Protein AF-A0A8S3QDH6-F1 (afdb_monomer_lite)

Sequence (1075 aa):
MYYKTPLSQLPVEGRLTHFLKKWISITSDCWVLSVIRGGLTLQFKEQPPLSPVPIPLSNTQDPQKFLLLSTEVETLLTKRAVEEVPVSSIDPGFYSRLFLVSKKTGGMRPVIDLSILNSYMIIPHFKMETNRSIRASILPGEHYLTRQCIVRPPQEKFQNLCLKIHLFLSKKTVTARQFSQLLGLLNSLADVVPLGRLHIRPLQFYLHQHWLPATQDWEFPVPIIHQELFPHLVWWTSQANVLRGQLLSSPVPNQTLFTDASNLGWGAYLEGLSVSGVWTPDLLKEHINILEMKAVLLALSHFQSLLQNKSLIVVRHVPGKLNVLADALSRTLTPVNTEWELLQSVFQAITLQWGSPHVDLFATSLNYKVQVFMSPVPDPKAYAVDCMSVPWDGMFAYAFPPFRFLSEDLSRASSWCSEKEIDPFQISVQQLADFLIHLFEEKGLSPSTIKGYRSAISRTIQLSGGPDFGNNEFISLLVKNFTLERPRQRVLIPSWNLSLVLSALKTHPFEPAEKVEIKFLSYKCCFLLALASGRRRSEIHAFSTADYCLRFNRDKSSVTLLTDPAFLAKNQIPGRGSEPIVIPALPVLCPIRVLLLYLQRTRSLRTSSNSRLFIPINKGKQDLSAKTISTWICKTIQLAYSFSNEELLNSMHVKAHDVRAISSSWALFNNASLEEVLSAGFWRTENSFISHYLQSLATQAQSLYSLGPLVSAQRVVFPPASSGSGDSALSHGNSLTAPHSQPGPNIGDHVLPQKVVCVLREECSIPFTVTSSAQQPSVRHGPIESGLSSKGTTIIQDPKNPGTFLCFVIVVGTTPGVHKTCVQTGDTRELTSDEFCFEVEIKSPDSYQHQVETSQPYFITPTIPHDSVTQCVPGKSCHALLFMSGGFYPECPFVKQTEGPSDDLHIFTSADNTKLIGNCTTDVTFTPPPGSTGKYRFCFNIFLPNIPGETRCFYVIYMEYTPVPIRHEHFPLGCTDYEDINFSCRNWNNSIGICRTTYGPVHTIARHRCPRFCSLCQSSIAGTCGNILGNDCLTINITNICRNTFGQKYCVKHCNQCTESVGLLPDLGSLFGRK

Foldseek 3Di:
DDPPAPPVRDQPPLCLLVCLVVVVVQDPDPQVSCCSNPNDDFAFPDDAFFALDADDQPDPVPPVQVVVQVVVVVVCVVSVVDDDDDPVPRDGHDHWHWGWDADPVGDIDIDTPCVRVVVGTDDDDDDDDDPVNVVVLDDPQWDAPPSQQFIAHDPVLLVVLLVLLVVVLVDQKFFLLSLVVNLVSLVVLQQWFVNSVVLSVLSVVLSVVQDDVQPDDRRDIRGNDCVRCVVSSVCSNDCVGRGVTDRSDQPPFPWEKEKEFDLFWIKIDTPHDIDIDGADPVRNPDDRVVRLVVRVVVSCVVCVVVCPPTGYHYHHDDPCVRVVVRVVVPAPDDFDQQADEDDLVVVVVCCVVPNDFAEEECDAPRHDNHQAYEHCDDHPSHPYHRPVVDDCPPGRYHYDHDPVLDDPLLVVLVVVCVVVVHDLLADDLVNLLVVLVCCCPVVVDALVVSVVSQVSSQVVSVVVVYDRSVPDPVSVVSSVVSCVVVPDDDAQAALAFPLLLLVLCQDPPNPPLLPHQLLSLLLLLLLQCCFQLLEALQFLQQWFQPDVAWDADPVNQKIWGAGDQSDDDPLHDGGDGTDIGIGGADPGSGSSVSLVSSCVVCVVQDDPPGGTSDADSDRPDDGDDSVVSFVSNQVSRLVSCVVPPVVSSVVHDDTSNLSSLCLLQLCVVQPDDLVLSCVSHVHPDSCVNVVHRNHDNPVNVVSVQVRAWGRGSNDIRGRDDDDDDDDDDDDDDDDDDDDDDDDAKDWDFAWAFAEAEDEAQDKAKEKGKIFADQDFKDKDKDDWDPQKDWDDKDWAADPVDNRMIIMITIIHGNDAAKIKIKMFIDGPVRDGPDMDMHIYGYDYPVRPPFDFDLQAKEWDPPAGAAATETEDEAQHKHKGKTWIDRRPDLDAWDKDKPFWDPVQKDKDDDPDQDQPVSTGMTMMIGHHHHPDFDKIKIKMWTHDVVTGGDIGIYIYTHDHDDDDPPDPDDDPDDDDDDDDDDDDDDDDDDDDDDDDDDDDDDDDDDDDDDDDDDDDDDYDDDDDDDDDDDDDDDDDDDDDDDDDDDDDDDDDDDDDDDDDDDDDDDDDDDDDDDD

Secondary structure (DSSP, 8-state):
------TTTS-STTGGGGGHHHHHTT---HHHHHHHHH-PPP-BSSPPPPBSSPPP------HHHHHHHHHHHHHHHHTTSS-PPPGGG--SB----EEEEE-TTSSEEEEE--HHHHHHB---------HHHHHHT--TT-EEETTTTEEE--HHHHHHHHHHHHHHHT-SEEEHHHHHHHHHHHHHHTTTSTTHHHHHHHHHHHHHHH--TTTS-TTPEEE--HHHHHHHHHGGG-HHHHTT-EESSPPPPSEEEEEEE-SSEEEEEETTEEEEEEPPTTGGGS-HHHHHHHHHHHHHHHTHHHHTT--EEEES---GGG-HHHHHTT------S------HHHHHHHHHHH---SEEET--TTT-SSSEEEESS--TT-SEE-GGGS--TT--EEE---GGGS-THHHHHHHHHHHTT--TTS--HHHHHHHHHHHHHTS---HHHHHHHHHHHHHHHHHTT----SS-HHHHHHHHHHHHHS------S-SS-HHHHHHHTTSTTT-STTTS-HHHHHHHHHHHHHHHH---HHHHHHBB-STTTEEE-TTSSEEEE-B-TT---TTPPTTPPPPPEEEE--SSS-HHHHHHHHHHHHGGG--TT--BSS--SSTTPPPPPHHHHHHHHHHHHHHHHHTT-HHHHTT----HHHHHHHHHHHHHHTT--HHHHHHHHT-SSHHHHHHHT----HHHHHHHHTT--EEETTEEEPPPPPP------------------PPPPEE-SBPEEEEEEEEBTSEEEEEEEEE-SSSPPEEEEEEE-TTEEEEEEEEEE-SS-TTEEEEEEEEEESSSEEEEEEEEEE-TT--EEEEEEEEEEEE-GGG------TTS-EEPTTSPPTT-EEEE-TTS-EEEEEEEE-TT-SSPPEEEEEES-STTEEEE--SS--EETTEEEEEEEE-PPTT--EEEEEEEEEEETTEEEEEEEEEEEE---------------------------------------------------------------------------------------------------------------------

InterPro domains:
  IPR010998 Integrase/recombinase, N-terminal [G3DSA:1.10.150.130] (403-488)
  IPR011010 DNA breaking-rejoining enzyme, catalytic core [SSF56349] (424-677)
  IPR013762 Integrase-like, catalytic domain superfamily [G3DSA:1.10.443.10] (508-697)
  IPR043502 DNA/RNA polymerase superfamily [SSF56672] (44-315)

Structure (mmCIF, N/CA/C/O backbone):
data_AF-A0A8S3QDH6-F1
#
_entry.id   AF-A0A8S3QDH6-F1
#
loop_
_atom_site.group_PDB
_atom_site.id
_atom_site.type_symbol
_atom_site.label_atom_id
_atom_site.label_alt_id
_atom_site.label_comp_id
_atom_site.label_asym_id
_atom_site.label_entity_id
_atom_site.label_seq_id
_atom_site.pdbx_PDB_ins_code
_atom_site.Cartn_x
_atom_site.Cartn_y
_atom_site.Cartn_z
_atom_site.occupancy
_atom_site.B_iso_or_equiv
_atom_site.auth_seq_id
_atom_site.auth_comp_id
_atom_site.auth_asym_id
_atom_site.auth_atom_id
_atom_site.pdbx_PDB_model_num
ATOM 1 N N . MET A 1 1 ? -62.775 4.882 29.105 1.00 32.72 1 MET A N 1
ATOM 2 C CA . MET A 1 1 ? -62.801 3.985 30.276 1.00 32.72 1 MET A CA 1
ATOM 3 C C . MET A 1 1 ? -61.427 3.975 30.917 1.00 32.72 1 MET A C 1
ATOM 5 O O . MET A 1 1 ? -60.430 3.876 30.212 1.00 32.72 1 MET A O 1
ATOM 9 N N . TYR A 1 2 ? -61.416 4.213 32.224 1.00 41.28 2 TYR A N 1
ATOM 10 C CA . TYR A 1 2 ? -60.259 4.320 33.106 1.00 41.28 2 TYR A CA 1
ATOM 11 C C . TYR A 1 2 ? -59.407 3.047 33.095 1.00 41.28 2 TYR A C 1
ATOM 13 O O . TYR A 1 2 ? -59.972 1.959 33.100 1.00 41.28 2 TYR A O 1
ATOM 21 N N . TYR A 1 3 ? -58.086 3.176 33.232 1.00 39.16 3 TYR A N 1
ATOM 22 C CA . TYR A 1 3 ? -57.324 2.152 33.946 1.00 39.16 3 TYR A CA 1
ATOM 23 C C . TYR A 1 3 ? -56.867 2.745 35.277 1.00 39.16 3 TYR A C 1
ATOM 25 O O . TYR A 1 3 ? -56.049 3.657 35.343 1.00 39.16 3 TYR A O 1
ATOM 33 N N . LYS A 1 4 ? -57.545 2.257 36.317 1.00 45.06 4 LYS A N 1
ATOM 34 C CA . LYS A 1 4 ? -57.553 2.644 37.733 1.00 45.06 4 LYS A CA 1
ATOM 35 C C . LYS A 1 4 ? -56.377 2.048 38.522 1.00 45.06 4 LYS A C 1
ATOM 37 O O . LYS A 1 4 ? -56.479 1.883 39.731 1.00 45.06 4 LYS A O 1
ATOM 42 N N . THR A 1 5 ? -55.274 1.722 37.862 1.00 50.56 5 THR A N 1
ATOM 43 C CA . THR A 1 5 ? -54.114 1.104 38.510 1.00 50.56 5 THR A CA 1
ATOM 44 C C . THR A 1 5 ? -52.986 2.135 38.509 1.00 50.56 5 THR A C 1
ATOM 46 O O . THR A 1 5 ? -52.476 2.460 37.434 1.00 50.56 5 THR A O 1
ATOM 49 N N . PRO A 1 6 ? -52.627 2.728 39.663 1.00 56.38 6 PRO A N 1
ATOM 50 C CA . PRO A 1 6 ? -51.469 3.605 39.785 1.00 56.38 6 PRO A CA 1
ATOM 51 C C . PRO A 1 6 ? -50.244 2.989 39.101 1.00 56.38 6 PRO A C 1
ATOM 53 O O . PRO A 1 6 ? -50.007 1.791 39.230 1.00 56.38 6 PRO A O 1
ATOM 56 N N . LEU A 1 7 ? -49.428 3.795 38.411 1.00 56.31 7 LEU A N 1
ATOM 57 C CA . LEU A 1 7 ? -48.159 3.340 37.812 1.00 56.31 7 LEU A CA 1
ATOM 58 C C . LEU A 1 7 ? -47.251 2.625 38.829 1.00 56.31 7 LEU A C 1
ATOM 60 O O . LEU A 1 7 ? -46.427 1.812 38.432 1.00 56.31 7 LEU A O 1
ATOM 64 N N . SER A 1 8 ? -47.411 2.899 40.127 1.00 58.84 8 SER A N 1
ATOM 65 C CA . SER A 1 8 ? -46.731 2.213 41.231 1.00 58.84 8 SER A CA 1
ATOM 66 C C . SER A 1 8 ? -47.214 0.779 41.491 1.00 58.84 8 SER A C 1
ATOM 68 O O . SER A 1 8 ? -46.492 0.013 42.116 1.00 58.84 8 SER A O 1
ATOM 70 N N . GLN A 1 9 ? -48.404 0.404 41.019 1.00 58.53 9 GLN A N 1
ATOM 71 C CA . GLN A 1 9 ? -49.000 -0.929 41.172 1.00 58.53 9 GLN A CA 1
ATOM 72 C C . GLN A 1 9 ? -48.797 -1.830 39.939 1.00 58.53 9 GLN A C 1
ATOM 74 O O . GLN A 1 9 ? -49.065 -3.028 40.009 1.00 58.53 9 GLN A O 1
ATOM 79 N N . LEU A 1 10 ? -48.316 -1.276 38.819 1.00 59.44 10 LEU A N 1
ATOM 80 C CA . LEU A 1 10 ? -47.934 -2.037 37.627 1.00 59.44 10 LEU A CA 1
ATOM 81 C C . LEU A 1 10 ? -46.441 -2.409 37.700 1.00 59.44 10 LEU A C 1
ATOM 83 O O . LEU A 1 10 ? -45.639 -1.547 38.086 1.00 59.44 10 LEU A O 1
ATOM 87 N N . PRO A 1 11 ? -46.031 -3.626 37.288 1.00 58.75 11 PRO A N 1
ATOM 88 C CA . PRO A 1 11 ? -44.616 -3.985 37.163 1.00 58.75 11 PRO A CA 1
ATOM 89 C C . PRO A 1 11 ? -43.861 -2.928 36.344 1.00 58.75 11 PRO A C 1
ATOM 91 O O . PRO A 1 11 ? -44.439 -2.286 35.464 1.00 58.75 11 PRO A O 1
ATOM 94 N N . VAL A 1 12 ? -42.591 -2.660 36.668 1.00 59.28 12 VAL A N 1
ATOM 95 C CA . VAL A 1 12 ? -41.773 -1.681 35.915 1.00 59.28 12 VAL A CA 1
ATOM 96 C C . VAL A 1 12 ? -41.610 -2.125 34.455 1.00 59.28 12 VAL A C 1
ATOM 98 O O . VAL A 1 12 ? -41.596 -1.299 33.541 1.00 59.28 12 VAL A O 1
ATOM 101 N N . GLU A 1 13 ? -41.574 -3.436 34.248 1.00 55.38 13 GLU A N 1
ATOM 102 C CA . GLU A 1 13 ? -41.483 -4.122 32.964 1.00 55.38 13 GLU A CA 1
ATOM 103 C C . GLU A 1 13 ? -42.884 -4.310 32.341 1.00 55.38 13 GLU A C 1
ATOM 105 O O . GLU A 1 13 ? -43.891 -4.370 33.041 1.00 55.38 13 GLU A O 1
ATOM 110 N N . GLY A 1 14 ? -42.988 -4.318 31.006 1.00 57.59 14 GLY A N 1
ATOM 111 C CA . GLY A 1 14 ? -44.273 -4.468 30.294 1.00 57.59 14 GLY A CA 1
ATOM 112 C C . GLY A 1 14 ? -45.126 -3.194 30.157 1.00 57.59 14 GLY A C 1
ATOM 113 O O . GLY A 1 14 ? -46.142 -3.207 29.465 1.00 57.59 14 GLY A O 1
ATOM 114 N N . ARG A 1 15 ? -44.697 -2.051 30.718 1.00 71.44 15 ARG A N 1
ATOM 115 C CA . ARG A 1 15 ? -45.455 -0.778 30.666 1.00 71.44 15 ARG A CA 1
ATOM 116 C C . ARG A 1 15 ? -45.606 -0.157 29.274 1.00 71.44 15 ARG A C 1
ATOM 118 O O . ARG A 1 15 ? -46.401 0.767 29.108 1.00 71.44 15 ARG A O 1
ATOM 125 N N . LEU A 1 16 ? -44.840 -0.619 28.284 1.00 73.81 16 LEU A N 1
ATOM 126 C CA . LEU A 1 16 ? -44.807 -0.052 26.930 1.00 73.81 16 LEU A CA 1
ATOM 127 C C . LEU A 1 16 ? -46.198 -0.011 26.276 1.00 73.81 16 LEU A C 1
ATOM 129 O O . LEU A 1 16 ? -46.558 1.009 25.684 1.00 73.81 16 LEU A O 1
ATOM 133 N N . THR A 1 17 ? -47.009 -1.051 26.477 1.00 79.19 17 THR A N 1
ATOM 134 C CA . THR A 1 17 ? -48.392 -1.154 25.976 1.00 79.19 17 THR A CA 1
ATOM 135 C C . THR A 1 17 ? -49.283 -0.015 26.481 1.00 79.19 17 THR A C 1
ATOM 137 O O . THR A 1 17 ? -50.069 0.551 25.720 1.00 79.19 17 THR A O 1
ATOM 140 N N . HIS A 1 18 ? -49.112 0.409 27.737 1.00 76.94 18 HIS A N 1
ATOM 141 C CA . HIS A 1 18 ? -49.875 1.507 28.340 1.00 76.94 18 HIS A CA 1
ATOM 142 C C . HIS A 1 18 ? -49.517 2.883 27.759 1.00 76.94 18 HIS A C 1
ATOM 144 O O . HIS A 1 18 ? -50.327 3.810 27.819 1.00 76.94 18 HIS A O 1
ATOM 150 N N . PHE A 1 19 ? -48.338 3.017 27.146 1.00 80.69 19 PHE A N 1
ATOM 151 C CA . PHE A 1 19 ? -47.895 4.240 26.474 1.00 80.69 19 PHE A CA 1
ATOM 152 C C . PHE A 1 19 ? -48.093 4.202 24.953 1.00 80.69 19 PHE A C 1
ATOM 154 O O . PHE A 1 19 ? -47.666 5.134 24.268 1.00 80.69 19 PHE A O 1
ATOM 161 N N . LEU A 1 20 ? -48.776 3.184 24.413 1.00 81.56 20 LEU A N 1
ATOM 162 C CA . LEU A 1 20 ? -48.984 2.999 22.973 1.00 81.56 20 LEU A CA 1
ATOM 163 C C . LEU A 1 20 ? -49.523 4.260 22.283 1.00 81.56 20 LEU A C 1
ATOM 165 O O . LEU A 1 20 ? -49.018 4.640 21.234 1.00 81.56 20 LEU A O 1
ATOM 169 N N . LYS A 1 21 ? -50.482 4.975 22.891 1.00 81.06 21 LYS A N 1
ATOM 170 C CA . LYS A 1 21 ? -51.013 6.232 22.325 1.00 81.06 21 LYS A CA 1
ATOM 171 C C . LYS A 1 21 ? -49.932 7.293 22.099 1.00 81.06 21 LYS A C 1
ATOM 173 O O . LYS A 1 21 ? -49.996 8.028 21.121 1.00 81.06 21 LYS A O 1
ATOM 178 N N . LYS A 1 22 ? -48.938 7.373 22.987 1.00 83.06 22 LYS A N 1
ATOM 179 C CA . LYS A 1 22 ? -47.822 8.314 22.849 1.00 83.06 22 LYS A CA 1
ATOM 180 C C . LYS A 1 22 ? -46.815 7.824 21.813 1.00 83.06 22 LYS A C 1
ATOM 182 O O . LYS A 1 22 ? -46.316 8.624 21.034 1.00 83.06 22 LYS A O 1
ATOM 187 N N . TRP A 1 23 ? -46.593 6.519 21.725 1.00 80.56 23 TRP A N 1
ATOM 188 C CA . TRP A 1 23 ? -45.747 5.929 20.688 1.00 80.56 23 TRP A CA 1
ATOM 189 C C . TRP A 1 23 ? -46.324 6.053 19.274 1.00 80.56 23 TRP A C 1
ATOM 191 O O . TRP A 1 23 ? -45.568 6.362 18.359 1.00 80.56 23 TRP A O 1
ATOM 201 N N . ILE A 1 24 ? -47.647 5.952 19.108 1.00 84.44 24 ILE A N 1
ATOM 202 C CA . ILE A 1 24 ? -48.339 6.244 17.838 1.00 84.44 24 ILE A CA 1
ATOM 203 C C . ILE A 1 24 ? -48.077 7.688 17.380 1.00 84.44 24 ILE A C 1
ATOM 205 O O . ILE A 1 24 ? -48.006 7.951 16.185 1.00 84.44 24 ILE A O 1
ATOM 209 N N . SER A 1 25 ? -47.880 8.630 18.311 1.00 81.44 25 SER A N 1
ATOM 210 C CA . SER A 1 25 ? -47.520 10.012 17.957 1.00 81.44 25 SER A CA 1
ATOM 211 C C . SER A 1 25 ? -46.046 10.199 17.562 1.00 81.44 25 SER A C 1
ATOM 213 O O . SER A 1 25 ? -45.692 11.242 17.023 1.00 81.44 25 SER A O 1
ATOM 215 N N . ILE A 1 26 ? -45.181 9.217 17.847 1.00 76.56 26 ILE A N 1
ATOM 216 C CA . ILE A 1 26 ? -43.729 9.285 17.614 1.00 76.56 26 ILE A CA 1
ATOM 217 C C . ILE A 1 26 ? -43.329 8.525 16.344 1.00 76.56 26 ILE A C 1
ATOM 219 O O . ILE A 1 26 ? -42.416 8.959 15.647 1.00 76.56 26 ILE A O 1
ATOM 223 N N . THR A 1 27 ? -43.983 7.402 16.040 1.00 72.69 27 THR A N 1
ATOM 224 C CA . THR A 1 27 ? -43.644 6.555 14.891 1.00 72.69 27 THR A CA 1
ATOM 225 C C . THR A 1 27 ? -44.888 5.937 14.259 1.00 72.69 27 THR A C 1
ATOM 227 O O . THR A 1 27 ? -45.836 5.582 14.956 1.00 72.69 27 THR A O 1
ATOM 230 N N . SER A 1 28 ? -44.865 5.794 12.933 1.00 81.56 28 SER A N 1
ATOM 231 C CA . SER A 1 28 ? -45.853 5.052 12.140 1.00 81.56 28 SER A CA 1
ATOM 232 C C . SER A 1 28 ? -45.382 3.637 11.774 1.00 81.56 28 SER A C 1
ATOM 234 O O . SER A 1 28 ? -46.084 2.923 11.059 1.00 81.56 28 SER A O 1
ATOM 236 N N . ASP A 1 29 ? -44.202 3.225 12.250 1.00 78.38 29 ASP A N 1
ATOM 237 C CA . ASP A 1 29 ? -43.638 1.906 11.972 1.00 78.38 29 ASP A CA 1
ATOM 238 C C . ASP A 1 29 ? -44.523 0.803 12.571 1.00 78.38 29 ASP A C 1
ATOM 240 O O . ASP A 1 29 ? -44.703 0.693 13.788 1.00 78.38 29 ASP A O 1
ATOM 244 N N . CYS A 1 30 ? -45.089 -0.021 11.689 1.00 78.75 30 CYS A N 1
ATOM 245 C CA . CYS A 1 30 ? -46.041 -1.057 12.063 1.00 78.75 30 CYS A CA 1
ATOM 246 C C . CYS A 1 30 ? -45.407 -2.151 12.927 1.00 78.75 30 CYS A C 1
ATOM 248 O O . CYS A 1 30 ? -46.079 -2.667 13.819 1.00 78.75 30 CYS A O 1
ATOM 250 N N . TRP A 1 31 ? -44.129 -2.482 12.715 1.00 80.56 31 TRP A N 1
ATOM 251 C CA . TRP A 1 31 ? -43.430 -3.473 13.527 1.00 80.56 31 TRP A CA 1
ATOM 252 C C . TRP A 1 31 ? -43.218 -2.936 14.942 1.00 80.56 31 TRP A C 1
ATOM 254 O O . TRP A 1 31 ? -43.634 -3.581 15.902 1.00 80.56 31 TRP A O 1
ATOM 264 N N . VAL A 1 32 ? -42.695 -1.714 15.084 1.00 81.19 32 VAL A N 1
ATOM 265 C CA . VAL A 1 32 ? -42.484 -1.080 16.398 1.00 81.19 32 VAL A CA 1
ATOM 266 C C . VAL A 1 32 ? -43.802 -0.953 17.161 1.00 81.19 32 VAL A C 1
ATOM 268 O O . VAL A 1 32 ? -43.885 -1.334 18.329 1.00 81.19 32 VAL A O 1
ATOM 271 N N . LEU A 1 33 ? -44.859 -0.470 16.505 1.00 85.75 33 LEU A N 1
ATOM 272 C CA . LEU A 1 33 ? -46.176 -0.350 17.129 1.00 85.75 33 LEU A CA 1
ATOM 273 C C . LEU A 1 33 ? -46.783 -1.717 17.472 1.00 85.75 33 LEU A C 1
ATOM 275 O O . LEU A 1 33 ? -47.438 -1.828 18.507 1.00 85.75 33 LEU A O 1
ATOM 279 N N . SER A 1 34 ? -46.548 -2.757 16.663 1.00 83.12 34 SER A N 1
ATOM 280 C CA . SER A 1 34 ? -46.984 -4.124 16.974 1.00 83.12 34 SER A CA 1
ATOM 281 C C . SER A 1 34 ? -46.270 -4.687 18.204 1.00 83.12 34 SER A C 1
ATOM 283 O O . SER A 1 34 ? -46.938 -5.219 19.085 1.00 83.12 34 SER A O 1
ATOM 285 N N . VAL A 1 35 ? -44.957 -4.465 18.334 1.00 83.88 35 VAL A N 1
ATOM 286 C CA . VAL A 1 35 ? -44.161 -4.886 19.497 1.00 83.88 35 VAL A CA 1
ATOM 287 C C . VAL A 1 35 ? -44.589 -4.129 20.752 1.00 83.88 35 VAL A C 1
ATOM 289 O O . VAL A 1 35 ? -44.731 -4.718 21.819 1.00 83.88 35 VAL A O 1
ATOM 292 N N . ILE A 1 36 ? -44.856 -2.827 20.642 1.00 84.12 36 ILE A N 1
ATOM 293 C CA . ILE A 1 36 ? -45.343 -2.020 21.769 1.00 84.12 36 ILE A CA 1
ATOM 294 C C . ILE A 1 36 ? -46.761 -2.430 22.167 1.00 84.12 36 ILE A C 1
ATOM 296 O O . ILE A 1 36 ? -47.088 -2.371 23.347 1.00 84.12 36 ILE A O 1
ATOM 300 N N . ARG A 1 37 ? -47.608 -2.831 21.212 1.00 83.69 37 ARG A N 1
ATOM 301 C CA . ARG A 1 37 ? -49.008 -3.207 21.455 1.00 83.69 37 ARG A CA 1
ATOM 302 C C . ARG A 1 37 ? -49.172 -4.636 21.971 1.00 83.69 37 ARG A C 1
ATOM 304 O O . ARG A 1 37 ? -50.015 -4.848 22.835 1.00 83.69 37 ARG A O 1
ATOM 311 N N . GLY A 1 38 ? -48.434 -5.587 21.407 1.00 78.31 38 GLY A N 1
ATOM 312 C CA . GLY A 1 38 ? -48.599 -7.027 21.627 1.00 78.31 38 GLY A CA 1
ATOM 313 C C . GLY A 1 38 ? -47.383 -7.732 22.228 1.00 78.31 38 GLY A C 1
ATOM 314 O O . GLY A 1 38 ? -47.466 -8.922 22.503 1.00 78.31 38 GLY A O 1
ATOM 315 N N . GLY A 1 39 ? -46.277 -7.019 22.461 1.00 77.75 39 GLY A N 1
ATOM 316 C CA . GLY A 1 39 ? -45.008 -7.605 22.894 1.00 77.75 39 GLY A CA 1
ATOM 317 C C . GLY A 1 39 ? -44.151 -8.099 21.725 1.00 77.75 39 GLY A C 1
ATOM 318 O O . GLY A 1 39 ? -44.599 -8.191 20.582 1.00 77.75 39 GLY A O 1
ATOM 319 N N . LEU A 1 40 ? -42.880 -8.395 22.004 1.00 78.81 40 LEU A N 1
ATOM 320 C CA . LEU A 1 40 ? -41.969 -8.958 21.010 1.00 78.81 40 LEU A CA 1
ATOM 321 C C . LEU A 1 40 ? -42.268 -10.449 20.822 1.00 78.81 40 LEU A C 1
ATOM 323 O O . LEU A 1 40 ? -42.068 -11.244 21.736 1.00 78.81 40 LEU A O 1
ATOM 327 N N . THR A 1 41 ? -42.688 -10.837 19.622 1.00 78.19 41 THR A N 1
ATOM 328 C CA . THR A 1 41 ? -42.826 -12.246 19.237 1.00 78.19 41 THR A CA 1
ATOM 329 C C . THR A 1 41 ? -41.484 -12.809 18.779 1.00 78.19 41 THR A C 1
ATOM 331 O O . THR A 1 41 ? -40.886 -12.291 17.832 1.00 78.19 41 THR A O 1
ATOM 334 N N . LEU A 1 42 ? -41.025 -13.883 19.422 1.00 79.75 42 LEU A N 1
ATOM 335 C CA . LEU A 1 42 ? -39.838 -14.623 18.995 1.00 79.75 42 LEU A CA 1
ATOM 336 C C . LEU A 1 42 ? -40.129 -15.372 17.689 1.00 79.75 42 LEU A C 1
ATOM 338 O O . LEU A 1 42 ? -41.161 -16.029 17.559 1.00 79.75 42 LEU A O 1
ATOM 342 N N . GLN A 1 43 ? -39.224 -15.262 16.717 1.00 81.12 43 GLN A N 1
ATOM 343 C CA . GLN A 1 43 ? -39.355 -15.933 15.426 1.00 81.12 43 GLN A CA 1
ATOM 344 C C . GLN A 1 43 ? -38.554 -17.232 15.424 1.00 81.12 43 GLN A C 1
ATOM 346 O O . GLN A 1 43 ? -37.320 -17.215 15.463 1.00 81.12 43 GLN A O 1
ATOM 351 N N . PHE A 1 44 ? -39.262 -18.354 15.354 1.00 82.50 44 PHE A N 1
ATOM 352 C CA . PHE A 1 44 ? -38.672 -19.685 15.283 1.00 82.50 44 PHE A CA 1
ATOM 353 C C . PHE A 1 44 ? -38.535 -20.133 13.823 1.00 82.50 44 PHE A C 1
ATOM 355 O O . PHE A 1 44 ? -39.459 -19.966 13.032 1.00 82.50 44 PHE A O 1
ATOM 362 N N . LYS A 1 45 ? -37.373 -20.691 13.469 1.00 81.69 45 LYS A N 1
ATOM 363 C CA . LYS A 1 45 ? -37.150 -21.419 12.209 1.00 81.69 45 LYS A CA 1
ATOM 364 C C . LYS A 1 45 ? -37.921 -22.734 12.222 1.00 81.69 45 LYS A C 1
ATOM 366 O O . LYS A 1 45 ? -38.571 -23.081 11.247 1.00 81.69 45 LYS A O 1
ATOM 371 N N . GLU A 1 46 ? -37.835 -23.429 13.351 1.00 83.50 46 GLU A N 1
ATOM 372 C CA . GLU A 1 46 ? -38.473 -24.709 13.637 1.00 83.50 46 GLU A CA 1
ATOM 373 C C . GLU A 1 46 ? -38.872 -24.725 15.116 1.00 83.50 46 GLU A C 1
ATOM 375 O O . GLU A 1 46 ? -38.272 -24.018 15.932 1.00 83.50 46 GLU A O 1
ATOM 380 N N . GLN A 1 47 ? -39.900 -25.499 15.469 1.00 82.62 47 GLN A N 1
ATOM 381 C CA . GLN A 1 47 ? -40.367 -25.570 16.850 1.00 82.62 47 GLN A CA 1
ATOM 382 C C . GLN A 1 47 ? -39.293 -26.238 17.726 1.00 82.62 47 GLN A C 1
ATOM 384 O O . GLN A 1 47 ? -38.860 -27.347 17.407 1.00 82.62 47 GLN A O 1
ATOM 389 N N . PRO A 1 48 ? -38.839 -25.590 18.815 1.00 85.12 48 PRO A N 1
ATOM 390 C CA . PRO A 1 48 ? -37.826 -26.176 19.678 1.00 85.12 48 PRO A CA 1
ATOM 391 C C . PRO A 1 48 ? -38.401 -27.387 20.432 1.00 85.12 48 PRO A C 1
ATOM 393 O O . PRO A 1 48 ? -39.608 -27.435 20.689 1.00 85.12 48 PRO A O 1
ATOM 396 N N . PRO A 1 49 ? -37.559 -28.361 20.818 1.00 83.94 49 PRO A N 1
ATOM 397 C CA . PRO A 1 49 ? -38.014 -29.554 21.519 1.00 83.94 49 PRO A CA 1
ATOM 398 C C . PRO A 1 49 ? -38.630 -29.177 22.869 1.00 83.94 49 PRO A C 1
ATOM 400 O O . PRO A 1 49 ? -37.963 -28.607 23.733 1.00 83.94 49 PRO A O 1
ATOM 403 N N . LEU A 1 50 ? -39.911 -29.497 23.041 1.00 85.19 50 LEU A N 1
ATOM 404 C CA . LEU A 1 50 ? -40.631 -29.281 24.290 1.00 85.19 50 LEU A CA 1
ATOM 405 C C . LEU A 1 50 ? -40.451 -30.501 25.193 1.00 85.19 50 LEU A C 1
ATOM 407 O O . LEU A 1 50 ? -40.580 -31.641 24.749 1.00 85.19 50 LEU A O 1
ATOM 411 N N . SER A 1 51 ? -40.156 -30.256 26.462 1.00 78.00 51 SER A N 1
ATOM 412 C CA . SER A 1 51 ? -40.035 -31.275 27.497 1.00 78.00 51 SER A CA 1
ATOM 413 C C . SER A 1 51 ? -41.161 -31.088 28.515 1.00 78.00 51 SER A C 1
ATOM 415 O O . SER A 1 51 ? -41.475 -29.953 28.860 1.00 78.00 51 SER A O 1
ATOM 417 N N . PRO A 1 52 ? -41.767 -32.160 29.040 1.00 72.38 52 PRO A N 1
ATOM 418 C CA . PRO A 1 52 ? -42.623 -32.077 30.224 1.00 72.38 52 PRO A CA 1
ATOM 419 C C . PRO A 1 52 ? -41.807 -32.038 31.530 1.00 72.38 52 PRO A C 1
ATOM 421 O O . PRO A 1 52 ? -42.364 -31.829 32.602 1.00 72.38 52 PRO A O 1
ATOM 424 N N . VAL A 1 53 ? -40.489 -32.270 31.456 1.00 71.56 53 VAL A N 1
ATOM 425 C CA . VAL A 1 53 ? -39.591 -32.333 32.616 1.00 71.56 53 VAL A CA 1
ATOM 426 C C . VAL A 1 53 ? -38.570 -31.190 32.551 1.00 71.56 53 VAL A C 1
ATOM 428 O O . VAL A 1 53 ? -37.832 -31.100 31.559 1.00 71.56 53 VAL A O 1
ATOM 431 N N . PRO A 1 54 ? -38.484 -30.333 33.587 1.00 70.00 54 PRO A N 1
ATOM 432 C CA . PRO A 1 54 ? -37.450 -29.310 33.695 1.00 70.00 54 PRO A CA 1
ATOM 433 C C . PRO A 1 54 ? -36.041 -29.906 33.655 1.00 70.00 54 PRO A C 1
ATOM 435 O O . PRO A 1 54 ? -35.786 -30.970 34.219 1.00 70.00 54 PRO A O 1
ATOM 438 N N . ILE A 1 55 ? -35.099 -29.204 33.022 1.00 66.44 55 ILE A N 1
ATOM 439 C CA . ILE A 1 55 ? -33.692 -29.624 33.011 1.00 66.44 55 ILE A CA 1
ATOM 440 C C . ILE A 1 55 ? -33.128 -29.479 34.435 1.00 66.44 55 ILE A C 1
ATOM 442 O O . ILE A 1 55 ? -33.178 -28.373 34.983 1.00 66.44 55 ILE A O 1
ATOM 446 N N . PRO A 1 56 ? -32.549 -30.538 35.034 1.00 62.75 56 PRO A N 1
ATOM 447 C CA . PRO A 1 56 ? -31.907 -30.437 36.337 1.00 62.75 56 PRO A CA 1
ATOM 448 C C . PRO A 1 56 ? -30.785 -29.395 36.311 1.00 62.75 56 PRO A C 1
ATOM 450 O O . PRO A 1 56 ? -29.949 -29.387 35.400 1.00 62.75 56 PRO A O 1
ATOM 453 N N . LEU A 1 57 ? -30.729 -28.537 37.333 1.00 61.25 57 LEU A N 1
ATOM 454 C CA . LEU A 1 57 ? -29.575 -27.671 37.566 1.00 61.25 57 LEU A CA 1
ATOM 455 C C . LEU A 1 57 ? -28.338 -28.562 37.723 1.00 61.25 57 LEU A C 1
ATOM 457 O O . LEU A 1 57 ? -28.226 -29.343 38.665 1.00 61.25 57 LEU A O 1
ATOM 461 N N . SER A 1 58 ? -27.424 -28.495 36.758 1.00 50.53 58 SER A N 1
ATOM 462 C CA . SER A 1 58 ? -26.216 -29.314 36.763 1.00 50.53 58 SER A CA 1
ATOM 463 C C . SER A 1 58 ? -25.309 -28.861 37.913 1.00 50.53 58 SER A C 1
ATOM 465 O O . SER A 1 58 ? -24.714 -27.792 37.825 1.00 50.53 58 SER A O 1
ATOM 467 N N . ASN A 1 59 ? -25.242 -29.657 38.987 1.00 51.44 59 ASN A N 1
ATOM 468 C CA . ASN A 1 59 ? -24.230 -29.645 40.053 1.00 51.44 59 ASN A CA 1
ATOM 469 C C . ASN A 1 59 ? -23.566 -28.279 40.342 1.00 51.44 59 ASN A C 1
ATOM 471 O O . ASN A 1 59 ? -22.404 -28.048 40.002 1.00 51.44 59 ASN A O 1
ATOM 475 N N . THR A 1 60 ? -24.241 -27.396 41.081 1.00 52.62 60 THR A N 1
ATOM 476 C CA . THR A 1 60 ? -23.523 -26.410 41.902 1.00 52.62 60 THR A CA 1
ATOM 477 C C . THR A 1 60 ? -23.005 -27.119 43.149 1.00 52.62 60 THR A C 1
ATOM 479 O O . THR A 1 60 ? -23.628 -27.064 44.202 1.00 52.62 60 THR A O 1
ATOM 482 N N . GLN A 1 61 ? -21.846 -27.773 43.044 1.00 54.88 61 GLN A N 1
ATOM 483 C CA . GLN A 1 61 ? -21.097 -28.284 44.208 1.00 54.88 61 GLN A CA 1
ATOM 484 C C . GLN A 1 61 ? -20.599 -27.156 45.144 1.00 54.88 61 GLN A C 1
ATOM 486 O O . GLN A 1 61 ? -19.957 -27.424 46.152 1.00 54.88 61 GLN A O 1
ATOM 491 N N . ASP A 1 62 ? -20.894 -25.897 44.808 1.00 66.75 62 ASP A N 1
ATOM 492 C CA . ASP A 1 62 ? -20.509 -24.684 45.521 1.00 66.75 62 ASP A CA 1
ATOM 493 C C . ASP A 1 62 ? -21.748 -24.050 46.199 1.00 66.75 62 ASP A C 1
ATOM 495 O O . ASP A 1 62 ? -22.566 -23.410 45.519 1.00 66.75 62 ASP A O 1
ATOM 499 N N . PRO A 1 63 ? -21.901 -24.207 47.530 1.00 73.12 63 PRO A N 1
ATOM 500 C CA . PRO A 1 63 ? -23.030 -23.676 48.293 1.00 73.12 63 PRO A CA 1
ATOM 501 C C . PRO A 1 63 ? -23.176 -22.152 48.198 1.00 73.12 63 PRO A C 1
ATOM 503 O O . PRO A 1 63 ? -24.292 -21.636 48.262 1.00 73.12 63 PRO A O 1
ATOM 506 N N . GLN A 1 64 ? -22.073 -21.415 48.012 1.00 72.19 64 GLN A N 1
ATOM 507 C CA . GLN A 1 64 ? -22.115 -19.953 47.922 1.00 72.19 64 GLN A CA 1
ATOM 508 C C . GLN A 1 64 ? -22.714 -19.487 46.596 1.00 72.19 64 GLN A C 1
ATOM 510 O O . GLN A 1 64 ? -23.494 -18.536 46.569 1.00 72.19 64 GLN A O 1
ATOM 515 N N . LYS A 1 65 ? -22.396 -20.165 45.488 1.00 71.62 65 LYS A N 1
ATOM 516 C CA . LYS A 1 65 ? -22.995 -19.852 44.180 1.00 71.62 65 LYS A CA 1
ATOM 517 C C . LYS A 1 65 ? -24.476 -20.188 44.129 1.00 71.62 65 LYS A C 1
ATOM 519 O O . LYS A 1 65 ? -25.223 -19.441 43.505 1.00 71.62 65 LYS A O 1
ATOM 524 N N . PHE A 1 66 ? -24.890 -21.272 44.786 1.00 76.06 66 PHE A N 1
ATOM 525 C CA . PHE A 1 66 ? -26.306 -21.601 44.919 1.00 76.06 66 PHE A CA 1
ATOM 526 C C . PHE A 1 66 ? -27.046 -20.508 45.698 1.00 76.06 66 PHE A C 1
ATOM 528 O O . PHE A 1 66 ? -28.041 -19.990 45.206 1.00 76.06 66 PHE A O 1
ATOM 535 N N . LEU A 1 67 ? -26.505 -20.073 46.842 1.00 79.31 67 LEU A N 1
ATOM 536 C CA . LEU A 1 67 ? -27.092 -18.988 47.632 1.00 79.31 67 LEU A CA 1
ATOM 537 C C . LEU A 1 67 ? -27.210 -17.682 46.827 1.00 79.31 67 LEU A C 1
ATOM 539 O O . LEU A 1 67 ? -28.277 -17.080 46.799 1.00 79.31 67 LEU A O 1
ATOM 543 N N . LEU A 1 68 ? -26.148 -17.281 46.118 1.00 80.50 68 LEU A N 1
ATOM 544 C CA . LEU A 1 68 ? -26.151 -16.079 45.274 1.00 80.50 68 LEU A CA 1
ATOM 545 C C . LEU A 1 68 ? -27.160 -16.163 44.120 1.00 80.50 68 LEU A C 1
ATOM 547 O O . LEU A 1 68 ? -27.788 -15.163 43.781 1.00 80.50 68 LEU A O 1
ATOM 551 N N . LEU A 1 69 ? -27.309 -17.341 43.508 1.00 81.75 69 LEU A N 1
ATOM 552 C CA . LEU A 1 69 ? -28.291 -17.565 42.451 1.00 81.75 69 LEU A CA 1
ATOM 553 C C . LEU A 1 69 ? -29.716 -17.470 43.012 1.00 81.75 69 LEU A C 1
ATOM 555 O O . LEU A 1 69 ? -30.550 -16.798 42.411 1.00 81.75 69 LEU A O 1
ATOM 559 N N . SER A 1 70 ? -29.973 -18.071 44.176 1.00 80.88 70 SER A N 1
ATOM 560 C CA . SER A 1 70 ? -31.266 -18.005 44.864 1.00 80.88 70 SER A CA 1
ATOM 561 C C . SER A 1 70 ? -31.644 -16.575 45.250 1.00 80.88 70 SER A C 1
ATOM 563 O O . SER A 1 70 ? -32.765 -16.157 44.979 1.00 80.88 70 SER A O 1
ATOM 565 N N . THR A 1 71 ? -30.707 -15.781 45.783 1.00 83.69 71 THR A N 1
ATOM 566 C CA . THR A 1 71 ? -30.943 -14.356 46.087 1.00 83.69 71 THR A CA 1
ATOM 567 C C . THR A 1 71 ? -31.303 -13.551 44.835 1.00 83.69 71 THR A C 1
ATOM 569 O O . THR A 1 71 ? -32.158 -12.663 44.869 1.00 83.69 71 THR A O 1
ATOM 572 N N . GLU A 1 72 ? -30.673 -13.850 43.701 1.00 82.69 72 GLU A N 1
ATOM 573 C CA . GLU A 1 72 ? -30.976 -13.169 42.444 1.00 82.69 72 GLU A CA 1
ATOM 574 C C . GLU A 1 72 ? -32.345 -13.594 41.882 1.00 82.69 72 GLU A C 1
ATOM 576 O O . GLU A 1 72 ? -33.092 -12.749 41.390 1.00 82.69 72 GLU A O 1
ATOM 581 N N . VAL A 1 73 ? -32.724 -14.872 42.015 1.00 84.50 73 VAL A N 1
ATOM 582 C CA . VAL A 1 73 ? -34.072 -15.363 41.672 1.00 84.50 73 VAL A CA 1
ATOM 583 C C . VAL A 1 73 ? -35.137 -14.716 42.564 1.00 84.50 73 VAL A C 1
ATOM 585 O O . VAL A 1 73 ? -36.123 -14.208 42.037 1.00 84.50 73 VAL A O 1
ATOM 588 N N . GLU A 1 74 ? -34.924 -14.626 43.880 1.00 85.94 74 GLU A N 1
ATOM 589 C CA . GLU A 1 74 ? -35.806 -13.882 44.796 1.00 85.94 74 GLU A CA 1
ATOM 590 C C . GLU A 1 74 ? -35.923 -12.408 44.405 1.00 85.94 74 GLU A C 1
ATOM 592 O O . GLU A 1 74 ? -37.006 -11.821 44.460 1.00 85.94 74 GLU A O 1
ATOM 597 N N . THR A 1 75 ? -34.826 -11.801 43.950 1.00 83.31 75 THR A N 1
ATOM 598 C CA . THR A 1 75 ? -34.839 -10.425 43.444 1.00 83.31 75 THR A CA 1
ATOM 599 C C . THR A 1 75 ? -35.713 -10.308 42.193 1.00 83.31 75 THR A C 1
ATOM 601 O O . THR A 1 75 ? -36.463 -9.338 42.062 1.00 83.31 75 THR A O 1
ATOM 604 N N . LEU A 1 76 ? -35.660 -11.284 41.279 1.00 79.19 76 LEU A N 1
ATOM 605 C CA . LEU A 1 76 ? -36.520 -11.332 40.091 1.00 79.19 76 LEU A CA 1
ATOM 606 C C . LEU A 1 76 ? -37.994 -11.579 40.454 1.00 79.19 76 LEU A C 1
ATOM 608 O O . LEU A 1 76 ? -38.863 -10.912 39.891 1.00 79.19 76 LEU A O 1
ATOM 612 N N . LEU A 1 77 ? -38.280 -12.452 41.425 1.00 83.50 77 LEU A N 1
ATOM 613 C CA . LEU A 1 77 ? -39.629 -12.693 41.958 1.00 83.50 77 LEU A CA 1
ATOM 614 C C . LEU A 1 77 ? -40.199 -11.430 42.620 1.00 83.50 77 LEU A C 1
ATOM 616 O O . LEU A 1 77 ? -41.322 -11.019 42.334 1.00 83.50 77 LEU A O 1
ATOM 620 N N . THR A 1 78 ? -39.394 -10.742 43.434 1.00 83.31 78 THR A N 1
ATOM 621 C CA . THR A 1 78 ? -39.769 -9.479 44.095 1.00 83.31 78 THR A CA 1
ATOM 622 C C . THR A 1 78 ? -40.055 -8.380 43.072 1.00 83.31 78 THR A C 1
ATOM 624 O O . THR A 1 78 ? -41.002 -7.606 43.223 1.00 83.31 78 THR A O 1
ATOM 627 N N . LYS A 1 79 ? -39.269 -8.331 41.989 1.00 74.50 79 LYS A N 1
ATOM 628 C CA . LYS A 1 79 ? -39.503 -7.436 40.845 1.00 74.50 79 LYS A CA 1
ATOM 629 C C . LYS A 1 79 ? -40.703 -7.848 39.989 1.00 74.50 79 LYS A C 1
ATOM 631 O O . LYS A 1 79 ? -41.115 -7.056 39.142 1.00 74.50 79 LYS A O 1
ATOM 636 N N . ARG A 1 80 ? -41.265 -9.043 40.217 1.00 76.25 80 ARG A N 1
ATOM 637 C CA . ARG A 1 80 ? -42.288 -9.691 39.381 1.00 76.25 80 ARG A CA 1
ATOM 638 C C . ARG A 1 80 ? -41.847 -9.841 37.920 1.00 76.25 80 ARG A C 1
ATOM 640 O O . ARG A 1 80 ? -42.664 -9.732 37.013 1.00 76.25 80 ARG A O 1
ATOM 647 N N . ALA A 1 81 ? -40.547 -10.048 37.712 1.00 70.12 81 ALA A N 1
ATOM 648 C CA . ALA A 1 81 ? -39.949 -10.327 36.406 1.00 70.12 81 ALA A CA 1
ATOM 649 C C . ALA A 1 81 ? -40.067 -11.816 36.031 1.00 70.12 81 ALA A C 1
ATOM 651 O O . ALA A 1 81 ? -40.020 -12.172 34.856 1.00 70.12 81 ALA A O 1
ATOM 652 N N . VAL A 1 82 ? -40.212 -12.681 37.040 1.00 80.50 82 VAL A N 1
ATOM 653 C CA . VAL A 1 82 ? -40.465 -14.124 36.922 1.00 80.50 82 VAL A CA 1
ATOM 654 C C . VAL A 1 82 ? -41.549 -14.527 37.927 1.00 80.50 82 VAL A C 1
ATOM 656 O O . VAL A 1 82 ? -41.784 -13.802 38.896 1.00 80.50 82 VAL A O 1
ATOM 659 N N . GLU A 1 83 ? -42.187 -15.674 37.712 1.00 83.38 83 GLU A N 1
ATOM 660 C CA . GLU A 1 83 ? -43.160 -16.281 38.628 1.00 83.38 83 GLU A CA 1
ATOM 661 C C . GLU A 1 83 ? -42.872 -17.776 38.799 1.00 83.38 83 GLU A C 1
ATOM 663 O O . GLU A 1 83 ? -42.252 -18.402 37.935 1.00 83.38 83 GLU A O 1
ATOM 668 N N . GLU A 1 84 ? -43.297 -18.349 39.925 1.00 82.19 84 GLU A N 1
ATOM 669 C CA . GLU A 1 84 ? -43.220 -19.795 40.127 1.00 82.19 84 GLU A CA 1
ATOM 670 C C . GLU A 1 84 ? -44.316 -20.494 39.318 1.00 82.19 84 GLU A C 1
ATOM 672 O O . GLU A 1 84 ? -45.497 -20.173 39.446 1.00 82.19 84 GLU A O 1
ATOM 677 N N . VAL A 1 85 ? -43.924 -21.467 38.493 1.00 75.94 85 VAL A N 1
ATOM 678 C CA . VAL A 1 85 ? -44.864 -22.265 37.697 1.00 75.94 85 VAL A CA 1
ATOM 679 C C . VAL A 1 85 ? -45.503 -23.330 38.599 1.00 75.94 85 VAL A C 1
ATOM 681 O O . VAL A 1 85 ? -44.776 -24.171 39.136 1.00 75.94 85 VAL A O 1
ATOM 684 N N . PRO A 1 86 ? -46.840 -23.351 38.770 1.00 74.00 86 PRO A N 1
ATOM 685 C CA . PRO A 1 86 ? -47.500 -24.350 39.603 1.00 74.00 86 PRO A CA 1
ATOM 686 C C . PRO A 1 86 ? -47.327 -25.765 39.034 1.00 74.00 86 PRO A C 1
ATOM 688 O O . PRO A 1 86 ? -47.488 -25.995 37.834 1.00 74.00 86 PRO A O 1
ATOM 691 N N . VAL A 1 87 ? -47.066 -26.740 39.912 1.00 68.62 87 VAL A N 1
ATOM 692 C CA . VAL A 1 87 ? -46.841 -28.156 39.541 1.00 68.62 87 VAL A CA 1
ATOM 693 C C . VAL A 1 87 ? -48.049 -28.768 38.811 1.00 68.62 87 VAL A C 1
ATOM 695 O O . VAL A 1 87 ? -47.895 -29.666 37.991 1.00 68.62 87 VAL A O 1
ATOM 698 N N . SER A 1 88 ? -49.254 -28.250 39.057 1.00 62.69 88 SER A N 1
ATOM 699 C CA . SER A 1 88 ? -50.504 -28.666 38.409 1.00 62.69 88 SER A CA 1
ATOM 700 C C . SER A 1 88 ? -50.697 -28.144 36.977 1.00 62.69 88 SER A C 1
ATOM 702 O O . SER A 1 88 ? -51.691 -28.489 36.348 1.00 62.69 88 SER A O 1
ATOM 704 N N . SER A 1 89 ? -49.794 -27.299 36.472 1.00 61.50 89 SER A N 1
ATOM 705 C CA . SER A 1 89 ? -49.903 -26.600 35.178 1.00 61.50 89 SER A CA 1
ATOM 706 C C . SER A 1 89 ? -48.632 -26.718 34.326 1.00 61.50 89 SER A C 1
ATOM 708 O O . SER A 1 89 ? -48.311 -25.822 33.550 1.00 61.50 89 SER A O 1
ATOM 710 N N . ILE A 1 90 ? -47.871 -27.805 34.492 1.00 67.31 90 ILE A N 1
ATOM 711 C CA . ILE A 1 90 ? -46.684 -28.074 33.670 1.00 67.31 90 ILE A CA 1
ATOM 712 C C . ILE A 1 90 ? -47.141 -28.590 32.299 1.00 67.31 90 ILE A C 1
ATOM 714 O O . ILE A 1 90 ? -47.250 -29.795 32.075 1.00 67.31 90 ILE A O 1
ATOM 718 N N . ASP A 1 91 ? -47.408 -27.668 31.379 1.00 66.38 91 ASP A N 1
ATOM 719 C CA . ASP A 1 91 ? -47.481 -27.989 29.954 1.00 66.38 91 ASP A CA 1
ATOM 720 C C . ASP A 1 91 ? -46.065 -28.276 29.409 1.00 66.38 91 ASP A C 1
ATOM 722 O O . ASP A 1 91 ? -45.088 -27.710 29.918 1.00 66.38 91 ASP A O 1
ATOM 726 N N . PRO A 1 92 ? -45.911 -29.128 28.373 1.00 78.56 92 PRO A N 1
ATOM 727 C CA . PRO A 1 92 ? -44.620 -29.350 27.730 1.00 78.56 92 PRO A CA 1
ATOM 728 C C . PRO A 1 92 ? -43.999 -28.024 27.274 1.00 78.56 92 PRO A C 1
ATOM 730 O O . PRO A 1 92 ? -44.550 -27.319 26.429 1.00 78.56 92 PRO A O 1
ATOM 733 N N . GLY A 1 93 ? -42.834 -27.691 27.827 1.00 80.31 93 GLY A N 1
ATOM 734 C CA . GLY A 1 93 ? -42.161 -26.411 27.636 1.00 80.31 93 GLY A CA 1
ATOM 735 C C . GLY A 1 93 ? -40.689 -26.567 27.271 1.00 80.31 93 GLY A C 1
ATOM 736 O O . GLY A 1 93 ? -40.082 -27.623 27.438 1.00 80.31 93 GLY A O 1
ATOM 737 N N . PHE A 1 94 ? -40.086 -25.497 26.759 1.00 82.94 94 PHE A N 1
ATOM 738 C CA . PHE A 1 94 ? -38.639 -25.438 26.572 1.00 82.94 94 PHE A CA 1
ATOM 739 C C . PHE A 1 94 ? -37.989 -24.843 27.825 1.00 82.94 94 PHE A C 1
ATOM 741 O O . PHE A 1 94 ? -38.277 -23.702 28.187 1.00 82.94 94 PHE A O 1
ATOM 748 N N . TYR A 1 95 ? -37.091 -25.585 28.473 1.00 82.06 95 TYR A N 1
ATOM 749 C CA . TYR A 1 95 ? -36.424 -25.137 29.697 1.00 82.06 95 TYR A CA 1
ATOM 750 C C . TYR A 1 95 ? -34.980 -24.718 29.417 1.00 82.06 95 TYR A C 1
ATOM 752 O O . TYR A 1 95 ? -34.195 -25.492 28.873 1.00 82.06 95 TYR A O 1
ATOM 760 N N . SER A 1 96 ? -34.608 -23.509 29.838 1.00 81.56 96 SER A N 1
ATOM 761 C CA . SER A 1 96 ? -33.228 -23.014 29.790 1.00 81.56 96 SER A CA 1
ATOM 762 C C . SER A 1 96 ? -32.594 -23.022 31.177 1.00 81.56 96 SER A C 1
ATOM 764 O O . SER A 1 96 ? -33.244 -22.719 32.176 1.00 81.56 96 SER A O 1
ATOM 766 N N . ARG A 1 97 ? -31.295 -23.327 31.242 1.00 80.94 97 ARG A N 1
ATOM 767 C CA . ARG A 1 97 ? -30.532 -23.300 32.499 1.00 80.94 97 ARG A CA 1
ATOM 768 C C . ARG A 1 97 ? -30.209 -21.861 32.896 1.00 80.94 97 ARG A C 1
ATOM 770 O O . ARG A 1 97 ? -29.806 -21.071 32.046 1.00 80.94 97 ARG A O 1
ATOM 777 N N . LEU A 1 98 ? -30.316 -21.541 34.182 1.00 80.19 98 LEU A N 1
ATOM 778 C CA . LEU A 1 98 ? -29.855 -20.275 34.756 1.00 80.19 98 LEU A CA 1
ATOM 779 C C . LEU A 1 98 ? -28.544 -20.511 35.521 1.00 80.19 98 LEU A C 1
ATOM 781 O O . LEU A 1 98 ? -28.470 -21.418 36.344 1.00 80.19 98 LEU A O 1
ATOM 785 N N . PHE A 1 99 ? -27.508 -19.715 35.255 1.00 79.81 99 PHE A N 1
ATOM 786 C CA . PHE A 1 99 ? -26.197 -19.831 35.908 1.00 79.81 99 PHE A CA 1
ATOM 787 C C . PHE A 1 99 ? -25.551 -18.460 36.146 1.00 79.81 99 PHE A C 1
ATOM 789 O O . PHE A 1 99 ? -25.991 -17.459 35.591 1.00 79.81 99 PHE A O 1
ATOM 796 N N . LEU A 1 100 ? -24.502 -18.385 36.972 1.00 78.38 100 LEU A N 1
ATOM 797 C CA . LEU A 1 100 ? -23.817 -17.124 37.288 1.00 78.38 100 LEU A CA 1
ATOM 798 C C . LEU A 1 100 ? -22.518 -16.942 36.487 1.00 78.38 100 LEU A C 1
ATOM 800 O O . LEU A 1 100 ? -21.740 -17.880 36.325 1.00 78.38 100 LEU A O 1
ATOM 804 N N . VAL A 1 101 ? -22.238 -15.708 36.059 1.00 74.00 101 VAL A N 1
ATOM 805 C CA . VAL A 1 101 ? -20.972 -15.291 35.423 1.00 74.00 101 VAL A CA 1
ATOM 806 C C . VAL A 1 101 ? -20.438 -14.029 36.101 1.00 74.00 101 VAL A C 1
ATOM 808 O O . VAL A 1 101 ? -21.216 -13.169 36.495 1.00 74.00 101 VAL A O 1
ATOM 811 N N . SER A 1 102 ? -19.124 -13.856 36.214 1.00 73.44 102 SER A N 1
ATOM 812 C CA . SER A 1 102 ? -18.541 -12.638 36.797 1.00 73.44 102 SER A CA 1
ATOM 813 C C . SER A 1 102 ? -18.706 -11.410 35.885 1.00 73.44 102 SER A C 1
ATOM 815 O O . SER A 1 102 ? -18.531 -11.488 34.666 1.00 73.44 102 SER A O 1
ATOM 817 N N . LYS A 1 103 ? -19.028 -10.247 36.463 1.00 64.50 103 LYS A N 1
ATOM 818 C CA . LYS A 1 103 ? -19.033 -8.950 35.760 1.00 64.50 103 LYS A CA 1
ATOM 819 C C . LYS A 1 103 ? -17.610 -8.381 35.680 1.00 64.50 103 LYS A C 1
ATOM 821 O O . LYS A 1 103 ? -16.827 -8.541 36.611 1.00 64.50 103 LYS A O 1
ATOM 826 N N . LYS A 1 104 ? -17.303 -7.620 34.616 1.00 50.69 104 LYS A N 1
ATOM 827 C CA . LYS A 1 104 ? -16.014 -6.901 34.461 1.00 50.69 104 LYS A CA 1
ATOM 828 C C . LYS A 1 104 ? -15.757 -5.859 35.572 1.00 50.69 104 LYS A C 1
ATOM 830 O O . LYS A 1 104 ? -14.613 -5.493 35.794 1.00 50.69 104 LYS A O 1
ATOM 835 N N . THR A 1 105 ? -16.800 -5.395 36.262 1.00 56.94 105 THR A N 1
ATOM 836 C CA . THR A 1 105 ? -16.750 -4.374 37.328 1.00 56.94 105 THR A CA 1
ATOM 837 C C . THR A 1 105 ? -16.777 -4.955 38.751 1.00 56.94 105 THR A C 1
ATOM 839 O O . THR A 1 105 ? -16.915 -4.195 39.702 1.00 56.94 105 THR A O 1
ATOM 842 N N . GLY A 1 106 ? -16.701 -6.283 38.909 1.00 58.34 106 GLY A N 1
ATOM 843 C CA . GLY A 1 106 ? -16.940 -6.980 40.182 1.00 58.34 106 GLY A CA 1
ATOM 844 C C . GLY A 1 106 ? -18.408 -7.399 40.379 1.00 58.34 106 GLY A C 1
ATOM 845 O O . GLY A 1 106 ? -19.328 -6.754 39.869 1.00 58.34 106 GLY A O 1
ATOM 846 N N . GLY A 1 107 ? -18.626 -8.517 41.085 1.00 70.69 107 GLY A N 1
ATOM 847 C CA . GLY A 1 107 ? -19.940 -9.147 41.309 1.00 70.69 107 GLY A CA 1
ATOM 848 C C . GLY A 1 107 ? -20.316 -10.234 40.286 1.00 70.69 107 GLY A C 1
ATOM 849 O O . GLY A 1 107 ? -19.647 -10.409 39.265 1.00 70.69 107 GLY A O 1
ATOM 850 N N . MET A 1 108 ? -21.400 -10.970 40.551 1.00 72.69 108 MET A N 1
ATOM 851 C CA . MET A 1 108 ? -21.933 -12.030 39.677 1.00 72.69 108 MET A CA 1
ATOM 852 C C . MET A 1 108 ? -23.177 -11.534 38.917 1.00 72.69 108 MET A C 1
ATOM 854 O O . MET A 1 108 ? -23.929 -10.702 39.420 1.00 72.69 108 MET A O 1
ATOM 858 N N . ARG A 1 109 ? -23.380 -11.991 37.677 1.00 75.38 109 ARG A N 1
ATOM 859 C CA . ARG A 1 109 ? -24.608 -11.792 36.891 1.00 75.38 109 ARG A CA 1
ATOM 860 C C . ARG A 1 109 ? -25.291 -13.140 36.647 1.00 75.38 109 ARG A C 1
ATOM 862 O O . ARG A 1 109 ? -24.587 -14.072 36.256 1.00 75.38 109 ARG A O 1
ATOM 869 N N . PRO A 1 110 ? -26.617 -13.241 36.807 1.00 78.88 110 PRO A N 1
ATOM 870 C CA . PRO A 1 110 ? -27.368 -14.380 36.299 1.00 78.88 110 PRO A CA 1
ATOM 871 C C . PRO A 1 110 ? -27.361 -14.352 34.765 1.00 78.88 110 PRO A C 1
ATOM 873 O O . PRO A 1 110 ? -27.441 -13.293 34.139 1.00 78.88 110 PRO A O 1
ATOM 876 N N . VAL A 1 111 ? -27.224 -15.519 34.152 1.00 80.81 111 VAL A N 1
ATOM 877 C CA . VAL A 1 111 ? -27.223 -15.733 32.707 1.00 80.81 111 VAL A CA 1
ATOM 878 C C . VAL A 1 111 ? -28.135 -16.911 32.412 1.00 80.81 111 VAL A C 1
ATOM 880 O O . VAL A 1 111 ? -27.994 -17.977 33.006 1.00 80.81 111 VAL A O 1
ATOM 883 N N . ILE A 1 112 ? -29.066 -16.706 31.484 1.00 83.75 112 ILE A N 1
ATOM 884 C CA . ILE A 1 112 ? -29.918 -17.764 30.944 1.00 83.75 112 ILE A CA 1
ATOM 885 C C . ILE A 1 112 ? -29.191 -18.370 29.742 1.00 83.75 112 ILE A C 1
ATOM 887 O O . ILE A 1 112 ? -28.818 -17.656 28.808 1.00 83.75 112 ILE A O 1
ATOM 891 N N . ASP A 1 113 ? -28.974 -19.681 29.765 1.00 82.00 113 ASP A N 1
ATOM 892 C CA . ASP A 1 113 ? -28.397 -20.426 28.652 1.00 82.00 113 ASP A CA 1
ATOM 893 C C . ASP A 1 113 ? -29.426 -20.570 27.524 1.00 82.00 113 ASP A C 1
ATOM 895 O O . ASP A 1 113 ? -30.293 -21.449 27.535 1.00 82.00 113 ASP A O 1
ATOM 899 N N . LEU A 1 114 ? -29.328 -19.671 26.547 1.00 82.62 114 LEU A N 1
ATOM 900 C CA . LEU A 1 114 ? -30.146 -19.681 25.336 1.00 82.62 114 LEU A CA 1
ATOM 901 C C . LEU A 1 114 ? -29.439 -20.367 24.160 1.00 82.62 114 LEU A C 1
ATOM 903 O O . LEU A 1 114 ? -29.959 -20.326 23.051 1.00 82.62 114 LEU A O 1
ATOM 907 N N . SER A 1 115 ? -28.263 -20.977 24.356 1.00 79.44 115 SER A N 1
ATOM 908 C CA . SER A 1 115 ? -27.456 -21.536 23.256 1.00 79.44 115 SER A CA 1
ATOM 909 C C . SER A 1 115 ? -28.228 -22.552 22.410 1.00 79.44 115 SER A C 1
ATOM 911 O O . SER A 1 115 ? -28.191 -22.486 21.182 1.00 79.44 115 SER A O 1
ATOM 913 N N . ILE A 1 116 ? -28.998 -23.425 23.065 1.00 81.06 116 ILE A N 1
ATOM 914 C CA . ILE A 1 116 ? -29.850 -24.418 22.406 1.00 81.06 116 ILE A CA 1
ATOM 915 C C . ILE A 1 116 ? -31.026 -23.727 21.707 1.00 81.06 116 ILE A C 1
ATOM 917 O O . ILE A 1 116 ? -31.222 -23.937 20.513 1.00 81.06 116 ILE A O 1
ATOM 921 N N . LEU A 1 117 ? -31.762 -22.850 22.402 1.00 83.31 117 LEU A N 1
ATOM 922 C CA . LEU A 1 117 ? -32.912 -22.134 21.831 1.00 83.31 117 LEU A CA 1
ATOM 923 C C . LEU A 1 117 ? -32.520 -21.307 20.596 1.00 83.31 117 LEU A C 1
ATOM 925 O O . LEU A 1 117 ? -33.241 -21.278 19.603 1.00 83.31 117 LEU A O 1
ATOM 929 N N . ASN A 1 118 ? -31.336 -20.694 20.629 1.00 83.50 118 ASN A N 1
ATOM 930 C CA . ASN A 1 118 ? -30.784 -19.882 19.551 1.00 83.50 118 ASN A CA 1
ATOM 931 C C . ASN A 1 118 ? -30.610 -20.655 18.234 1.00 83.50 118 ASN A C 1
ATOM 933 O O . ASN A 1 118 ? -30.718 -20.050 17.168 1.00 83.50 118 ASN A O 1
ATOM 937 N N . SER A 1 119 ? -30.382 -21.974 18.280 1.00 84.75 119 SER A N 1
ATOM 938 C CA . SER A 1 119 ? -30.302 -22.803 17.066 1.00 84.75 119 SER A CA 1
ATOM 939 C C . SER A 1 119 ? -31.644 -22.901 16.324 1.00 84.75 119 SER A C 1
ATOM 941 O O . SER A 1 119 ? -31.659 -22.973 15.094 1.00 84.75 119 SER A O 1
ATOM 943 N N . TYR A 1 120 ? -32.756 -22.771 17.056 1.00 85.19 120 TYR A N 1
ATOM 944 C CA . TYR A 1 120 ? -34.126 -22.809 16.540 1.00 85.19 120 TYR A CA 1
ATOM 945 C C . TYR A 1 120 ? -34.689 -21.422 16.214 1.00 85.19 120 TYR A C 1
ATOM 947 O O . TYR A 1 120 ? -35.755 -21.326 15.615 1.00 85.19 120 TYR A O 1
ATOM 955 N N . MET A 1 121 ? -34.000 -20.334 16.573 1.00 81.50 121 MET A N 1
ATOM 956 C CA . MET A 1 121 ? -34.470 -18.969 16.318 1.00 81.50 121 MET A CA 1
ATOM 957 C C . MET A 1 121 ? -33.885 -18.363 15.038 1.00 81.50 121 MET A C 1
ATOM 959 O O . MET A 1 121 ? -32.756 -18.641 14.616 1.00 81.50 121 MET A O 1
ATOM 963 N N . ILE A 1 122 ? -34.655 -17.469 14.419 1.00 75.94 122 ILE A N 1
ATOM 964 C CA . ILE A 1 122 ? -34.150 -16.535 13.413 1.00 75.94 122 ILE A CA 1
ATOM 965 C C . ILE A 1 122 ? -33.430 -15.416 14.168 1.00 75.94 122 ILE A C 1
ATOM 967 O O . ILE A 1 122 ? -34.062 -14.539 14.749 1.00 75.94 122 ILE A O 1
ATOM 971 N N . ILE A 1 123 ? -32.095 -15.466 14.181 1.00 70.94 123 ILE A N 1
ATOM 972 C CA . ILE A 1 123 ? -31.252 -14.457 14.833 1.00 70.94 123 ILE A CA 1
ATOM 973 C C . ILE A 1 123 ? -30.681 -13.536 13.752 1.00 70.94 123 ILE A C 1
ATOM 975 O O . ILE A 1 123 ? -29.665 -13.877 13.138 1.00 70.94 123 ILE A O 1
ATOM 979 N N . PRO A 1 124 ? -31.314 -12.384 13.475 1.00 60.56 124 PRO A N 1
ATOM 980 C CA . PRO A 1 124 ? -30.726 -11.406 12.578 1.00 60.56 124 PRO A CA 1
ATOM 981 C C . PRO A 1 124 ? -29.435 -10.871 13.203 1.00 60.56 124 PRO A C 1
ATOM 983 O O . PRO A 1 124 ? -29.412 -10.443 14.357 1.00 60.56 124 PRO A O 1
ATOM 986 N N . HIS A 1 125 ? -28.346 -10.888 12.436 1.00 46.56 125 HIS A N 1
ATOM 987 C CA . HIS A 1 125 ? -27.116 -10.235 12.859 1.00 46.56 125 HIS A CA 1
ATOM 988 C C . HIS A 1 125 ? -27.328 -8.721 12.795 1.00 46.56 125 HIS A C 1
ATOM 990 O O . HIS A 1 125 ? -27.397 -8.142 11.712 1.00 46.56 125 HIS A O 1
ATOM 996 N N . PHE A 1 126 ? -27.419 -8.073 13.952 1.00 49.50 126 PHE A N 1
ATOM 997 C CA . PHE A 1 126 ? -27.495 -6.621 14.046 1.00 49.50 126 PHE A CA 1
ATOM 998 C C . PHE A 1 126 ? -26.310 -6.085 14.840 1.00 49.50 126 PHE A C 1
ATOM 1000 O O . PHE A 1 126 ? -25.802 -6.716 15.766 1.00 49.50 126 PHE A O 1
ATOM 1007 N N . LYS A 1 127 ? -25.861 -4.893 14.462 1.00 43.06 127 LYS A N 1
ATOM 1008 C CA . LYS A 1 127 ? -24.821 -4.155 15.165 1.00 43.06 127 LYS A CA 1
ATOM 1009 C C . LYS A 1 127 ? -25.471 -2.917 15.758 1.00 43.06 127 LYS A C 1
ATOM 1011 O O . LYS A 1 127 ? -26.021 -2.103 15.023 1.00 43.06 127 LYS A O 1
ATOM 1016 N N . MET A 1 128 ? -25.420 -2.774 17.079 1.00 44.41 128 MET A N 1
ATOM 1017 C CA . MET A 1 128 ? -25.814 -1.516 17.706 1.00 44.41 128 MET A CA 1
ATOM 1018 C C . MET A 1 128 ? -24.731 -0.479 17.438 1.00 44.41 128 MET A C 1
ATOM 1020 O O . MET A 1 128 ? -23.590 -0.627 17.883 1.00 44.41 128 MET A O 1
ATOM 1024 N N . GLU A 1 129 ? -25.088 0.563 16.695 1.00 48.66 129 GLU A N 1
ATOM 1025 C CA . GLU A 1 129 ? -24.221 1.721 16.554 1.00 48.66 129 GLU A CA 1
ATOM 1026 C C . GLU A 1 129 ? -24.113 2.437 17.905 1.00 48.66 129 GLU A C 1
ATOM 1028 O O . GLU A 1 129 ? -25.086 2.615 18.635 1.00 48.66 129 GLU A O 1
ATOM 1033 N N . THR A 1 130 ? -22.888 2.790 18.274 1.00 50.75 130 THR A N 1
ATOM 1034 C CA . THR A 1 130 ? -22.583 3.428 19.555 1.00 50.75 130 THR A CA 1
ATOM 1035 C C . THR A 1 130 ? -22.510 4.936 19.359 1.00 50.75 130 THR A C 1
ATOM 1037 O O . THR A 1 130 ? -22.186 5.411 18.272 1.00 50.75 130 THR A O 1
ATOM 1040 N N . ASN A 1 131 ? -22.677 5.715 20.428 1.00 47.78 131 ASN A N 1
ATOM 1041 C CA . ASN A 1 131 ? -22.461 7.168 20.371 1.00 47.78 131 ASN A CA 1
ATOM 1042 C C . ASN A 1 131 ? -21.086 7.540 19.773 1.00 47.78 131 ASN A C 1
ATOM 1044 O O . ASN A 1 131 ? -20.942 8.574 19.124 1.00 47.78 131 ASN A O 1
ATOM 1048 N N . ARG A 1 132 ? -20.078 6.669 19.940 1.00 45.47 132 ARG A N 1
ATOM 1049 C CA . ARG A 1 132 ? -18.739 6.837 19.366 1.00 45.47 132 ARG A CA 1
ATOM 1050 C C . ARG A 1 132 ? -18.704 6.621 17.852 1.00 45.47 132 ARG A C 1
ATOM 1052 O O . ARG A 1 132 ? -18.026 7.381 17.170 1.00 45.47 132 ARG A O 1
ATOM 1059 N N . SER A 1 133 ? -19.414 5.618 17.328 1.00 43.97 133 SER A N 1
ATOM 1060 C CA . SER A 1 133 ? -19.474 5.380 15.880 1.00 43.97 133 SER A CA 1
ATOM 1061 C C . SER A 1 133 ? -20.327 6.429 15.171 1.00 43.97 133 SER A C 1
ATOM 1063 O O . SER A 1 133 ? -19.929 6.911 14.116 1.00 43.97 133 SER A O 1
ATOM 1065 N N . ILE A 1 134 ? -21.414 6.886 15.797 1.00 50.47 134 ILE A N 1
ATOM 1066 C CA . ILE A 1 134 ? -22.242 7.988 15.286 1.00 50.47 134 ILE A CA 1
ATOM 1067 C C . ILE A 1 134 ? -21.419 9.280 15.188 1.00 50.47 134 ILE A C 1
ATOM 1069 O O . ILE A 1 134 ? -21.396 9.914 14.139 1.00 50.47 134 ILE A O 1
ATOM 1073 N N . ARG A 1 135 ? -20.664 9.638 16.236 1.00 51.09 135 ARG A N 1
ATOM 1074 C CA . ARG A 1 135 ? -19.814 10.841 16.234 1.00 51.09 135 ARG A CA 1
ATOM 1075 C C . ARG A 1 135 ? -18.697 10.793 15.185 1.00 51.09 135 ARG A C 1
ATOM 1077 O O . ARG A 1 135 ? -18.353 11.830 14.637 1.00 51.09 135 ARG A O 1
ATOM 1084 N N . ALA A 1 136 ? -18.136 9.617 14.906 1.00 46.47 136 ALA A N 1
ATOM 1085 C CA . ALA A 1 136 ? -17.103 9.449 13.879 1.00 46.47 136 ALA A CA 1
ATOM 1086 C C . ALA A 1 136 ? -17.647 9.529 12.439 1.00 46.47 136 ALA A C 1
ATOM 1088 O O . ALA A 1 136 ? -16.861 9.658 11.507 1.00 46.47 136 ALA A O 1
ATOM 1089 N N . SER A 1 137 ? -18.969 9.442 12.264 1.00 45.03 137 SER A N 1
ATOM 1090 C CA . SER A 1 137 ? -19.641 9.435 10.957 1.00 45.03 137 SER A CA 1
ATOM 1091 C C . SER A 1 137 ? -20.145 10.818 10.522 1.00 45.03 137 SER A C 1
ATOM 1093 O O . SER A 1 137 ? -20.714 10.933 9.444 1.00 45.03 137 SER A O 1
ATOM 1095 N N . ILE A 1 138 ? -19.985 11.850 11.360 1.00 52.69 138 ILE A N 1
ATOM 1096 C CA . ILE A 1 138 ? -20.494 13.210 11.125 1.00 52.69 138 ILE A CA 1
ATOM 1097 C C . ILE A 1 138 ? -19.302 14.135 10.867 1.00 52.69 138 ILE A C 1
ATOM 1099 O O . ILE A 1 138 ? -18.425 14.257 11.728 1.00 52.69 138 ILE A O 1
ATOM 1103 N N . LEU A 1 139 ? -19.263 14.792 9.702 1.00 52.25 139 LEU A N 1
ATOM 1104 C CA . LEU A 1 139 ? -18.213 15.763 9.384 1.00 52.25 139 LEU A CA 1
ATOM 1105 C C . LEU A 1 139 ? -18.540 17.143 9.990 1.00 52.25 139 LEU A C 1
ATOM 1107 O O . LEU A 1 139 ? -19.713 17.502 10.141 1.00 52.25 139 LEU A O 1
ATOM 1111 N N . PRO A 1 140 ? -17.527 17.961 10.340 1.00 47.41 140 PRO A N 1
ATOM 1112 C CA . PRO A 1 140 ? -17.753 19.316 10.837 1.00 47.41 140 PRO A CA 1
ATOM 1113 C C . PRO A 1 140 ? -18.594 20.168 9.864 1.00 47.41 140 PRO A C 1
ATOM 1115 O O . PRO A 1 140 ? -18.237 20.358 8.700 1.00 47.41 140 PRO A O 1
ATOM 1118 N N . GLY A 1 141 ? -19.716 20.714 10.349 1.00 55.56 141 GLY A N 1
ATOM 1119 C CA . GLY A 1 141 ? -20.597 21.595 9.571 1.00 55.56 141 GLY A CA 1
ATOM 1120 C C . GLY A 1 141 ? -21.659 20.887 8.715 1.00 55.56 141 GLY A C 1
ATOM 1121 O O . GLY A 1 141 ? -22.022 21.412 7.659 1.00 55.56 141 GLY A O 1
ATOM 1122 N N . GLU A 1 142 ? -22.138 19.713 9.134 1.00 61.28 142 GLU A N 1
ATOM 1123 C CA . GLU A 1 142 ? -23.299 19.000 8.572 1.00 61.28 142 GLU A CA 1
ATOM 1124 C C . GLU A 1 142 ? -24.497 19.031 9.539 1.00 61.28 142 GLU A C 1
ATOM 1126 O O . GLU A 1 142 ? -24.318 19.075 10.756 1.00 61.28 142 GLU A O 1
ATOM 1131 N N . HIS A 1 143 ? -25.734 19.017 9.019 1.00 63.59 143 HIS A N 1
ATOM 1132 C CA . HIS A 1 143 ? -26.945 18.986 9.850 1.00 63.59 143 HIS A CA 1
ATOM 1133 C C . HIS A 1 143 ? -27.498 17.564 9.953 1.00 63.59 143 HIS A C 1
ATOM 1135 O O . HIS A 1 143 ? -27.845 16.945 8.945 1.00 63.59 143 HIS A O 1
ATOM 1141 N N . TYR A 1 144 ? -27.653 17.086 11.189 1.00 67.12 144 TYR A N 1
ATOM 1142 C CA . TYR A 1 144 ? -28.232 15.779 11.481 1.00 67.12 144 TYR A CA 1
ATOM 1143 C C . TYR A 1 144 ? -29.654 15.912 12.032 1.00 67.12 144 TYR A C 1
ATOM 1145 O O . TYR A 1 144 ? -29.876 16.451 13.118 1.00 67.12 144 TYR A O 1
ATOM 1153 N N . LEU A 1 145 ? -30.632 15.389 11.291 1.00 63.03 145 LEU A N 1
ATOM 1154 C CA . LEU A 1 145 ? -32.013 15.292 11.756 1.00 63.03 145 LEU A CA 1
ATOM 1155 C C . LEU A 1 145 ? -32.175 13.994 12.551 1.00 63.03 145 LEU A C 1
ATOM 1157 O O . LEU A 1 145 ? -32.578 12.959 12.021 1.00 63.03 145 LEU A O 1
ATOM 1161 N N . THR A 1 146 ? -31.858 14.064 13.845 1.00 57.31 146 THR A N 1
ATOM 1162 C CA . THR A 1 146 ? -31.781 12.921 14.778 1.00 57.31 146 THR A CA 1
ATOM 1163 C C . THR A 1 146 ? -33.018 12.026 14.802 1.00 57.31 146 THR A C 1
ATOM 1165 O O . THR A 1 146 ? -32.881 10.816 14.943 1.00 57.31 146 THR A O 1
ATOM 1168 N N . ARG A 1 147 ? -34.223 12.586 14.636 1.00 51.12 147 ARG A N 1
ATOM 1169 C CA . ARG A 1 147 ? -35.481 11.814 14.613 1.00 51.12 147 ARG A CA 1
ATOM 1170 C C . ARG A 1 147 ? -35.728 11.060 13.306 1.00 51.12 147 ARG A C 1
ATOM 1172 O O . ARG A 1 147 ? -36.554 10.159 13.286 1.00 51.12 147 ARG A O 1
ATOM 1179 N N . GLN A 1 148 ? -35.064 11.458 12.225 1.00 57.44 148 GLN A N 1
ATOM 1180 C CA . GLN A 1 148 ? -35.288 10.940 10.872 1.00 57.44 148 GLN A CA 1
ATOM 1181 C C . GLN A 1 148 ? -34.067 10.179 10.333 1.00 57.44 148 GLN A C 1
ATOM 1183 O O . GLN A 1 148 ? -34.156 9.578 9.269 1.00 57.44 148 GLN A O 1
ATOM 1188 N N . CYS A 1 149 ? -32.936 10.199 11.053 1.00 65.94 149 CYS A N 1
ATOM 1189 C CA . CYS A 1 149 ? -31.655 9.618 10.635 1.00 65.94 149 CYS A CA 1
ATOM 1190 C C . CYS A 1 149 ? -31.166 10.118 9.264 1.00 65.94 149 CYS A C 1
ATOM 1192 O O . CYS A 1 149 ? -30.486 9.392 8.542 1.00 65.94 149 CYS A O 1
ATOM 1194 N N . ILE A 1 150 ? -31.499 11.364 8.916 1.00 70.81 150 ILE A N 1
ATOM 1195 C CA . ILE A 1 150 ? -31.106 12.012 7.661 1.00 70.81 150 ILE A CA 1
ATOM 1196 C C . ILE A 1 150 ? -29.944 12.973 7.931 1.00 70.81 150 ILE A C 1
ATOM 1198 O O . ILE A 1 150 ? -30.030 13.821 8.826 1.00 70.81 150 ILE A O 1
ATOM 1202 N N . VAL A 1 151 ? -28.885 12.863 7.127 1.00 77.31 151 VAL A N 1
ATOM 1203 C CA . VAL A 1 151 ? -27.810 13.857 7.018 1.00 77.31 151 VAL A CA 1
ATOM 1204 C C . VAL A 1 151 ? -28.056 14.705 5.782 1.00 77.31 151 VAL A C 1
ATOM 1206 O O . VAL A 1 151 ? -28.363 14.184 4.711 1.00 77.31 151 VAL A O 1
ATOM 1209 N N . ARG A 1 152 ? -27.937 16.023 5.927 1.00 79.44 152 ARG A N 1
ATOM 1210 C CA . ARG A 1 152 ? -28.079 16.970 4.818 1.00 79.44 152 ARG A CA 1
ATOM 1211 C C . ARG A 1 152 ? -27.143 18.166 4.984 1.00 79.44 152 ARG A C 1
ATOM 1213 O O . ARG A 1 152 ? -26.752 18.480 6.115 1.00 79.44 152 ARG A O 1
ATOM 1220 N N . PRO A 1 153 ? -26.815 18.878 3.894 1.00 82.25 153 PRO A N 1
ATOM 1221 C CA . PRO A 1 153 ? -26.047 20.108 4.007 1.00 82.25 153 PRO A CA 1
ATOM 1222 C C . PRO A 1 153 ? -26.831 21.208 4.755 1.00 82.25 153 PRO A C 1
ATOM 1224 O O . PRO A 1 153 ? -28.063 21.246 4.676 1.00 82.25 153 PRO A O 1
ATOM 1227 N N . PRO A 1 154 ? -26.145 22.122 5.470 1.00 82.06 154 PRO A N 1
ATOM 1228 C CA . PRO A 1 154 ? -26.756 23.321 6.038 1.00 82.06 154 PRO A CA 1
ATOM 1229 C C . PRO A 1 154 ? -27.373 24.225 4.965 1.00 82.06 154 PRO A C 1
ATOM 1231 O O . PRO A 1 154 ? -26.869 24.308 3.841 1.00 82.06 154 PRO A O 1
ATOM 1234 N N . GLN A 1 155 ? -28.415 24.973 5.346 1.00 82.19 155 GLN A N 1
ATOM 1235 C CA . GLN A 1 155 ? -29.105 25.917 4.458 1.00 82.19 155 GLN A CA 1
ATOM 1236 C C . GLN A 1 155 ? -28.138 26.951 3.855 1.00 82.19 155 GLN A C 1
ATOM 1238 O O . GLN A 1 155 ? -28.216 27.244 2.666 1.00 82.19 155 GLN A O 1
ATOM 1243 N N . GLU A 1 156 ? -27.183 27.442 4.647 1.00 80.50 156 GLU A N 1
ATOM 1244 C CA . GLU A 1 156 ? -26.174 28.418 4.217 1.00 80.50 156 GLU A CA 1
ATOM 1245 C C . GLU A 1 156 ? -25.228 27.851 3.146 1.00 80.50 156 GLU A C 1
ATOM 1247 O O . GLU A 1 156 ? -24.923 28.524 2.159 1.00 80.50 156 GLU A O 1
ATOM 1252 N N . LYS A 1 157 ? -24.812 26.579 3.276 1.00 79.19 157 LYS A N 1
ATOM 1253 C CA . LYS A 1 157 ? -23.998 25.904 2.249 1.00 79.19 157 LYS A CA 1
ATOM 1254 C C . LYS A 1 157 ? -24.784 25.732 0.946 1.00 79.19 157 LYS A C 1
ATOM 1256 O O . LYS A 1 157 ? -24.216 25.920 -0.127 1.00 79.19 157 LYS A O 1
ATOM 1261 N N . PHE A 1 158 ? -26.082 25.426 1.028 1.00 88.44 158 PHE A N 1
ATOM 1262 C CA . PHE A 1 158 ? -26.962 25.354 -0.143 1.00 88.44 158 PHE A CA 1
ATOM 1263 C C . PHE A 1 158 ? -27.152 26.723 -0.819 1.00 88.44 158 PHE A C 1
ATOM 1265 O O . PHE A 1 158 ? -27.071 26.819 -2.042 1.00 88.44 158 PHE A O 1
ATOM 1272 N N . GLN A 1 159 ? -27.327 27.796 -0.046 1.00 88.62 159 GLN A N 1
ATOM 1273 C CA . GLN A 1 159 ? -27.418 29.158 -0.584 1.00 88.62 159 GLN A CA 1
ATOM 1274 C C . GLN A 1 159 ? -26.116 29.580 -1.286 1.00 88.62 159 GLN A C 1
ATOM 1276 O O . GLN A 1 159 ? -26.160 30.090 -2.405 1.00 88.62 159 GLN A O 1
ATOM 1281 N N . ASN A 1 160 ? -24.954 29.295 -0.686 1.00 85.75 160 ASN A N 1
ATOM 1282 C CA . ASN A 1 160 ? -23.646 29.557 -1.298 1.00 85.75 160 ASN A CA 1
ATOM 1283 C C . ASN A 1 160 ? -23.450 28.750 -2.595 1.00 85.75 160 ASN A C 1
ATOM 1285 O O . ASN A 1 160 ? -22.991 29.291 -3.602 1.00 85.75 160 ASN A O 1
ATOM 1289 N N . LEU A 1 161 ? -23.869 27.479 -2.604 1.00 89.81 161 LEU A N 1
ATOM 1290 C CA . LEU A 1 161 ? -23.867 26.649 -3.807 1.00 89.81 161 LEU A CA 1
ATOM 1291 C C . LEU A 1 161 ? -24.709 27.273 -4.929 1.00 89.81 161 LEU A C 1
ATOM 1293 O O . LEU A 1 161 ? -24.220 27.394 -6.051 1.00 89.81 161 LEU A O 1
ATOM 1297 N N . CYS A 1 162 ? -25.939 27.702 -4.628 1.00 91.94 162 CYS A N 1
ATOM 1298 C CA . CYS A 1 162 ? -26.817 28.338 -5.612 1.00 91.94 162 CYS A CA 1
ATOM 1299 C C . CYS A 1 162 ? -26.173 29.599 -6.200 1.00 91.94 162 CYS A C 1
ATOM 1301 O O . CYS A 1 162 ? -26.129 29.752 -7.419 1.00 91.94 162 CYS A O 1
ATOM 1303 N N . LEU A 1 163 ? -25.604 30.465 -5.353 1.00 90.19 163 LEU A N 1
ATOM 1304 C CA . LEU A 1 163 ? -24.903 31.675 -5.795 1.00 90.19 163 LEU A CA 1
ATOM 1305 C C . LEU A 1 163 ? -23.724 31.346 -6.719 1.00 90.19 163 LEU A C 1
ATOM 1307 O O . LEU A 1 163 ? -23.586 31.954 -7.780 1.00 90.19 163 LEU A O 1
ATOM 1311 N N . LYS A 1 164 ? -22.901 30.352 -6.365 1.00 90.31 164 LYS A N 1
ATOM 1312 C CA . LYS A 1 164 ? -21.758 29.930 -7.187 1.00 90.31 164 LYS A CA 1
ATOM 1313 C C . LYS A 1 164 ? -22.182 29.332 -8.526 1.00 90.31 164 LYS A C 1
ATOM 1315 O O . LYS A 1 164 ? -21.545 29.633 -9.529 1.00 90.31 164 LYS A O 1
ATOM 1320 N N . ILE A 1 165 ? -23.258 28.544 -8.568 1.00 93.81 165 ILE A N 1
ATOM 1321 C CA . ILE A 1 165 ? -23.802 27.998 -9.821 1.00 93.81 165 ILE A CA 1
ATOM 1322 C C . ILE A 1 165 ? -24.357 29.118 -10.711 1.00 93.81 165 ILE A C 1
ATOM 1324 O O . ILE A 1 165 ? -24.087 29.128 -11.911 1.00 93.81 165 ILE A O 1
ATOM 1328 N N . HIS A 1 166 ? -25.077 30.090 -10.145 1.00 91.19 166 HIS A N 1
ATOM 1329 C CA . HIS A 1 166 ? -25.584 31.232 -10.910 1.00 91.19 166 HIS A CA 1
ATOM 1330 C C . HIS A 1 166 ? -24.454 32.101 -11.479 1.00 91.19 166 HIS A C 1
ATOM 1332 O O . HIS A 1 166 ? -24.491 32.433 -12.661 1.00 91.19 166 HIS A O 1
ATOM 1338 N N . LEU A 1 167 ? -23.420 32.400 -10.682 1.00 88.31 167 LEU A N 1
ATOM 1339 C CA . LEU A 1 167 ? -22.229 33.137 -11.133 1.00 88.31 167 LEU A CA 1
ATOM 1340 C C . LEU A 1 167 ? -21.410 32.367 -12.178 1.00 88.31 167 LEU A C 1
ATOM 1342 O O . LEU A 1 167 ? -20.749 32.965 -13.027 1.00 88.31 167 LEU A O 1
ATOM 1346 N N . PHE A 1 168 ? -21.423 31.038 -12.105 1.00 93.00 168 PHE A N 1
ATOM 1347 C CA . PHE A 1 168 ? -20.765 30.177 -13.076 1.00 93.00 168 PHE A CA 1
ATOM 1348 C C . PHE A 1 168 ? -21.501 30.185 -14.419 1.00 93.00 168 PHE A C 1
ATOM 1350 O O . PHE A 1 168 ? -20.880 30.386 -15.459 1.00 93.00 168 PHE A O 1
ATOM 1357 N N . LEU A 1 169 ? -22.830 30.043 -14.390 1.00 90.94 169 LEU A N 1
ATOM 1358 C CA . LEU A 1 169 ? -23.678 30.065 -15.581 1.00 90.94 169 LEU A CA 1
ATOM 1359 C C . LEU A 1 169 ? -23.809 31.462 -16.205 1.00 90.94 169 LEU A C 1
ATOM 1361 O O . LEU A 1 169 ? -24.095 31.555 -17.387 1.00 90.94 169 LEU A O 1
ATOM 1365 N N . SER A 1 170 ? -23.590 32.555 -15.469 1.00 88.88 170 SER A N 1
ATOM 1366 C CA . SER A 1 170 ? -23.645 33.908 -16.050 1.00 88.88 170 SER A CA 1
ATOM 1367 C C . SER A 1 170 ? -22.448 34.245 -16.949 1.00 88.88 170 SER A C 1
ATOM 1369 O O . SER A 1 170 ? -22.444 35.283 -17.611 1.00 88.88 170 SER A O 1
ATOM 1371 N N . LYS A 1 171 ? -21.400 33.414 -16.950 1.00 89.62 171 LYS A N 1
ATOM 1372 C CA . LYS A 1 171 ? -20.190 33.619 -17.750 1.00 89.62 171 LYS A CA 1
ATOM 1373 C C . LYS A 1 171 ? -20.301 32.891 -19.088 1.00 89.62 171 LYS A C 1
ATOM 1375 O O . LYS A 1 171 ? -20.783 31.770 -19.147 1.00 89.62 171 LYS A O 1
ATOM 1380 N N . LYS A 1 172 ? -19.770 33.496 -20.156 1.00 88.81 172 LYS A N 1
ATOM 1381 C CA . LYS A 1 172 ? -19.662 32.846 -21.478 1.00 88.81 172 LYS A CA 1
ATOM 1382 C C . LYS A 1 172 ? -18.544 31.794 -21.526 1.00 88.81 172 LYS A C 1
ATOM 1384 O O . LYS A 1 172 ? -18.650 30.801 -22.239 1.00 88.81 172 LYS A O 1
ATOM 1389 N N . THR A 1 173 ? -17.482 32.011 -20.754 1.00 91.25 173 THR A N 1
ATOM 1390 C CA . THR A 1 173 ? -16.311 31.132 -20.635 1.00 91.25 173 THR A CA 1
ATOM 1391 C C . THR A 1 173 ? -15.792 31.169 -19.201 1.00 91.25 173 THR A C 1
ATOM 1393 O O . THR A 1 173 ? -15.843 32.212 -18.542 1.00 91.25 173 THR A O 1
ATOM 1396 N N . VAL A 1 174 ? -15.263 30.051 -18.721 1.00 93.44 174 VAL A N 1
ATOM 1397 C CA . VAL A 1 174 ? -14.629 29.918 -17.400 1.00 93.44 174 VAL A CA 1
ATOM 1398 C C . VAL A 1 174 ? -13.291 29.224 -17.557 1.00 93.44 174 VAL A C 1
ATOM 1400 O O . VAL A 1 174 ? -13.101 28.495 -18.519 1.00 93.44 174 VAL A O 1
ATOM 1403 N N . THR A 1 175 ? -12.362 29.399 -16.626 1.00 94.31 175 THR A N 1
ATOM 1404 C CA . THR A 1 175 ? -11.121 28.617 -16.682 1.00 94.31 175 THR A CA 1
ATOM 1405 C C . THR A 1 175 ? -11.347 27.186 -16.196 1.00 94.31 175 THR A C 1
ATOM 1407 O O . THR A 1 175 ? -12.254 26.928 -15.394 1.00 94.31 175 THR A O 1
ATOM 1410 N N . ALA A 1 176 ? -10.520 26.239 -16.640 1.00 87.38 176 ALA A N 1
ATOM 1411 C CA . ALA A 1 176 ? -10.563 24.857 -16.162 1.00 87.38 176 ALA A CA 1
ATOM 1412 C C . ALA A 1 176 ? -10.435 24.756 -14.628 1.00 87.38 176 ALA A C 1
ATOM 1414 O O . ALA A 1 176 ? -11.095 23.923 -13.997 1.00 87.38 176 ALA A O 1
ATOM 1415 N N . ARG A 1 177 ? -9.669 25.664 -14.006 1.00 86.62 177 ARG A N 1
ATOM 1416 C CA . ARG A 1 177 ? -9.584 25.856 -12.551 1.00 86.62 177 ARG A CA 1
ATOM 1417 C C . ARG A 1 177 ? -10.935 26.224 -11.950 1.00 86.62 177 ARG A C 1
ATOM 1419 O O . ARG A 1 177 ? -11.365 25.583 -10.996 1.00 86.62 177 ARG A O 1
ATOM 1426 N N . GLN A 1 178 ? -11.623 27.218 -12.512 1.00 87.00 178 GLN A N 1
ATOM 1427 C CA . GLN A 1 178 ? -12.943 27.651 -12.039 1.00 87.00 178 GLN A CA 1
ATOM 1428 C C . GLN A 1 178 ? -14.005 26.551 -12.207 1.00 87.00 178 GLN A C 1
ATOM 1430 O O . GLN A 1 178 ? -14.814 26.338 -11.303 1.00 87.00 178 GLN A O 1
ATOM 1435 N N . PHE A 1 179 ? -13.976 25.806 -13.318 1.00 93.81 179 PHE A N 1
ATOM 1436 C CA . PHE A 1 179 ? -14.842 24.637 -13.532 1.00 93.81 179 PHE A CA 1
ATOM 1437 C C . PHE A 1 179 ? -14.567 23.547 -12.487 1.00 93.81 179 PHE A C 1
ATOM 1439 O O . PHE A 1 179 ? -15.486 23.036 -11.844 1.00 93.81 179 PHE A O 1
ATOM 1446 N N . SER A 1 180 ? -13.293 23.235 -12.253 1.00 88.62 180 SER A N 1
ATOM 1447 C CA . SER A 1 180 ? -12.875 22.209 -11.293 1.00 88.62 180 SER A CA 1
ATOM 1448 C C . SER A 1 180 ? -13.176 22.592 -9.844 1.00 88.62 180 SER A C 1
ATOM 1450 O O . SER A 1 180 ? -13.555 21.732 -9.054 1.00 88.62 180 SER A O 1
ATOM 1452 N N . GLN A 1 181 ? -13.099 23.878 -9.491 1.00 87.12 181 GLN A N 1
ATOM 1453 C CA . GLN A 1 181 ? -13.536 24.389 -8.187 1.00 87.12 181 GLN A CA 1
ATOM 1454 C C . GLN A 1 181 ? -15.039 24.175 -7.962 1.00 87.12 181 GLN A C 1
ATOM 1456 O O . GLN A 1 181 ? -15.442 23.771 -6.868 1.00 87.12 181 GLN A O 1
ATOM 1461 N N . LEU A 1 182 ? -15.873 24.399 -8.987 1.00 89.25 182 LEU A N 1
ATOM 1462 C CA . LEU A 1 182 ? -17.306 24.113 -8.903 1.00 89.25 182 LEU A CA 1
ATOM 1463 C C . LEU A 1 182 ? -17.567 22.606 -8.766 1.00 89.25 182 LEU A C 1
ATOM 1465 O O . LEU A 1 182 ? -18.334 22.203 -7.894 1.00 89.25 182 LEU A O 1
ATOM 1469 N N . LEU A 1 183 ? -16.891 21.766 -9.557 1.00 89.69 183 LEU A N 1
ATOM 1470 C CA . LEU A 1 183 ? -16.967 20.305 -9.422 1.00 89.69 183 LEU A CA 1
ATOM 1471 C C . LEU A 1 183 ? -16.530 19.828 -8.033 1.00 89.69 183 LEU A C 1
ATOM 1473 O O . LEU A 1 183 ? -17.175 18.951 -7.464 1.00 89.69 183 LEU A O 1
ATOM 1477 N N . GLY A 1 184 ? -15.473 20.415 -7.469 1.00 83.81 184 GLY A N 1
ATOM 1478 C CA . GLY A 1 184 ? -15.003 20.124 -6.116 1.00 83.81 184 GLY A CA 1
ATOM 1479 C C . GLY A 1 184 ? -16.050 20.466 -5.059 1.00 83.81 184 GLY A C 1
ATOM 1480 O O . GLY A 1 184 ? -16.309 19.660 -4.165 1.00 83.81 184 GLY A O 1
ATOM 1481 N N . LEU A 1 185 ? -16.722 21.613 -5.205 1.00 85.06 185 LEU A N 1
ATOM 1482 C CA . LEU A 1 185 ? -17.832 21.996 -4.335 1.00 85.06 185 LEU A CA 1
ATOM 1483 C C . LEU A 1 185 ? -19.004 21.008 -4.435 1.00 85.06 185 LEU A C 1
ATOM 1485 O O . LEU A 1 185 ? -19.495 20.554 -3.405 1.00 85.06 185 LEU A O 1
ATOM 1489 N N . LEU A 1 186 ? -19.423 20.628 -5.644 1.00 87.44 186 LEU A N 1
ATOM 1490 C CA . LEU A 1 186 ? -20.485 19.633 -5.842 1.00 87.44 186 LEU A CA 1
ATOM 1491 C C . LEU A 1 186 ? -20.094 18.269 -5.258 1.00 87.44 186 LEU A C 1
ATOM 1493 O O . LEU A 1 186 ? -20.888 17.632 -4.569 1.00 87.44 186 LEU A O 1
ATOM 1497 N N . ASN A 1 187 ? -18.846 17.843 -5.471 1.00 84.81 187 ASN A N 1
ATOM 1498 C CA . ASN A 1 187 ? -18.325 16.579 -4.960 1.00 84.81 187 ASN A CA 1
ATOM 1499 C C . ASN A 1 187 ? -18.264 16.553 -3.426 1.00 84.81 187 ASN A C 1
ATOM 1501 O O . ASN A 1 187 ? -18.545 15.519 -2.831 1.00 84.81 187 ASN A O 1
ATOM 1505 N N . SER A 1 188 ? -17.986 17.692 -2.781 1.00 80.62 188 SER A N 1
ATOM 1506 C CA . SER A 1 188 ? -18.032 17.814 -1.314 1.00 80.62 188 SER A CA 1
ATOM 1507 C C . SER A 1 188 ? -19.425 17.582 -0.720 1.00 80.62 188 SER A C 1
ATOM 1509 O O . SER A 1 188 ? -19.548 17.219 0.443 1.00 80.62 188 SER A O 1
ATOM 1511 N N . LEU A 1 189 ? -20.475 17.764 -1.524 1.00 80.62 189 LEU A N 1
ATOM 1512 C CA . LEU A 1 189 ? -21.866 17.541 -1.135 1.00 80.62 189 LEU A CA 1
ATOM 1513 C C . LEU A 1 189 ? -22.386 16.175 -1.598 1.00 80.62 189 LEU A C 1
ATOM 1515 O O . LEU A 1 189 ? -23.495 15.784 -1.241 1.00 80.62 189 LEU A O 1
ATOM 1519 N N . ALA A 1 190 ? -21.610 15.436 -2.394 1.00 81.44 190 ALA A N 1
ATOM 1520 C CA . ALA A 1 190 ? -22.099 14.269 -3.117 1.00 81.44 190 ALA A CA 1
ATOM 1521 C C . ALA A 1 190 ? -22.455 13.075 -2.220 1.00 81.44 190 ALA A C 1
ATOM 1523 O O . ALA A 1 190 ? -23.242 12.233 -2.648 1.00 81.44 190 ALA A O 1
ATOM 1524 N N . ASP A 1 191 ? -21.898 13.018 -1.008 1.00 72.06 191 ASP A N 1
ATOM 1525 C CA . ASP A 1 191 ? -22.148 11.949 -0.031 1.00 72.06 191 ASP A CA 1
ATOM 1526 C C . ASP A 1 191 ? -23.344 12.250 0.896 1.00 72.06 191 ASP A C 1
ATOM 1528 O O . ASP A 1 191 ? -23.825 11.361 1.592 1.00 72.06 191 ASP A O 1
ATOM 1532 N N . VAL A 1 192 ? -23.852 13.490 0.884 1.00 78.00 192 VAL A N 1
ATOM 1533 C CA . VAL A 1 192 ? -25.019 13.931 1.677 1.00 78.00 192 VAL A CA 1
ATOM 1534 C C . VAL A 1 192 ? -26.213 14.349 0.812 1.00 78.00 192 VAL A C 1
ATOM 1536 O O . VAL A 1 192 ? -27.299 14.613 1.330 1.00 78.00 192 VAL A O 1
ATOM 1539 N N . VAL A 1 193 ? -26.027 14.405 -0.510 1.00 82.38 193 VAL A N 1
ATOM 1540 C CA . VAL A 1 193 ? -27.066 14.683 -1.506 1.00 82.38 193 VAL A CA 1
ATOM 1541 C C . VAL A 1 193 ? -27.414 13.385 -2.241 1.00 82.38 193 VAL A C 1
ATOM 1543 O O . VAL A 1 193 ? -26.523 12.770 -2.834 1.00 82.38 193 VAL A O 1
ATOM 1546 N N . PRO A 1 194 ? -28.694 12.961 -2.262 1.00 79.25 194 PRO A N 1
ATOM 1547 C CA . PRO A 1 194 ? -29.108 11.739 -2.944 1.00 79.25 194 PRO A CA 1
ATOM 1548 C C . PRO A 1 194 ? -28.633 11.689 -4.396 1.00 79.25 194 PRO A C 1
ATOM 1550 O O . PRO A 1 194 ? -28.893 12.607 -5.168 1.00 79.25 194 PRO A O 1
ATOM 1553 N N . LEU A 1 195 ? -27.950 10.603 -4.768 1.00 78.38 195 LEU A N 1
ATOM 1554 C CA . LEU A 1 195 ? -27.383 10.408 -6.110 1.00 78.38 195 LEU A CA 1
ATOM 1555 C C . LEU A 1 195 ? -26.415 11.527 -6.549 1.00 78.38 195 LEU A C 1
ATOM 1557 O O . LEU A 1 195 ? -26.149 11.673 -7.741 1.00 78.38 195 LEU A O 1
ATOM 1561 N N . GLY A 1 196 ? -25.834 12.290 -5.617 1.00 79.31 196 GLY A N 1
ATOM 1562 C CA . GLY A 1 196 ? -24.980 13.436 -5.937 1.00 79.31 196 GLY A CA 1
ATOM 1563 C C . GLY A 1 196 ? -23.816 13.072 -6.863 1.00 79.31 196 GLY A C 1
ATOM 1564 O O . GLY A 1 196 ? -23.576 13.737 -7.867 1.00 79.31 196 GLY A O 1
ATOM 1565 N N . ARG A 1 197 ? -23.157 11.931 -6.627 1.00 79.00 197 ARG A N 1
ATOM 1566 C CA . ARG A 1 197 ? -22.073 11.449 -7.505 1.00 79.00 197 ARG A CA 1
ATOM 1567 C C . ARG A 1 197 ? -22.534 11.170 -8.939 1.00 79.00 197 ARG A C 1
ATOM 1569 O O . ARG A 1 197 ? -21.749 11.375 -9.859 1.00 79.00 197 ARG A O 1
ATOM 1576 N N . LEU A 1 198 ? -23.779 10.727 -9.142 1.00 78.06 198 LEU A N 1
ATOM 1577 C CA . LEU A 1 198 ? -24.350 10.483 -10.472 1.00 78.06 198 LEU A CA 1
ATOM 1578 C C . LEU A 1 198 ? -24.586 11.804 -11.212 1.00 78.06 198 LEU A C 1
ATOM 1580 O O . LEU A 1 198 ? -24.190 11.940 -12.366 1.00 78.06 198 LEU A O 1
ATOM 1584 N N . HIS A 1 199 ? -25.157 12.797 -10.527 1.00 80.81 199 HIS A N 1
ATOM 1585 C CA . HIS A 1 199 ? -25.466 14.107 -11.108 1.00 80.81 199 HIS A CA 1
ATOM 1586 C C . HIS A 1 199 ? -24.224 14.960 -11.427 1.00 80.81 199 HIS A C 1
ATOM 1588 O O . HIS A 1 199 ? -24.330 15.931 -12.171 1.00 80.81 199 HIS A O 1
ATOM 1594 N N . ILE A 1 200 ? -23.043 14.588 -10.920 1.00 84.56 200 ILE A N 1
ATOM 1595 C CA . ILE A 1 200 ? -21.759 15.234 -11.246 1.00 84.56 200 ILE A CA 1
ATOM 1596 C C . ILE A 1 200 ? -21.118 14.645 -12.515 1.00 84.56 200 ILE A C 1
ATOM 1598 O O . ILE A 1 200 ? -20.338 15.328 -13.179 1.00 84.56 200 ILE A O 1
ATOM 1602 N N . ARG A 1 201 ? -21.435 13.397 -12.894 1.00 81.44 201 ARG A N 1
ATOM 1603 C CA . ARG A 1 201 ? -20.753 12.702 -14.006 1.00 81.44 201 ARG A CA 1
ATOM 1604 C C . ARG A 1 201 ? -20.857 13.411 -15.360 1.00 81.44 201 ARG A C 1
ATOM 1606 O O . ARG A 1 201 ? -19.812 13.553 -15.992 1.00 81.44 201 ARG A O 1
ATOM 1613 N N . PRO A 1 202 ? -22.026 13.913 -15.799 1.00 84.50 202 PRO A N 1
ATOM 1614 C CA . PRO A 1 202 ? -22.116 14.645 -17.064 1.00 84.50 202 PRO A CA 1
ATOM 1615 C C . PRO A 1 202 ? -21.212 15.886 -17.104 1.00 84.50 202 PRO A C 1
ATOM 1617 O O . PRO A 1 202 ? -20.579 16.158 -18.117 1.00 84.50 202 PRO A O 1
ATOM 1620 N N . LEU A 1 203 ? -21.066 16.585 -15.973 1.00 85.38 203 LEU A N 1
ATOM 1621 C CA . LEU A 1 203 ? -20.212 17.772 -15.852 1.00 85.38 203 LEU A CA 1
ATOM 1622 C C . LEU A 1 203 ? -18.717 17.426 -15.932 1.00 85.38 203 LEU A C 1
ATOM 1624 O O . LEU A 1 203 ? -17.933 18.190 -16.489 1.00 85.38 203 LEU A O 1
ATOM 1628 N N . GLN A 1 204 ? -18.317 16.268 -15.398 1.00 86.19 204 GLN A N 1
ATOM 1629 C CA . GLN A 1 204 ? -16.944 15.766 -15.518 1.00 86.19 204 GLN A CA 1
ATOM 1630 C C . GLN A 1 204 ? -16.605 15.376 -16.957 1.00 86.19 204 GLN A C 1
ATOM 1632 O O . GLN A 1 204 ? -15.508 15.678 -17.423 1.00 86.19 204 GLN A O 1
ATOM 1637 N N . PHE A 1 205 ? -17.537 14.729 -17.664 1.00 81.88 205 PHE A N 1
ATOM 1638 C CA . PHE A 1 205 ? -17.343 14.393 -19.073 1.00 81.88 205 PHE A CA 1
ATOM 1639 C C . PHE A 1 205 ? -17.251 15.642 -19.941 1.00 81.88 205 PHE A C 1
ATOM 1641 O O . PHE A 1 205 ? -16.333 15.730 -20.750 1.00 81.88 205 PHE A O 1
ATOM 1648 N N . TYR A 1 206 ? -18.119 16.627 -19.708 1.00 86.44 206 TYR A N 1
ATOM 1649 C CA . TYR A 1 206 ? -18.054 17.911 -20.398 1.00 86.44 206 TYR A CA 1
ATOM 1650 C C . TYR A 1 206 ? -16.690 18.591 -20.193 1.00 86.44 206 TYR A C 1
ATOM 1652 O O . TYR A 1 206 ? -16.039 18.989 -21.156 1.00 86.44 206 TYR A O 1
ATOM 1660 N N . LEU A 1 207 ? -16.190 18.657 -18.951 1.00 87.00 207 LEU A N 1
ATOM 1661 C CA . LEU A 1 207 ? -14.867 19.232 -18.691 1.00 87.00 207 LEU A CA 1
ATOM 1662 C C . LEU A 1 207 ? -13.753 18.460 -19.416 1.00 87.00 207 LEU A C 1
ATOM 1664 O O . LEU A 1 207 ? -12.875 19.083 -19.997 1.00 87.00 207 LEU A O 1
ATOM 1668 N N . HIS A 1 208 ? -13.802 17.126 -19.431 1.00 79.25 208 HIS A N 1
ATOM 1669 C CA . HIS A 1 208 ? -12.784 16.306 -20.097 1.00 79.25 208 HIS A CA 1
ATOM 1670 C C . HIS A 1 208 ? -12.817 16.411 -21.631 1.00 79.25 208 HIS A C 1
ATOM 1672 O O . HIS A 1 208 ? -11.787 16.261 -22.281 1.00 79.25 208 HIS A O 1
ATOM 1678 N N . GLN A 1 209 ? -13.986 16.681 -22.215 1.00 81.25 209 GLN A N 1
ATOM 1679 C CA . GLN A 1 209 ? -14.141 16.896 -23.657 1.00 81.25 209 GLN A CA 1
ATOM 1680 C C . GLN A 1 209 ? -13.591 18.254 -24.113 1.00 81.25 209 GLN A C 1
ATOM 1682 O O . GLN A 1 209 ? -13.124 18.372 -25.243 1.00 81.25 209 GLN A O 1
ATOM 1687 N N . HIS A 1 210 ? -13.629 19.265 -23.241 1.00 80.75 210 HIS A N 1
ATOM 1688 C CA . HIS A 1 210 ? -13.228 20.637 -23.569 1.00 80.75 210 HIS A CA 1
ATOM 1689 C C . HIS A 1 210 ? -11.881 21.067 -22.971 1.00 80.75 210 HIS A C 1
ATOM 1691 O O . HIS A 1 210 ? -11.364 22.115 -23.356 1.00 80.75 210 HIS A O 1
ATOM 1697 N N . TRP A 1 211 ? -11.311 20.282 -22.054 1.00 85.56 211 TRP A N 1
ATOM 1698 C CA . TRP A 1 211 ? -10.023 20.551 -21.424 1.00 85.56 211 TRP A CA 1
ATOM 1699 C C . TRP A 1 211 ? -9.228 19.266 -21.162 1.00 85.56 211 TRP A C 1
ATOM 1701 O O . TRP A 1 211 ? -9.699 18.334 -20.503 1.00 85.56 211 TRP A O 1
ATOM 1711 N N . LEU A 1 212 ? -7.990 19.240 -21.661 1.00 70.56 212 LEU A N 1
ATOM 1712 C CA . LEU A 1 212 ? -7.041 18.135 -21.530 1.00 70.56 212 LEU A CA 1
ATOM 1713 C C . LEU A 1 212 ? -5.922 18.517 -20.541 1.00 70.56 212 LEU A C 1
ATOM 1715 O O . LEU A 1 212 ? -4.987 19.222 -20.928 1.00 70.56 212 LEU A O 1
ATOM 1719 N N . PRO A 1 213 ? -5.933 17.998 -19.295 1.00 54.19 213 PRO A N 1
ATOM 1720 C CA . PRO A 1 213 ? -4.973 18.377 -18.246 1.00 54.19 213 PRO A CA 1
ATOM 1721 C C . PRO A 1 213 ? -3.509 18.054 -18.581 1.00 54.19 213 PRO A C 1
ATOM 1723 O O . PRO A 1 213 ? -2.595 18.528 -17.914 1.00 54.19 213 PRO A O 1
ATOM 1726 N N . ALA A 1 214 ? -3.292 17.195 -19.582 1.00 50.97 214 ALA A N 1
ATOM 1727 C CA . ALA A 1 214 ? -1.975 16.778 -20.050 1.00 50.97 214 ALA A CA 1
ATOM 1728 C C . ALA A 1 214 ? -1.301 17.810 -20.970 1.00 50.97 214 ALA A C 1
ATOM 1730 O O . ALA A 1 214 ? -0.083 17.774 -21.126 1.00 50.97 214 ALA A O 1
ATOM 1731 N N . THR A 1 215 ? -2.074 18.695 -21.605 1.00 53.22 215 THR A N 1
ATOM 1732 C CA . THR A 1 215 ? -1.577 19.611 -22.646 1.00 53.22 215 THR A CA 1
ATOM 1733 C C . THR A 1 215 ? -2.020 21.056 -22.452 1.00 53.22 215 THR A C 1
ATOM 1735 O O . THR A 1 215 ? -1.444 21.950 -23.067 1.00 53.22 215 THR A O 1
ATOM 1738 N N . GLN A 1 216 ? -3.025 21.300 -21.613 1.00 60.47 216 GLN A N 1
ATOM 1739 C CA . GLN A 1 216 ? -3.618 22.612 -21.385 1.00 60.47 216 GLN A CA 1
ATOM 1740 C C . GLN A 1 216 ? -3.540 22.957 -19.899 1.00 60.47 216 GLN A C 1
ATOM 1742 O O . GLN A 1 216 ? -3.849 22.130 -19.040 1.00 60.47 216 GLN A O 1
ATOM 1747 N N . ASP A 1 217 ? -3.121 24.182 -19.591 1.00 80.88 217 ASP A N 1
ATOM 1748 C CA . ASP A 1 217 ? -3.017 24.650 -18.212 1.00 80.88 217 ASP A CA 1
ATOM 1749 C C . ASP A 1 217 ? -4.397 24.847 -17.555 1.00 80.88 217 ASP A C 1
ATOM 1751 O O . ASP A 1 217 ? -5.454 24.734 -18.178 1.00 80.88 217 ASP A O 1
ATOM 1755 N N . TRP A 1 218 ? -4.390 25.126 -16.254 1.00 77.12 218 TRP A N 1
ATOM 1756 C CA . TRP A 1 218 ? -5.604 25.315 -15.461 1.00 77.12 218 TRP A CA 1
ATOM 1757 C C . TRP A 1 218 ? -6.341 26.630 -15.755 1.00 77.12 218 TRP A C 1
ATOM 1759 O O . TRP A 1 218 ? -7.509 26.766 -15.387 1.00 77.12 218 TRP A O 1
ATOM 1769 N N . GLU A 1 219 ? -5.690 27.588 -16.410 1.00 90.12 219 GLU A N 1
ATOM 1770 C CA . GLU A 1 219 ? -6.293 28.847 -16.844 1.00 90.12 219 GLU A CA 1
ATOM 1771 C C . GLU A 1 219 ? -6.900 28.746 -18.255 1.00 90.12 219 GLU A C 1
ATOM 1773 O O . GLU A 1 219 ? -7.542 29.689 -18.722 1.00 90.12 219 GLU A O 1
ATOM 1778 N N . PHE A 1 220 ? -6.795 27.575 -18.897 1.00 88.62 220 PHE A N 1
ATOM 1779 C CA . PHE A 1 220 ? -7.390 27.310 -20.199 1.00 88.62 220 PHE A CA 1
ATOM 1780 C C . PHE A 1 220 ? -8.905 27.600 -20.200 1.00 88.62 220 PHE A C 1
ATOM 1782 O O . PHE A 1 220 ? -9.628 27.115 -19.316 1.00 88.62 220 PHE A O 1
ATOM 1789 N N . PRO A 1 221 ? -9.410 28.381 -21.175 1.00 90.69 221 PRO A N 1
ATOM 1790 C CA . PRO A 1 221 ? -10.809 28.775 -21.224 1.00 90.69 221 PRO A CA 1
ATOM 1791 C C . PRO A 1 221 ? -11.699 27.620 -21.701 1.00 90.69 221 PRO A C 1
ATOM 1793 O O . PRO A 1 221 ? -11.635 27.181 -22.846 1.00 90.69 221 PRO A O 1
ATOM 1796 N N . VAL A 1 222 ? -12.593 27.174 -20.825 1.00 93.44 222 VAL A N 1
ATOM 1797 C CA . VAL A 1 222 ? -13.657 26.203 -21.086 1.00 93.44 222 VAL A CA 1
ATOM 1798 C C . VAL A 1 222 ? -14.954 26.955 -21.422 1.00 93.44 222 VAL A C 1
ATOM 1800 O O . VAL A 1 222 ? -15.393 27.810 -20.638 1.00 93.44 222 VAL A O 1
ATOM 1803 N N . PRO A 1 223 ? -15.596 26.675 -22.571 1.00 93.06 223 PRO A N 1
ATOM 1804 C CA . PRO A 1 223 ? -16.838 27.338 -22.952 1.00 93.06 223 PRO A CA 1
ATOM 1805 C C . PRO A 1 223 ? -18.004 26.893 -22.065 1.00 93.06 223 PRO A C 1
ATOM 1807 O O . PRO A 1 223 ? -18.132 25.714 -21.730 1.00 93.06 223 PRO A O 1
ATOM 1810 N N . ILE A 1 224 ? -18.890 27.831 -21.718 1.00 92.88 224 ILE A N 1
ATOM 1811 C CA . ILE A 1 224 ? -20.157 27.530 -21.041 1.00 92.88 224 ILE A CA 1
ATOM 1812 C C . ILE A 1 224 ? -21.259 27.417 -22.097 1.00 92.88 224 ILE A C 1
ATOM 1814 O O . ILE A 1 224 ? -21.846 28.412 -22.522 1.00 92.88 224 ILE A O 1
ATOM 1818 N N . ILE A 1 225 ? -21.548 26.188 -22.532 1.00 91.75 225 ILE A N 1
ATOM 1819 C CA . ILE A 1 225 ? -22.652 25.900 -23.451 1.00 91.75 225 ILE A CA 1
ATOM 1820 C C . ILE A 1 225 ? -23.902 25.626 -22.613 1.00 91.75 225 ILE A C 1
ATOM 1822 O O . ILE A 1 225 ? -24.080 24.548 -22.043 1.00 91.75 225 ILE A O 1
ATOM 1826 N N . HIS A 1 226 ? -24.779 26.629 -22.517 1.00 87.06 226 HIS A N 1
ATOM 1827 C CA . HIS A 1 226 ? -25.970 26.566 -21.664 1.00 87.06 226 HIS A CA 1
ATOM 1828 C C . HIS A 1 226 ? -26.866 25.356 -21.951 1.00 87.06 226 HIS A C 1
ATOM 1830 O O . HIS A 1 226 ? -27.355 24.748 -21.007 1.00 87.06 226 HIS A O 1
ATOM 1836 N N . GLN A 1 227 ? -27.066 24.979 -23.218 1.00 86.75 227 GLN A N 1
ATOM 1837 C CA . GLN A 1 227 ? -27.933 23.847 -23.571 1.00 86.75 227 GLN A CA 1
ATOM 1838 C C . GLN A 1 227 ? -27.443 22.507 -22.990 1.00 86.75 227 GLN A C 1
ATOM 1840 O O . GLN A 1 227 ? -28.270 21.662 -22.663 1.00 86.75 227 GLN A O 1
ATOM 1845 N N . GLU A 1 228 ? -26.131 22.337 -22.796 1.00 86.56 228 GLU A N 1
ATOM 1846 C CA . GLU A 1 228 ? -25.533 21.098 -22.282 1.00 86.56 228 GLU A CA 1
ATOM 1847 C C . GLU A 1 228 ? -25.355 21.119 -20.759 1.00 86.56 228 GLU A C 1
ATOM 1849 O O . GLU A 1 228 ? -25.635 20.137 -20.075 1.00 86.56 228 GLU A O 1
ATOM 1854 N N . LEU A 1 229 ? -24.927 22.253 -20.192 1.00 89.69 229 LEU A N 1
ATOM 1855 C CA . LEU A 1 229 ? -24.593 22.349 -18.765 1.00 89.69 229 LEU A CA 1
ATOM 1856 C C . LEU A 1 229 ? -25.789 22.687 -17.867 1.00 89.69 229 LEU A C 1
ATOM 1858 O O . LEU A 1 229 ? -25.835 22.263 -16.707 1.00 89.69 229 LEU A O 1
ATOM 1862 N N . PHE A 1 230 ? -26.758 23.457 -18.370 1.00 89.38 230 PHE A N 1
ATOM 1863 C CA . PHE A 1 230 ? -27.868 23.978 -17.566 1.00 89.3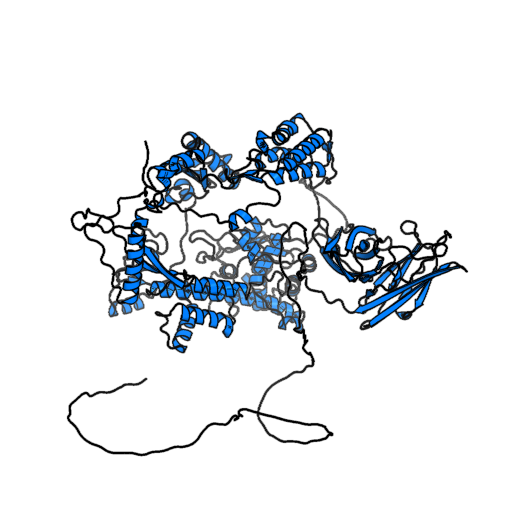8 230 PHE A CA 1
ATOM 1864 C C . PHE A 1 230 ? -28.738 22.878 -16.934 1.00 89.38 230 PHE A C 1
ATOM 1866 O O . PHE A 1 230 ? -28.970 22.962 -15.724 1.00 89.38 230 PHE A O 1
ATOM 1873 N N . PRO A 1 231 ? -29.165 21.814 -17.652 1.00 87.69 231 PRO A N 1
ATOM 1874 C CA . PRO A 1 231 ? -30.000 20.763 -17.059 1.00 87.69 231 PRO A CA 1
ATOM 1875 C C . PRO A 1 231 ? -29.325 20.055 -15.876 1.00 87.69 231 PRO A C 1
ATOM 1877 O O . PRO A 1 231 ? -29.988 19.659 -14.917 1.00 87.69 231 PRO A O 1
ATOM 1880 N N . HIS A 1 232 ? -27.998 19.920 -15.924 1.00 90.44 232 HIS A N 1
ATOM 1881 C CA . HIS A 1 232 ? -27.216 19.244 -14.893 1.00 90.44 232 HIS A CA 1
ATOM 1882 C C . HIS A 1 232 ? -26.922 20.146 -13.691 1.00 90.44 232 HIS A C 1
ATOM 1884 O O . HIS A 1 232 ? -26.993 19.678 -12.558 1.00 90.44 232 HIS A O 1
ATOM 1890 N N . LEU A 1 233 ? -26.638 21.435 -13.909 1.00 91.94 233 LEU A N 1
ATOM 1891 C CA . LEU A 1 233 ? -26.325 22.385 -12.836 1.00 91.94 233 LEU A CA 1
ATOM 1892 C C . LEU A 1 233 ? -27.568 22.894 -12.091 1.00 91.94 233 LEU A C 1
ATOM 1894 O O . LEU A 1 233 ? -27.524 23.039 -10.872 1.00 91.94 233 LEU A O 1
ATOM 1898 N N . VAL A 1 234 ? -28.697 23.104 -12.775 1.00 90.00 234 VAL A N 1
ATOM 1899 C CA . VAL A 1 234 ? -29.950 23.561 -12.136 1.00 90.00 234 VAL A CA 1
ATOM 1900 C C . VAL A 1 234 ? -30.546 22.502 -11.211 1.00 90.00 234 VAL A C 1
ATOM 1902 O O . VAL A 1 234 ? -31.199 22.826 -10.222 1.00 90.00 234 VAL A O 1
ATOM 1905 N N . TRP A 1 235 ? -30.264 21.220 -11.450 1.00 91.56 235 TRP A N 1
ATOM 1906 C CA . TRP A 1 235 ? -30.672 20.163 -10.525 1.00 91.56 235 TRP A CA 1
ATOM 1907 C C . TRP A 1 235 ? -30.149 20.408 -9.095 1.00 91.56 235 TRP A C 1
ATOM 1909 O O . TRP A 1 235 ? -30.869 20.155 -8.126 1.00 91.56 235 TRP A O 1
ATOM 1919 N N . TRP A 1 236 ? -28.943 20.975 -8.975 1.00 92.12 236 TRP A N 1
ATOM 1920 C CA . TRP A 1 236 ? -28.281 21.318 -7.712 1.00 92.12 236 TRP A CA 1
ATOM 1921 C C . TRP A 1 236 ? -28.754 22.635 -7.086 1.00 92.12 236 TRP A C 1
ATOM 1923 O O . TRP A 1 236 ? -28.434 22.900 -5.930 1.00 92.12 236 TRP A O 1
ATOM 1933 N N . THR A 1 237 ? -29.528 23.456 -7.801 1.00 91.88 237 THR A N 1
ATOM 1934 C CA . THR A 1 237 ? -30.141 24.674 -7.238 1.00 91.88 237 THR A CA 1
ATOM 1935 C C . THR A 1 237 ? -31.549 24.423 -6.695 1.00 91.88 237 THR A C 1
ATOM 1937 O O . THR A 1 237 ? -32.153 25.303 -6.085 1.00 91.88 237 THR A O 1
ATOM 1940 N N . SER A 1 238 ? -32.078 23.206 -6.854 1.00 91.25 238 SER A N 1
ATOM 1941 C CA . SER A 1 238 ? -33.355 22.804 -6.267 1.00 91.25 238 SER A CA 1
ATOM 1942 C C . SER A 1 238 ? -33.197 22.410 -4.799 1.00 91.25 238 SER A C 1
ATOM 1944 O O . SER A 1 238 ? -32.536 21.425 -4.452 1.00 91.25 238 SER A O 1
ATOM 1946 N N . GLN A 1 239 ? -33.898 23.133 -3.926 1.00 90.44 239 GLN A N 1
ATOM 1947 C CA . GLN A 1 239 ? -33.967 22.827 -2.497 1.00 90.44 239 GLN A CA 1
ATOM 1948 C C . GLN A 1 239 ? -34.527 21.421 -2.238 1.00 90.44 239 GLN A C 1
ATOM 1950 O O . GLN A 1 239 ? -34.034 20.717 -1.357 1.00 90.44 239 GLN A O 1
ATOM 1955 N N . ALA A 1 240 ? -35.506 20.980 -3.033 1.00 86.31 240 ALA A N 1
ATOM 1956 C CA . ALA A 1 240 ? -36.106 19.653 -2.904 1.00 86.31 240 ALA A CA 1
ATOM 1957 C C . ALA A 1 240 ? -35.131 18.509 -3.239 1.00 86.31 240 ALA A C 1
ATOM 1959 O O . ALA A 1 240 ? -35.350 17.381 -2.805 1.00 86.31 240 ALA A O 1
ATOM 1960 N N . ASN A 1 241 ? -34.052 18.793 -3.973 1.00 87.81 241 ASN A N 1
ATOM 1961 C CA . ASN A 1 241 ? -33.037 17.805 -4.332 1.00 87.81 241 ASN A CA 1
ATOM 1962 C C . ASN A 1 241 ? -31.893 17.790 -3.310 1.00 87.81 241 ASN A C 1
ATOM 1964 O O . ASN A 1 241 ? -31.569 16.742 -2.753 1.00 87.81 241 ASN A O 1
ATOM 1968 N N . VAL A 1 242 ? -31.313 18.960 -3.023 1.00 86.81 242 VAL A N 1
ATOM 1969 C CA . VAL A 1 242 ? -30.091 19.074 -2.207 1.00 86.81 242 VAL A CA 1
ATOM 1970 C C . VAL A 1 242 ? -30.374 18.986 -0.708 1.00 86.81 242 VAL A C 1
ATOM 1972 O O . VAL A 1 242 ? -29.638 18.330 0.026 1.00 86.81 242 VAL A O 1
ATOM 1975 N N . LEU A 1 243 ? -31.461 19.599 -0.231 1.00 85.31 243 LEU A N 1
ATOM 1976 C CA . LEU A 1 243 ? -31.786 19.649 1.201 1.00 85.31 243 LEU A CA 1
ATOM 1977 C C . LEU A 1 243 ? -32.687 18.497 1.665 1.00 85.31 243 LEU A C 1
ATOM 1979 O O . LEU A 1 243 ? -33.053 18.449 2.845 1.00 85.31 243 LEU A O 1
ATOM 1983 N N . ARG A 1 244 ? -33.008 17.561 0.761 1.00 83.50 244 ARG A N 1
ATOM 1984 C CA . ARG A 1 244 ? -33.687 16.295 1.075 1.00 83.50 244 ARG A CA 1
ATOM 1985 C C . ARG A 1 244 ? -32.832 15.388 1.959 1.00 83.50 244 ARG A C 1
ATOM 1987 O O . ARG A 1 244 ? -33.389 14.704 2.812 1.00 83.50 244 ARG A O 1
ATOM 1994 N N . GLY A 1 245 ? -31.509 15.434 1.787 1.00 73.50 245 GLY A N 1
ATOM 1995 C CA . GLY A 1 245 ? -30.554 14.642 2.559 1.00 73.50 245 GLY A CA 1
ATOM 1996 C C . GLY A 1 245 ? -30.581 13.146 2.258 1.00 73.50 245 GLY A C 1
ATOM 1997 O O . GLY A 1 245 ? -31.456 12.647 1.548 1.00 73.50 245 GLY A O 1
ATOM 1998 N N . GLN A 1 246 ? -29.616 12.427 2.823 1.00 72.81 246 GLN A N 1
ATOM 1999 C CA . GLN A 1 246 ? -29.471 10.980 2.704 1.00 72.81 246 GLN A CA 1
ATOM 2000 C C . GLN A 1 246 ? -29.576 10.308 4.079 1.00 72.81 246 GLN A C 1
ATOM 2002 O O . GLN A 1 246 ? -29.176 10.874 5.096 1.00 72.81 246 GLN A O 1
ATOM 2007 N N . LEU A 1 247 ? -30.140 9.099 4.118 1.00 64.12 247 LEU A N 1
ATOM 2008 C CA . LEU A 1 247 ? -30.163 8.279 5.329 1.00 64.12 247 LEU A CA 1
ATOM 2009 C C . LEU A 1 247 ? -28.733 7.887 5.728 1.00 64.12 247 LEU A C 1
ATOM 2011 O O . LEU A 1 247 ? -27.964 7.419 4.890 1.00 64.12 247 LEU A O 1
ATOM 2015 N N . LEU A 1 248 ? -28.402 8.055 7.013 1.00 59.56 248 LEU A N 1
ATOM 2016 C CA . LEU A 1 248 ? -27.091 7.722 7.594 1.00 59.56 248 LEU A CA 1
ATOM 2017 C C . LEU A 1 248 ? -26.753 6.225 7.440 1.00 59.56 248 LEU A C 1
ATOM 2019 O O . LEU A 1 248 ? -25.590 5.839 7.364 1.00 59.56 248 LEU A O 1
ATOM 2023 N N . SER A 1 249 ? -27.780 5.376 7.388 1.00 54.56 249 SER A N 1
ATOM 2024 C CA . SER A 1 249 ? -27.678 3.950 7.101 1.00 54.56 249 SER A CA 1
ATOM 2025 C C . SER A 1 249 ? -28.284 3.642 5.734 1.00 54.56 249 SER A C 1
ATOM 2027 O O . SER A 1 249 ? -29.369 4.112 5.389 1.00 54.56 249 SER A O 1
ATOM 2029 N N . SER A 1 250 ? -27.598 2.804 4.950 1.00 50.50 250 SER A N 1
ATOM 2030 C CA . SER A 1 250 ? -28.235 2.171 3.791 1.00 50.50 250 SER A CA 1
ATOM 2031 C C . SER A 1 250 ? -29.461 1.385 4.277 1.00 50.50 250 SER A C 1
ATOM 2033 O O . SER A 1 250 ? -29.372 0.763 5.342 1.00 50.50 250 SER A O 1
ATOM 2035 N N . PRO A 1 251 ? -30.599 1.409 3.557 1.00 50.44 251 PRO A N 1
ATOM 2036 C CA . PRO A 1 251 ? -31.738 0.571 3.916 1.00 50.44 251 PRO A CA 1
ATOM 2037 C C . PRO A 1 251 ? -31.266 -0.881 4.037 1.00 50.44 251 PRO A C 1
ATOM 2039 O O . PRO A 1 251 ? -30.436 -1.327 3.241 1.00 50.44 251 PRO A O 1
ATOM 2042 N N . VAL A 1 252 ? -31.751 -1.598 5.056 1.00 53.72 252 VAL A N 1
ATOM 2043 C CA . VAL A 1 252 ? -31.451 -3.027 5.206 1.00 53.72 252 VAL A CA 1
ATOM 2044 C C . VAL A 1 252 ? -31.946 -3.709 3.931 1.00 53.72 252 VAL A C 1
ATOM 2046 O O . VAL A 1 252 ? -33.146 -3.623 3.665 1.00 53.72 252 VAL A O 1
ATOM 2049 N N . PRO A 1 253 ? -31.057 -4.323 3.128 1.00 58.91 253 PRO A N 1
ATOM 2050 C CA . PRO A 1 253 ? -31.436 -4.870 1.838 1.00 58.91 253 PRO A CA 1
ATOM 2051 C C . PRO A 1 253 ? -32.535 -5.908 2.049 1.00 58.91 253 PRO A C 1
ATOM 2053 O O . PRO A 1 253 ? -32.361 -6.866 2.800 1.00 58.91 253 PRO A O 1
ATOM 2056 N N . ASN A 1 254 ? -33.676 -5.703 1.397 1.00 67.00 254 ASN A N 1
ATOM 2057 C CA . ASN A 1 254 ? -34.782 -6.652 1.398 1.00 67.00 254 ASN A CA 1
ATOM 2058 C C . ASN A 1 254 ? -34.365 -7.971 0.742 1.00 67.00 254 ASN A C 1
ATOM 2060 O O . ASN A 1 254 ? -34.895 -9.014 1.109 1.00 67.00 254 ASN A O 1
ATOM 2064 N N . GLN A 1 255 ? -33.456 -7.914 -0.238 1.00 73.19 255 GLN A N 1
ATOM 2065 C CA . GLN A 1 255 ? -33.004 -9.070 -1.009 1.00 73.19 255 GLN A CA 1
ATOM 2066 C C . GLN A 1 255 ? -31.521 -8.968 -1.381 1.00 73.19 255 GLN A C 1
ATOM 2068 O O . GLN A 1 255 ? -30.967 -7.876 -1.537 1.00 73.19 255 GLN A O 1
ATOM 2073 N N . THR A 1 256 ? -30.893 -10.128 -1.571 1.00 79.75 256 THR A N 1
ATOM 2074 C CA . THR A 1 256 ? -29.500 -10.246 -2.016 1.00 79.75 256 THR A CA 1
ATOM 2075 C C . THR A 1 256 ? -29.460 -10.881 -3.397 1.00 79.75 256 THR A C 1
ATOM 2077 O O . THR A 1 256 ? -29.849 -12.038 -3.554 1.00 79.75 256 THR A O 1
ATOM 2080 N N . LEU A 1 257 ? -28.964 -10.136 -4.384 1.00 81.56 257 LEU A N 1
ATOM 2081 C CA . LEU A 1 257 ? -28.730 -10.629 -5.738 1.00 81.56 257 LEU A CA 1
ATOM 2082 C C . LEU A 1 257 ? -27.264 -11.021 -5.874 1.00 81.56 257 LEU A C 1
ATOM 2084 O O . LEU A 1 257 ? -26.377 -10.185 -5.692 1.00 81.56 257 LEU A O 1
ATOM 2088 N N . PHE A 1 258 ? -27.006 -12.273 -6.228 1.00 82.38 258 PHE A N 1
ATOM 2089 C CA . PHE A 1 258 ? -25.663 -12.724 -6.558 1.00 82.38 258 PHE A CA 1
ATOM 2090 C C . PHE A 1 258 ? -25.473 -12.706 -8.066 1.00 82.38 258 PHE A C 1
ATOM 2092 O O . PHE A 1 258 ? -26.363 -13.139 -8.791 1.00 82.38 258 PHE A O 1
ATOM 2099 N N . THR A 1 259 ? -24.330 -12.227 -8.540 1.00 81.69 259 THR A N 1
ATOM 2100 C CA . THR A 1 259 ? -23.997 -12.191 -9.971 1.00 81.69 259 THR A CA 1
ATOM 2101 C C . THR A 1 259 ? -22.558 -12.615 -10.166 1.00 81.69 259 THR A C 1
ATOM 2103 O O . THR A 1 259 ? -21.720 -12.229 -9.362 1.00 81.69 259 THR A O 1
ATOM 2106 N N . ASP A 1 260 ? -22.259 -13.342 -11.230 1.00 78.44 260 ASP A N 1
ATOM 2107 C CA . ASP A 1 260 ? -20.893 -13.690 -11.607 1.00 78.44 260 ASP A CA 1
ATOM 2108 C C . ASP A 1 260 ? -20.726 -13.606 -13.128 1.00 78.44 260 ASP A C 1
ATOM 2110 O O . ASP A 1 260 ? -21.677 -13.814 -13.889 1.00 78.44 260 ASP A O 1
ATOM 2114 N N . ALA A 1 261 ? -19.520 -13.268 -13.567 1.00 76.31 261 ALA A N 1
ATOM 2115 C CA . ALA A 1 261 ? -19.165 -13.118 -14.968 1.00 76.31 261 ALA A CA 1
ATOM 2116 C C . ALA A 1 261 ? -17.848 -13.842 -15.244 1.00 76.31 261 ALA A C 1
ATOM 2118 O O . ALA A 1 261 ? -16.857 -13.679 -14.541 1.00 76.31 261 ALA A O 1
ATOM 2119 N N . SER A 1 262 ? -17.835 -14.617 -16.318 1.00 74.69 262 SER A N 1
ATOM 2120 C CA . SER A 1 262 ? -16.644 -15.251 -16.877 1.00 74.69 262 SER A CA 1
ATOM 2121 C C . SER A 1 262 ? -16.340 -14.656 -18.250 1.00 74.69 262 SER A C 1
ATOM 2123 O O . SER A 1 262 ? -17.137 -13.898 -18.801 1.00 74.69 262 SER A O 1
ATOM 2125 N N . ASN A 1 263 ? -15.226 -15.061 -18.855 1.00 67.81 263 ASN A N 1
ATOM 2126 C CA . ASN A 1 263 ? -14.899 -14.667 -20.228 1.00 67.81 263 ASN A CA 1
ATOM 2127 C C . ASN A 1 263 ? -15.814 -15.310 -21.285 1.00 67.81 263 ASN A C 1
ATOM 2129 O O . ASN A 1 263 ? -15.710 -14.962 -22.453 1.00 67.81 263 ASN A O 1
ATOM 2133 N N . LEU A 1 264 ? -16.683 -16.256 -20.907 1.00 63.91 264 LEU A N 1
ATOM 2134 C CA . LEU A 1 264 ? -17.545 -16.996 -21.839 1.00 63.91 264 LEU A CA 1
ATOM 2135 C C . LEU A 1 264 ? -19.039 -16.765 -21.581 1.00 63.91 264 LEU A C 1
ATOM 2137 O O . LEU A 1 264 ? -19.842 -16.808 -22.506 1.00 63.91 264 LEU A O 1
ATOM 2141 N N . GLY A 1 265 ? -19.429 -16.466 -20.347 1.00 72.25 265 GLY A N 1
ATOM 2142 C CA . GLY A 1 265 ? -20.821 -16.222 -19.985 1.00 72.25 265 GLY A CA 1
ATOM 2143 C C . GLY A 1 265 ? -20.984 -15.637 -18.590 1.00 72.25 265 GLY A C 1
ATOM 2144 O O . GLY A 1 265 ? -20.003 -15.317 -17.919 1.00 72.25 265 GLY A O 1
ATOM 2145 N N . TRP A 1 266 ? -22.226 -15.521 -18.143 1.00 83.81 266 TRP A N 1
ATOM 2146 C CA . TRP A 1 266 ? -22.614 -14.939 -16.863 1.00 83.81 266 TRP A CA 1
ATOM 2147 C C . TRP A 1 266 ? -23.671 -15.773 -16.153 1.00 83.81 266 TRP A C 1
ATOM 2149 O O . TRP A 1 266 ? -24.370 -16.583 -16.765 1.00 83.81 266 TRP A O 1
ATOM 2159 N N . GLY A 1 267 ? -23.799 -15.536 -14.853 1.00 80.56 267 GLY A N 1
ATOM 2160 C CA . GLY A 1 267 ? -24.826 -16.125 -14.010 1.00 80.56 267 GLY A CA 1
ATOM 2161 C C . GLY A 1 267 ? -25.323 -15.139 -12.962 1.00 80.56 267 GLY A C 1
ATOM 2162 O O . GLY A 1 267 ? -24.603 -14.233 -12.544 1.00 80.56 267 GLY A O 1
ATOM 2163 N N . ALA A 1 268 ? -26.559 -15.325 -12.521 1.00 82.69 268 ALA A N 1
ATOM 2164 C CA . ALA A 1 268 ? -27.133 -14.615 -11.398 1.00 82.69 268 ALA A CA 1
ATOM 2165 C C . ALA A 1 268 ? -28.086 -15.501 -10.597 1.00 82.69 268 ALA A C 1
ATOM 2167 O O . ALA A 1 268 ? -28.677 -16.445 -11.121 1.00 82.69 268 ALA A O 1
ATOM 2168 N N . TYR A 1 269 ? -28.226 -15.189 -9.313 1.00 82.62 269 TYR A N 1
ATOM 2169 C CA . TYR A 1 269 ? -29.050 -15.932 -8.372 1.00 82.62 269 TYR A CA 1
ATOM 2170 C C . TYR A 1 269 ? -29.771 -14.987 -7.408 1.00 82.62 269 TYR A C 1
ATOM 2172 O O . TYR A 1 269 ? -29.138 -14.139 -6.773 1.00 82.62 269 TYR A O 1
ATOM 2180 N N . LEU A 1 270 ? -31.084 -15.169 -7.277 1.00 82.19 270 LEU A N 1
ATOM 2181 C CA . LEU A 1 270 ? -31.968 -14.419 -6.389 1.00 82.19 270 LEU A CA 1
ATOM 2182 C C . LEU A 1 270 ? -33.001 -15.379 -5.780 1.00 82.19 270 LEU A C 1
ATOM 2184 O O . LEU A 1 270 ? -33.820 -15.938 -6.500 1.00 82.19 270 LEU A O 1
ATOM 2188 N N . GLU A 1 271 ? -32.960 -15.577 -4.457 1.00 76.94 271 GLU A N 1
ATOM 2189 C CA . GLU A 1 271 ? -33.987 -16.316 -3.687 1.00 76.94 271 GLU A CA 1
ATOM 2190 C C . GLU A 1 271 ? -34.415 -17.683 -4.270 1.00 76.94 271 GLU A C 1
ATOM 2192 O O . GLU A 1 271 ? -35.591 -18.030 -4.289 1.00 76.94 271 GLU A O 1
ATOM 2197 N N . GLY A 1 272 ? -33.460 -18.487 -4.743 1.00 69.69 272 GLY A N 1
ATOM 2198 C CA . GLY A 1 272 ? -33.735 -19.825 -5.289 1.00 69.69 272 GLY A CA 1
ATOM 2199 C C . GLY A 1 272 ? -33.947 -19.855 -6.802 1.00 69.69 272 GLY A C 1
ATOM 2200 O O . GLY A 1 272 ? -33.919 -20.931 -7.392 1.00 69.69 272 GLY A O 1
ATOM 2201 N N . LEU A 1 273 ? -34.079 -18.693 -7.442 1.00 73.44 273 LEU A N 1
ATOM 2202 C CA . LEU A 1 273 ? -34.127 -18.555 -8.893 1.00 73.44 273 LEU A CA 1
ATOM 2203 C C . LEU A 1 273 ? -32.732 -18.229 -9.423 1.00 73.44 273 LEU A C 1
ATOM 2205 O O . LEU A 1 273 ? -32.051 -17.340 -8.907 1.00 73.44 273 LEU A O 1
ATOM 2209 N N . SER A 1 274 ? -32.304 -18.941 -10.461 1.00 80.69 274 SER A N 1
ATOM 2210 C CA . SER A 1 274 ? -31.057 -18.672 -11.168 1.00 80.69 274 SER A CA 1
ATOM 2211 C C . SER A 1 274 ? -31.321 -18.338 -12.629 1.00 80.69 274 SER A C 1
ATOM 2213 O O . SER A 1 274 ? -32.236 -18.865 -13.257 1.00 80.69 274 SER A O 1
ATOM 2215 N N . VAL A 1 275 ? -30.491 -17.456 -13.170 1.00 76.25 275 VAL A N 1
ATOM 2216 C CA . VAL A 1 275 ? -30.441 -17.149 -14.598 1.00 76.25 275 VAL A CA 1
ATOM 2217 C C . VAL A 1 275 ? -28.987 -17.166 -15.034 1.00 76.25 275 VAL A C 1
ATOM 2219 O O . VAL A 1 275 ? -28.105 -16.743 -14.292 1.00 76.25 275 VAL A O 1
ATOM 2222 N N . SER A 1 276 ? -28.715 -17.680 -16.223 1.00 80.25 276 SER A N 1
ATOM 2223 C CA . SER A 1 276 ? -27.378 -17.676 -16.803 1.00 80.25 276 SER A CA 1
ATOM 2224 C C . SER A 1 276 ? -27.457 -17.550 -18.315 1.00 80.25 276 SER A C 1
ATOM 2226 O O . SER A 1 276 ? -28.488 -17.831 -18.929 1.00 80.25 276 SER A O 1
ATOM 2228 N N . GLY A 1 277 ? -26.369 -17.090 -18.921 1.00 72.62 277 GLY A N 1
ATOM 2229 C CA . GLY A 1 277 ? -26.292 -16.906 -20.362 1.00 72.62 277 GLY A CA 1
ATOM 2230 C C . GLY A 1 277 ? -24.857 -16.835 -20.858 1.00 72.62 277 GLY A C 1
ATOM 2231 O O . GLY A 1 277 ? -23.925 -16.587 -20.099 1.00 72.62 277 GLY A O 1
ATOM 2232 N N . VAL A 1 278 ? -24.683 -17.055 -22.154 1.00 79.06 278 VAL A N 1
ATOM 2233 C CA . VAL A 1 278 ? -23.398 -16.901 -22.846 1.00 79.06 278 VAL A CA 1
ATOM 2234 C C . VAL A 1 278 ? -23.300 -15.467 -23.356 1.00 79.06 278 VAL A C 1
ATOM 2236 O O . VAL A 1 278 ? -24.312 -14.861 -23.720 1.00 79.06 278 VAL A O 1
ATOM 2239 N N . TRP A 1 279 ? -22.096 -14.903 -23.373 1.00 82.31 279 TRP A N 1
ATOM 2240 C CA . TRP A 1 279 ? -21.890 -13.603 -24.003 1.00 82.31 279 TRP A CA 1
ATOM 2241 C C . TRP A 1 279 ? -22.051 -13.707 -25.519 1.00 82.31 279 TRP A C 1
ATOM 2243 O O . TRP A 1 279 ? -21.646 -14.688 -26.140 1.00 82.31 279 TRP A O 1
ATOM 2253 N N . THR A 1 280 ? -22.619 -12.674 -26.137 1.00 76.69 280 THR A N 1
ATOM 2254 C CA . THR A 1 280 ? -22.614 -12.559 -27.599 1.00 76.69 280 THR A CA 1
ATOM 2255 C C . THR A 1 280 ? -21.173 -12.383 -28.109 1.00 76.69 280 THR A C 1
ATOM 2257 O O . THR A 1 280 ? -20.302 -11.974 -27.340 1.00 76.69 280 THR A O 1
ATOM 2260 N N . PRO A 1 281 ? -20.876 -12.658 -29.391 1.00 72.88 281 PRO A N 1
ATOM 2261 C CA . PRO A 1 281 ? -19.514 -12.541 -29.924 1.00 72.88 281 PRO A CA 1
ATOM 2262 C C . PRO A 1 281 ? -18.866 -11.158 -29.755 1.00 72.88 281 PRO A C 1
ATOM 2264 O O . PRO A 1 281 ? -17.657 -11.068 -29.540 1.00 72.88 281 PRO A O 1
ATOM 2267 N N . ASP A 1 282 ? -19.662 -10.088 -29.802 1.00 73.19 282 ASP A N 1
ATOM 2268 C CA . ASP A 1 282 ? -19.198 -8.723 -29.509 1.00 73.19 282 ASP A CA 1
ATOM 2269 C C . ASP A 1 282 ? -18.884 -8.555 -28.014 1.00 73.19 282 ASP A C 1
ATOM 2271 O O . ASP A 1 282 ? -17.906 -7.917 -27.636 1.00 73.19 282 ASP A O 1
ATOM 2275 N N . LEU A 1 283 ? -19.691 -9.230 -27.189 1.00 72.81 283 LEU A N 1
ATOM 2276 C CA . LEU A 1 283 ? -19.573 -9.469 -25.750 1.00 72.81 283 LEU A CA 1
ATOM 2277 C C . LEU A 1 283 ? -18.172 -9.910 -25.322 1.00 72.81 283 LEU A C 1
ATOM 2279 O O . LEU A 1 283 ? -17.531 -9.324 -24.459 1.00 72.81 283 LEU A O 1
ATOM 2283 N N . LEU A 1 284 ? -17.708 -10.979 -25.967 1.00 69.06 284 LEU A N 1
ATOM 2284 C CA . LEU A 1 284 ? -16.505 -11.732 -25.598 1.00 69.06 284 LEU A CA 1
ATOM 2285 C C . LEU A 1 284 ? -15.200 -10.924 -25.696 1.00 69.06 284 LEU A C 1
ATOM 2287 O O . LEU A 1 284 ? -14.187 -11.337 -25.136 1.00 69.06 284 LEU A O 1
ATOM 2291 N N . LYS A 1 285 ? -15.204 -9.799 -26.421 1.00 73.06 285 LYS A N 1
ATOM 2292 C CA . LYS A 1 285 ? -14.034 -8.920 -26.592 1.00 73.06 285 LYS A CA 1
ATOM 2293 C C . LYS A 1 285 ? -13.927 -7.851 -25.506 1.00 73.06 285 LYS A C 1
ATOM 2295 O O . LYS A 1 285 ? -12.908 -7.171 -25.418 1.00 73.06 285 LYS A O 1
ATOM 2300 N N . GLU A 1 286 ? -14.981 -7.677 -24.716 1.00 68.25 286 GLU A N 1
ATOM 2301 C CA . GLU A 1 286 ? -15.052 -6.654 -23.683 1.00 68.25 286 GLU A CA 1
ATOM 2302 C C . GLU A 1 286 ? -14.272 -7.067 -22.435 1.00 68.25 286 GLU A C 1
ATOM 2304 O O . GLU A 1 286 ? -14.189 -8.240 -22.071 1.00 68.25 286 GLU A O 1
ATOM 2309 N N . HIS A 1 287 ? -13.722 -6.077 -21.737 1.00 74.19 287 HIS A N 1
ATOM 2310 C CA . HIS A 1 287 ? -12.979 -6.308 -20.504 1.00 74.19 287 HIS A CA 1
ATOM 2311 C C . HIS A 1 287 ? -13.868 -6.933 -19.414 1.00 74.19 287 HIS A C 1
ATOM 2313 O O . HIS A 1 287 ? -15.040 -6.576 -19.278 1.00 74.19 287 HIS A O 1
ATOM 2319 N N . ILE A 1 288 ? -13.302 -7.791 -18.557 1.00 77.44 288 ILE A N 1
ATOM 2320 C CA . ILE A 1 288 ? -14.056 -8.517 -17.521 1.00 77.44 288 ILE A CA 1
ATOM 2321 C C . ILE A 1 288 ? -14.878 -7.594 -16.606 1.00 77.44 288 ILE A C 1
ATOM 2323 O O . ILE A 1 288 ? -16.024 -7.895 -16.315 1.00 77.44 288 ILE A O 1
ATOM 2327 N N . ASN A 1 289 ? -14.374 -6.409 -16.249 1.00 69.62 289 ASN A N 1
ATOM 2328 C CA . ASN A 1 289 ? -15.142 -5.418 -15.474 1.00 69.62 289 ASN A CA 1
ATOM 2329 C C . ASN A 1 289 ? -16.421 -4.937 -16.194 1.00 69.62 289 ASN A C 1
ATOM 2331 O O . ASN A 1 289 ? -17.434 -4.668 -15.549 1.00 69.62 289 ASN A O 1
ATOM 2335 N N . ILE A 1 290 ? -16.387 -4.815 -17.528 1.00 78.00 290 ILE A N 1
ATOM 2336 C CA . ILE A 1 290 ? -17.565 -4.475 -18.342 1.00 78.00 290 ILE A CA 1
ATOM 2337 C C . ILE A 1 290 ? -18.542 -5.651 -18.316 1.00 78.00 290 ILE A C 1
ATOM 2339 O O . ILE A 1 290 ? -19.744 -5.444 -18.162 1.00 78.00 290 ILE A O 1
ATOM 2343 N N . LEU A 1 291 ? -18.029 -6.878 -18.410 1.00 79.00 291 LEU A N 1
ATOM 2344 C CA . LEU A 1 291 ? -18.821 -8.105 -18.344 1.00 79.00 291 LEU A CA 1
ATOM 2345 C C . LEU A 1 291 ? -19.464 -8.314 -16.967 1.00 79.00 291 LEU A C 1
ATOM 2347 O O . LEU A 1 291 ? -20.642 -8.647 -16.899 1.00 79.00 291 LEU A O 1
ATOM 2351 N N . GLU A 1 292 ? -18.761 -8.021 -15.874 1.00 81.19 292 GLU A N 1
ATOM 2352 C CA . GLU A 1 292 ? -19.317 -8.020 -14.518 1.00 81.19 292 GLU A CA 1
ATOM 2353 C C . GLU A 1 292 ? -20.471 -7.016 -14.385 1.00 81.19 292 GLU A C 1
ATOM 2355 O O . GLU A 1 292 ? -21.526 -7.345 -13.845 1.00 81.19 292 GLU A O 1
ATOM 2360 N N . MET A 1 293 ? -20.316 -5.797 -14.915 1.00 81.81 293 MET A N 1
ATOM 2361 C CA . MET A 1 293 ? -21.387 -4.791 -14.891 1.00 81.81 293 MET A CA 1
ATOM 2362 C C . MET A 1 293 ? -22.570 -5.179 -15.785 1.00 81.81 293 MET A C 1
ATOM 2364 O O . MET A 1 293 ? -23.724 -4.960 -15.413 1.00 81.81 293 MET A O 1
ATOM 2368 N N . LYS A 1 294 ? -22.308 -5.794 -16.942 1.00 83.00 294 LYS A N 1
ATOM 2369 C CA . LYS A 1 294 ? -23.350 -6.320 -17.832 1.00 83.00 294 LYS A CA 1
ATOM 2370 C C . LYS A 1 294 ? -24.083 -7.506 -17.203 1.00 83.00 294 LYS A C 1
ATOM 2372 O O . LYS A 1 294 ? -25.299 -7.579 -17.340 1.00 83.00 294 LYS A O 1
ATOM 2377 N N . ALA A 1 295 ? -23.398 -8.368 -16.451 1.00 84.00 295 ALA A N 1
ATOM 2378 C CA . ALA A 1 295 ? -24.026 -9.455 -15.699 1.00 84.00 295 ALA A CA 1
ATOM 2379 C C . ALA A 1 295 ? -25.004 -8.906 -14.652 1.00 84.00 295 ALA A C 1
ATOM 2381 O O . ALA A 1 295 ? -26.126 -9.395 -14.544 1.00 84.00 295 ALA A O 1
ATOM 2382 N N . VAL A 1 296 ? -24.629 -7.830 -13.948 1.00 87.00 296 VAL A N 1
ATOM 2383 C CA . VAL A 1 296 ? -25.539 -7.120 -13.033 1.00 87.00 296 VAL A CA 1
ATOM 2384 C C . VAL A 1 296 ? -26.743 -6.546 -13.775 1.00 87.00 296 VAL A C 1
ATOM 2386 O O . VAL A 1 296 ? -27.873 -6.738 -13.335 1.00 87.00 296 VAL A O 1
ATOM 2389 N N . LEU A 1 297 ? -26.535 -5.881 -14.913 1.00 85.44 297 LEU A N 1
ATOM 2390 C CA . LEU A 1 297 ? -27.626 -5.301 -15.700 1.00 85.44 297 LEU A CA 1
ATOM 2391 C C . LEU A 1 297 ? -28.618 -6.364 -16.194 1.00 85.44 297 LEU A C 1
ATOM 2393 O O . LEU A 1 297 ? -29.831 -6.178 -16.081 1.00 85.44 297 LEU A O 1
ATOM 2397 N N . LEU A 1 298 ? -28.114 -7.478 -16.726 1.00 84.88 298 LEU A N 1
ATOM 2398 C CA . LEU A 1 298 ? -28.942 -8.578 -17.216 1.00 84.88 298 LEU A CA 1
ATOM 2399 C C . LEU A 1 298 ? -29.695 -9.260 -16.072 1.00 84.88 298 LEU A C 1
ATOM 2401 O O . LEU A 1 298 ? -30.881 -9.548 -16.216 1.00 84.88 298 LEU A O 1
ATOM 2405 N N . ALA A 1 299 ? -29.051 -9.435 -14.918 1.00 88.25 299 ALA A N 1
ATOM 2406 C CA . ALA A 1 299 ? -29.691 -9.955 -13.717 1.00 88.25 299 ALA A CA 1
ATOM 2407 C C . ALA A 1 299 ? -30.826 -9.042 -13.224 1.00 88.25 299 ALA A C 1
ATOM 2409 O O . ALA A 1 299 ? -31.927 -9.518 -12.957 1.00 88.25 299 ALA A O 1
ATOM 2410 N N . LEU A 1 300 ? -30.594 -7.726 -13.158 1.00 86.56 300 LEU A N 1
ATOM 2411 C CA . LEU A 1 300 ? -31.617 -6.747 -12.770 1.00 86.56 300 LEU A CA 1
ATOM 2412 C C . LEU A 1 300 ? -32.780 -6.699 -13.767 1.00 86.56 300 LEU A C 1
ATOM 2414 O O . LEU A 1 300 ? -33.931 -6.589 -13.353 1.00 86.56 300 LEU A O 1
ATOM 2418 N N . SER A 1 301 ? -32.485 -6.807 -15.064 1.00 88.38 301 SER A N 1
ATOM 2419 C CA . SER A 1 301 ? -33.501 -6.833 -16.123 1.00 88.38 301 SER A CA 1
ATOM 2420 C C . SER A 1 301 ? -34.347 -8.103 -16.047 1.00 88.38 301 SER A C 1
ATOM 2422 O O . SER A 1 301 ? -35.568 -8.043 -16.144 1.00 88.38 301 SER A O 1
ATOM 2424 N N . HIS A 1 302 ? -33.709 -9.254 -15.820 1.00 87.19 302 HIS A N 1
ATOM 2425 C CA . HIS A 1 302 ? -34.393 -10.538 -15.705 1.00 87.19 302 HIS A CA 1
ATOM 2426 C C . HIS A 1 302 ? -35.282 -10.608 -14.454 1.00 87.19 302 HIS A C 1
ATOM 2428 O O . HIS A 1 302 ? -36.432 -11.030 -14.533 1.00 87.19 302 HIS A O 1
ATOM 2434 N N . PHE A 1 303 ? -34.782 -10.144 -13.305 1.00 89.12 303 PHE A N 1
ATOM 2435 C CA . PHE A 1 303 ? -35.514 -10.172 -12.036 1.00 89.12 303 PHE A CA 1
ATOM 2436 C C . PHE A 1 303 ? -36.355 -8.914 -11.774 1.00 89.12 303 PHE A C 1
ATOM 2438 O O . PHE A 1 303 ? -36.825 -8.717 -10.654 1.00 89.12 303 PHE A O 1
ATOM 2445 N N . GLN A 1 304 ? -36.580 -8.059 -12.775 1.00 86.62 304 GLN A N 1
ATOM 2446 C CA . GLN A 1 304 ? -37.226 -6.756 -12.595 1.00 86.62 304 GLN A CA 1
ATOM 2447 C C . GLN A 1 304 ? -38.561 -6.846 -11.838 1.00 86.62 304 GLN A C 1
ATOM 2449 O O . GLN A 1 304 ? -38.797 -6.061 -10.922 1.00 86.62 304 GLN A O 1
ATOM 2454 N N . SER A 1 305 ? -39.415 -7.818 -12.173 1.00 84.56 305 SER A N 1
ATOM 2455 C CA . SER A 1 305 ? -40.717 -8.028 -11.521 1.00 84.56 305 SER A CA 1
ATOM 2456 C C . SER A 1 305 ? -40.604 -8.384 -10.035 1.00 84.56 305 SER A C 1
ATOM 2458 O O . SER A 1 305 ? -41.463 -8.001 -9.244 1.00 84.56 305 SER A O 1
ATOM 2460 N N . LEU A 1 306 ? -39.531 -9.072 -9.638 1.00 81.50 306 LEU A N 1
ATOM 2461 C CA . LEU A 1 306 ? -39.273 -9.480 -8.256 1.00 81.50 306 LEU A CA 1
ATOM 2462 C C . LEU A 1 306 ? -38.591 -8.383 -7.436 1.00 81.50 306 LEU A C 1
ATOM 2464 O O . LEU A 1 306 ? -38.698 -8.401 -6.209 1.00 81.50 306 LEU A O 1
ATOM 2468 N N . LEU A 1 307 ? -37.912 -7.444 -8.100 1.00 82.06 307 LEU A N 1
ATOM 2469 C CA . LEU A 1 307 ? -37.092 -6.398 -7.486 1.00 82.06 307 LEU A CA 1
ATOM 2470 C C . LEU A 1 307 ? -37.793 -5.035 -7.361 1.00 82.06 307 LEU A C 1
ATOM 2472 O O . LEU A 1 307 ? -37.253 -4.128 -6.724 1.00 82.06 307 LEU A O 1
ATOM 2476 N N . GLN A 1 308 ? -38.990 -4.866 -7.933 1.00 77.00 308 GLN A N 1
ATOM 2477 C CA . GLN A 1 308 ? -39.743 -3.610 -7.842 1.00 77.00 308 GLN A CA 1
ATOM 2478 C C . GLN A 1 308 ? -39.989 -3.193 -6.382 1.00 77.00 308 GLN A C 1
ATOM 2480 O O . GLN A 1 308 ? -40.478 -3.975 -5.569 1.00 77.00 308 GLN A O 1
ATOM 2485 N N . ASN A 1 309 ? -39.671 -1.932 -6.066 1.00 72.75 309 ASN A N 1
ATOM 2486 C CA . ASN A 1 309 ? -39.822 -1.316 -4.740 1.00 72.75 309 ASN A CA 1
ATOM 2487 C C . ASN A 1 309 ? -39.068 -2.018 -3.591 1.00 72.75 309 ASN A C 1
ATOM 2489 O O . ASN A 1 309 ? -39.396 -1.801 -2.424 1.00 72.75 309 ASN A O 1
ATOM 2493 N N . LYS A 1 310 ? -38.042 -2.825 -3.893 1.00 72.88 310 LYS A N 1
ATOM 2494 C CA . LYS A 1 310 ? -37.185 -3.479 -2.894 1.00 72.88 310 LYS A CA 1
ATOM 2495 C C . LYS A 1 310 ? -35.799 -2.841 -2.849 1.00 72.88 310 LYS A C 1
ATOM 2497 O O . LYS A 1 310 ? -35.259 -2.426 -3.870 1.00 72.88 310 LYS A O 1
ATOM 2502 N N . SER A 1 311 ? -35.202 -2.787 -1.660 1.00 68.75 311 SER A N 1
ATOM 2503 C CA . SER A 1 311 ? -33.782 -2.460 -1.508 1.00 68.75 311 SER A CA 1
ATOM 2504 C C . SER A 1 311 ? -32.935 -3.723 -1.690 1.00 68.75 311 SER A C 1
ATOM 2506 O O . SER A 1 311 ? -33.301 -4.796 -1.209 1.00 68.75 311 SER A O 1
ATOM 2508 N N . LEU A 1 312 ? -31.825 -3.619 -2.418 1.00 72.06 312 LEU A N 1
ATOM 2509 C CA . LEU A 1 312 ? -31.047 -4.773 -2.865 1.00 72.06 312 LEU A CA 1
ATOM 2510 C C . LEU A 1 312 ? -29.569 -4.604 -2.509 1.00 72.06 312 LEU A C 1
ATOM 2512 O O . LEU A 1 312 ? -29.010 -3.522 -2.687 1.00 72.06 312 LEU A O 1
ATOM 2516 N N . ILE A 1 313 ? -28.922 -5.688 -2.084 1.00 73.62 313 ILE A N 1
ATOM 2517 C CA . ILE A 1 313 ? -27.460 -5.791 -2.064 1.00 73.62 313 ILE A CA 1
ATOM 2518 C C . ILE A 1 313 ? -26.992 -6.712 -3.198 1.00 73.62 313 ILE A C 1
ATOM 2520 O O . ILE A 1 313 ? -27.436 -7.855 -3.306 1.00 73.62 313 ILE A O 1
ATOM 2524 N N . VAL A 1 314 ? -26.112 -6.202 -4.066 1.00 70.62 314 VAL A N 1
ATOM 2525 C CA . VAL A 1 314 ? -25.502 -6.982 -5.156 1.00 70.62 314 VAL A CA 1
ATOM 2526 C C . VAL A 1 314 ? -24.176 -7.556 -4.675 1.00 70.62 314 VAL A C 1
ATOM 2528 O O . VAL A 1 314 ? -23.286 -6.810 -4.264 1.00 70.62 314 VAL A O 1
ATOM 2531 N N . VAL A 1 315 ? -24.024 -8.875 -4.749 1.00 63.22 315 VAL A N 1
ATOM 2532 C CA . VAL A 1 315 ? -22.812 -9.590 -4.336 1.00 63.22 315 VAL A CA 1
ATOM 2533 C C . VAL A 1 315 ? -22.223 -10.325 -5.537 1.00 63.22 315 VAL A C 1
ATOM 2535 O O . VAL A 1 315 ? -22.883 -11.143 -6.166 1.00 63.22 315 VAL A O 1
ATOM 2538 N N . ARG A 1 316 ? -20.951 -10.068 -5.854 1.00 61.16 316 ARG A N 1
ATOM 2539 C CA . ARG A 1 316 ? -20.296 -10.590 -7.071 1.00 61.16 316 ARG A CA 1
ATOM 2540 C C . ARG A 1 316 ? -19.870 -12.066 -7.023 1.00 61.16 316 ARG A C 1
ATOM 2542 O O . ARG A 1 316 ? -19.213 -12.544 -7.932 1.00 61.16 316 ARG A O 1
ATOM 2549 N N . HIS A 1 317 ? -20.170 -12.784 -5.946 1.00 59.41 317 HIS A N 1
ATOM 2550 C CA . HIS A 1 317 ? -19.742 -14.172 -5.783 1.00 59.41 317 HIS A CA 1
ATOM 2551 C C . HIS A 1 317 ? -20.954 -15.099 -5.723 1.00 59.41 317 HIS A C 1
ATOM 2553 O O . HIS A 1 317 ? -21.620 -15.179 -4.690 1.00 59.41 317 HIS A O 1
ATOM 2559 N N . VAL A 1 318 ? -21.209 -15.844 -6.800 1.00 55.84 318 VAL A N 1
ATOM 2560 C CA . VAL A 1 318 ? -22.190 -16.938 -6.804 1.00 55.84 318 VAL A CA 1
ATOM 2561 C C . VAL A 1 318 ? -21.491 -18.218 -6.309 1.00 55.84 318 VAL A C 1
ATOM 2563 O O . VAL A 1 318 ? -20.478 -18.614 -6.883 1.00 55.84 318 VAL A O 1
ATOM 2566 N N . PRO A 1 319 ? -21.981 -18.898 -5.253 1.00 53.19 319 PRO A N 1
ATOM 2567 C CA . PRO A 1 319 ? -21.427 -20.183 -4.819 1.00 53.19 319 PRO A CA 1
ATOM 2568 C C . PRO A 1 319 ? -21.391 -21.200 -5.969 1.00 53.19 319 PRO A C 1
ATOM 2570 O O . PRO A 1 319 ? -22.391 -21.350 -6.666 1.00 53.19 319 PRO A O 1
ATOM 2573 N N . GLY A 1 320 ? -20.295 -21.954 -6.128 1.00 46.44 320 GLY A N 1
ATOM 2574 C CA . GLY A 1 320 ? -20.095 -22.871 -7.269 1.00 46.44 320 GLY A CA 1
ATOM 2575 C C . GLY A 1 320 ? -21.242 -23.864 -7.516 1.00 46.44 320 GLY A C 1
ATOM 2576 O O . GLY A 1 320 ? -21.587 -24.130 -8.662 1.00 46.44 320 GLY A O 1
ATOM 2577 N N . LYS A 1 321 ? -21.940 -24.310 -6.457 1.00 50.78 321 LYS A N 1
ATOM 2578 C CA . LYS A 1 321 ? -23.139 -25.171 -6.562 1.00 50.78 321 LYS A CA 1
ATOM 2579 C C . LYS A 1 321 ? -24.295 -24.544 -7.369 1.00 50.78 321 LYS A C 1
ATOM 2581 O O . LYS A 1 321 ? -25.149 -25.265 -7.862 1.00 50.78 321 LYS A O 1
ATOM 2586 N N . LEU A 1 322 ? -24.342 -23.212 -7.452 1.00 47.56 322 LEU A N 1
ATOM 2587 C CA . LEU A 1 322 ? -25.358 -22.415 -8.151 1.00 47.56 322 LEU A CA 1
ATOM 2588 C C . LEU A 1 322 ? -24.823 -21.815 -9.465 1.00 47.56 322 LEU A C 1
ATOM 2590 O O . LEU A 1 322 ? -25.601 -21.263 -10.236 1.00 47.56 322 LEU A O 1
ATOM 2594 N N . ASN A 1 323 ? -23.515 -21.933 -9.728 1.00 58.09 323 ASN A N 1
ATOM 2595 C CA . ASN A 1 323 ? -22.816 -21.335 -10.869 1.00 58.09 323 ASN A CA 1
ATOM 2596 C C . ASN A 1 323 ? -22.323 -22.393 -11.872 1.00 58.09 323 ASN A C 1
ATOM 2598 O O . ASN A 1 323 ? -21.226 -22.301 -12.417 1.00 58.09 323 ASN A O 1
ATOM 2602 N N . VAL A 1 324 ? -23.126 -23.437 -12.084 1.00 51.41 324 VAL A N 1
ATOM 2603 C CA . VAL A 1 324 ? -22.701 -24.682 -12.746 1.00 51.41 324 VAL A CA 1
ATOM 2604 C C . VAL A 1 324 ? -22.122 -24.445 -14.146 1.00 51.41 324 VAL A C 1
ATOM 2606 O O . VAL A 1 324 ? -21.105 -25.037 -14.480 1.00 51.41 324 VAL A O 1
ATOM 2609 N N . LEU A 1 325 ? -22.711 -23.555 -14.953 1.00 43.88 325 LEU A N 1
ATOM 2610 C CA . LEU A 1 325 ? -22.264 -23.294 -16.330 1.00 43.88 325 LEU A CA 1
ATOM 2611 C C . LEU A 1 325 ? -20.976 -22.455 -16.407 1.00 43.88 325 LEU A C 1
ATOM 2613 O O . LEU A 1 325 ? -20.071 -22.819 -17.153 1.00 43.88 325 LEU A O 1
ATOM 2617 N N . ALA A 1 326 ? -20.854 -21.371 -15.632 1.00 45.91 326 ALA A N 1
ATOM 2618 C CA . ALA A 1 326 ? -19.640 -20.546 -15.652 1.00 45.91 326 ALA A CA 1
ATOM 2619 C C . ALA A 1 326 ? -18.457 -21.246 -14.954 1.00 45.91 326 ALA A C 1
ATOM 2621 O O . ALA A 1 326 ? -17.316 -21.117 -15.395 1.00 45.91 326 ALA A O 1
ATOM 2622 N N . ASP A 1 327 ? -18.730 -22.047 -13.917 1.00 47.44 327 ASP A N 1
ATOM 2623 C CA . ASP A 1 327 ? -17.721 -22.822 -13.189 1.00 47.44 327 ASP A CA 1
ATOM 2624 C C . ASP A 1 327 ? -17.258 -24.049 -14.006 1.00 47.44 327 ASP A C 1
ATOM 2626 O O . ASP A 1 327 ? -16.054 -24.304 -14.090 1.00 47.44 327 ASP A O 1
ATOM 2630 N N . ALA A 1 328 ? -18.164 -24.752 -14.708 1.00 42.88 328 ALA A N 1
ATOM 2631 C CA . ALA A 1 328 ? -17.818 -25.880 -15.589 1.00 42.88 328 ALA A CA 1
ATOM 2632 C C . ALA A 1 328 ? -16.927 -25.472 -16.772 1.00 42.88 328 ALA A C 1
ATOM 2634 O O . ALA A 1 328 ? -16.003 -26.204 -17.125 1.00 42.88 328 ALA A O 1
ATOM 2635 N N . LEU A 1 329 ? -17.143 -24.283 -17.342 1.00 39.75 329 LEU A N 1
ATOM 2636 C CA . LEU A 1 329 ? -16.323 -23.748 -18.434 1.00 39.75 329 LEU A CA 1
ATOM 2637 C C . LEU A 1 329 ? -14.902 -23.333 -17.991 1.00 39.75 329 LEU A C 1
ATOM 2639 O O . LEU A 1 329 ? -14.073 -23.013 -18.840 1.00 39.75 329 LEU A O 1
ATOM 2643 N N . SER A 1 330 ? -14.600 -23.357 -16.684 1.00 38.66 330 SER A N 1
ATOM 2644 C CA . SER A 1 330 ? -13.321 -22.898 -16.117 1.00 38.66 330 SER A CA 1
ATOM 2645 C C . SER A 1 330 ? -12.382 -24.008 -15.603 1.00 38.66 330 SER A C 1
ATOM 2647 O O . SER A 1 330 ? -11.226 -23.718 -15.290 1.00 38.66 330 SER A O 1
ATOM 2649 N N . ARG A 1 331 ? -12.836 -25.272 -15.501 1.00 40.38 331 ARG A N 1
ATOM 2650 C CA . ARG A 1 331 ? -12.180 -26.324 -14.678 1.00 40.38 331 ARG A CA 1
ATOM 2651 C C . ARG A 1 331 ? -11.591 -27.540 -15.408 1.00 40.38 331 ARG A C 1
ATOM 2653 O O . ARG A 1 331 ? -11.214 -28.518 -14.764 1.00 40.38 331 ARG A O 1
ATOM 2660 N N . THR A 1 332 ? -11.449 -27.527 -16.724 1.00 31.56 332 THR A N 1
ATOM 2661 C CA . THR A 1 332 ? -10.850 -28.660 -17.453 1.00 31.56 332 THR A CA 1
ATOM 2662 C C . THR A 1 332 ? -9.307 -28.701 -17.336 1.00 31.56 332 THR A C 1
ATOM 2664 O O . THR A 1 332 ? -8.637 -28.021 -18.106 1.00 31.56 332 THR A O 1
ATOM 2667 N N . LEU A 1 333 ? -8.784 -29.570 -16.434 1.00 33.72 333 LEU A N 1
ATOM 2668 C CA . LEU A 1 333 ? -7.471 -30.298 -16.432 1.00 33.72 333 LEU A CA 1
ATOM 2669 C C . LEU A 1 333 ? -6.280 -29.783 -15.551 1.00 33.72 333 LEU A C 1
ATOM 2671 O O . LEU A 1 333 ? -5.581 -28.874 -15.986 1.00 33.72 333 LEU A O 1
ATOM 2675 N N . THR A 1 334 ? -5.958 -30.431 -14.394 1.00 32.22 334 THR A N 1
ATOM 2676 C CA . THR A 1 334 ? -4.607 -30.924 -13.898 1.00 32.22 334 THR A CA 1
ATOM 2677 C C . THR A 1 334 ? -4.527 -31.295 -12.367 1.00 32.22 334 THR A C 1
ATOM 2679 O O . THR A 1 334 ? -5.343 -30.787 -11.601 1.00 32.22 334 THR A O 1
ATOM 2682 N N . PRO A 1 335 ? -3.582 -32.172 -11.894 1.00 34.66 335 PRO A N 1
ATOM 2683 C CA . PRO A 1 335 ? -3.575 -32.890 -10.578 1.00 34.66 335 PRO A CA 1
ATOM 2684 C C . PRO A 1 335 ? -2.750 -32.258 -9.407 1.00 34.66 335 PRO A C 1
ATOM 2686 O O . PRO A 1 335 ? -2.065 -31.257 -9.607 1.00 34.66 335 PRO A O 1
ATOM 2689 N N . VAL A 1 336 ? -2.817 -32.825 -8.173 1.00 42.56 336 VAL A N 1
ATOM 2690 C CA . VAL A 1 336 ? -2.417 -32.205 -6.867 1.00 42.56 336 VAL A CA 1
ATOM 2691 C C . VAL A 1 336 ? -1.309 -32.946 -6.064 1.00 42.56 336 VAL A C 1
ATOM 2693 O O . VAL A 1 336 ? -1.142 -34.151 -6.140 1.00 42.56 336 VAL A O 1
ATOM 2696 N N . ASN A 1 337 ? -0.566 -32.174 -5.256 1.00 38.38 337 ASN A N 1
ATOM 2697 C CA . ASN A 1 337 ? 0.714 -32.416 -4.568 1.00 38.38 337 ASN A CA 1
ATOM 2698 C C . ASN A 1 337 ? 0.631 -33.182 -3.212 1.00 38.38 337 ASN A C 1
ATOM 2700 O O . ASN A 1 337 ? 1.024 -32.635 -2.176 1.00 38.38 337 ASN A O 1
ATOM 2704 N N . THR A 1 338 ? 0.091 -34.409 -3.183 1.00 48.06 338 THR A N 1
ATOM 2705 C CA . THR A 1 338 ? -0.136 -35.202 -1.941 1.00 48.06 338 THR A CA 1
ATOM 2706 C C . THR A 1 338 ? 0.388 -36.650 -1.976 1.00 48.06 338 THR A C 1
ATOM 2708 O O . THR A 1 338 ? -0.060 -37.482 -1.198 1.00 48.06 338 THR A O 1
ATOM 2711 N N . GLU A 1 339 ? 1.368 -36.967 -2.826 1.00 50.22 339 GLU A N 1
ATOM 2712 C CA . GLU A 1 339 ? 1.765 -38.357 -3.151 1.00 50.22 339 GLU A CA 1
ATOM 2713 C C . GLU A 1 339 ? 2.852 -39.004 -2.254 1.00 50.22 339 GLU A C 1
ATOM 2715 O O . GLU A 1 339 ? 3.464 -39.994 -2.644 1.00 50.22 339 GLU A O 1
ATOM 2720 N N . TRP A 1 340 ? 3.137 -38.489 -1.051 1.00 56.75 340 TRP A N 1
ATOM 2721 C CA . TRP A 1 340 ? 4.115 -39.135 -0.152 1.00 56.75 340 TRP A CA 1
ATOM 2722 C C . TRP A 1 340 ? 3.455 -40.254 0.660 1.00 56.75 340 TRP A C 1
ATOM 2724 O O . TRP A 1 340 ? 2.359 -40.064 1.178 1.00 56.75 340 TRP A O 1
ATOM 2734 N N . GLU A 1 341 ? 4.126 -41.398 0.805 1.00 70.25 341 GLU A N 1
ATOM 2735 C CA . GLU A 1 341 ? 3.614 -42.563 1.535 1.00 70.25 341 GLU A CA 1
ATOM 2736 C C . GLU A 1 341 ? 4.695 -43.265 2.368 1.00 70.25 341 GLU A C 1
ATOM 2738 O O . GLU A 1 341 ? 5.894 -43.167 2.090 1.00 70.25 341 GLU A O 1
ATOM 2743 N N . LEU A 1 342 ? 4.272 -44.003 3.396 1.00 72.88 342 LEU A N 1
ATOM 2744 C CA . LEU A 1 342 ? 5.150 -44.907 4.133 1.00 72.88 342 LEU A CA 1
ATOM 2745 C C . LEU A 1 342 ? 5.473 -46.139 3.272 1.00 72.88 342 LEU A C 1
ATOM 2747 O O . LEU A 1 342 ? 4.612 -46.658 2.562 1.00 72.88 342 LEU A O 1
ATOM 2751 N N . LEU A 1 343 ? 6.705 -46.645 3.357 1.00 72.44 343 LEU A N 1
ATOM 2752 C CA . LEU A 1 343 ? 7.089 -47.881 2.671 1.00 72.44 343 LEU A CA 1
ATOM 2753 C C . LEU A 1 343 ? 6.152 -49.032 3.062 1.00 72.44 343 LEU A C 1
ATOM 2755 O O . LEU A 1 343 ? 5.907 -49.261 4.248 1.00 72.44 343 LEU A O 1
ATOM 2759 N N . GLN A 1 344 ? 5.675 -49.784 2.067 1.00 82.12 344 GLN A N 1
ATOM 2760 C CA . GLN A 1 344 ? 4.689 -50.851 2.266 1.00 82.12 344 GLN A CA 1
ATOM 2761 C C . GLN A 1 344 ? 5.139 -51.893 3.299 1.00 82.12 344 GLN A C 1
ATOM 2763 O O . GLN A 1 344 ? 4.334 -52.342 4.109 1.00 82.12 344 GLN A O 1
ATOM 2768 N N . SER A 1 345 ? 6.427 -52.240 3.311 1.00 81.06 345 SER A N 1
ATOM 2769 C CA . SER A 1 345 ? 7.008 -53.181 4.275 1.00 81.06 345 SER A CA 1
ATOM 2770 C C . SER A 1 345 ? 6.934 -52.674 5.719 1.00 81.06 345 SER A C 1
ATOM 2772 O O . SER A 1 345 ? 6.675 -53.447 6.638 1.00 81.06 345 SER A O 1
ATOM 2774 N N . VAL A 1 346 ? 7.116 -51.368 5.923 1.00 79.06 346 VAL A N 1
ATOM 2775 C CA . VAL A 1 346 ? 7.013 -50.727 7.241 1.00 79.06 346 VAL A CA 1
ATOM 2776 C C . VAL A 1 346 ? 5.552 -50.653 7.673 1.00 79.06 346 VAL A C 1
ATOM 2778 O O . VAL A 1 346 ? 5.237 -50.977 8.814 1.00 79.06 346 VAL A O 1
ATOM 2781 N N . PHE A 1 347 ? 4.650 -50.295 6.754 1.00 88.56 347 PHE A N 1
ATOM 2782 C CA . PHE A 1 347 ? 3.211 -50.305 7.015 1.00 88.56 347 PHE A CA 1
ATOM 2783 C C . PHE A 1 347 ? 2.730 -51.705 7.429 1.00 88.56 347 PHE A C 1
ATOM 2785 O O . PHE A 1 347 ? 2.082 -51.849 8.461 1.00 88.56 347 PHE A O 1
ATOM 2792 N N . GLN A 1 348 ? 3.137 -52.749 6.702 1.00 87.19 348 GLN A N 1
ATOM 2793 C CA . GLN A 1 348 ? 2.811 -54.140 7.032 1.00 87.19 348 GLN A CA 1
ATOM 2794 C C . GLN A 1 348 ? 3.299 -54.538 8.431 1.00 87.19 348 GLN A C 1
ATOM 2796 O O . GLN A 1 348 ? 2.521 -55.099 9.203 1.00 87.19 348 GLN A O 1
ATOM 2801 N N . ALA A 1 349 ? 4.541 -54.199 8.793 1.00 84.06 349 ALA A N 1
ATOM 2802 C CA . ALA A 1 349 ? 5.081 -54.470 10.126 1.00 84.06 349 ALA A CA 1
ATOM 2803 C C . ALA A 1 349 ? 4.262 -53.793 11.242 1.00 84.06 349 ALA A C 1
ATOM 2805 O O . ALA A 1 349 ? 3.990 -54.415 12.268 1.00 84.06 349 ALA A O 1
ATOM 2806 N N . ILE A 1 350 ? 3.810 -52.554 11.019 1.00 80.31 350 ILE A N 1
ATOM 2807 C CA . ILE A 1 350 ? 2.944 -51.828 11.960 1.00 80.31 350 ILE A CA 1
ATOM 2808 C C . ILE A 1 350 ? 1.585 -52.530 12.088 1.00 80.31 350 ILE A C 1
ATOM 2810 O O . ILE A 1 350 ? 1.131 -52.791 13.201 1.00 80.31 350 ILE A O 1
ATOM 2814 N N . THR A 1 351 ? 0.959 -52.898 10.966 1.00 89.19 351 THR A N 1
ATOM 2815 C CA . THR A 1 351 ? -0.357 -53.563 10.981 1.00 89.19 351 THR A CA 1
ATOM 2816 C C . THR A 1 351 ? -0.333 -54.960 11.603 1.00 89.19 351 THR A C 1
ATOM 2818 O O . THR A 1 351 ? -1.309 -55.369 12.225 1.00 89.19 351 THR A O 1
ATOM 2821 N N . LEU A 1 352 ? 0.792 -55.677 11.498 1.00 86.81 352 LEU A N 1
ATOM 2822 C CA . LEU A 1 352 ? 1.008 -56.964 12.166 1.00 86.81 352 LEU A CA 1
ATOM 2823 C C . LEU A 1 352 ? 0.983 -56.835 13.691 1.00 86.81 352 LEU A C 1
ATOM 2825 O O . LEU A 1 352 ? 0.528 -57.744 14.376 1.00 86.81 352 LEU A O 1
ATOM 2829 N N . GLN A 1 353 ? 1.475 -55.716 14.217 1.00 81.00 353 GLN A N 1
ATOM 2830 C CA . GLN A 1 353 ? 1.608 -55.514 15.654 1.00 81.00 353 GLN A CA 1
ATOM 2831 C C . GLN A 1 353 ? 0.380 -54.810 16.267 1.00 81.00 353 GLN A C 1
ATOM 2833 O O . GLN A 1 353 ? 0.055 -55.077 17.420 1.00 81.00 353 GLN A O 1
ATOM 2838 N N . TRP A 1 354 ? -0.295 -53.921 15.528 1.00 79.06 354 TRP A N 1
ATOM 2839 C CA . TRP A 1 354 ? -1.352 -53.043 16.068 1.00 79.06 354 TRP A CA 1
ATOM 2840 C C . TRP A 1 354 ? -2.735 -53.285 15.440 1.00 79.06 354 TRP A C 1
ATOM 2842 O O . TRP A 1 354 ? -3.709 -52.672 15.865 1.00 79.06 354 TRP A O 1
ATOM 2852 N N . GLY A 1 355 ? -2.841 -54.190 14.461 1.00 83.44 355 GLY A N 1
ATOM 2853 C CA . GLY A 1 355 ? -4.068 -54.467 13.709 1.00 83.44 355 GLY A CA 1
ATOM 2854 C C . GLY A 1 355 ? -4.134 -53.727 12.367 1.00 83.44 355 GLY A C 1
ATOM 2855 O O . GLY A 1 355 ? -3.378 -52.792 12.107 1.00 83.44 355 GLY A O 1
ATOM 2856 N N . SER A 1 356 ? -5.047 -54.156 11.488 1.00 87.00 356 SER A N 1
ATOM 2857 C CA . SER A 1 356 ? -5.223 -53.566 10.151 1.00 87.00 356 SER A CA 1
ATOM 2858 C C . SER A 1 356 ? -6.208 -52.387 10.174 1.00 87.00 356 SER A C 1
ATOM 2860 O O . SER A 1 356 ? -7.375 -52.597 10.503 1.00 87.00 356 SER A O 1
ATOM 2862 N N . PRO A 1 357 ? -5.771 -51.161 9.838 1.00 90.75 357 PRO A N 1
ATOM 2863 C CA . PRO A 1 357 ? -6.633 -49.987 9.805 1.00 90.75 357 PRO A CA 1
ATOM 2864 C C . PRO A 1 357 ? -7.678 -50.112 8.690 1.00 90.75 357 PRO A C 1
ATOM 2866 O O . PRO A 1 357 ? -7.413 -50.678 7.632 1.00 90.75 357 PRO A O 1
ATOM 2869 N N . HIS A 1 358 ? -8.870 -49.568 8.923 1.00 87.50 358 HIS A N 1
ATOM 2870 C CA . HIS A 1 358 ? -9.989 -49.644 7.981 1.00 87.50 358 HIS A CA 1
ATOM 2871 C C . HIS A 1 358 ? -9.982 -48.509 6.958 1.00 87.50 358 HIS A C 1
ATOM 2873 O O . HIS A 1 358 ? -10.553 -48.672 5.883 1.00 87.50 358 HIS A O 1
ATOM 2879 N N . VAL A 1 359 ? -9.362 -47.369 7.284 1.00 88.19 359 VAL A N 1
ATOM 2880 C CA . VAL A 1 359 ? -9.339 -46.177 6.427 1.00 88.19 359 VAL A CA 1
ATOM 2881 C C . VAL A 1 359 ? -7.967 -45.499 6.419 1.00 88.19 359 VAL A C 1
ATOM 2883 O O . VAL A 1 359 ? -7.328 -45.397 7.466 1.00 88.19 359 VAL A O 1
ATOM 2886 N N . ASP A 1 360 ? -7.526 -45.041 5.245 1.00 89.62 360 ASP A N 1
ATOM 2887 C CA . ASP A 1 360 ? -6.319 -44.230 5.055 1.00 89.62 360 ASP A CA 1
ATOM 2888 C C . ASP A 1 360 ? -6.678 -42.742 4.967 1.00 89.62 360 ASP A C 1
ATOM 2890 O O . ASP A 1 360 ? -7.402 -42.300 4.069 1.00 89.62 360 ASP A O 1
ATOM 2894 N N . LEU A 1 361 ? -6.191 -41.960 5.919 1.00 83.44 361 LEU A N 1
ATOM 2895 C CA . LEU A 1 361 ? -6.410 -40.526 5.995 1.00 83.44 361 LEU A CA 1
ATOM 2896 C C . LEU A 1 361 ? -5.254 -39.795 5.314 1.00 83.44 361 LEU A C 1
ATOM 2898 O O . LEU A 1 361 ? -4.084 -40.098 5.548 1.00 83.44 361 LEU A O 1
ATOM 2902 N N . PHE A 1 362 ? -5.594 -38.751 4.554 1.00 75.31 362 PHE A N 1
ATOM 2903 C CA . PHE A 1 362 ? -4.654 -37.918 3.792 1.00 75.31 362 PHE A CA 1
ATOM 2904 C C . PHE A 1 362 ? -4.034 -38.595 2.552 1.00 75.31 362 PHE A C 1
ATOM 2906 O O . PHE A 1 362 ? -3.060 -38.073 2.008 1.00 75.31 362 PHE A O 1
ATOM 2913 N N . ALA A 1 363 ? -4.623 -39.690 2.064 1.00 75.06 363 ALA A N 1
ATOM 2914 C CA . ALA A 1 363 ? -4.173 -40.418 0.876 1.00 75.06 363 ALA A CA 1
ATOM 2915 C C . ALA A 1 363 ? -5.022 -40.115 -0.371 1.00 75.06 363 ALA A C 1
ATOM 2917 O O . ALA A 1 363 ? -6.142 -39.633 -0.291 1.00 75.06 363 ALA A O 1
ATOM 2918 N N . THR A 1 364 ? -4.495 -40.414 -1.550 1.00 73.81 364 THR A N 1
ATOM 2919 C CA . THR A 1 364 ? -5.169 -40.317 -2.853 1.00 73.81 364 THR A CA 1
ATOM 2920 C C . THR A 1 364 ? -5.291 -41.703 -3.479 1.00 73.81 364 THR A C 1
ATOM 2922 O O . THR A 1 364 ? -4.678 -42.663 -3.007 1.00 73.81 364 THR A O 1
ATOM 2925 N N . SER A 1 365 ? -5.999 -41.813 -4.605 1.00 75.94 365 SER A N 1
ATOM 2926 C CA . SER A 1 365 ? -6.072 -43.054 -5.389 1.00 75.94 365 SER A CA 1
ATOM 2927 C C . SER A 1 365 ? -4.714 -43.589 -5.866 1.00 75.94 365 SER A C 1
ATOM 2929 O O . SER A 1 365 ? -4.653 -44.721 -6.346 1.00 75.94 365 SER A O 1
ATOM 2931 N N . LEU A 1 366 ? -3.639 -42.806 -5.731 1.00 63.62 366 LEU A N 1
ATOM 2932 C CA . LEU A 1 366 ? -2.283 -43.161 -6.142 1.00 63.62 366 LEU A CA 1
ATOM 2933 C C . LEU A 1 366 ? -1.401 -43.685 -4.998 1.00 63.62 366 LEU A C 1
ATOM 2935 O O . LEU A 1 366 ? -0.402 -44.337 -5.284 1.00 63.62 366 LEU A O 1
ATOM 2939 N N . ASN A 1 367 ? -1.744 -43.427 -3.730 1.00 75.00 367 ASN A N 1
ATOM 2940 C CA . ASN A 1 367 ? -0.874 -43.729 -2.580 1.00 75.00 367 ASN A CA 1
ATOM 2941 C C . ASN A 1 367 ? -1.613 -44.249 -1.333 1.00 75.00 367 ASN A C 1
ATOM 2943 O O . ASN A 1 367 ? -1.081 -44.187 -0.225 1.00 75.00 367 ASN A O 1
ATOM 2947 N N . TYR A 1 368 ? -2.839 -44.748 -1.495 1.00 84.25 368 TYR A N 1
ATOM 2948 C CA . TYR A 1 368 ? -3.586 -45.360 -0.398 1.00 84.25 368 TYR A CA 1
ATOM 2949 C C . TYR A 1 368 ? -2.947 -46.683 0.052 1.00 84.25 368 TYR A C 1
ATOM 2951 O O . TYR A 1 368 ? -2.528 -47.514 -0.756 1.00 84.25 368 TYR A O 1
ATOM 2959 N N . LYS A 1 369 ? -2.910 -46.906 1.364 1.00 86.75 369 LYS A N 1
ATOM 2960 C CA . LYS A 1 369 ? -2.419 -48.133 2.006 1.00 86.75 369 LYS A CA 1
ATOM 2961 C C . LYS A 1 369 ? -3.516 -49.128 2.339 1.00 86.75 369 LYS A C 1
ATOM 2963 O O . LYS A 1 369 ? -3.221 -50.307 2.532 1.00 86.75 369 LYS A O 1
ATOM 2968 N N . VAL A 1 370 ? -4.768 -48.672 2.356 1.00 85.88 370 VAL A N 1
ATOM 2969 C CA . VAL A 1 370 ? -5.964 -49.497 2.568 1.00 85.88 370 VAL A CA 1
ATOM 2970 C C . VAL A 1 370 ? -7.096 -49.067 1.632 1.00 85.88 370 VAL A C 1
ATOM 2972 O O . VAL A 1 370 ? -7.139 -47.921 1.196 1.00 85.88 370 VAL A O 1
ATOM 2975 N N . GLN A 1 371 ? -7.997 -49.995 1.285 1.00 85.50 371 GLN A N 1
ATOM 2976 C CA . GLN A 1 371 ? -8.977 -49.810 0.198 1.00 85.50 371 GLN A CA 1
ATOM 2977 C C . GLN A 1 371 ? -9.889 -48.589 0.364 1.00 85.50 371 GLN A C 1
ATOM 2979 O O . GLN A 1 371 ? -10.272 -47.974 -0.629 1.00 85.50 371 GLN A O 1
ATOM 2984 N N . VAL A 1 372 ? -10.246 -48.248 1.602 1.00 87.38 372 VAL A N 1
ATOM 2985 C CA . VAL A 1 372 ? -11.032 -47.053 1.910 1.00 87.38 372 VAL A CA 1
ATOM 2986 C C . VAL A 1 372 ? -10.054 -45.939 2.256 1.00 87.38 372 VAL A C 1
ATOM 2988 O O . VAL A 1 372 ? -9.271 -46.073 3.190 1.00 87.38 372 VAL A O 1
ATOM 2991 N N . PHE A 1 373 ? -10.092 -44.830 1.526 1.00 88.50 373 PHE A N 1
ATOM 2992 C CA . PHE A 1 373 ? -9.212 -43.693 1.790 1.00 88.50 373 PHE A CA 1
ATOM 2993 C C . PHE A 1 373 ? -9.952 -42.365 1.653 1.00 88.50 373 PHE A C 1
ATOM 2995 O O . PHE A 1 373 ? -10.942 -42.259 0.925 1.00 88.50 373 PHE A O 1
ATOM 3002 N N . MET A 1 374 ? -9.481 -41.346 2.367 1.00 81.69 374 MET A N 1
ATOM 3003 C CA . MET A 1 374 ? -10.012 -39.986 2.308 1.00 81.69 374 MET A CA 1
ATOM 3004 C C . MET A 1 374 ? -8.983 -39.052 1.688 1.00 81.69 374 MET A C 1
ATOM 3006 O O . MET A 1 374 ? -7.879 -38.890 2.217 1.00 81.69 374 MET A O 1
ATOM 3010 N N . SER A 1 375 ? -9.378 -38.400 0.597 1.00 71.75 375 SER A N 1
ATOM 3011 C CA . SER A 1 375 ? -8.475 -37.562 -0.179 1.00 71.75 375 SER A CA 1
ATOM 3012 C C . SER A 1 375 ? -8.552 -36.104 0.241 1.00 71.75 375 SER A C 1
ATOM 3014 O O . SER A 1 375 ? -9.645 -35.558 0.339 1.00 71.75 375 SER A O 1
ATOM 3016 N N . PRO A 1 376 ? -7.417 -35.410 0.437 1.00 56.84 376 PRO A N 1
ATOM 3017 C CA . PRO A 1 376 ? -7.401 -33.975 0.736 1.00 56.84 376 PRO A CA 1
ATOM 3018 C C . PRO A 1 376 ? -7.910 -33.112 -0.434 1.00 56.84 376 PRO A C 1
ATOM 3020 O O . PRO A 1 376 ? -8.053 -31.898 -0.300 1.00 56.84 376 PRO A O 1
ATOM 3023 N N . VAL A 1 377 ? -8.164 -33.730 -1.589 1.00 54.06 377 VAL A N 1
ATOM 3024 C CA . VAL A 1 377 ? -8.722 -33.117 -2.794 1.00 54.06 377 VAL A CA 1
ATOM 3025 C C . VAL A 1 377 ? -9.825 -33.991 -3.388 1.00 54.06 377 VAL A C 1
ATOM 3027 O O . VAL A 1 377 ? -9.854 -35.187 -3.106 1.00 54.06 377 VAL A O 1
ATOM 3030 N N . PRO A 1 378 ? -10.725 -33.443 -4.221 1.00 59.56 378 PRO A N 1
ATOM 3031 C CA . PRO A 1 378 ? -11.728 -34.247 -4.909 1.00 59.56 378 PRO A CA 1
ATOM 3032 C C . PRO A 1 378 ? -11.095 -35.407 -5.692 1.00 59.56 378 PRO A C 1
ATOM 3034 O O . PRO A 1 378 ? -10.401 -35.182 -6.680 1.00 59.56 378 PRO A O 1
ATOM 3037 N N . ASP A 1 379 ? -11.333 -36.636 -5.236 1.00 56.59 379 ASP A N 1
ATOM 3038 C CA . ASP A 1 379 ? -10.895 -37.880 -5.873 1.00 56.59 379 ASP A CA 1
ATOM 3039 C C . ASP A 1 379 ? -12.127 -38.797 -6.000 1.00 56.59 379 ASP A C 1
ATOM 3041 O O . ASP A 1 379 ? -12.756 -39.091 -4.982 1.00 56.59 379 ASP A O 1
ATOM 3045 N N . PRO A 1 380 ? -12.506 -39.242 -7.214 1.00 66.25 380 PRO A N 1
ATOM 3046 C CA . PRO A 1 380 ? -13.704 -40.058 -7.433 1.00 66.25 380 PRO A CA 1
ATOM 3047 C C . PRO A 1 380 ? -13.693 -41.409 -6.714 1.00 66.25 380 PRO A C 1
ATOM 3049 O O . PRO A 1 380 ? -14.746 -42.020 -6.555 1.00 66.25 380 PRO A O 1
ATOM 3052 N N . LYS A 1 381 ? -12.507 -41.906 -6.341 1.00 66.44 381 LYS A N 1
ATOM 3053 C CA . LYS A 1 381 ? -12.333 -43.175 -5.628 1.00 66.44 381 LYS A CA 1
ATOM 3054 C C . LYS A 1 381 ? -12.212 -42.984 -4.116 1.00 66.44 381 LYS A C 1
ATOM 3056 O O . LYS A 1 381 ? -12.203 -43.979 -3.396 1.00 66.44 381 LYS A O 1
ATOM 3061 N N . ALA A 1 382 ? -12.106 -41.742 -3.638 1.00 80.94 382 ALA A N 1
ATOM 3062 C CA . ALA A 1 382 ? -12.044 -41.467 -2.212 1.00 80.94 382 ALA A CA 1
ATOM 3063 C C . ALA A 1 382 ? -13.426 -41.611 -1.573 1.00 80.94 382 ALA A C 1
ATOM 3065 O O . ALA A 1 382 ? -14.437 -41.168 -2.111 1.00 80.94 382 ALA A O 1
ATOM 3066 N N . TYR A 1 383 ? -13.443 -42.178 -0.373 1.00 81.31 383 TYR A N 1
ATOM 3067 C CA . TYR A 1 383 ? -14.636 -42.281 0.460 1.00 81.31 383 TYR A CA 1
ATOM 3068 C C . TYR A 1 383 ? -15.177 -40.900 0.859 1.00 81.31 383 TYR A C 1
ATOM 3070 O O . TYR A 1 383 ? -16.385 -40.686 0.908 1.00 81.31 383 TYR A O 1
ATOM 3078 N N . ALA A 1 384 ? -14.274 -39.953 1.120 1.00 73.44 384 ALA A N 1
ATOM 3079 C CA . ALA A 1 384 ? -14.604 -38.564 1.406 1.00 73.44 384 ALA A CA 1
ATOM 3080 C C . ALA A 1 384 ? -13.488 -37.625 0.934 1.00 73.44 384 ALA A C 1
ATOM 3082 O O . ALA A 1 384 ? -12.327 -38.027 0.799 1.00 73.44 384 ALA A O 1
ATOM 3083 N N . VAL A 1 385 ? -13.856 -36.362 0.713 1.00 67.06 385 VAL A N 1
ATOM 3084 C CA . VAL A 1 385 ? -12.926 -35.275 0.393 1.00 67.06 385 VAL A CA 1
ATOM 3085 C C . VAL A 1 385 ? -12.666 -34.465 1.657 1.00 67.06 385 VAL A C 1
ATOM 3087 O O . VAL A 1 385 ? -13.613 -34.067 2.322 1.00 67.06 385 VAL A O 1
ATOM 3090 N N . ASP A 1 386 ? -11.396 -34.199 1.946 1.00 60.81 386 ASP A N 1
ATOM 3091 C CA . ASP A 1 386 ? -10.892 -33.572 3.166 1.00 60.81 386 ASP A CA 1
ATOM 3092 C C . ASP A 1 386 ? -11.270 -34.357 4.432 1.00 60.81 386 ASP A C 1
ATOM 3094 O O . ASP A 1 386 ? -12.341 -34.181 5.009 1.00 60.81 386 ASP A O 1
ATOM 3098 N N . CYS A 1 387 ? -10.361 -35.208 4.915 1.00 63.81 387 CYS A N 1
ATOM 3099 C CA . CYS A 1 387 ? -10.594 -35.988 6.132 1.00 63.81 387 CYS A CA 1
ATOM 3100 C C . CYS A 1 387 ? -10.807 -35.121 7.381 1.00 63.81 387 CYS A C 1
ATOM 3102 O O . CYS A 1 387 ? -11.383 -35.607 8.348 1.00 63.81 387 CYS A O 1
ATOM 3104 N N . MET A 1 388 ? -10.392 -33.847 7.378 1.00 62.16 388 MET A N 1
ATOM 3105 C CA . MET A 1 388 ? -10.649 -32.921 8.490 1.00 62.16 388 MET A CA 1
ATOM 3106 C C . MET A 1 388 ? -12.110 -32.457 8.547 1.00 62.16 388 MET A C 1
ATOM 3108 O O . MET A 1 388 ? -12.510 -31.819 9.521 1.00 62.16 388 MET A O 1
ATOM 3112 N N . SER A 1 389 ? -12.896 -32.752 7.509 1.00 59.19 389 SER A N 1
ATOM 3113 C CA . SER A 1 389 ? -14.323 -32.437 7.430 1.00 59.19 389 SER A CA 1
ATOM 3114 C C . SER A 1 389 ? -15.230 -33.571 7.928 1.00 59.19 389 SER A C 1
ATOM 3116 O O . SER A 1 389 ? -16.444 -33.385 8.015 1.00 59.19 389 SER A O 1
ATOM 3118 N N . VAL A 1 390 ? -14.655 -34.724 8.297 1.00 66.62 390 VAL A N 1
ATOM 3119 C CA . VAL A 1 390 ? -15.379 -35.918 8.757 1.00 66.62 390 VAL A CA 1
ATOM 3120 C C . VAL A 1 390 ? -15.011 -36.211 10.223 1.00 66.62 390 VAL A C 1
ATOM 3122 O O . VAL A 1 390 ? -13.826 -36.173 10.549 1.00 66.62 390 VAL A O 1
ATOM 3125 N N . PRO A 1 391 ? -15.971 -36.506 11.122 1.00 68.12 391 PRO A N 1
ATOM 3126 C CA . PRO A 1 391 ? -15.678 -36.943 12.493 1.00 68.12 391 PRO A CA 1
ATOM 3127 C C . PRO A 1 391 ? -14.910 -38.272 12.505 1.00 68.12 391 PRO A C 1
ATOM 3129 O O . PRO A 1 391 ? -15.259 -39.175 11.752 1.00 68.12 391 PRO A O 1
ATOM 3132 N N . TRP A 1 392 ? -13.882 -38.411 13.350 1.00 72.38 392 TRP A N 1
ATOM 3133 C CA . TRP A 1 392 ? -13.044 -39.628 13.419 1.00 72.38 392 TRP A CA 1
ATOM 3134 C C . TRP A 1 392 ? -13.455 -40.591 14.542 1.00 72.38 392 TRP A C 1
ATOM 3136 O O . TRP A 1 392 ? -12.790 -41.602 14.772 1.00 72.38 392 TRP A O 1
ATOM 3146 N N . ASP A 1 393 ? -14.535 -40.284 15.257 1.00 71.94 393 ASP A N 1
ATOM 3147 C CA . ASP A 1 393 ? -14.971 -41.044 16.426 1.00 71.94 393 ASP A CA 1
ATOM 3148 C C . ASP A 1 393 ? -15.260 -42.511 16.064 1.00 71.94 393 ASP A C 1
ATOM 3150 O O . ASP A 1 393 ? -16.046 -42.811 15.165 1.00 71.94 393 ASP A O 1
ATOM 3154 N N . GLY A 1 394 ? -14.592 -43.440 16.758 1.00 74.56 394 GLY A N 1
ATOM 3155 C CA . GLY A 1 394 ? -14.724 -44.884 16.529 1.00 74.56 394 GLY A CA 1
ATOM 3156 C C . GLY A 1 394 ? -14.010 -45.425 15.281 1.00 74.56 394 GLY A C 1
ATOM 3157 O O . GLY A 1 394 ? -14.124 -46.617 14.997 1.00 74.56 394 GLY A O 1
ATOM 3158 N N . MET A 1 395 ? -13.259 -44.602 14.539 1.00 80.88 395 MET A N 1
ATOM 3159 C CA . MET A 1 395 ? -12.515 -45.051 13.359 1.00 80.88 395 MET A CA 1
ATOM 3160 C C . MET A 1 395 ? -11.138 -45.604 13.733 1.00 80.88 395 MET A C 1
ATOM 3162 O O . MET A 1 395 ? -10.294 -44.900 14.284 1.00 80.88 395 MET A O 1
ATOM 3166 N N . PHE A 1 396 ? -10.863 -46.852 13.351 1.00 85.56 396 PHE A N 1
ATOM 3167 C CA . PHE A 1 396 ? -9.499 -47.379 13.363 1.00 85.56 396 PHE A CA 1
ATOM 3168 C C . PHE A 1 396 ? -8.814 -47.025 12.039 1.00 85.56 396 PHE A C 1
ATOM 3170 O O . PHE A 1 396 ? -9.003 -47.704 11.028 1.00 85.56 396 PHE A O 1
ATOM 3177 N N . ALA A 1 397 ? -8.094 -45.904 12.038 1.00 85.56 397 ALA A N 1
ATOM 3178 C CA . ALA A 1 397 ? -7.569 -45.253 10.844 1.00 85.56 397 ALA A CA 1
ATOM 3179 C C . ALA A 1 397 ? -6.036 -45.215 10.819 1.00 85.56 397 ALA A C 1
ATOM 3181 O O . ALA A 1 397 ? -5.380 -45.073 11.851 1.00 85.56 397 ALA A O 1
ATOM 3182 N N . TYR A 1 398 ? -5.471 -45.290 9.618 1.00 86.94 398 TYR A N 1
ATOM 3183 C CA . TYR A 1 398 ? -4.080 -44.956 9.344 1.00 86.94 398 TYR A CA 1
ATOM 3184 C C . TYR A 1 398 ? -4.001 -43.515 8.851 1.00 86.94 398 TYR A C 1
ATOM 3186 O O . TYR A 1 398 ? -4.849 -43.089 8.077 1.00 86.94 398 TYR A O 1
ATOM 3194 N N . ALA A 1 399 ? -3.000 -42.758 9.294 1.00 81.44 399 ALA A N 1
ATOM 3195 C CA . ALA A 1 399 ? -2.792 -41.391 8.837 1.00 81.44 399 ALA A CA 1
ATOM 3196 C C . ALA A 1 399 ? -1.314 -41.151 8.531 1.00 81.44 399 ALA A C 1
ATOM 3198 O O . ALA A 1 399 ? -0.453 -41.339 9.393 1.00 81.44 399 ALA A O 1
ATOM 3199 N N . PHE A 1 400 ? -1.033 -40.667 7.322 1.00 73.75 400 PHE A N 1
ATOM 3200 C CA . PHE A 1 400 ? 0.289 -40.185 6.925 1.00 73.75 400 PHE A CA 1
ATOM 3201 C C . PHE A 1 400 ? 0.182 -38.724 6.454 1.00 73.75 400 PHE A C 1
ATOM 3203 O O . PHE A 1 400 ? 0.160 -38.443 5.255 1.00 73.75 400 PHE A O 1
ATOM 3210 N N . PRO A 1 401 ? 0.038 -37.762 7.387 1.00 62.19 401 PRO A N 1
ATOM 3211 C CA . PRO A 1 401 ? -0.261 -36.382 7.031 1.00 62.19 401 PRO A CA 1
ATOM 3212 C C . PRO A 1 401 ? 0.932 -35.715 6.326 1.00 62.19 401 PRO A C 1
ATOM 3214 O O . PRO A 1 401 ? 2.089 -35.983 6.664 1.00 62.19 401 PRO A O 1
ATOM 3217 N N . PRO A 1 402 ? 0.695 -34.765 5.402 1.00 55.03 402 PRO A N 1
ATOM 3218 C CA . PRO A 1 402 ? 1.766 -33.986 4.791 1.00 55.03 402 PRO A CA 1
ATOM 3219 C C . PRO A 1 402 ? 2.677 -33.334 5.842 1.00 55.03 402 PRO A C 1
ATOM 3221 O O . PRO A 1 402 ? 2.194 -32.687 6.771 1.00 55.03 402 PRO A O 1
ATOM 3224 N N . PHE A 1 403 ? 4.001 -33.407 5.657 1.00 48.66 403 PHE A N 1
ATOM 3225 C CA . PHE A 1 403 ? 5.018 -32.918 6.613 1.00 48.66 403 PHE A CA 1
ATOM 3226 C C . PHE A 1 403 ? 4.846 -31.461 7.081 1.00 48.66 403 PHE A C 1
ATOM 3228 O O . PHE A 1 403 ? 5.419 -31.049 8.084 1.00 48.66 403 PHE A O 1
ATOM 3235 N N . ARG A 1 404 ? 4.039 -30.659 6.379 1.00 49.12 404 ARG A N 1
ATOM 3236 C CA . ARG A 1 404 ? 3.692 -29.293 6.782 1.00 49.12 404 ARG A CA 1
ATOM 3237 C C . ARG A 1 404 ? 2.821 -29.224 8.048 1.00 49.12 404 ARG A C 1
ATOM 3239 O O . ARG A 1 404 ? 2.702 -28.138 8.606 1.00 49.12 404 ARG A O 1
ATOM 3246 N N . PHE A 1 405 ? 2.215 -30.334 8.474 1.00 43.50 405 PHE A N 1
ATOM 3247 C CA . PHE A 1 405 ? 1.306 -30.393 9.622 1.00 43.50 405 PHE A CA 1
ATOM 3248 C C . PHE A 1 405 ? 1.993 -30.664 10.978 1.00 43.50 405 PHE A C 1
ATOM 3250 O O . PHE A 1 405 ? 1.331 -30.552 12.003 1.00 43.50 405 PHE A O 1
ATOM 3257 N N . LEU A 1 406 ? 3.306 -30.938 11.024 1.00 52.50 406 LEU A N 1
ATOM 3258 C CA . LEU A 1 406 ? 4.068 -31.177 12.266 1.00 52.50 406 LEU A CA 1
ATOM 3259 C C . LEU A 1 406 ? 5.137 -30.069 12.457 1.00 52.50 406 LEU A C 1
ATOM 3261 O O . LEU A 1 406 ? 6.191 -30.115 11.830 1.00 52.50 406 LEU A O 1
ATOM 3265 N N . SER A 1 407 ? 4.867 -29.020 13.253 1.00 55.53 407 SER A N 1
ATOM 3266 C CA . SER A 1 407 ? 5.701 -27.793 13.340 1.00 55.53 407 SER A CA 1
ATOM 3267 C C . SER A 1 407 ? 6.704 -27.736 14.514 1.00 55.53 407 SER A C 1
ATOM 3269 O O . SER A 1 407 ? 6.363 -28.107 15.634 1.00 55.53 407 SER A O 1
ATOM 3271 N N . GLU A 1 408 ? 7.878 -27.119 14.287 1.00 53.88 408 GLU A N 1
ATOM 3272 C CA . GLU A 1 408 ? 8.954 -26.771 15.257 1.00 53.88 408 GLU A CA 1
ATOM 3273 C C . GLU A 1 408 ? 8.492 -25.855 16.420 1.00 53.88 408 GLU A C 1
ATOM 3275 O O . GLU A 1 408 ? 9.130 -25.776 17.467 1.00 53.88 408 GLU A O 1
ATOM 3280 N N . ASP A 1 409 ? 7.347 -25.185 16.271 1.00 61.50 409 ASP A N 1
ATOM 3281 C CA . ASP A 1 409 ? 6.773 -24.306 17.296 1.00 61.50 409 ASP A CA 1
ATOM 3282 C C . ASP A 1 409 ? 6.301 -25.076 18.546 1.00 61.50 409 ASP A C 1
ATOM 3284 O O . ASP A 1 409 ? 6.345 -24.549 19.660 1.00 61.50 409 ASP A O 1
ATOM 3288 N N . LEU A 1 410 ? 5.897 -26.340 18.376 1.00 66.25 410 LEU A N 1
ATOM 3289 C CA . LEU A 1 410 ? 5.392 -27.187 19.460 1.00 66.25 410 LEU A CA 1
ATOM 3290 C C . LEU A 1 410 ? 6.515 -27.749 20.335 1.00 66.25 410 LEU A C 1
ATOM 3292 O O . LEU A 1 410 ? 6.335 -27.880 21.543 1.00 66.25 410 LEU A O 1
ATOM 3296 N N . SER A 1 411 ? 7.695 -28.015 19.765 1.00 66.88 411 SER A N 1
ATOM 3297 C CA . SER A 1 411 ? 8.829 -28.545 20.532 1.00 66.88 411 SER A CA 1
ATOM 3298 C C . SER A 1 411 ? 9.346 -27.529 21.550 1.00 66.88 411 SER A C 1
ATOM 3300 O O . SER A 1 411 ? 9.604 -27.883 22.694 1.00 66.88 411 SER A O 1
ATOM 3302 N N . ARG A 1 412 ? 9.422 -26.244 21.178 1.00 74.31 412 ARG A N 1
ATOM 3303 C CA . ARG A 1 412 ? 9.877 -25.178 22.084 1.00 74.31 412 ARG A CA 1
ATOM 3304 C C . ARG A 1 412 ? 8.883 -24.890 23.209 1.00 74.31 412 ARG A C 1
ATOM 3306 O O . ARG A 1 412 ? 9.313 -24.648 24.333 1.00 74.31 412 ARG A O 1
ATOM 3313 N N . ALA A 1 413 ? 7.584 -24.917 22.910 1.00 80.19 413 ALA A N 1
ATOM 3314 C CA . ALA A 1 413 ? 6.549 -24.808 23.934 1.00 80.19 413 ALA A CA 1
ATOM 3315 C C . ALA A 1 413 ? 6.627 -25.994 24.905 1.00 80.19 413 ALA A C 1
ATOM 3317 O O . ALA A 1 413 ? 6.651 -25.791 26.113 1.00 80.19 413 ALA A O 1
ATOM 3318 N N . SER A 1 414 ? 6.790 -27.211 24.375 1.00 78.50 414 SER A N 1
ATOM 3319 C CA . SER A 1 414 ? 6.976 -28.414 25.187 1.00 78.50 414 SER A CA 1
ATOM 3320 C C . SER A 1 414 ? 8.212 -28.330 26.085 1.00 78.50 414 SER A C 1
ATOM 3322 O O . SER A 1 414 ? 8.107 -28.675 27.254 1.00 78.50 414 SER A O 1
ATOM 3324 N N . SER A 1 415 ? 9.360 -27.850 25.590 1.00 82.06 415 SER A N 1
ATOM 3325 C CA . SER A 1 415 ? 10.567 -27.690 26.416 1.00 82.06 415 SER A CA 1
ATOM 3326 C C . SER A 1 415 ? 10.371 -26.683 27.552 1.00 82.06 415 SER A C 1
ATOM 3328 O O . SER A 1 415 ? 10.753 -26.971 28.680 1.00 82.06 415 SER A O 1
ATOM 3330 N N . TRP A 1 416 ? 9.738 -25.536 27.279 1.00 89.50 416 TRP A N 1
ATOM 3331 C CA . TRP A 1 416 ? 9.427 -24.543 28.314 1.00 89.50 416 TRP A CA 1
ATOM 3332 C C . TRP A 1 416 ? 8.452 -25.098 29.360 1.00 89.50 416 TRP A C 1
ATOM 3334 O O . TRP A 1 416 ? 8.644 -24.889 30.555 1.00 89.50 416 TRP A O 1
ATOM 3344 N N . CYS A 1 417 ? 7.441 -25.854 28.922 1.00 86.44 417 CYS A N 1
ATOM 3345 C CA . CYS A 1 417 ? 6.527 -26.553 29.818 1.00 86.44 417 CYS A CA 1
ATOM 3346 C C . CYS A 1 417 ? 7.278 -27.558 30.704 1.00 86.44 417 CYS A C 1
ATOM 3348 O O . CYS A 1 417 ? 7.116 -27.518 31.918 1.00 86.44 417 CYS A O 1
ATOM 3350 N N . SER A 1 418 ? 8.168 -28.380 30.139 1.00 85.88 418 SER A N 1
ATOM 3351 C CA . SER A 1 418 ? 8.981 -29.329 30.910 1.00 85.88 418 SER A CA 1
ATOM 3352 C C . SER A 1 418 ? 9.906 -28.647 31.926 1.00 85.88 418 SER A C 1
ATOM 3354 O O . SER A 1 418 ? 10.004 -29.116 33.053 1.00 85.88 418 SER A O 1
ATOM 3356 N N . GLU A 1 419 ? 10.541 -27.524 31.572 1.00 88.62 419 GLU A N 1
ATOM 3357 C CA . GLU A 1 419 ? 11.377 -26.730 32.494 1.00 88.62 419 GLU A CA 1
ATOM 3358 C C . GLU A 1 419 ? 10.587 -26.139 33.671 1.00 88.62 419 GLU A C 1
ATOM 3360 O O . GLU A 1 419 ? 11.157 -25.842 34.721 1.00 88.62 419 GLU A O 1
ATOM 3365 N N . LYS A 1 420 ? 9.280 -25.938 33.491 1.00 87.69 420 LYS A N 1
ATOM 3366 C CA . LYS A 1 420 ? 8.366 -25.400 34.503 1.00 87.69 420 LYS A CA 1
ATOM 3367 C C . LYS A 1 420 ? 7.514 -26.477 35.173 1.00 87.69 420 LYS A C 1
ATOM 3369 O O . LYS A 1 420 ? 6.630 -26.121 35.945 1.00 87.69 420 LYS A O 1
ATOM 3374 N N . GLU A 1 421 ? 7.772 -27.751 34.872 1.00 88.81 421 GLU A N 1
ATOM 3375 C CA . GLU A 1 421 ? 6.998 -28.902 35.359 1.00 88.81 421 GLU A CA 1
ATOM 3376 C C . GLU A 1 421 ? 5.495 -28.794 35.019 1.00 88.81 421 GLU A C 1
ATOM 3378 O O . GLU A 1 421 ? 4.618 -29.185 35.785 1.00 88.81 421 GLU A O 1
ATOM 3383 N N . ILE A 1 422 ? 5.191 -28.242 33.841 1.00 87.25 422 ILE A N 1
ATOM 3384 C CA . ILE A 1 422 ? 3.841 -28.065 33.298 1.00 87.25 422 ILE A CA 1
ATOM 3385 C C . ILE A 1 422 ? 3.586 -29.149 32.248 1.00 87.25 422 ILE A C 1
ATOM 3387 O O . ILE A 1 422 ? 4.415 -29.370 31.364 1.00 87.25 422 ILE A O 1
ATOM 3391 N N . ASP A 1 423 ? 2.412 -29.779 32.286 1.00 81.44 423 ASP A N 1
ATOM 3392 C CA . ASP A 1 423 ? 1.951 -30.641 31.194 1.00 81.44 423 ASP A CA 1
ATOM 3393 C C . ASP A 1 423 ? 1.558 -29.779 29.971 1.00 81.44 423 ASP A C 1
ATOM 3395 O O . ASP A 1 423 ? 0.636 -28.960 30.067 1.00 81.44 423 ASP A O 1
ATOM 3399 N N . PRO A 1 424 ? 2.224 -29.937 28.809 1.00 76.50 424 PRO A N 1
ATOM 3400 C CA . PRO A 1 424 ? 1.949 -29.140 27.614 1.00 76.50 424 PRO A CA 1
ATOM 3401 C C . PRO A 1 424 ? 0.531 -29.323 27.046 1.00 76.50 424 PRO A C 1
ATOM 3403 O O . PRO A 1 424 ? 0.061 -28.440 26.327 1.00 76.50 424 PRO A O 1
ATOM 3406 N N . PHE A 1 425 ? -0.167 -30.419 27.366 1.00 76.50 425 PHE A N 1
ATOM 3407 C CA . PHE A 1 425 ? -1.553 -30.652 26.940 1.00 76.50 425 PHE A CA 1
ATOM 3408 C C . PHE A 1 425 ? -2.594 -30.106 27.930 1.00 76.50 425 PHE A C 1
ATOM 3410 O O . PHE A 1 425 ? -3.762 -29.974 27.567 1.00 76.50 425 PHE A O 1
ATOM 3417 N N . GLN A 1 426 ? -2.174 -29.735 29.144 1.00 79.06 426 GLN A N 1
ATOM 3418 C CA . GLN A 1 426 ? -3.018 -29.165 30.208 1.00 79.06 426 GLN A CA 1
ATOM 3419 C C . GLN A 1 426 ? -2.590 -27.742 30.601 1.00 79.06 426 GLN A C 1
ATOM 3421 O O . GLN A 1 426 ? -2.885 -27.265 31.698 1.00 79.06 426 GLN A O 1
ATOM 3426 N N . ILE A 1 427 ? -1.888 -27.037 29.712 1.00 85.81 427 ILE A N 1
ATOM 3427 C CA . ILE A 1 427 ? -1.475 -25.653 29.954 1.00 85.81 427 ILE A CA 1
ATOM 3428 C C . ILE A 1 427 ? -2.704 -24.747 30.145 1.00 85.81 427 ILE A C 1
ATOM 3430 O O . ILE A 1 427 ? -3.685 -24.807 29.406 1.00 85.81 427 ILE A O 1
ATOM 3434 N N . SER A 1 428 ? -2.661 -23.880 31.150 1.00 88.06 428 SER A N 1
ATOM 3435 C CA . SER A 1 428 ? -3.703 -22.886 31.416 1.00 88.06 428 SER A CA 1
ATOM 3436 C C . SER A 1 428 ? -3.528 -21.620 30.570 1.00 88.06 428 SER A C 1
ATOM 3438 O O . SER A 1 428 ? -2.478 -21.366 29.980 1.00 88.06 428 SER A O 1
ATOM 3440 N N . VAL A 1 429 ? -4.552 -20.758 30.557 1.00 88.31 429 VAL A N 1
ATOM 3441 C CA . VAL A 1 429 ? -4.483 -19.438 29.898 1.00 88.31 429 VAL A CA 1
ATOM 3442 C C . VAL A 1 429 ? -3.352 -18.588 30.478 1.00 88.31 429 VAL A C 1
ATOM 3444 O O . VAL A 1 429 ? -2.651 -17.919 29.724 1.00 88.31 429 VAL A O 1
ATOM 3447 N N . GLN A 1 430 ? -3.156 -18.627 31.798 1.00 88.38 430 GLN A N 1
ATOM 3448 C CA . GLN A 1 430 ? -2.088 -17.884 32.462 1.00 88.38 430 GLN A CA 1
ATOM 3449 C C . GLN A 1 430 ? -0.713 -18.415 32.055 1.00 88.38 430 GLN A C 1
ATOM 3451 O O . GLN A 1 430 ? 0.121 -17.642 31.608 1.00 88.38 430 GLN A O 1
ATOM 3456 N N . GLN A 1 431 ? -0.504 -19.731 32.104 1.00 90.44 431 GLN A N 1
ATOM 3457 C CA . GLN A 1 431 ? 0.775 -20.330 31.713 1.00 90.44 431 GLN A CA 1
ATOM 3458 C C . GLN A 1 431 ? 1.088 -20.100 30.229 1.00 90.44 431 GLN A C 1
ATOM 3460 O O . GLN A 1 431 ? 2.240 -19.872 29.871 1.00 90.44 431 GLN A O 1
ATOM 3465 N N . LEU A 1 432 ? 0.074 -20.096 29.355 1.00 90.44 432 LEU A N 1
ATOM 3466 C CA . LEU A 1 432 ? 0.276 -19.694 27.967 1.00 90.44 432 LEU A CA 1
ATOM 3467 C C . LEU A 1 432 ? 0.653 -18.211 27.868 1.00 90.44 432 LEU A C 1
ATOM 3469 O O . LEU A 1 432 ? 1.550 -17.874 27.103 1.00 90.44 432 LEU A O 1
ATOM 3473 N N . ALA A 1 433 ? -0.004 -17.319 28.614 1.00 91.62 433 ALA A N 1
ATOM 3474 C CA . ALA A 1 433 ? 0.362 -15.905 28.651 1.00 91.62 433 ALA A CA 1
ATOM 3475 C C . ALA A 1 433 ? 1.815 -15.716 29.116 1.00 91.62 433 ALA A C 1
ATOM 3477 O O . ALA A 1 433 ? 2.566 -15.016 28.441 1.00 91.62 433 ALA A O 1
ATOM 3478 N N . ASP A 1 434 ? 2.225 -16.410 30.180 1.00 93.12 434 ASP A N 1
ATOM 3479 C CA . ASP A 1 434 ? 3.590 -16.402 30.711 1.00 93.12 434 ASP A CA 1
ATOM 3480 C C . ASP A 1 434 ? 4.594 -16.912 29.673 1.00 93.12 434 ASP A C 1
ATOM 3482 O O . ASP A 1 434 ? 5.641 -16.301 29.469 1.00 93.12 434 ASP A O 1
ATOM 3486 N N . PHE A 1 435 ? 4.257 -17.974 28.935 1.00 93.19 435 PHE A N 1
ATOM 3487 C CA . PHE A 1 435 ? 5.074 -18.443 27.819 1.00 93.19 435 PHE A CA 1
ATOM 3488 C C . PHE A 1 435 ? 5.199 -17.384 26.716 1.00 93.19 435 PHE A C 1
ATOM 3490 O O . PHE A 1 435 ? 6.294 -17.132 26.215 1.00 93.19 435 PHE A O 1
ATOM 3497 N N . LEU A 1 436 ? 4.102 -16.726 26.326 1.00 93.62 436 LEU A N 1
ATOM 3498 C CA . LEU A 1 436 ? 4.141 -15.684 25.296 1.00 93.62 436 LEU A CA 1
ATOM 3499 C C . LEU A 1 436 ? 4.915 -14.436 25.765 1.00 93.62 436 LEU A C 1
ATOM 3501 O O . LEU A 1 436 ? 5.605 -13.829 24.945 1.00 93.62 436 LEU A O 1
ATOM 3505 N N . ILE A 1 437 ? 4.849 -14.082 27.055 1.00 93.50 437 ILE A N 1
ATOM 3506 C CA . ILE A 1 437 ? 5.663 -13.026 27.682 1.00 93.50 437 ILE A CA 1
ATOM 3507 C C . ILE A 1 437 ? 7.135 -13.435 27.691 1.00 93.50 437 ILE A C 1
ATOM 3509 O O . ILE A 1 437 ? 7.971 -12.664 27.236 1.00 93.50 437 ILE A O 1
ATOM 3513 N N . HIS A 1 438 ? 7.459 -14.669 28.080 1.00 92.75 438 HIS A N 1
ATOM 3514 C CA . HIS A 1 438 ? 8.815 -15.218 28.011 1.00 92.75 438 HIS A CA 1
ATOM 3515 C C . HIS A 1 438 ? 9.385 -15.144 26.583 1.00 92.75 438 HIS A C 1
ATOM 3517 O O . HIS A 1 438 ? 10.526 -14.726 26.364 1.00 92.75 438 HIS A O 1
ATOM 3523 N N . LEU A 1 439 ? 8.580 -15.484 25.570 1.00 91.19 439 LEU A N 1
ATOM 3524 C CA . LEU A 1 439 ? 8.977 -15.321 24.171 1.00 91.19 439 LEU A CA 1
ATOM 3525 C C . LEU A 1 439 ? 9.215 -13.849 23.795 1.00 91.19 439 LEU A C 1
ATOM 3527 O O . LEU A 1 439 ? 10.103 -13.563 22.988 1.00 91.19 439 LEU A O 1
ATOM 3531 N N . PHE A 1 440 ? 8.428 -12.925 24.346 1.00 92.06 440 PHE A N 1
ATOM 3532 C CA . PHE A 1 440 ? 8.523 -11.496 24.071 1.00 92.06 440 PHE A CA 1
ATOM 3533 C C . PHE A 1 440 ? 9.712 -10.849 24.787 1.00 92.06 440 PHE A C 1
ATOM 3535 O O . PHE A 1 440 ? 10.579 -10.285 24.120 1.00 92.06 440 PHE A O 1
ATOM 3542 N N . GLU A 1 441 ? 9.765 -10.904 26.113 1.00 90.25 441 GLU A N 1
ATOM 3543 C CA . GLU A 1 441 ? 10.734 -10.206 26.962 1.00 90.25 441 GLU A CA 1
ATOM 3544 C C . GLU A 1 441 ? 12.085 -10.918 26.996 1.00 90.25 441 GLU A C 1
ATOM 3546 O O . GLU A 1 441 ? 13.101 -10.316 26.659 1.00 90.25 441 GLU A O 1
ATOM 3551 N N . GLU A 1 442 ? 12.107 -12.213 27.318 1.00 89.12 442 GLU A N 1
ATOM 3552 C CA . GLU A 1 442 ? 13.364 -12.940 27.528 1.00 89.12 442 GLU A CA 1
ATOM 3553 C C . GLU A 1 442 ? 13.995 -13.420 26.218 1.00 89.12 442 GLU A C 1
ATOM 3555 O O . GLU A 1 442 ? 15.207 -13.318 26.024 1.00 89.12 442 GLU A O 1
ATOM 3560 N N . LYS A 1 443 ? 13.189 -13.954 25.290 1.00 85.94 443 LYS A N 1
ATOM 3561 C CA . LYS A 1 443 ? 13.689 -14.409 23.978 1.00 85.94 443 LYS A CA 1
ATOM 3562 C C . LYS A 1 443 ? 13.715 -13.304 22.925 1.00 85.94 443 LYS A C 1
ATOM 3564 O O . LYS A 1 443 ? 14.229 -13.537 21.830 1.00 85.94 443 LYS A O 1
ATOM 3569 N N . GLY A 1 444 ? 13.158 -12.128 23.221 1.00 85.94 444 GLY A N 1
ATOM 3570 C CA . GLY A 1 444 ? 13.182 -10.977 22.318 1.00 85.94 444 GLY A CA 1
ATOM 3571 C C . GLY A 1 444 ? 12.451 -11.199 20.987 1.00 85.94 444 GLY A C 1
ATOM 3572 O O . GLY A 1 444 ? 12.756 -10.521 20.004 1.00 85.94 444 GLY A O 1
ATOM 3573 N N . LEU A 1 445 ? 11.519 -12.158 20.897 1.00 84.94 445 LEU A N 1
ATOM 3574 C CA . LEU A 1 445 ? 10.874 -12.505 19.629 1.00 84.94 445 LEU A CA 1
ATOM 3575 C C . LEU A 1 445 ? 9.898 -11.422 19.157 1.00 84.94 445 LEU A C 1
ATOM 3577 O O . LEU A 1 445 ? 9.289 -10.692 19.938 1.00 84.94 445 LEU A O 1
ATOM 3581 N N . SER A 1 446 ? 9.717 -11.340 17.835 1.00 81.69 446 SER A N 1
ATOM 3582 C CA . SER A 1 446 ? 8.783 -10.384 17.234 1.00 81.69 446 SER A CA 1
ATOM 3583 C C . SER A 1 446 ? 7.317 -10.751 17.529 1.00 81.69 446 SER A C 1
ATOM 3585 O O . SER A 1 446 ? 6.983 -11.943 17.514 1.00 81.69 446 SER A O 1
ATOM 3587 N N . PRO A 1 447 ? 6.401 -9.769 17.659 1.00 85.56 447 PRO A N 1
ATOM 3588 C CA . PRO A 1 447 ? 4.972 -10.040 17.864 1.00 85.56 447 PRO A CA 1
ATOM 3589 C C . PRO A 1 447 ? 4.355 -10.949 16.788 1.00 85.56 447 PRO A C 1
ATOM 3591 O O . PRO A 1 447 ? 3.507 -11.792 17.074 1.00 85.56 447 PRO A O 1
ATOM 3594 N N . SER A 1 448 ? 4.822 -10.840 15.538 1.00 71.44 448 SER A N 1
ATOM 3595 C CA . SER A 1 448 ? 4.402 -11.720 14.439 1.00 71.44 448 SER A CA 1
ATOM 3596 C C . SER A 1 448 ? 4.795 -13.184 14.640 1.00 71.44 448 SER A C 1
ATOM 3598 O O . SER A 1 448 ? 4.023 -14.071 14.284 1.00 71.44 448 SER A O 1
ATOM 3600 N N . THR A 1 449 ? 5.971 -13.440 15.215 1.00 75.56 449 THR A N 1
ATOM 3601 C CA . THR A 1 449 ? 6.441 -14.795 15.533 1.00 75.56 449 THR A CA 1
ATOM 3602 C C . THR A 1 449 ? 5.627 -15.381 16.684 1.00 75.56 449 THR A C 1
ATOM 3604 O O . THR A 1 449 ? 5.157 -16.510 16.595 1.00 75.56 449 THR A O 1
ATOM 3607 N N . ILE A 1 450 ? 5.372 -14.582 17.721 1.00 84.69 450 ILE A N 1
ATOM 3608 C CA . ILE A 1 450 ? 4.579 -14.968 18.899 1.00 84.69 450 ILE A CA 1
ATOM 3609 C C . ILE A 1 450 ? 3.134 -15.306 18.507 1.00 84.69 450 ILE A C 1
ATOM 3611 O O . ILE A 1 450 ? 2.570 -16.293 18.975 1.00 84.69 450 ILE A O 1
ATOM 3615 N N . LYS A 1 451 ? 2.544 -14.553 17.569 1.00 81.62 451 LYS A N 1
ATOM 3616 C CA . LYS A 1 451 ? 1.233 -14.882 16.988 1.00 81.62 451 LYS A CA 1
ATOM 3617 C C . LYS A 1 451 ? 1.230 -16.249 16.286 1.00 81.62 451 LYS A C 1
ATOM 3619 O O . LYS A 1 451 ? 0.204 -16.932 16.309 1.00 81.62 451 LYS A O 1
ATOM 3624 N N . GLY A 1 452 ? 2.355 -16.639 15.681 1.00 73.12 452 GLY A N 1
ATOM 3625 C CA . GLY A 1 452 ? 2.583 -17.971 15.116 1.00 73.12 452 GLY A CA 1
ATOM 3626 C C . GLY A 1 452 ? 2.522 -19.058 16.188 1.00 73.12 452 GLY A C 1
ATOM 3627 O O . GLY A 1 452 ? 1.636 -19.907 16.116 1.00 73.12 452 GLY A O 1
ATOM 3628 N N . TYR A 1 453 ? 3.353 -18.939 17.233 1.00 81.69 453 TYR A N 1
ATOM 3629 C CA . TYR A 1 453 ? 3.354 -19.842 18.395 1.00 81.69 453 TYR A CA 1
ATOM 3630 C C . TYR A 1 453 ? 1.961 -19.993 19.008 1.00 81.69 453 TYR A C 1
ATOM 3632 O O . TYR A 1 453 ? 1.459 -21.107 19.130 1.00 81.69 453 TYR A O 1
ATOM 3640 N N . ARG A 1 454 ? 1.286 -18.874 19.305 1.00 85.69 454 ARG A N 1
ATOM 3641 C CA . ARG A 1 454 ? -0.090 -18.879 19.823 1.00 85.69 454 ARG A CA 1
ATOM 3642 C C . ARG A 1 454 ? -1.026 -19.702 18.936 1.00 85.69 454 ARG A C 1
ATOM 3644 O O . ARG A 1 454 ? -1.832 -20.467 19.446 1.00 85.69 454 ARG A O 1
ATOM 3651 N N . SER A 1 455 ? -0.951 -19.527 17.616 1.00 78.25 455 SER A N 1
ATOM 3652 C CA . SER A 1 455 ? -1.869 -20.193 16.682 1.00 78.25 455 SER A CA 1
ATOM 3653 C C . SER A 1 455 ? -1.592 -21.697 16.579 1.00 78.25 455 SER A C 1
ATOM 3655 O O . SER A 1 455 ? -2.537 -22.482 16.576 1.00 78.25 455 SER A O 1
ATOM 3657 N N . ALA A 1 456 ? -0.317 -22.100 16.550 1.00 73.25 456 ALA A N 1
ATOM 3658 C CA . ALA A 1 456 ? 0.085 -23.507 16.528 1.00 73.25 456 ALA A CA 1
ATOM 3659 C C . ALA A 1 456 ? -0.319 -24.236 17.822 1.00 73.25 456 ALA A C 1
ATOM 3661 O O . ALA A 1 456 ? -0.948 -25.294 17.776 1.00 73.25 456 ALA A O 1
ATOM 3662 N N . ILE A 1 457 ? -0.026 -23.629 18.974 1.00 81.38 457 ILE A N 1
ATOM 3663 C CA . ILE A 1 457 ? -0.342 -24.170 20.301 1.00 81.38 457 ILE A CA 1
ATOM 3664 C C . ILE A 1 457 ? -1.858 -24.244 20.505 1.00 81.38 457 ILE A C 1
ATOM 3666 O O . ILE A 1 457 ? -2.379 -25.292 20.878 1.00 81.38 457 ILE A O 1
ATOM 3670 N N . SER A 1 458 ? -2.582 -23.171 20.166 1.00 81.62 458 SER A N 1
ATOM 3671 C CA . SER A 1 458 ? -4.040 -23.125 20.301 1.00 81.62 458 SER A CA 1
ATOM 3672 C C . SER A 1 458 ? -4.740 -24.213 19.506 1.00 81.62 458 SER A C 1
ATOM 3674 O O . SER A 1 458 ? -5.677 -24.815 20.018 1.00 81.62 458 SER A O 1
ATOM 3676 N N . ARG A 1 459 ? -4.310 -24.472 18.266 1.00 71.38 459 ARG A N 1
ATOM 3677 C CA . ARG A 1 459 ? -4.936 -25.517 17.454 1.00 71.38 459 ARG A CA 1
ATOM 3678 C C . ARG A 1 459 ? -4.623 -26.910 17.992 1.00 71.38 459 ARG A C 1
ATOM 3680 O O . ARG A 1 459 ? -5.506 -27.756 18.004 1.00 71.38 459 ARG A O 1
ATOM 3687 N N . THR A 1 460 ? -3.391 -27.130 18.440 1.00 72.94 460 THR A N 1
ATOM 3688 C CA . THR A 1 460 ? -2.938 -28.434 18.941 1.00 72.94 460 THR A CA 1
ATOM 3689 C C . THR A 1 460 ? -3.667 -28.817 20.224 1.00 72.94 460 THR A C 1
ATOM 3691 O O . THR A 1 460 ? -4.234 -29.899 20.301 1.00 72.94 460 THR A O 1
ATOM 3694 N N . ILE A 1 461 ? -3.749 -27.904 21.193 1.00 78.19 461 ILE A N 1
ATOM 3695 C CA . ILE A 1 461 ? -4.404 -28.178 22.479 1.00 78.19 461 ILE A CA 1
ATOM 3696 C C . ILE A 1 461 ? -5.918 -28.315 22.318 1.00 78.19 461 ILE A C 1
ATOM 3698 O O . ILE A 1 461 ? -6.515 -29.198 22.926 1.00 78.19 461 ILE A O 1
ATOM 3702 N N . GLN A 1 462 ? -6.532 -27.511 21.445 1.00 75.12 462 GLN A N 1
ATOM 3703 C CA . GLN A 1 462 ? -7.949 -27.657 21.113 1.00 75.12 462 GLN A CA 1
ATOM 3704 C C . GLN A 1 462 ? -8.261 -29.047 20.533 1.00 75.12 462 GLN A C 1
ATOM 3706 O O . GLN A 1 462 ? -9.281 -29.633 20.879 1.00 75.12 462 GLN A O 1
ATOM 3711 N N . LEU A 1 463 ? -7.389 -29.592 19.673 1.00 68.38 463 LEU A N 1
ATOM 3712 C CA . LEU A 1 463 ? -7.553 -30.943 19.119 1.00 68.38 463 LEU A CA 1
ATOM 3713 C C . LEU A 1 463 ? -7.359 -32.046 20.172 1.00 68.38 463 LEU A C 1
ATOM 3715 O O . LEU A 1 463 ? -7.934 -33.118 20.031 1.00 68.38 463 LEU A O 1
ATOM 3719 N N . SER A 1 464 ? -6.602 -31.779 21.236 1.00 66.88 464 SER A N 1
ATOM 3720 C CA . SER A 1 464 ? -6.429 -32.683 22.382 1.00 66.88 464 SER A CA 1
ATOM 3721 C C . SER A 1 464 ? -7.515 -32.530 23.461 1.00 66.88 464 SER A C 1
ATOM 3723 O O . SER A 1 464 ? -7.374 -33.092 24.543 1.00 66.88 464 SER A O 1
ATOM 3725 N N . GLY A 1 465 ? -8.588 -31.772 23.195 1.00 67.50 465 GLY A N 1
ATOM 3726 C CA . GLY A 1 465 ? -9.692 -31.552 24.139 1.00 67.50 465 GLY A CA 1
ATOM 3727 C C . GLY A 1 465 ? -9.441 -30.466 25.195 1.00 67.50 465 GLY A C 1
ATOM 3728 O O . GLY A 1 465 ? -10.217 -30.346 26.141 1.00 67.50 465 GLY A O 1
ATOM 3729 N N . GLY A 1 466 ? -8.374 -29.676 25.052 1.00 72.00 466 GLY A N 1
ATOM 3730 C CA . GLY A 1 466 ? -8.031 -28.576 25.954 1.00 72.00 466 GLY A CA 1
ATOM 3731 C C . GLY A 1 466 ? -8.656 -27.216 25.579 1.00 72.00 466 GLY A C 1
ATOM 3732 O O . GLY A 1 466 ? -9.455 -27.117 24.644 1.00 72.00 466 GLY A O 1
ATOM 3733 N N . PRO A 1 467 ? -8.309 -26.136 26.310 1.00 72.38 467 PRO A N 1
ATOM 3734 C CA . PRO A 1 467 ? -8.946 -24.826 26.162 1.00 72.38 467 PRO A CA 1
ATOM 3735 C C . PRO A 1 467 ? -8.664 -24.128 24.817 1.00 72.38 467 PRO A C 1
ATOM 3737 O O . PRO A 1 467 ? -7.562 -24.193 24.273 1.00 72.38 467 PRO A O 1
ATOM 3740 N N . ASP A 1 468 ? -9.645 -23.370 24.310 1.00 77.88 468 ASP A N 1
ATOM 3741 C CA . ASP A 1 468 ? -9.486 -22.531 23.113 1.00 77.88 468 ASP A CA 1
ATOM 3742 C C . ASP A 1 468 ? -8.806 -21.190 23.446 1.00 77.88 468 ASP A C 1
ATOM 3744 O O . ASP A 1 468 ? -9.432 -20.213 23.868 1.00 77.88 468 ASP A O 1
ATOM 3748 N N . PHE A 1 469 ? -7.494 -21.127 23.223 1.00 80.50 469 PHE A N 1
ATOM 3749 C CA . PHE A 1 469 ? -6.714 -19.900 23.397 1.00 80.50 469 PHE A CA 1
ATOM 3750 C C . PHE A 1 469 ? -6.870 -18.894 22.251 1.00 80.50 469 PHE A C 1
ATOM 3752 O O . PHE A 1 469 ? -6.547 -17.716 22.419 1.00 80.50 469 PHE A O 1
ATOM 3759 N N . GLY A 1 470 ? -7.340 -19.331 21.082 1.00 70.00 470 GLY A N 1
ATOM 3760 C CA . GLY A 1 470 ? -7.455 -18.515 19.877 1.00 70.00 470 GLY A CA 1
ATOM 3761 C C . GLY A 1 470 ? -8.519 -17.432 20.019 1.00 70.00 470 GLY A C 1
ATOM 3762 O O . GLY A 1 470 ? -8.305 -16.306 19.565 1.00 70.00 470 GLY A O 1
ATOM 3763 N N . ASN A 1 471 ? -9.608 -17.761 20.717 1.00 73.25 471 ASN A N 1
ATOM 3764 C CA . ASN A 1 471 ? -10.717 -16.857 21.028 1.00 73.25 471 ASN A CA 1
ATOM 3765 C C . ASN A 1 471 ? -10.620 -16.207 22.421 1.00 73.25 471 ASN A C 1
ATOM 3767 O O . ASN A 1 471 ? -11.500 -15.441 22.812 1.00 73.25 471 ASN A O 1
ATOM 3771 N N . ASN A 1 472 ? -9.551 -16.469 23.178 1.00 84.38 472 ASN A N 1
ATOM 3772 C CA . ASN A 1 472 ? -9.371 -15.893 24.506 1.00 84.38 472 ASN A CA 1
ATOM 3773 C C . ASN A 1 472 ? -9.059 -14.378 24.428 1.00 84.38 472 ASN A C 1
ATOM 3775 O O . ASN A 1 472 ? -8.078 -13.962 23.798 1.00 84.38 472 ASN A O 1
ATOM 3779 N N . GLU A 1 473 ? -9.890 -13.549 25.081 1.00 83.31 473 GLU A N 1
ATOM 3780 C CA . GLU A 1 473 ? -9.785 -12.076 25.063 1.00 83.31 473 GLU A CA 1
ATOM 3781 C C . GLU A 1 473 ? -8.438 -11.601 25.635 1.00 83.31 473 GLU A C 1
ATOM 3783 O O . GLU A 1 473 ? -7.802 -10.728 25.046 1.00 83.31 473 GLU A O 1
ATOM 3788 N N . PHE A 1 474 ? -7.953 -12.220 26.718 1.00 84.00 474 PHE A N 1
ATOM 3789 C CA . PHE A 1 474 ? -6.697 -11.841 27.376 1.00 84.00 474 PHE A CA 1
ATOM 3790 C C . PHE A 1 474 ? -5.478 -12.142 26.511 1.00 84.00 474 PHE A C 1
ATOM 3792 O O . PHE A 1 474 ? -4.646 -11.263 26.309 1.00 84.00 474 PHE A O 1
ATOM 3799 N N . ILE A 1 475 ? -5.394 -13.342 25.932 1.00 87.31 475 ILE A N 1
ATOM 3800 C CA . ILE A 1 475 ? -4.289 -13.710 25.033 1.00 87.31 475 ILE A CA 1
ATOM 3801 C C . ILE A 1 475 ? -4.291 -12.826 23.777 1.00 87.31 475 ILE A C 1
ATOM 3803 O O . ILE A 1 475 ? -3.238 -12.404 23.295 1.00 87.31 475 ILE A O 1
ATOM 3807 N N . SER A 1 476 ? -5.471 -12.502 23.246 1.00 83.62 476 SER A N 1
ATOM 3808 C CA . SER A 1 476 ? -5.595 -11.613 22.087 1.00 83.62 476 SER A CA 1
ATOM 3809 C C . SER A 1 476 ? -5.201 -10.168 22.407 1.00 83.62 476 SER A C 1
ATOM 3811 O O . SER A 1 476 ? -4.507 -9.540 21.605 1.00 83.62 476 SER A O 1
ATOM 3813 N N . LEU A 1 477 ? -5.592 -9.651 23.576 1.00 83.75 477 LEU A N 1
ATOM 3814 C CA . LEU A 1 477 ? -5.169 -8.339 24.071 1.00 83.75 477 LEU A CA 1
ATOM 3815 C C . LEU A 1 477 ? -3.665 -8.296 24.349 1.00 83.75 477 LEU A C 1
ATOM 3817 O O . LEU A 1 477 ? -3.016 -7.333 23.956 1.00 83.75 477 LEU A O 1
ATOM 3821 N N . LEU A 1 478 ? -3.099 -9.349 24.937 1.00 89.62 478 LEU A N 1
ATOM 3822 C CA . LEU A 1 478 ? -1.667 -9.469 25.205 1.00 89.62 478 LEU A CA 1
ATOM 3823 C C . LEU A 1 478 ? -0.848 -9.400 23.908 1.00 89.62 478 LEU A C 1
ATOM 3825 O O . LEU A 1 478 ? 0.041 -8.564 23.774 1.00 89.62 478 LEU A O 1
ATOM 3829 N N . VAL A 1 479 ? -1.209 -10.193 22.893 1.00 84.81 479 VAL A N 1
ATOM 3830 C CA . VAL A 1 479 ? -0.536 -10.153 21.580 1.00 84.81 479 VAL A CA 1
ATOM 3831 C C . VAL A 1 479 ? -0.734 -8.804 20.875 1.00 84.81 479 VAL A C 1
ATOM 3833 O O . VAL A 1 479 ? 0.162 -8.328 20.166 1.00 84.81 479 VAL A O 1
ATOM 3836 N N . LYS A 1 480 ? -1.890 -8.154 21.065 1.00 82.44 480 LYS A N 1
ATOM 3837 C CA . LYS A 1 480 ? -2.126 -6.792 20.568 1.00 82.44 480 LYS A CA 1
ATOM 3838 C C . LYS A 1 480 ? -1.209 -5.785 21.265 1.00 82.44 480 LYS A C 1
ATOM 3840 O O . LYS A 1 480 ? -0.612 -4.968 20.570 1.00 82.44 480 LYS A O 1
ATOM 3845 N N . ASN A 1 481 ? -1.042 -5.879 22.582 1.00 85.94 481 ASN A N 1
ATOM 3846 C CA . ASN A 1 481 ? -0.133 -5.032 23.351 1.00 85.94 481 ASN A CA 1
ATOM 3847 C C . ASN A 1 481 ? 1.320 -5.226 22.911 1.00 85.94 481 ASN A C 1
ATOM 3849 O O . ASN A 1 481 ? 1.978 -4.235 22.618 1.00 85.94 481 ASN A O 1
ATOM 3853 N N . PHE A 1 482 ? 1.777 -6.464 22.691 1.00 89.19 482 PHE A N 1
ATOM 3854 C CA . PHE A 1 482 ? 3.105 -6.715 22.110 1.00 89.19 482 PHE A CA 1
ATOM 3855 C C . PHE A 1 482 ? 3.301 -6.009 20.762 1.00 89.19 482 PHE A C 1
ATOM 3857 O O . PHE A 1 482 ? 4.386 -5.518 20.459 1.00 89.19 482 PHE A O 1
ATOM 3864 N N . THR A 1 483 ? 2.245 -5.940 19.943 1.00 81.25 483 THR A N 1
ATOM 3865 C CA . THR A 1 483 ? 2.274 -5.249 18.644 1.00 81.25 483 THR A CA 1
ATOM 3866 C C . THR A 1 483 ? 2.289 -3.724 18.792 1.00 81.25 483 THR A C 1
ATOM 3868 O O . THR A 1 483 ? 2.852 -3.050 17.936 1.00 81.25 483 THR A O 1
ATOM 3871 N N . LEU A 1 484 ? 1.682 -3.171 19.846 1.00 78.81 484 LEU A N 1
ATOM 3872 C CA . LEU A 1 484 ? 1.726 -1.736 20.147 1.00 78.81 484 LEU A CA 1
ATOM 3873 C C . LEU A 1 484 ? 3.081 -1.319 20.724 1.00 78.81 484 LEU A C 1
ATOM 3875 O O . LEU A 1 484 ? 3.590 -0.263 20.370 1.00 78.81 484 LEU A O 1
ATOM 3879 N N . GLU A 1 485 ? 3.662 -2.158 21.578 1.00 81.88 485 GLU A N 1
ATOM 3880 C CA . GLU A 1 485 ? 4.938 -1.900 22.243 1.00 81.88 485 GLU A CA 1
ATOM 3881 C C . GLU A 1 485 ? 6.132 -2.079 21.296 1.00 81.88 485 GLU A C 1
ATOM 3883 O O . GLU A 1 485 ? 7.041 -1.253 21.266 1.00 81.88 485 GLU A O 1
ATOM 3888 N N . ARG A 1 486 ? 6.112 -3.124 20.455 1.00 81.75 486 ARG A N 1
ATOM 3889 C CA . ARG A 1 486 ? 7.090 -3.332 19.375 1.00 81.75 486 ARG A CA 1
ATOM 3890 C C . ARG A 1 486 ? 6.390 -3.291 18.016 1.00 81.75 486 ARG A C 1
ATOM 3892 O O . ARG A 1 486 ? 6.199 -4.344 17.390 1.00 81.75 486 ARG A O 1
ATOM 3899 N N . PRO A 1 487 ? 5.996 -2.094 17.538 1.00 70.81 487 PRO A N 1
ATOM 3900 C CA . PRO A 1 487 ? 5.322 -1.956 16.260 1.00 70.81 487 PRO A CA 1
ATOM 3901 C C . PRO A 1 487 ? 6.232 -2.415 15.129 1.00 70.81 487 PRO A C 1
ATOM 3903 O O . PRO A 1 487 ? 7.449 -2.215 15.132 1.00 70.81 487 PRO A O 1
ATOM 3906 N N . ARG A 1 488 ? 5.627 -3.046 14.120 1.00 64.25 488 ARG A N 1
ATOM 3907 C CA . ARG A 1 488 ? 6.360 -3.494 12.939 1.00 64.25 488 ARG A CA 1
ATOM 3908 C C . ARG A 1 488 ? 6.874 -2.274 12.178 1.00 64.25 488 ARG A C 1
ATOM 3910 O O . ARG A 1 488 ? 6.123 -1.643 11.441 1.00 64.25 488 ARG A O 1
ATOM 3917 N N . GLN A 1 489 ? 8.164 -1.991 12.305 1.00 61.06 489 GLN A N 1
ATOM 3918 C CA . GLN A 1 489 ? 8.820 -0.973 11.496 1.00 61.06 489 GLN A CA 1
ATOM 3919 C C . GLN A 1 489 ? 8.975 -1.476 10.062 1.00 61.06 489 GLN A C 1
ATOM 3921 O O . GLN A 1 489 ? 9.505 -2.564 9.803 1.00 61.06 489 GLN A O 1
ATOM 3926 N N . ARG A 1 490 ? 8.464 -0.693 9.112 1.00 57.47 490 ARG A N 1
ATOM 3927 C CA . ARG A 1 490 ? 8.595 -0.997 7.693 1.00 57.47 490 ARG A CA 1
ATOM 3928 C C . ARG A 1 490 ? 9.892 -0.397 7.172 1.00 57.47 490 ARG A C 1
ATOM 3930 O O . ARG A 1 490 ? 10.043 0.816 7.120 1.00 57.47 490 ARG A O 1
ATOM 3937 N N . VAL A 1 491 ? 10.793 -1.262 6.726 1.00 59.50 491 VAL A N 1
ATOM 3938 C CA . VAL A 1 491 ? 11.996 -0.854 6.001 1.00 59.50 491 VAL A CA 1
ATOM 3939 C C . VAL A 1 491 ? 11.595 -0.613 4.547 1.00 59.50 491 VAL A C 1
ATOM 3941 O O . VAL A 1 491 ? 11.234 -1.557 3.841 1.00 59.50 491 VAL A O 1
ATOM 3944 N N . LEU A 1 492 ? 11.565 0.662 4.156 1.00 61.19 492 LEU A N 1
ATOM 3945 C CA . LEU A 1 492 ? 11.200 1.127 2.813 1.00 61.19 492 LEU A CA 1
ATOM 3946 C C . LEU A 1 492 ? 12.404 1.295 1.887 1.00 61.19 492 LEU A C 1
ATOM 3948 O O . LEU A 1 492 ? 12.204 1.509 0.699 1.00 61.19 492 LEU A O 1
ATOM 3952 N N . ILE A 1 493 ? 13.625 1.232 2.413 1.00 66.31 493 ILE A N 1
ATOM 3953 C CA . ILE A 1 493 ? 14.858 1.369 1.639 1.00 66.31 493 ILE A CA 1
ATOM 3954 C C . ILE A 1 493 ? 15.716 0.139 1.942 1.00 66.31 493 ILE A C 1
ATOM 3956 O O . ILE A 1 493 ? 15.941 -0.154 3.121 1.00 66.31 493 ILE A O 1
ATOM 3960 N N . PRO A 1 494 ? 16.189 -0.605 0.930 1.00 69.94 494 PRO A N 1
ATOM 3961 C CA . PRO A 1 494 ? 17.065 -1.743 1.166 1.00 69.94 494 PRO A CA 1
ATOM 3962 C C . PRO A 1 494 ? 18.384 -1.286 1.802 1.00 69.94 494 PRO A C 1
ATOM 3964 O O . PRO A 1 494 ? 18.915 -0.226 1.483 1.00 69.94 494 PRO A O 1
ATOM 3967 N N . SER A 1 495 ? 18.951 -2.124 2.669 1.00 76.62 495 SER A N 1
ATOM 3968 C CA . SER A 1 495 ? 20.245 -1.893 3.337 1.00 76.62 495 SER A CA 1
ATOM 3969 C C . SER A 1 495 ? 21.453 -1.938 2.390 1.00 76.62 495 SER A C 1
ATOM 3971 O O . SER A 1 495 ? 22.586 -1.770 2.832 1.00 76.62 495 SER A O 1
ATOM 3973 N N . TRP A 1 496 ? 21.224 -2.209 1.103 1.00 84.75 496 TRP A N 1
ATOM 3974 C CA . TRP A 1 496 ? 22.236 -2.409 0.075 1.00 84.75 496 TRP A CA 1
ATOM 3975 C C . TRP A 1 496 ? 21.798 -1.782 -1.257 1.00 84.75 496 TRP A C 1
ATOM 3977 O O . TRP A 1 496 ? 20.610 -1.560 -1.505 1.00 84.75 496 TRP A O 1
ATOM 3987 N N . ASN A 1 497 ? 22.775 -1.480 -2.112 1.00 85.06 497 ASN A N 1
ATOM 3988 C CA . ASN A 1 497 ? 22.620 -0.732 -3.352 1.00 85.06 497 ASN A CA 1
ATOM 3989 C C . ASN A 1 497 ? 22.644 -1.668 -4.571 1.00 85.06 497 ASN A C 1
ATOM 3991 O O . ASN A 1 497 ? 23.642 -2.341 -4.834 1.00 85.06 497 ASN A O 1
ATOM 3995 N N . LEU A 1 498 ? 21.549 -1.698 -5.333 1.00 89.88 498 LEU A N 1
ATOM 3996 C CA . LEU A 1 498 ? 21.399 -2.531 -6.523 1.00 89.88 498 LEU A CA 1
ATOM 3997 C C . LEU A 1 498 ? 22.381 -2.146 -7.637 1.00 89.88 498 LEU A C 1
ATOM 3999 O O . LEU A 1 498 ? 22.927 -3.042 -8.278 1.00 89.88 498 LEU A O 1
ATOM 4003 N N . SER A 1 499 ? 22.640 -0.852 -7.852 1.00 88.31 499 SER A N 1
ATOM 4004 C CA . SER A 1 499 ? 23.580 -0.390 -8.884 1.00 88.31 499 SER A CA 1
ATOM 4005 C C . SER A 1 499 ? 25.002 -0.870 -8.603 1.00 88.31 499 SER A C 1
ATOM 4007 O O . SER A 1 499 ? 25.679 -1.349 -9.514 1.00 88.31 499 SER A O 1
ATOM 4009 N N . LEU A 1 500 ? 25.433 -0.851 -7.338 1.00 88.38 500 LEU A N 1
ATOM 4010 C CA . LEU A 1 500 ? 26.737 -1.387 -6.944 1.00 88.38 500 LEU A CA 1
ATOM 4011 C C . LEU A 1 500 ? 26.835 -2.880 -7.277 1.00 88.38 500 LEU A C 1
ATOM 4013 O O . LEU A 1 500 ? 27.797 -3.314 -7.911 1.00 88.38 500 LEU A O 1
ATOM 4017 N N . VAL A 1 501 ? 25.808 -3.662 -6.923 1.00 91.19 501 VAL A N 1
ATOM 4018 C CA . VAL A 1 501 ? 25.782 -5.103 -7.213 1.00 91.19 501 VAL A CA 1
ATOM 4019 C C . VAL A 1 501 ? 25.834 -5.364 -8.717 1.00 91.19 501 VAL A C 1
ATOM 4021 O O . VAL A 1 501 ? 26.652 -6.160 -9.173 1.00 91.19 501 VAL A O 1
ATOM 4024 N N . LEU A 1 502 ? 25.006 -4.678 -9.504 1.00 92.69 502 LEU A N 1
ATOM 4025 C CA . LEU A 1 502 ? 24.980 -4.827 -10.959 1.00 92.69 502 LEU A CA 1
ATOM 4026 C C . LEU A 1 502 ? 26.289 -4.369 -11.623 1.00 92.69 502 LEU A C 1
ATOM 4028 O O . LEU A 1 502 ? 26.735 -5.013 -12.572 1.00 92.69 502 LEU A O 1
ATOM 4032 N N . SER A 1 503 ? 26.940 -3.325 -11.104 1.00 89.88 503 SER A N 1
ATOM 4033 C CA . SER A 1 503 ? 28.268 -2.888 -11.556 1.00 89.88 503 SER A CA 1
ATOM 4034 C C . SER A 1 503 ? 29.319 -3.967 -11.310 1.00 89.88 503 SER A C 1
ATOM 4036 O O . SER A 1 503 ? 30.048 -4.331 -12.231 1.00 89.88 503 SER A O 1
ATOM 4038 N N . ALA A 1 504 ? 29.342 -4.553 -10.110 1.00 91.00 504 ALA A N 1
ATOM 4039 C CA . ALA A 1 504 ? 30.261 -5.638 -9.769 1.00 91.00 504 ALA A CA 1
ATOM 4040 C C . ALA A 1 504 ? 30.019 -6.898 -10.618 1.00 91.00 504 ALA A C 1
ATOM 4042 O O . ALA A 1 504 ? 30.958 -7.598 -10.988 1.00 91.00 504 ALA A O 1
ATOM 4043 N N . LEU A 1 505 ? 28.768 -7.182 -11.003 1.00 93.38 505 LEU A N 1
ATOM 4044 C CA . LEU A 1 505 ? 28.464 -8.291 -11.912 1.00 93.38 505 LEU A CA 1
ATOM 4045 C C . LEU A 1 505 ? 29.066 -8.108 -13.318 1.00 93.38 505 LEU A C 1
ATOM 4047 O O . LEU A 1 505 ? 29.133 -9.098 -14.050 1.00 93.38 505 LEU A O 1
ATOM 4051 N N . LYS A 1 506 ? 29.491 -6.898 -13.711 1.00 91.31 506 LYS A N 1
ATOM 4052 C CA . LYS A 1 506 ? 30.179 -6.626 -14.990 1.00 91.31 506 LYS A CA 1
ATOM 4053 C C . LYS A 1 506 ? 31.691 -6.866 -14.925 1.00 91.31 506 LYS A C 1
ATOM 4055 O O . LYS A 1 506 ? 32.339 -6.822 -15.965 1.00 91.31 506 LYS A O 1
ATOM 4060 N N . THR A 1 507 ? 32.255 -7.110 -13.744 1.00 89.25 507 THR A N 1
ATOM 4061 C CA . THR A 1 507 ? 33.701 -7.239 -13.533 1.00 89.25 507 THR A CA 1
ATOM 4062 C C . THR A 1 507 ? 34.061 -8.557 -12.836 1.00 89.25 507 THR A C 1
ATOM 4064 O O . THR A 1 507 ? 33.222 -9.442 -12.630 1.00 89.25 507 THR A O 1
ATOM 4067 N N . HIS A 1 508 ? 35.345 -8.746 -12.527 1.00 87.12 508 HIS A N 1
ATOM 4068 C CA . HIS A 1 508 ? 35.826 -9.883 -11.744 1.00 87.12 508 HIS A CA 1
ATOM 4069 C C . HIS A 1 508 ? 35.163 -9.902 -10.345 1.00 87.12 508 HIS A C 1
ATOM 4071 O O . HIS A 1 508 ? 35.058 -8.842 -9.731 1.00 87.12 508 HIS A O 1
ATOM 4077 N N . PRO A 1 509 ? 34.735 -11.063 -9.795 1.00 90.19 509 PRO A N 1
ATOM 4078 C CA . PRO A 1 509 ? 34.944 -12.441 -10.266 1.00 90.19 509 PRO A CA 1
ATOM 4079 C C . PRO A 1 509 ? 33.802 -13.005 -11.136 1.00 90.19 509 PRO A C 1
ATOM 4081 O O . PRO A 1 509 ? 33.709 -14.218 -11.322 1.00 90.19 509 PRO A O 1
ATOM 4084 N N . PHE A 1 510 ? 32.884 -12.167 -11.621 1.00 92.50 510 PHE A N 1
ATOM 4085 C CA . PHE A 1 510 ? 31.675 -12.593 -12.339 1.00 92.50 510 PHE A CA 1
ATOM 4086 C C . PHE A 1 510 ? 31.807 -12.557 -13.867 1.00 92.50 510 PHE A C 1
ATOM 4088 O O . PHE A 1 510 ? 30.977 -13.146 -14.568 1.00 92.50 510 PHE A O 1
ATOM 4095 N N . GLU A 1 511 ? 32.817 -11.857 -14.377 1.00 90.56 511 GLU A N 1
ATOM 4096 C CA . GLU A 1 511 ? 33.228 -11.831 -15.781 1.00 90.56 511 GLU A CA 1
ATOM 4097 C C . GLU A 1 511 ? 34.731 -12.139 -15.909 1.00 90.56 511 GLU A C 1
ATOM 4099 O O . GLU A 1 511 ? 35.498 -11.791 -15.006 1.00 90.56 511 GLU A O 1
ATOM 4104 N N . PRO A 1 512 ? 35.172 -12.765 -17.018 1.00 92.12 512 PRO A N 1
ATOM 4105 C CA . PRO A 1 512 ? 34.356 -13.252 -18.138 1.00 92.12 512 PRO A CA 1
ATOM 4106 C C . PRO A 1 512 ? 33.605 -14.556 -17.798 1.00 92.12 512 PRO A C 1
ATOM 4108 O O . PRO A 1 512 ? 34.205 -15.544 -17.362 1.00 92.12 512 PRO A O 1
ATOM 4111 N N . ALA A 1 513 ? 32.282 -14.569 -17.993 1.00 88.12 513 ALA A N 1
ATOM 4112 C CA . ALA A 1 513 ? 31.365 -15.642 -17.581 1.00 88.12 513 ALA A CA 1
ATOM 4113 C C . ALA A 1 513 ? 31.736 -17.040 -18.131 1.00 88.12 513 ALA A C 1
ATOM 4115 O O . ALA A 1 513 ? 31.426 -18.074 -17.529 1.00 88.12 513 ALA A O 1
ATOM 4116 N N . GLU A 1 514 ? 32.441 -17.080 -19.258 1.00 90.94 514 GLU A N 1
ATOM 4117 C CA . GLU A 1 514 ? 32.932 -18.283 -19.922 1.00 90.94 514 GLU A CA 1
ATOM 4118 C C . GLU A 1 514 ? 34.039 -18.981 -19.116 1.00 90.94 514 GLU A C 1
ATOM 4120 O O . GLU A 1 514 ? 34.120 -20.210 -19.135 1.00 90.94 514 GLU A O 1
ATOM 4125 N N . LYS A 1 515 ? 34.868 -18.220 -18.383 1.00 90.56 515 LYS A N 1
ATOM 4126 C CA . LYS A 1 515 ? 36.086 -18.724 -17.716 1.00 90.56 515 LYS A CA 1
ATOM 4127 C C . LYS A 1 515 ? 36.004 -18.762 -16.191 1.00 90.56 515 LYS A C 1
ATOM 4129 O O . LYS A 1 515 ? 36.712 -19.554 -15.578 1.00 90.56 515 LYS A O 1
ATOM 4134 N N . VAL A 1 516 ? 35.138 -17.958 -15.574 1.00 92.88 516 VAL A N 1
ATOM 4135 C CA . VAL A 1 516 ? 34.986 -17.911 -14.104 1.00 92.88 516 VAL A CA 1
ATOM 4136 C C . VAL A 1 516 ? 34.595 -19.270 -13.518 1.00 92.88 516 VAL A C 1
ATOM 4138 O O . VAL A 1 516 ? 34.038 -20.122 -14.213 1.00 92.88 516 VAL A O 1
ATOM 4141 N N . GLU A 1 517 ? 34.844 -19.506 -12.232 1.00 91.81 517 GLU A N 1
ATOM 4142 C CA . GLU A 1 517 ? 34.390 -20.742 -11.582 1.00 91.81 517 GLU A CA 1
ATOM 4143 C C . GLU A 1 517 ? 32.863 -20.903 -11.674 1.00 91.81 517 GLU A C 1
ATOM 4145 O O . GLU A 1 517 ? 32.101 -19.933 -11.596 1.00 91.81 517 GLU A O 1
ATOM 4150 N N . ILE A 1 518 ? 32.392 -22.153 -11.752 1.00 90.94 518 ILE A N 1
ATOM 4151 C CA . ILE A 1 518 ? 30.960 -22.464 -11.891 1.00 90.94 518 ILE A CA 1
ATOM 4152 C C . ILE A 1 518 ? 30.119 -21.902 -10.736 1.00 90.94 518 ILE A C 1
ATOM 4154 O O . ILE A 1 518 ? 28.957 -21.548 -10.920 1.00 90.94 518 ILE A O 1
ATOM 4158 N N . LYS A 1 519 ? 30.731 -21.747 -9.558 1.00 92.25 519 LYS A N 1
ATOM 4159 C CA . LYS A 1 519 ? 30.203 -21.045 -8.383 1.00 92.25 519 LYS A CA 1
ATOM 4160 C C . LYS A 1 519 ? 29.766 -19.613 -8.709 1.00 92.25 519 LYS A C 1
ATOM 4162 O O . LYS A 1 519 ? 28.616 -19.264 -8.457 1.00 92.25 519 LYS A O 1
ATOM 4167 N N . PHE A 1 520 ? 30.658 -18.795 -9.270 1.00 94.06 520 PHE A N 1
ATOM 4168 C CA . PHE A 1 520 ? 30.374 -17.385 -9.557 1.00 94.06 520 PHE A CA 1
ATOM 4169 C C . PHE A 1 520 ? 29.378 -17.247 -10.710 1.00 94.06 520 PHE A C 1
ATOM 4171 O O . PHE A 1 520 ? 28.480 -16.406 -10.649 1.00 94.06 520 PHE A O 1
ATOM 4178 N N . LEU A 1 521 ? 29.459 -18.146 -11.698 1.00 94.75 521 LEU A N 1
ATOM 4179 C CA . LEU A 1 521 ? 28.464 -18.244 -12.767 1.00 94.75 521 LEU A CA 1
ATOM 4180 C C . LEU A 1 521 ? 27.067 -18.591 -12.222 1.00 94.75 521 LEU A C 1
ATOM 4182 O O . LEU A 1 521 ? 26.083 -17.967 -12.616 1.00 94.75 521 LEU A O 1
ATOM 4186 N N . SER A 1 522 ? 26.978 -19.533 -11.276 1.00 94.44 522 SER A N 1
ATOM 4187 C CA . SER A 1 522 ? 25.719 -19.924 -10.619 1.00 94.44 522 SER A CA 1
ATOM 4188 C C . SER A 1 522 ? 25.108 -18.762 -9.838 1.00 94.44 522 SER A C 1
ATOM 4190 O O . SER A 1 522 ? 23.911 -18.506 -9.947 1.00 94.44 522 SER A O 1
ATOM 4192 N N . TYR A 1 523 ? 25.930 -18.034 -9.078 1.00 95.88 523 TYR A N 1
ATOM 4193 C CA . TYR A 1 523 ? 25.509 -16.871 -8.291 1.00 95.88 523 TYR A CA 1
ATOM 4194 C C . TYR A 1 523 ? 24.963 -15.758 -9.185 1.00 95.88 523 TYR A C 1
ATOM 4196 O O . TYR A 1 523 ? 23.840 -15.296 -8.980 1.00 95.88 523 TYR A O 1
ATOM 4204 N N . LYS A 1 524 ? 25.704 -15.407 -10.241 1.00 95.75 524 LYS A N 1
ATOM 4205 C CA . LYS A 1 524 ? 25.288 -14.410 -11.230 1.00 95.75 524 LYS A CA 1
ATOM 4206 C C . LYS A 1 524 ? 23.992 -14.797 -11.937 1.00 95.75 524 LYS A C 1
ATOM 4208 O O . LYS A 1 524 ? 23.080 -13.980 -12.020 1.00 95.75 524 LYS A O 1
ATOM 4213 N N . CYS A 1 525 ? 23.896 -16.038 -12.420 1.00 96.38 525 CYS A N 1
ATOM 4214 C CA . CYS A 1 525 ? 22.697 -16.544 -13.088 1.00 96.38 525 CYS A CA 1
ATOM 4215 C C . CYS A 1 525 ? 21.481 -16.491 -12.153 1.00 96.38 525 CYS A C 1
ATOM 4217 O O . CYS A 1 525 ? 20.436 -15.957 -12.516 1.00 96.38 525 CYS A O 1
ATOM 4219 N N . CYS A 1 526 ? 21.643 -16.972 -10.917 1.00 96.62 526 CYS A N 1
ATOM 4220 C CA . CYS A 1 526 ? 20.598 -16.962 -9.899 1.00 96.62 526 CYS A CA 1
ATOM 4221 C C . CYS A 1 526 ? 20.133 -15.543 -9.553 1.00 96.62 526 CYS A C 1
ATOM 4223 O O . CYS A 1 526 ? 18.930 -15.314 -9.443 1.00 96.62 526 CYS A O 1
ATOM 4225 N N . PHE A 1 527 ? 21.056 -14.592 -9.389 1.00 97.38 527 PHE A N 1
ATOM 4226 C CA . PHE A 1 527 ? 20.717 -13.207 -9.067 1.00 97.38 527 PHE A CA 1
ATOM 4227 C C . PHE A 1 527 ? 19.990 -12.514 -10.226 1.00 97.38 527 PHE A C 1
ATOM 4229 O O . PHE A 1 527 ? 18.932 -11.924 -10.013 1.00 97.38 527 PHE A O 1
ATOM 4236 N N . LEU A 1 528 ? 20.506 -12.633 -11.456 1.00 96.56 528 LEU A N 1
ATOM 4237 C CA . LEU A 1 528 ? 19.884 -12.020 -12.632 1.00 96.56 528 LEU A CA 1
ATOM 4238 C C . LEU A 1 528 ? 18.514 -12.626 -12.939 1.00 96.56 528 LEU A C 1
ATOM 4240 O O . LEU A 1 528 ? 17.601 -11.880 -13.262 1.00 96.56 528 LEU A O 1
ATOM 4244 N N . LEU A 1 529 ? 18.321 -13.941 -12.782 1.00 96.44 529 LEU A N 1
ATOM 4245 C CA . LEU A 1 529 ? 16.995 -14.553 -12.933 1.00 96.44 529 LEU A CA 1
ATOM 4246 C C . LEU A 1 529 ? 16.035 -14.169 -11.800 1.00 96.44 529 LEU A C 1
ATOM 4248 O O . LEU A 1 529 ? 14.839 -14.023 -12.048 1.00 96.44 529 LEU A O 1
ATOM 4252 N N . ALA A 1 530 ? 16.523 -13.965 -10.574 1.00 96.19 530 ALA A N 1
ATOM 4253 C CA . ALA A 1 530 ? 15.695 -13.458 -9.480 1.00 96.19 530 ALA A CA 1
ATOM 4254 C C . ALA A 1 530 ? 15.201 -12.031 -9.760 1.00 96.19 530 ALA A C 1
ATOM 4256 O O . ALA A 1 530 ? 14.009 -11.754 -9.619 1.00 96.19 530 ALA A O 1
ATOM 4257 N N . LEU A 1 531 ? 16.103 -11.152 -10.210 1.00 95.75 531 LEU A N 1
ATOM 4258 C CA . LEU A 1 531 ? 15.782 -9.777 -10.589 1.00 95.75 531 LEU A CA 1
ATOM 4259 C C . LEU A 1 531 ? 14.870 -9.733 -11.825 1.00 95.75 531 LEU A C 1
ATOM 4261 O O . LEU A 1 531 ? 13.851 -9.048 -11.812 1.00 95.75 531 LEU A O 1
ATOM 4265 N N . ALA A 1 532 ? 15.183 -10.518 -12.856 1.00 95.56 532 ALA A N 1
ATOM 4266 C CA . ALA A 1 532 ? 14.441 -10.536 -14.109 1.00 95.56 532 ALA A CA 1
ATOM 4267 C C . ALA A 1 532 ? 13.058 -11.177 -13.984 1.00 95.56 532 ALA A C 1
ATOM 4269 O O . ALA A 1 532 ? 12.149 -10.741 -14.667 1.00 95.56 532 ALA A O 1
ATOM 4270 N N . SER A 1 533 ? 12.858 -12.184 -13.130 1.00 94.06 533 SER A N 1
ATOM 4271 C CA . SER A 1 533 ? 11.547 -12.841 -12.993 1.00 94.06 533 SER A CA 1
ATOM 4272 C C . SER A 1 533 ? 10.620 -12.166 -11.981 1.00 94.06 533 SER A C 1
ATOM 4274 O O . SER A 1 533 ? 9.404 -12.287 -12.100 1.00 94.06 533 SER A O 1
ATOM 4276 N N . GLY A 1 534 ? 11.167 -11.514 -10.947 1.00 91.50 534 GLY A N 1
ATOM 4277 C CA . GLY A 1 534 ? 10.386 -11.021 -9.807 1.00 91.50 534 GLY A CA 1
ATOM 4278 C C . GLY A 1 534 ? 9.755 -12.138 -8.957 1.00 91.50 534 GLY A C 1
ATOM 4279 O O . GLY A 1 534 ? 8.927 -11.870 -8.084 1.00 91.50 534 GLY A O 1
ATOM 4280 N N . ARG A 1 535 ? 10.113 -13.412 -9.174 1.00 90.19 535 ARG A N 1
ATOM 4281 C CA . ARG A 1 535 ? 9.527 -14.577 -8.485 1.00 90.19 535 ARG A CA 1
ATOM 4282 C C . ARG A 1 535 ? 10.167 -14.819 -7.112 1.00 90.19 535 ARG A C 1
ATOM 4284 O O . ARG A 1 535 ? 11.238 -14.297 -6.808 1.00 90.19 535 ARG A O 1
ATOM 4291 N N . ARG A 1 536 ? 9.498 -15.558 -6.212 1.00 88.38 536 ARG A N 1
ATOM 4292 C CA . ARG A 1 536 ? 10.091 -15.859 -4.893 1.00 88.38 536 ARG A CA 1
ATOM 4293 C C . ARG A 1 536 ? 11.145 -16.950 -5.051 1.00 88.38 536 ARG A C 1
ATOM 4295 O O . ARG A 1 536 ? 11.147 -17.719 -6.008 1.00 88.38 536 ARG A O 1
ATOM 4302 N N . ARG A 1 537 ? 12.011 -17.071 -4.043 1.00 89.00 537 ARG A N 1
ATOM 4303 C CA . ARG A 1 537 ? 13.064 -18.100 -3.990 1.00 89.00 537 ARG A CA 1
ATOM 4304 C C . ARG A 1 537 ? 12.564 -19.526 -4.246 1.00 89.00 537 ARG A C 1
ATOM 4306 O O . ARG A 1 537 ? 13.318 -20.331 -4.771 1.00 89.00 537 ARG A O 1
ATOM 4313 N N . SER A 1 538 ? 11.333 -19.838 -3.834 1.00 87.56 538 SER A N 1
ATOM 4314 C CA . SER A 1 538 ? 10.725 -21.160 -3.993 1.00 87.56 538 SER A CA 1
ATOM 4315 C C . SER A 1 538 ? 10.385 -21.448 -5.449 1.00 87.56 538 SER A C 1
ATOM 4317 O O . SER A 1 538 ? 10.665 -22.539 -5.914 1.00 87.56 538 SER A O 1
ATOM 4319 N N . GLU A 1 539 ? 9.852 -20.463 -6.177 1.00 90.56 539 GLU A N 1
ATOM 4320 C CA . GLU A 1 539 ? 9.611 -20.600 -7.615 1.00 90.56 539 GLU A CA 1
ATOM 4321 C C . GLU A 1 539 ? 10.937 -20.686 -8.387 1.00 90.56 539 GLU A C 1
ATOM 4323 O O . GLU A 1 539 ? 11.086 -21.552 -9.237 1.00 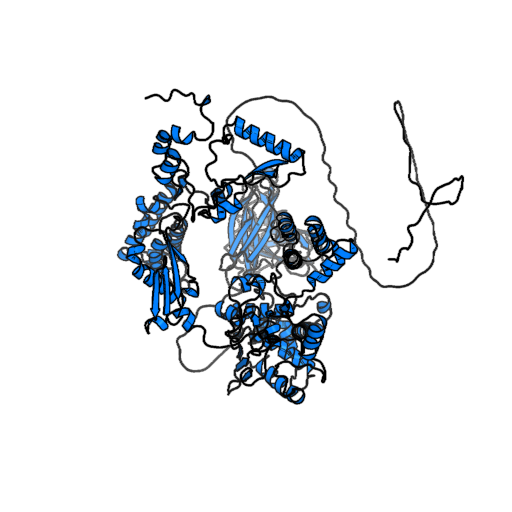90.56 539 GLU A O 1
ATOM 4328 N N . ILE A 1 540 ? 11.934 -19.859 -8.042 1.00 92.75 540 ILE A N 1
ATOM 4329 C CA . ILE A 1 540 ? 13.260 -19.893 -8.692 1.00 92.75 540 ILE A CA 1
ATOM 4330 C C . ILE A 1 540 ? 13.952 -21.247 -8.477 1.00 92.75 540 ILE A C 1
ATOM 4332 O O . ILE A 1 540 ? 14.579 -21.785 -9.386 1.00 92.75 540 ILE A O 1
ATOM 4336 N N . HIS A 1 541 ? 13.833 -21.804 -7.269 1.00 92.19 541 HIS A N 1
ATOM 4337 C CA . HIS A 1 541 ? 14.312 -23.148 -6.938 1.00 92.19 541 HIS A CA 1
ATOM 4338 C C . HIS A 1 541 ? 13.604 -24.237 -7.754 1.00 92.19 541 HIS A C 1
ATOM 4340 O O . HIS A 1 541 ? 14.238 -25.222 -8.122 1.00 92.19 541 HIS A O 1
ATOM 4346 N N . ALA A 1 542 ? 12.322 -24.035 -8.055 1.00 90.19 542 ALA A N 1
ATOM 4347 C CA . ALA A 1 542 ? 11.491 -24.969 -8.796 1.00 90.19 542 ALA A CA 1
ATOM 4348 C C . ALA A 1 542 ? 11.574 -24.821 -10.321 1.00 90.19 542 ALA A C 1
ATOM 4350 O O . ALA A 1 542 ? 10.929 -25.598 -11.018 1.00 90.19 542 ALA A O 1
ATOM 4351 N N . PHE A 1 543 ? 12.319 -23.856 -10.872 1.00 93.06 543 PHE A N 1
ATOM 4352 C CA . PHE A 1 543 ? 12.518 -23.782 -12.323 1.00 93.06 543 PHE A CA 1
ATOM 4353 C C . PHE A 1 543 ? 13.122 -25.078 -12.852 1.00 93.06 543 PHE A C 1
ATOM 4355 O O . PHE A 1 543 ? 14.005 -25.660 -12.222 1.00 93.06 543 PHE A O 1
ATOM 4362 N N . SER A 1 544 ? 12.651 -25.512 -14.018 1.00 90.44 544 SER A N 1
ATOM 4363 C CA . SER A 1 544 ? 13.003 -26.801 -14.609 1.00 90.44 544 SER A CA 1
ATOM 4364 C C . SER A 1 544 ? 13.582 -26.628 -16.016 1.00 90.44 544 SER A C 1
ATOM 4366 O O . SER A 1 544 ? 13.188 -25.727 -16.751 1.00 90.44 544 SER A O 1
ATOM 4368 N N . THR A 1 545 ? 14.542 -27.478 -16.381 1.00 90.88 545 THR A N 1
ATOM 4369 C CA . THR A 1 545 ? 15.120 -27.612 -17.723 1.00 90.88 545 THR A CA 1
ATOM 4370 C C . THR A 1 545 ? 14.381 -28.620 -18.594 1.00 90.88 545 THR A C 1
ATOM 4372 O O . THR A 1 545 ? 14.869 -28.916 -19.678 1.00 90.88 545 THR A O 1
ATOM 4375 N N . ALA A 1 546 ? 13.262 -29.190 -18.134 1.00 86.62 546 ALA A N 1
ATOM 4376 C CA . ALA A 1 546 ? 12.421 -30.024 -18.988 1.00 86.62 546 ALA A CA 1
ATOM 4377 C C . ALA A 1 546 ? 11.958 -29.229 -20.223 1.00 86.62 546 ALA A C 1
ATOM 4379 O O . ALA A 1 546 ? 11.718 -28.024 -20.122 1.00 86.62 546 ALA A O 1
ATOM 4380 N N . ASP A 1 547 ? 11.793 -29.898 -21.365 1.00 83.00 547 ASP A N 1
ATOM 4381 C CA . ASP A 1 547 ? 11.564 -29.236 -22.660 1.00 83.00 547 ASP A CA 1
ATOM 4382 C C . ASP A 1 547 ? 10.324 -28.325 -22.679 1.00 83.00 547 ASP A C 1
ATOM 4384 O O . ASP A 1 547 ? 10.310 -27.284 -23.335 1.00 83.00 547 ASP A O 1
ATOM 4388 N N . TYR A 1 548 ? 9.281 -28.665 -21.915 1.00 83.44 548 TYR A N 1
ATOM 4389 C CA . TYR A 1 548 ? 8.095 -27.811 -21.791 1.00 83.44 548 TYR A CA 1
ATOM 4390 C C . TYR A 1 548 ? 8.311 -26.618 -20.843 1.00 83.44 548 TYR A C 1
ATOM 4392 O O . TYR A 1 548 ? 7.643 -25.592 -21.005 1.00 83.44 548 TYR A O 1
ATOM 4400 N N . CYS A 1 549 ? 9.250 -26.722 -19.893 1.00 87.25 549 CYS A N 1
ATOM 4401 C CA . CYS A 1 549 ? 9.528 -25.725 -18.857 1.00 87.25 549 CYS A CA 1
ATOM 4402 C C . CYS A 1 549 ? 10.526 -24.644 -19.265 1.00 87.25 549 CYS A C 1
ATOM 4404 O O . CYS A 1 549 ? 10.406 -23.515 -18.795 1.00 87.25 549 CYS A O 1
ATOM 4406 N N . LEU A 1 550 ? 11.505 -24.972 -20.107 1.00 93.31 550 LEU A N 1
ATOM 4407 C CA . LEU A 1 550 ? 12.559 -24.055 -20.529 1.00 93.31 550 LEU A CA 1
ATOM 4408 C C . LEU A 1 550 ? 12.568 -23.956 -22.052 1.00 93.31 550 LEU A C 1
ATOM 4410 O O . LEU A 1 550 ? 13.056 -24.848 -22.739 1.00 93.31 550 LEU A O 1
ATOM 4414 N N . ARG A 1 551 ? 12.051 -22.846 -22.582 1.00 92.75 551 ARG A N 1
ATOM 4415 C CA . ARG A 1 551 ? 11.930 -22.633 -24.030 1.00 92.75 551 ARG A CA 1
ATOM 4416 C C . ARG A 1 551 ? 12.568 -21.319 -24.438 1.00 92.75 551 ARG A C 1
ATOM 4418 O O . ARG A 1 551 ? 12.139 -20.255 -24.001 1.00 92.75 551 ARG A O 1
ATOM 4425 N N . PHE A 1 552 ? 13.583 -21.389 -25.289 1.00 92.44 552 PHE A N 1
ATOM 4426 C CA . PHE A 1 552 ? 14.158 -20.208 -25.928 1.00 92.44 552 PHE A CA 1
ATOM 4427 C C . PHE A 1 552 ? 13.382 -19.891 -27.203 1.00 92.44 552 PHE A C 1
ATOM 4429 O O . PHE A 1 552 ? 13.018 -20.802 -27.950 1.00 92.44 552 PHE A O 1
ATOM 4436 N N . ASN A 1 553 ? 13.153 -18.606 -27.468 1.00 90.38 553 ASN A N 1
ATOM 4437 C CA . ASN A 1 553 ? 12.676 -18.179 -28.779 1.00 90.38 553 ASN A CA 1
ATOM 4438 C C . ASN A 1 553 ? 13.720 -18.527 -29.864 1.00 90.38 553 ASN A C 1
ATOM 4440 O O . ASN A 1 553 ? 14.909 -18.662 -29.563 1.00 90.38 553 ASN A O 1
ATOM 4444 N N . ARG A 1 554 ? 13.290 -18.677 -31.124 1.00 85.38 554 ARG A N 1
ATOM 4445 C CA . ARG A 1 554 ? 14.135 -19.098 -32.263 1.00 85.38 554 ARG A CA 1
ATOM 4446 C C . ARG A 1 554 ? 15.371 -18.211 -32.441 1.00 85.38 554 ARG A C 1
ATOM 4448 O O . ARG A 1 554 ? 16.450 -18.708 -32.743 1.00 85.38 554 ARG A O 1
ATOM 4455 N N . ASP A 1 555 ? 15.205 -16.916 -32.211 1.00 87.69 555 ASP A N 1
ATOM 4456 C CA . ASP A 1 555 ? 16.229 -15.867 -32.279 1.00 87.69 555 ASP A CA 1
ATOM 4457 C C . ASP A 1 555 ? 16.982 -15.650 -30.949 1.00 87.69 555 ASP A C 1
ATOM 4459 O O . ASP A 1 555 ? 17.882 -14.818 -30.873 1.00 87.69 555 ASP A O 1
ATOM 4463 N N . LYS A 1 556 ? 16.618 -16.383 -29.886 1.00 85.62 556 LYS A N 1
ATOM 4464 C CA . LYS A 1 556 ? 17.102 -16.204 -28.507 1.00 85.62 556 LYS A CA 1
ATOM 4465 C C . LYS A 1 556 ? 16.870 -14.790 -27.943 1.00 85.62 556 LYS A C 1
ATOM 4467 O O . LYS A 1 556 ? 17.551 -14.403 -26.992 1.00 85.62 556 LYS A O 1
ATOM 4472 N N . SER A 1 557 ? 15.891 -14.044 -28.466 1.00 87.94 557 SER A N 1
ATOM 4473 C CA . SER A 1 557 ? 15.504 -12.722 -27.944 1.00 87.94 557 SER A CA 1
ATOM 4474 C C . S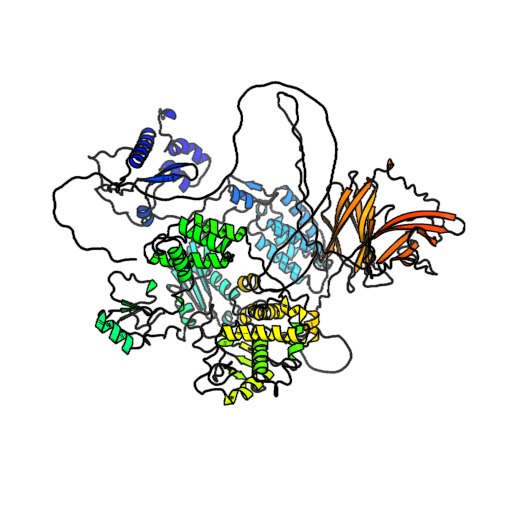ER A 1 557 ? 14.735 -12.796 -26.625 1.00 87.94 557 SER A C 1
ATOM 4476 O O . SER A 1 557 ? 14.675 -11.814 -25.886 1.00 87.94 557 SER A O 1
ATOM 4478 N N . SER A 1 558 ? 14.174 -13.958 -26.292 1.00 92.81 558 SER A N 1
ATOM 4479 C CA . SER A 1 558 ? 13.495 -14.213 -25.024 1.00 92.81 558 SER A CA 1
ATOM 4480 C C . SER A 1 558 ? 13.599 -15.682 -24.602 1.00 92.81 558 SER A C 1
ATOM 4482 O O . SER A 1 558 ? 13.865 -16.578 -25.413 1.00 92.81 558 SER A O 1
ATOM 4484 N N . VAL A 1 559 ? 13.403 -15.933 -23.307 1.00 95.06 559 VAL A N 1
ATOM 4485 C CA . VAL A 1 559 ? 13.270 -17.270 -22.724 1.00 95.06 559 VAL A CA 1
ATOM 4486 C C . VAL A 1 559 ? 11.980 -17.350 -21.918 1.00 95.06 559 VAL A C 1
ATOM 4488 O O . VAL A 1 559 ? 11.667 -16.453 -21.140 1.00 95.06 559 VAL A O 1
ATOM 4491 N N . THR A 1 560 ? 11.234 -18.433 -22.101 1.00 94.44 560 THR A N 1
ATOM 4492 C CA . THR A 1 560 ? 10.083 -18.790 -21.273 1.00 94.44 560 THR A CA 1
ATOM 4493 C C . THR A 1 560 ? 10.520 -19.820 -20.241 1.00 94.44 560 THR A C 1
ATOM 4495 O O . THR A 1 560 ? 11.061 -20.867 -20.601 1.00 94.44 560 THR A O 1
ATOM 4498 N N . LEU A 1 561 ? 10.281 -19.509 -18.970 1.00 93.62 561 LEU A N 1
ATOM 4499 C CA . LEU A 1 561 ? 10.548 -20.360 -17.817 1.00 93.62 561 LEU A CA 1
ATOM 4500 C C . LEU A 1 561 ? 9.235 -20.759 -17.143 1.00 93.62 561 LEU A C 1
ATOM 4502 O O . LEU A 1 561 ? 8.357 -19.925 -16.923 1.00 93.62 561 LEU A O 1
ATOM 4506 N N . LEU A 1 562 ? 9.131 -22.023 -16.751 1.00 90.69 562 LEU A N 1
ATOM 4507 C CA . LEU A 1 562 ? 8.085 -22.542 -15.878 1.00 90.69 562 LEU A CA 1
ATOM 4508 C C . LEU A 1 562 ? 8.719 -23.267 -14.691 1.00 90.69 562 LEU A C 1
ATOM 4510 O O . LEU A 1 562 ? 9.861 -23.741 -14.739 1.00 90.69 562 LEU A O 1
ATOM 4514 N N . THR A 1 563 ? 7.960 -23.337 -13.605 1.00 88.00 563 THR A N 1
ATOM 4515 C CA . THR A 1 563 ? 8.284 -24.219 -12.485 1.00 88.00 563 THR A CA 1
ATOM 4516 C C . THR A 1 563 ? 7.936 -25.658 -12.838 1.00 88.00 563 THR A C 1
ATOM 4518 O O . THR A 1 563 ? 7.022 -25.897 -13.626 1.00 88.00 563 THR A O 1
ATOM 4521 N N . ASP A 1 564 ? 8.624 -26.606 -12.211 1.00 83.44 564 ASP A N 1
ATOM 4522 C CA . ASP A 1 564 ? 8.259 -28.016 -12.246 1.00 83.44 564 ASP A CA 1
ATOM 4523 C C . ASP A 1 564 ? 6.758 -28.189 -11.898 1.00 83.44 564 ASP A C 1
ATOM 4525 O O . ASP A 1 564 ? 6.290 -27.558 -10.949 1.00 83.44 564 ASP A O 1
ATOM 4529 N N . PRO A 1 565 ? 5.971 -28.980 -12.645 1.00 76.19 565 PRO A N 1
ATOM 4530 C CA . PRO A 1 565 ? 4.548 -29.203 -12.398 1.00 76.19 565 PRO A CA 1
ATOM 4531 C C . PRO A 1 565 ? 4.244 -29.773 -11.019 1.00 76.19 565 PRO A C 1
ATOM 4533 O O . PRO A 1 565 ? 3.178 -29.491 -10.477 1.00 76.19 565 PRO A O 1
ATOM 4536 N N . ALA A 1 566 ? 5.176 -30.525 -10.424 1.00 72.56 566 ALA A N 1
ATOM 4537 C CA . ALA A 1 566 ? 5.033 -31.012 -9.057 1.00 72.56 566 ALA A CA 1
ATOM 4538 C C . ALA A 1 566 ? 5.195 -29.887 -8.016 1.00 72.56 566 ALA A C 1
ATOM 4540 O O . ALA A 1 566 ? 4.925 -30.077 -6.830 1.00 72.56 566 ALA A O 1
ATOM 4541 N N . PHE A 1 567 ? 5.637 -28.691 -8.413 1.00 77.31 567 PHE A N 1
ATOM 4542 C CA . PHE A 1 567 ? 5.754 -27.545 -7.523 1.00 77.31 567 PHE A CA 1
ATOM 4543 C C . PHE A 1 567 ? 4.455 -26.729 -7.471 1.00 77.31 567 PHE A C 1
ATOM 4545 O O . PHE A 1 567 ? 3.976 -26.209 -8.475 1.00 77.31 567 PHE A O 1
ATOM 4552 N N . LEU A 1 568 ? 3.937 -26.529 -6.254 1.00 71.25 568 LEU A N 1
ATOM 4553 C CA . LEU A 1 568 ? 2.784 -25.669 -5.988 1.00 71.25 568 LEU A CA 1
ATOM 4554 C C . LEU A 1 568 ? 3.213 -24.412 -5.216 1.00 71.25 568 LEU A C 1
ATOM 4556 O O . LEU A 1 568 ? 3.667 -24.494 -4.068 1.00 71.25 568 LEU A O 1
ATOM 4560 N N . ALA A 1 569 ? 3.046 -23.230 -5.816 1.00 69.06 569 ALA A N 1
ATOM 4561 C CA . ALA A 1 569 ? 3.368 -21.977 -5.139 1.00 69.06 569 ALA A CA 1
ATOM 4562 C C . ALA A 1 569 ? 2.380 -21.678 -3.993 1.00 69.06 569 ALA A C 1
ATOM 4564 O O . ALA A 1 569 ? 1.203 -22.017 -4.047 1.00 69.06 569 ALA A O 1
ATOM 4565 N N . LYS A 1 570 ? 2.836 -20.945 -2.966 1.00 59.38 570 LYS A N 1
ATOM 4566 C CA . LYS A 1 570 ? 2.054 -20.634 -1.745 1.00 59.38 570 LYS A CA 1
ATOM 4567 C C . LYS A 1 570 ? 0.668 -20.010 -2.004 1.00 59.38 570 LYS A C 1
ATOM 4569 O O . LYS A 1 570 ? -0.224 -20.165 -1.181 1.00 59.38 570 LYS A O 1
ATOM 4574 N N . ASN A 1 571 ? 0.508 -19.288 -3.113 1.00 61.22 571 ASN A N 1
ATOM 4575 C CA . ASN A 1 571 ? -0.725 -18.576 -3.467 1.00 61.22 571 ASN A CA 1
ATOM 4576 C C . ASN A 1 571 ? -1.465 -19.216 -4.661 1.00 61.22 571 ASN A C 1
ATOM 4578 O O . ASN A 1 571 ? -2.446 -18.653 -5.161 1.00 61.22 571 ASN A O 1
ATOM 4582 N N . GLN A 1 572 ? -0.957 -20.346 -5.154 1.00 58.69 572 GLN A N 1
ATOM 4583 C CA . GLN A 1 572 ? -1.489 -21.081 -6.293 1.00 58.69 572 GLN A CA 1
ATOM 4584 C C . GLN A 1 572 ? -2.512 -22.093 -5.792 1.00 58.69 572 GLN A C 1
ATOM 4586 O O . GLN A 1 572 ? -2.321 -22.729 -4.758 1.00 58.69 572 GLN A O 1
ATOM 4591 N N . ILE A 1 573 ? -3.622 -22.197 -6.512 1.00 56.00 573 ILE A N 1
ATOM 4592 C CA . ILE A 1 573 ? -4.644 -23.201 -6.228 1.00 56.00 573 ILE A CA 1
ATOM 4593 C C . ILE A 1 573 ? -4.159 -24.507 -6.864 1.00 56.00 573 ILE A C 1
ATOM 4595 O O . ILE A 1 573 ? -3.695 -24.460 -8.009 1.00 56.00 573 ILE A O 1
ATOM 4599 N N . PRO A 1 574 ? -4.230 -25.645 -6.155 1.00 43.97 574 PRO A N 1
ATOM 4600 C CA . PRO A 1 574 ? -3.959 -26.943 -6.758 1.00 43.97 574 PRO A CA 1
ATOM 4601 C C . PRO A 1 574 ? -4.744 -27.139 -8.066 1.00 43.97 574 PRO A C 1
ATOM 4603 O O . PRO A 1 574 ? -5.926 -26.813 -8.118 1.00 43.97 574 PRO A O 1
ATOM 4606 N N . GLY A 1 575 ? -4.087 -27.619 -9.125 1.00 45.50 575 GLY A N 1
ATOM 4607 C CA . GLY A 1 575 ? -4.708 -27.833 -10.442 1.00 45.50 575 GLY A CA 1
ATOM 4608 C C . GLY A 1 575 ? -4.741 -26.619 -11.383 1.00 45.50 575 GLY A C 1
ATOM 4609 O O . GLY A 1 575 ? -5.159 -26.747 -12.528 1.00 45.50 575 GLY A O 1
ATOM 4610 N N . ARG A 1 576 ? -4.262 -25.439 -10.959 1.00 52.78 576 ARG A N 1
ATOM 4611 C CA . ARG A 1 576 ? -3.953 -24.328 -11.879 1.00 52.78 576 ARG A CA 1
ATOM 4612 C C . ARG A 1 576 ? -2.465 -24.376 -12.213 1.00 52.78 576 ARG A C 1
ATOM 4614 O O . ARG A 1 576 ? -1.656 -24.275 -11.295 1.00 52.78 576 ARG A O 1
ATOM 4621 N N . GLY A 1 577 ? -2.096 -24.517 -13.487 1.00 55.47 577 GLY A N 1
ATOM 4622 C CA . GLY A 1 577 ? -0.695 -24.524 -13.932 1.00 55.47 577 GLY A CA 1
ATOM 4623 C C . GLY A 1 577 ? 0.068 -23.235 -13.585 1.00 55.47 577 GLY A C 1
ATOM 4624 O O . GLY A 1 577 ? -0.530 -22.191 -13.318 1.00 55.47 577 GLY A O 1
ATOM 4625 N N . SER A 1 578 ? 1.402 -23.313 -13.568 1.00 64.50 578 SER A N 1
ATOM 4626 C CA . SER A 1 578 ? 2.271 -22.141 -13.380 1.00 64.50 578 SER A CA 1
ATOM 4627 C C . SER A 1 578 ? 2.148 -21.208 -14.587 1.00 64.50 578 SER A C 1
ATOM 4629 O O . SER A 1 578 ? 2.214 -21.666 -15.726 1.00 64.50 578 SER A O 1
ATOM 4631 N N . GLU A 1 579 ? 1.953 -19.909 -14.357 1.00 76.44 579 GLU A N 1
ATOM 4632 C CA . GLU A 1 579 ? 1.944 -18.929 -15.447 1.00 76.44 579 GLU A CA 1
ATOM 4633 C C . GLU A 1 579 ? 3.357 -18.797 -16.046 1.00 76.44 579 GLU A C 1
ATOM 4635 O O . GLU A 1 579 ? 4.330 -18.719 -15.284 1.00 76.44 579 GLU A O 1
ATOM 4640 N N . PRO A 1 580 ? 3.495 -18.770 -17.387 1.00 85.81 580 PRO A N 1
ATOM 4641 C CA . PRO A 1 580 ? 4.794 -18.683 -18.046 1.00 85.81 580 PRO A CA 1
ATOM 4642 C C . PRO A 1 580 ? 5.522 -17.395 -17.666 1.00 85.81 580 PRO A C 1
ATOM 4644 O O . PRO A 1 580 ? 4.950 -16.309 -17.695 1.00 85.81 580 PRO A O 1
ATOM 4647 N N . ILE A 1 581 ? 6.803 -17.526 -17.321 1.00 92.94 581 ILE A N 1
ATOM 4648 C CA . ILE A 1 581 ? 7.677 -16.401 -16.988 1.00 92.94 581 ILE A CA 1
ATOM 4649 C C . ILE A 1 581 ? 8.516 -16.089 -18.215 1.00 92.94 581 ILE A C 1
ATOM 4651 O O . ILE A 1 581 ? 9.405 -16.864 -18.568 1.00 92.94 581 ILE A O 1
ATOM 4655 N N . VAL A 1 582 ? 8.245 -14.961 -18.860 1.00 93.19 582 VAL A N 1
ATOM 4656 C CA . VAL A 1 582 ? 8.955 -14.556 -20.076 1.00 93.19 582 VAL A CA 1
ATOM 4657 C C . VAL A 1 582 ? 10.039 -13.551 -19.707 1.00 93.19 582 VAL A C 1
ATOM 4659 O O . VAL A 1 582 ? 9.766 -12.504 -19.131 1.00 93.19 582 VAL A O 1
ATOM 4662 N N . ILE A 1 583 ? 11.293 -13.876 -20.013 1.00 95.06 583 ILE A N 1
ATOM 4663 C CA . ILE A 1 583 ? 12.454 -13.024 -19.738 1.00 95.06 583 ILE A CA 1
ATOM 4664 C C . ILE A 1 583 ? 13.079 -12.608 -21.074 1.00 95.06 583 ILE A C 1
ATOM 4666 O O . ILE A 1 583 ? 13.504 -13.491 -21.821 1.00 95.06 583 ILE A O 1
ATOM 4670 N N . PRO A 1 584 ? 13.156 -11.305 -21.392 1.00 92.69 584 PRO A N 1
ATOM 4671 C CA . PRO A 1 584 ? 13.814 -10.807 -22.602 1.00 92.69 584 PRO A CA 1
ATOM 4672 C C . PRO A 1 584 ? 15.352 -10.820 -22.507 1.00 92.69 584 PRO A C 1
ATOM 4674 O O . PRO A 1 584 ? 15.939 -10.818 -21.421 1.00 92.69 584 PRO A O 1
ATOM 4677 N N . ALA A 1 585 ? 16.015 -10.832 -23.663 1.00 89.62 585 ALA A N 1
ATOM 4678 C CA . ALA A 1 585 ? 17.457 -10.657 -23.797 1.00 89.62 585 ALA A CA 1
ATOM 4679 C C . ALA A 1 585 ? 17.860 -9.188 -23.607 1.00 89.62 585 ALA A C 1
ATOM 4681 O O . ALA A 1 585 ? 17.086 -8.273 -23.877 1.00 89.62 585 ALA A O 1
ATOM 4682 N N . LEU A 1 586 ? 19.113 -8.967 -23.211 1.00 89.50 586 LEU A N 1
ATOM 4683 C CA . LEU A 1 586 ? 19.755 -7.653 -23.199 1.00 89.50 586 LEU A CA 1
ATOM 4684 C C . LEU A 1 586 ? 21.148 -7.707 -23.830 1.00 89.50 586 LEU A C 1
ATOM 4686 O O . LEU A 1 586 ? 21.742 -8.785 -23.898 1.00 89.50 586 LEU A O 1
ATOM 4690 N N . PRO A 1 587 ? 21.706 -6.555 -24.233 1.00 79.88 587 PRO A N 1
ATOM 4691 C CA . PRO A 1 587 ? 23.100 -6.467 -24.658 1.00 79.88 587 PRO A CA 1
ATOM 4692 C C . PRO A 1 587 ? 24.075 -6.570 -23.471 1.00 79.88 587 PRO A C 1
ATOM 4694 O O . PRO A 1 587 ? 25.020 -7.356 -23.501 1.00 79.88 587 PRO A O 1
ATOM 4697 N N . VAL A 1 588 ? 23.820 -5.833 -22.384 1.00 77.44 588 VAL A N 1
ATOM 4698 C CA . VAL A 1 588 ? 24.665 -5.781 -21.176 1.00 77.44 588 VAL A CA 1
ATOM 4699 C C . VAL A 1 588 ? 23.902 -6.391 -19.996 1.00 77.44 588 VAL A C 1
ATOM 4701 O O . VAL A 1 588 ? 22.687 -6.252 -19.914 1.00 77.44 588 VAL A O 1
ATOM 4704 N N . LEU A 1 589 ? 24.590 -7.122 -19.103 1.00 87.00 589 LEU A N 1
ATOM 4705 C CA . LEU A 1 589 ? 23.977 -7.820 -17.948 1.00 87.00 589 LEU A CA 1
ATOM 4706 C C . LEU A 1 589 ? 22.825 -8.787 -18.316 1.00 87.00 589 LEU A C 1
ATOM 4708 O O . LEU A 1 589 ? 21.933 -9.059 -17.518 1.00 87.00 589 LEU A O 1
ATOM 4712 N N . CYS A 1 590 ? 22.881 -9.356 -19.522 1.00 91.81 590 CYS A N 1
ATOM 4713 C CA . CYS A 1 590 ? 21.859 -10.236 -20.085 1.00 91.81 590 CYS A CA 1
ATOM 4714 C C . CYS A 1 590 ? 21.595 -11.512 -19.260 1.00 91.81 590 CYS A C 1
ATOM 4716 O O . CYS A 1 590 ? 22.483 -12.374 -19.187 1.00 91.81 590 CYS A O 1
ATOM 4718 N N . PRO A 1 591 ? 20.368 -11.712 -18.731 1.00 93.81 591 PRO A N 1
ATOM 4719 C CA . PRO A 1 591 ? 20.000 -12.949 -18.042 1.00 93.81 591 PRO A CA 1
ATOM 4720 C C . PRO A 1 591 ? 20.084 -14.176 -18.959 1.00 93.81 591 PRO A C 1
ATOM 4722 O O . PRO A 1 591 ? 20.539 -15.233 -18.527 1.00 93.81 591 PRO A O 1
ATOM 4725 N N . ILE A 1 592 ? 19.711 -14.028 -20.237 1.00 94.25 592 ILE A N 1
ATOM 4726 C CA . ILE A 1 592 ? 19.708 -15.119 -21.225 1.00 94.25 592 ILE A CA 1
ATOM 4727 C C . ILE A 1 592 ? 21.126 -15.578 -21.561 1.00 94.25 592 ILE A C 1
ATOM 4729 O O . ILE A 1 592 ? 21.385 -16.780 -21.560 1.00 94.25 592 ILE A O 1
ATOM 4733 N N . ARG A 1 593 ? 22.069 -14.651 -21.789 1.00 93.38 593 ARG A N 1
ATOM 4734 C CA . ARG A 1 593 ? 23.476 -15.001 -22.063 1.00 93.38 593 ARG A CA 1
ATOM 4735 C C . ARG A 1 593 ? 24.060 -15.828 -20.922 1.00 93.38 593 ARG A C 1
ATOM 4737 O O . ARG A 1 593 ? 24.643 -16.884 -21.151 1.00 93.38 593 ARG A O 1
ATOM 4744 N N . VAL A 1 594 ? 23.874 -15.360 -19.687 1.00 94.44 594 VAL A N 1
ATOM 4745 C CA . VAL A 1 594 ? 24.394 -16.040 -18.495 1.00 94.44 594 VAL A CA 1
ATOM 4746 C C . VAL A 1 594 ? 23.697 -17.388 -18.280 1.00 94.44 594 VAL A C 1
ATOM 4748 O O . VAL A 1 594 ? 24.364 -18.360 -17.935 1.00 94.44 594 VAL A O 1
ATOM 4751 N N . LEU A 1 595 ? 22.385 -17.478 -18.523 1.00 95.88 595 LEU A N 1
ATOM 4752 C CA . LEU A 1 595 ? 21.622 -18.726 -18.453 1.00 95.88 595 LEU A CA 1
ATOM 4753 C C . LEU A 1 595 ? 22.108 -19.762 -19.478 1.00 95.88 595 LEU A C 1
ATOM 4755 O O . LEU A 1 595 ? 22.336 -20.913 -19.115 1.00 95.88 595 LEU A O 1
ATOM 4759 N N . LEU A 1 596 ? 22.318 -19.365 -20.735 1.00 94.69 596 LEU A N 1
ATOM 4760 C CA . LEU A 1 596 ? 22.842 -20.251 -21.780 1.00 94.69 596 LEU A CA 1
ATOM 4761 C C . LEU A 1 596 ? 24.233 -20.786 -21.418 1.00 94.69 596 LEU A C 1
ATOM 4763 O O . LEU A 1 596 ? 24.462 -21.995 -21.485 1.00 94.69 596 LEU A O 1
ATOM 4767 N N . LEU A 1 597 ? 25.135 -19.911 -20.961 1.00 94.19 597 LEU A N 1
ATOM 4768 C CA . LEU A 1 597 ? 26.471 -20.305 -20.499 1.00 94.19 597 LEU A CA 1
ATOM 4769 C C . LEU A 1 597 ? 26.407 -21.237 -19.284 1.00 94.19 597 LEU A C 1
ATOM 4771 O O . LEU A 1 597 ? 27.152 -22.215 -19.210 1.00 94.19 597 LEU A O 1
ATOM 4775 N N . TYR A 1 598 ? 25.499 -20.971 -18.344 1.00 95.31 598 TYR A N 1
ATOM 4776 C CA . TYR A 1 598 ? 25.275 -21.834 -17.188 1.00 95.31 598 TYR A CA 1
ATOM 4777 C C . TYR A 1 598 ? 24.799 -23.230 -17.607 1.00 95.31 598 TYR A C 1
ATOM 4779 O O . TYR A 1 598 ? 25.371 -24.227 -17.164 1.00 95.31 598 TYR A O 1
ATOM 4787 N N . LEU A 1 599 ? 23.807 -23.327 -18.497 1.00 93.81 599 LEU A N 1
ATOM 4788 C CA . LEU A 1 599 ? 23.304 -24.602 -19.023 1.00 93.81 599 LEU A CA 1
ATOM 4789 C C . LEU A 1 599 ? 24.399 -25.381 -19.759 1.00 93.81 599 LEU A C 1
ATOM 4791 O O . LEU A 1 599 ? 24.568 -26.576 -19.522 1.00 93.81 599 LEU A O 1
ATOM 4795 N N . GLN A 1 600 ? 25.193 -24.697 -20.586 1.00 93.00 600 GLN A N 1
ATOM 4796 C CA . GLN A 1 600 ? 26.310 -25.302 -21.309 1.00 93.00 600 GLN A CA 1
ATOM 4797 C C . GLN A 1 600 ? 27.368 -25.866 -20.352 1.00 93.00 600 GLN A C 1
ATOM 4799 O O . 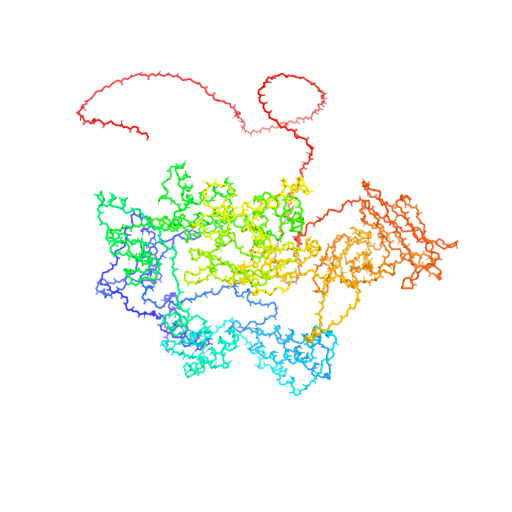GLN A 1 600 ? 27.762 -27.025 -20.480 1.00 93.00 600 GLN A O 1
ATOM 4804 N N . ARG A 1 601 ? 27.809 -25.077 -19.364 1.00 91.94 601 ARG A N 1
ATOM 4805 C CA . ARG A 1 601 ? 28.879 -25.473 -18.431 1.00 91.94 601 ARG A CA 1
ATOM 4806 C C . ARG A 1 601 ? 28.427 -26.464 -17.361 1.00 91.94 601 ARG A C 1
ATOM 4808 O O . ARG A 1 601 ? 29.264 -27.155 -16.791 1.00 91.94 601 ARG A O 1
ATOM 4815 N N . THR A 1 602 ? 27.122 -26.567 -17.107 1.00 90.00 602 THR A N 1
ATOM 4816 C CA . THR A 1 602 ? 26.546 -27.568 -16.194 1.00 90.00 602 THR A CA 1
ATOM 4817 C C . THR A 1 602 ? 26.137 -28.866 -16.882 1.00 90.00 602 THR A C 1
ATOM 4819 O O . THR A 1 602 ? 25.785 -29.815 -16.188 1.00 90.00 602 THR A O 1
ATOM 4822 N N . ARG A 1 603 ? 26.207 -28.961 -18.218 1.00 88.50 603 ARG A N 1
ATOM 4823 C CA . ARG A 1 603 ? 25.711 -30.119 -18.982 1.00 88.50 603 ARG A CA 1
ATOM 4824 C C . ARG A 1 603 ? 26.280 -31.459 -18.506 1.00 88.50 603 ARG A C 1
ATOM 4826 O O . ARG A 1 603 ? 25.526 -32.411 -18.372 1.00 88.50 603 ARG A O 1
ATOM 4833 N N . SER A 1 604 ? 27.577 -31.525 -18.203 1.00 84.38 604 SER A N 1
ATOM 4834 C CA . SER A 1 604 ? 28.253 -32.745 -17.723 1.00 84.38 604 SER A CA 1
ATOM 4835 C C . SER A 1 604 ? 27.967 -33.095 -16.256 1.00 84.38 604 SER A C 1
ATOM 4837 O O . SER A 1 604 ? 28.319 -34.181 -15.797 1.00 84.38 604 SER A O 1
ATOM 4839 N N . LEU A 1 605 ? 27.359 -32.173 -15.505 1.00 81.19 605 LEU A N 1
ATOM 4840 C CA . LEU A 1 605 ? 26.988 -32.346 -14.099 1.00 81.19 605 LEU A CA 1
ATOM 4841 C C . LEU A 1 605 ? 25.510 -32.722 -13.926 1.00 81.19 605 LEU A C 1
ATOM 4843 O O . LEU A 1 605 ? 25.106 -33.091 -12.825 1.00 81.19 605 LEU A O 1
ATOM 4847 N N . ARG A 1 606 ? 24.703 -32.615 -14.988 1.00 82.69 606 ARG A N 1
ATOM 4848 C CA . ARG A 1 606 ? 23.278 -32.961 -14.979 1.00 82.69 606 ARG A CA 1
ATOM 4849 C C . ARG A 1 606 ? 23.100 -34.467 -15.145 1.00 82.69 606 ARG A C 1
ATOM 4851 O O . ARG A 1 606 ? 23.678 -35.066 -16.048 1.00 82.69 606 ARG A O 1
ATOM 4858 N N . THR A 1 607 ? 22.285 -35.067 -14.285 1.00 70.75 607 THR A N 1
ATOM 4859 C CA . THR A 1 607 ? 21.814 -36.449 -14.430 1.00 70.75 607 THR A CA 1
ATOM 4860 C C . THR A 1 607 ? 20.482 -36.459 -15.177 1.00 70.75 607 THR A C 1
ATOM 4862 O O . THR A 1 607 ? 19.715 -35.504 -15.088 1.00 70.75 607 THR A O 1
ATOM 4865 N N . SER A 1 608 ? 20.170 -37.552 -15.875 1.00 63.19 608 SER A N 1
ATOM 4866 C CA . SER A 1 608 ? 18.888 -37.750 -16.575 1.00 63.19 608 SER A CA 1
ATOM 4867 C C . SER A 1 608 ? 17.660 -37.692 -15.653 1.00 63.19 608 SER A C 1
ATOM 4869 O O . SER A 1 608 ? 16.551 -37.481 -16.129 1.00 63.19 608 SER A O 1
ATOM 4871 N N . SER A 1 609 ? 17.853 -37.844 -14.341 1.00 62.84 609 SER A N 1
ATOM 4872 C CA . SER A 1 609 ? 16.805 -37.802 -13.318 1.00 62.84 609 SER A CA 1
ATOM 4873 C C . SER A 1 609 ? 16.536 -36.418 -12.711 1.00 62.84 609 SER A C 1
ATOM 4875 O O . SER A 1 609 ? 15.522 -36.258 -12.038 1.00 62.84 609 SER A O 1
ATOM 4877 N N . ASN A 1 610 ? 17.414 -35.421 -12.898 1.00 67.69 610 ASN A N 1
ATOM 4878 C CA . ASN A 1 610 ? 17.246 -34.099 -12.285 1.00 67.69 610 ASN A CA 1
ATOM 4879 C C . ASN A 1 610 ? 16.862 -33.051 -13.335 1.00 67.69 610 ASN A C 1
ATOM 4881 O O . ASN A 1 610 ? 17.713 -32.515 -14.047 1.00 67.69 610 ASN A O 1
ATOM 4885 N N . SER A 1 611 ? 15.567 -32.741 -13.391 1.00 81.75 611 SER A N 1
ATOM 4886 C CA . SER A 1 611 ? 14.996 -31.724 -14.273 1.00 81.75 611 SER A CA 1
ATOM 4887 C C . SER A 1 611 ? 15.213 -30.294 -13.769 1.00 81.75 611 SER A C 1
ATOM 4889 O O . SER A 1 611 ? 14.831 -29.365 -14.465 1.00 81.75 611 SER A O 1
ATOM 4891 N N . ARG A 1 612 ? 15.798 -30.048 -12.588 1.00 88.62 612 ARG A N 1
ATOM 4892 C CA . ARG A 1 612 ? 15.892 -28.689 -12.028 1.00 88.62 612 ARG A CA 1
ATOM 4893 C C . ARG A 1 612 ? 16.877 -27.804 -12.783 1.00 88.62 612 ARG A C 1
ATOM 4895 O O . ARG A 1 612 ? 17.946 -28.227 -13.232 1.00 88.62 612 ARG A O 1
ATOM 4902 N N . LEU A 1 613 ? 16.548 -26.515 -12.859 1.00 92.44 613 LEU A N 1
ATOM 4903 C CA . LEU A 1 613 ? 17.394 -25.505 -13.477 1.00 92.44 613 LEU A CA 1
ATOM 4904 C C . LEU A 1 613 ? 18.707 -25.354 -12.720 1.00 92.44 613 LEU A C 1
ATOM 4906 O O . LEU A 1 613 ? 19.760 -25.530 -13.322 1.00 92.44 613 LEU A O 1
ATOM 4910 N N . PHE A 1 614 ? 18.667 -25.066 -11.422 1.00 92.50 614 PHE A N 1
ATOM 4911 C CA . PHE A 1 614 ? 19.879 -24.938 -10.617 1.00 92.50 614 PHE A CA 1
ATOM 4912 C C . PHE A 1 614 ? 20.271 -26.275 -9.989 1.00 92.50 614 PHE A C 1
ATOM 4914 O O . PHE A 1 614 ? 19.448 -26.935 -9.361 1.00 92.50 614 PHE A O 1
ATOM 4921 N N . ILE A 1 615 ? 21.549 -26.635 -10.114 1.00 89.31 615 ILE A N 1
ATOM 4922 C CA . ILE A 1 615 ? 22.120 -27.882 -9.583 1.00 89.31 615 ILE A CA 1
ATOM 4923 C C . ILE A 1 615 ? 23.224 -27.609 -8.544 1.00 89.31 615 ILE A C 1
ATOM 4925 O O . ILE A 1 615 ? 23.797 -26.513 -8.533 1.00 89.31 615 ILE A O 1
ATOM 4929 N N . PRO A 1 616 ? 23.564 -28.576 -7.669 1.00 85.69 616 PRO A N 1
ATOM 4930 C CA . PRO A 1 616 ? 24.675 -28.440 -6.729 1.00 85.69 616 PRO A CA 1
ATOM 4931 C C . PRO A 1 616 ? 26.014 -28.126 -7.418 1.00 85.69 616 PRO A C 1
ATOM 4933 O O . PRO A 1 616 ? 26.391 -28.770 -8.391 1.00 85.69 616 PRO A O 1
ATOM 4936 N N . ILE A 1 617 ? 26.761 -27.154 -6.876 1.00 80.94 617 ILE A N 1
ATOM 4937 C CA . ILE A 1 617 ? 28.073 -26.715 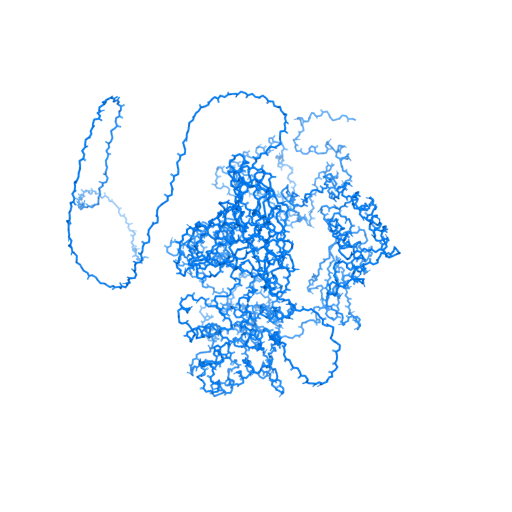-7.403 1.00 80.94 617 ILE A CA 1
ATOM 4938 C C . ILE A 1 617 ? 29.136 -27.828 -7.300 1.00 80.94 617 ILE A C 1
ATOM 4940 O O . ILE A 1 617 ? 30.028 -27.905 -8.140 1.00 80.94 617 ILE A O 1
ATOM 4944 N N . ASN A 1 618 ? 29.026 -28.704 -6.294 1.00 74.38 618 ASN A N 1
ATOM 4945 C CA . ASN A 1 618 ? 29.952 -29.816 -6.073 1.00 74.38 618 ASN A CA 1
ATOM 4946 C C . ASN A 1 618 ? 29.279 -31.142 -6.447 1.00 74.38 618 ASN A C 1
ATOM 4948 O O . ASN A 1 618 ? 28.162 -31.418 -6.001 1.00 74.38 618 ASN A O 1
ATOM 4952 N N . LYS A 1 619 ? 29.993 -31.979 -7.205 1.00 63.25 619 LYS A N 1
ATOM 4953 C CA . LYS A 1 619 ? 29.553 -33.323 -7.607 1.00 63.25 619 LYS A CA 1
ATOM 4954 C C . LYS A 1 619 ? 29.302 -34.196 -6.361 1.00 63.25 619 LYS A C 1
ATOM 4956 O O . LYS A 1 619 ? 30.116 -34.188 -5.443 1.00 63.25 619 LYS A O 1
ATOM 4961 N N . GLY A 1 620 ? 28.179 -34.921 -6.320 1.00 60.22 620 GLY A N 1
ATOM 4962 C CA . GLY A 1 620 ? 27.852 -35.883 -5.251 1.00 60.22 620 GLY A CA 1
ATOM 4963 C C . GLY A 1 620 ? 27.087 -35.340 -4.032 1.00 60.22 620 GLY A C 1
ATOM 4964 O O . GLY A 1 620 ? 26.872 -36.085 -3.081 1.00 60.22 620 GLY A O 1
ATOM 4965 N N . LYS A 1 621 ? 26.661 -34.068 -4.024 1.00 61.66 621 LYS A N 1
ATOM 4966 C CA . LYS A 1 621 ? 25.800 -33.523 -2.955 1.00 61.66 621 LYS A CA 1
ATOM 4967 C C . LYS A 1 621 ? 24.311 -33.732 -3.246 1.00 61.66 621 LYS A C 1
ATOM 4969 O O . LYS A 1 621 ? 23.906 -33.758 -4.405 1.00 61.66 621 LYS A O 1
ATOM 4974 N N . GLN A 1 622 ? 23.517 -33.828 -2.174 1.00 63.78 622 GLN A N 1
ATOM 4975 C CA . GLN A 1 622 ? 22.052 -33.816 -2.226 1.00 63.78 622 GLN A CA 1
ATOM 4976 C C . GLN A 1 622 ? 21.527 -32.600 -3.005 1.00 63.78 622 GLN A C 1
ATOM 4978 O O . GLN A 1 622 ? 22.198 -31.567 -3.110 1.00 63.78 622 GLN A O 1
ATOM 4983 N N . ASP A 1 623 ? 20.319 -32.746 -3.545 1.00 73.06 623 ASP A N 1
ATOM 4984 C CA . ASP A 1 623 ? 19.646 -31.723 -4.337 1.00 73.06 623 ASP A CA 1
ATOM 4985 C C . ASP A 1 623 ? 19.526 -30.386 -3.576 1.00 73.06 623 ASP A C 1
ATOM 4987 O O . ASP A 1 623 ? 19.508 -30.329 -2.343 1.00 73.06 623 ASP A O 1
ATOM 4991 N N . LEU A 1 624 ? 19.478 -29.278 -4.315 1.00 83.06 624 LEU A N 1
ATOM 4992 C CA . LEU A 1 624 ? 19.429 -27.947 -3.726 1.00 83.06 624 LEU A CA 1
ATOM 4993 C C . LEU A 1 624 ? 18.152 -27.763 -2.900 1.00 83.06 624 LEU A C 1
ATOM 4995 O O . LEU A 1 624 ? 17.078 -28.240 -3.261 1.00 83.06 624 LEU A O 1
ATOM 4999 N N . SER A 1 625 ? 18.257 -26.988 -1.822 1.00 83.75 625 SER A N 1
ATOM 5000 C CA . SER A 1 625 ? 17.096 -26.480 -1.089 1.00 83.75 625 SER A CA 1
ATOM 5001 C C . SER A 1 625 ? 16.744 -25.066 -1.562 1.00 83.75 625 SER A C 1
ATOM 5003 O O . SER A 1 625 ? 17.620 -24.307 -1.988 1.00 83.75 625 SER A O 1
ATOM 5005 N N . ALA A 1 626 ? 15.493 -24.635 -1.373 1.00 85.12 626 ALA A N 1
ATOM 5006 C CA . ALA A 1 626 ? 15.111 -23.236 -1.597 1.00 85.12 626 ALA A CA 1
ATOM 5007 C C . ALA A 1 626 ? 15.903 -22.246 -0.710 1.00 85.12 626 ALA A C 1
ATOM 5009 O O . ALA A 1 626 ? 16.075 -21.078 -1.069 1.00 85.12 626 ALA A O 1
ATOM 5010 N N . LYS A 1 627 ? 16.424 -22.701 0.443 1.00 84.44 627 LYS A N 1
ATOM 5011 C CA . LYS A 1 627 ? 17.331 -21.913 1.297 1.00 84.44 627 LYS A CA 1
ATOM 5012 C C . LYS A 1 627 ? 18.664 -21.657 0.594 1.00 84.44 627 LYS A C 1
ATOM 5014 O O . LYS A 1 627 ? 19.184 -20.551 0.699 1.00 84.44 627 LYS A O 1
ATOM 5019 N N . THR A 1 628 ? 19.167 -22.622 -0.175 1.00 89.50 628 THR A N 1
ATOM 5020 C CA . THR A 1 628 ? 20.409 -22.475 -0.943 1.00 89.50 628 THR A CA 1
ATOM 5021 C C . THR A 1 628 ? 20.307 -21.352 -1.977 1.00 89.50 628 THR A C 1
ATOM 5023 O O . THR A 1 628 ? 21.231 -20.550 -2.078 1.00 89.50 628 THR A O 1
ATOM 5026 N N . ILE A 1 629 ? 19.159 -21.211 -2.655 1.00 93.56 629 ILE A N 1
ATOM 5027 C CA . ILE A 1 629 ? 18.885 -20.082 -3.565 1.00 93.56 629 ILE A CA 1
ATOM 5028 C C . ILE A 1 629 ? 18.977 -18.738 -2.828 1.00 93.56 629 ILE A C 1
ATOM 5030 O O . ILE A 1 629 ? 19.647 -17.819 -3.296 1.00 93.56 629 ILE A O 1
ATOM 5034 N N . SER A 1 630 ? 18.380 -18.620 -1.634 1.00 91.94 630 SER A N 1
ATOM 5035 C CA . SER A 1 630 ? 18.544 -17.410 -0.811 1.00 91.94 630 SER A CA 1
ATOM 5036 C C . SER A 1 630 ? 20.001 -17.143 -0.455 1.00 91.94 630 SER A C 1
ATOM 5038 O O . SER A 1 630 ? 20.447 -16.004 -0.545 1.00 91.94 630 SER A O 1
ATOM 5040 N N . THR A 1 631 ? 20.746 -18.180 -0.070 1.00 92.06 631 THR A N 1
ATOM 5041 C CA . THR A 1 631 ? 22.166 -18.048 0.257 1.00 92.06 631 THR A CA 1
ATOM 5042 C C . THR A 1 631 ? 22.972 -17.563 -0.943 1.00 92.06 631 THR A C 1
ATOM 5044 O O . THR A 1 631 ? 23.837 -16.714 -0.767 1.00 92.06 631 THR A O 1
ATOM 5047 N N . TRP A 1 632 ? 22.699 -18.053 -2.153 1.00 94.75 632 TRP A N 1
ATOM 5048 C CA . TRP A 1 632 ? 23.395 -17.613 -3.365 1.00 94.75 632 TRP A CA 1
ATOM 5049 C C . TRP A 1 632 ? 23.099 -16.150 -3.702 1.00 94.75 632 TRP A C 1
ATOM 5051 O O . TRP A 1 632 ? 24.028 -15.398 -3.987 1.00 94.75 632 TRP A O 1
ATOM 5061 N N . ILE A 1 633 ? 21.841 -15.716 -3.584 1.00 95.44 633 ILE A N 1
ATOM 5062 C CA . ILE A 1 633 ? 21.458 -14.307 -3.769 1.00 95.44 633 ILE A CA 1
ATOM 5063 C C . ILE A 1 633 ? 22.180 -13.410 -2.751 1.00 95.44 633 ILE A C 1
ATOM 5065 O O . ILE A 1 633 ? 22.841 -12.451 -3.143 1.00 95.44 633 ILE A O 1
ATOM 5069 N N . CYS A 1 634 ? 22.124 -13.749 -1.457 1.00 92.94 634 CYS A N 1
ATOM 5070 C CA . CYS A 1 634 ? 22.803 -12.983 -0.408 1.00 92.94 634 CYS A CA 1
ATOM 5071 C C . CYS A 1 634 ? 24.324 -12.946 -0.616 1.00 92.94 634 CYS A C 1
ATOM 5073 O O . CYS A 1 634 ? 24.921 -11.878 -0.515 1.00 92.94 634 CYS A O 1
ATOM 5075 N N . LYS A 1 635 ? 24.946 -14.081 -0.970 1.00 92.00 635 LYS A N 1
ATOM 5076 C CA . LYS A 1 635 ? 26.385 -14.153 -1.268 1.00 92.00 635 LYS A CA 1
ATOM 5077 C C . LYS A 1 635 ? 26.773 -13.306 -2.472 1.00 92.00 635 LYS A C 1
ATOM 5079 O O . LYS A 1 635 ? 27.855 -12.740 -2.466 1.00 92.00 635 LYS A O 1
ATOM 5084 N N . THR A 1 636 ? 25.914 -13.209 -3.485 1.00 94.31 636 THR A N 1
ATOM 5085 C CA . THR A 1 636 ? 26.168 -12.352 -4.653 1.00 94.31 636 THR A CA 1
ATOM 5086 C C . THR A 1 636 ? 26.294 -10.890 -4.229 1.00 94.31 636 THR A C 1
ATOM 5088 O O . THR A 1 636 ? 27.263 -10.232 -4.592 1.00 94.31 636 THR A O 1
ATOM 5091 N N . ILE A 1 637 ? 25.362 -10.414 -3.398 1.00 92.75 637 ILE A N 1
ATOM 5092 C CA . ILE A 1 637 ? 25.368 -9.044 -2.862 1.00 92.75 637 ILE A CA 1
ATOM 5093 C C . ILE A 1 637 ? 26.590 -8.830 -1.959 1.00 92.75 637 ILE A C 1
ATOM 5095 O O . ILE A 1 637 ? 27.327 -7.870 -2.142 1.00 92.75 637 ILE A O 1
ATOM 5099 N N . GLN A 1 638 ? 26.854 -9.748 -1.027 1.00 91.00 638 GLN A N 1
ATOM 5100 C CA . GLN A 1 638 ? 28.005 -9.660 -0.122 1.00 91.00 638 GLN A CA 1
ATOM 5101 C C . GLN A 1 638 ? 29.341 -9.619 -0.875 1.00 91.00 638 GLN A C 1
ATOM 5103 O O . GLN A 1 638 ? 30.191 -8.800 -0.548 1.00 91.00 638 GLN A O 1
ATOM 5108 N N . LEU A 1 639 ? 29.511 -10.459 -1.902 1.00 90.06 639 LEU A N 1
ATOM 5109 C CA . LEU A 1 639 ? 30.715 -10.459 -2.735 1.00 90.06 639 LEU A CA 1
ATOM 5110 C C . LEU A 1 639 ? 30.867 -9.144 -3.505 1.00 90.06 639 LEU A C 1
ATOM 5112 O O . LEU A 1 639 ? 31.962 -8.601 -3.565 1.00 90.06 639 LEU A O 1
ATOM 5116 N N . ALA A 1 640 ? 29.783 -8.595 -4.059 1.00 89.62 640 ALA A N 1
ATOM 5117 C CA . ALA A 1 640 ? 29.843 -7.300 -4.736 1.00 89.62 640 ALA A CA 1
ATOM 5118 C C . ALA A 1 640 ? 30.369 -6.183 -3.815 1.00 89.62 640 ALA A C 1
ATOM 5120 O O . ALA A 1 640 ? 31.163 -5.346 -4.244 1.00 89.62 640 ALA A O 1
ATOM 5121 N N . TYR A 1 641 ? 29.979 -6.213 -2.539 1.00 86.50 641 TYR A N 1
ATOM 5122 C CA . TYR A 1 641 ? 30.459 -5.276 -1.526 1.00 86.50 641 TYR A CA 1
ATOM 5123 C C . TYR A 1 641 ? 31.890 -5.560 -1.069 1.00 86.50 641 TYR A C 1
ATOM 5125 O O . TYR A 1 641 ? 32.668 -4.617 -0.977 1.00 86.50 641 TYR A O 1
ATOM 5133 N N . SER A 1 642 ? 32.282 -6.822 -0.858 1.00 83.12 642 SER A N 1
ATOM 5134 C CA . SER A 1 642 ? 33.653 -7.153 -0.438 1.00 83.12 642 SER A CA 1
ATOM 5135 C C . SER A 1 642 ? 34.712 -6.693 -1.443 1.00 83.12 642 SER A C 1
ATOM 5137 O O . SER A 1 642 ? 35.814 -6.349 -1.048 1.00 83.12 642 SER A O 1
ATOM 5139 N N . PHE A 1 643 ? 34.385 -6.666 -2.740 1.00 73.38 643 PHE A N 1
ATOM 5140 C CA . PHE A 1 643 ? 35.304 -6.183 -3.778 1.00 73.38 643 PHE A CA 1
ATOM 5141 C C . PHE A 1 643 ? 35.264 -4.664 -3.997 1.00 73.38 643 PHE A C 1
ATOM 5143 O O . PHE A 1 643 ? 36.116 -4.145 -4.712 1.00 73.38 643 PHE A O 1
ATOM 5150 N N . SER A 1 644 ? 34.289 -3.962 -3.412 1.00 66.19 644 SER A N 1
ATOM 5151 C CA . SER A 1 644 ? 34.108 -2.516 -3.595 1.00 66.19 644 SER A CA 1
ATOM 5152 C C . SER A 1 644 ? 34.502 -1.716 -2.348 1.00 66.19 644 SER A C 1
ATOM 5154 O O . SER A 1 644 ? 35.137 -0.675 -2.471 1.00 66.19 644 SER A O 1
ATOM 5156 N N . ASN A 1 645 ? 34.112 -2.175 -1.152 1.00 65.62 645 ASN A N 1
ATOM 5157 C CA . ASN A 1 645 ? 34.395 -1.531 0.133 1.00 65.62 645 ASN A CA 1
ATOM 5158 C C . ASN A 1 645 ? 34.156 -2.526 1.296 1.00 65.62 645 ASN A C 1
ATOM 5160 O O . ASN A 1 645 ? 33.007 -2.814 1.647 1.00 65.62 645 ASN A O 1
ATOM 5164 N N . GLU A 1 646 ? 35.230 -3.054 1.895 1.00 61.94 646 GLU A N 1
ATOM 5165 C CA . GLU A 1 646 ? 35.155 -4.055 2.976 1.00 61.94 646 GLU A CA 1
ATOM 5166 C C . GLU A 1 646 ? 34.530 -3.525 4.279 1.00 61.94 646 GLU A C 1
ATOM 5168 O O . GLU A 1 646 ? 33.895 -4.297 5.001 1.00 61.94 646 GLU A O 1
ATOM 5173 N N . GLU A 1 647 ? 34.636 -2.227 4.580 1.00 61.19 647 GLU A N 1
ATOM 5174 C CA . GLU A 1 647 ? 34.089 -1.656 5.821 1.00 61.19 647 GLU A CA 1
ATOM 5175 C C . GLU A 1 647 ? 32.553 -1.669 5.836 1.00 61.19 647 GLU A C 1
ATOM 5177 O O . GLU A 1 647 ? 31.939 -1.937 6.873 1.00 61.19 647 GLU A O 1
ATOM 5182 N N . LEU A 1 648 ? 31.918 -1.481 4.673 1.00 64.06 648 LEU A N 1
ATOM 5183 C CA . LEU A 1 648 ? 30.457 -1.506 4.516 1.00 64.06 648 LEU A CA 1
ATOM 5184 C C . LEU A 1 648 ? 29.851 -2.913 4.649 1.00 64.06 648 LEU A C 1
ATOM 5186 O O . LEU A 1 648 ? 28.653 -3.051 4.901 1.00 64.06 648 LEU A O 1
ATOM 5190 N N . LEU A 1 649 ? 30.649 -3.975 4.499 1.00 67.25 649 LEU A N 1
ATOM 5191 C CA . LEU A 1 649 ? 30.161 -5.355 4.580 1.00 67.25 649 LEU A CA 1
ATOM 5192 C C . LEU A 1 649 ? 29.733 -5.738 6.007 1.00 67.25 649 LEU A C 1
ATOM 5194 O O . LEU A 1 649 ? 28.771 -6.487 6.181 1.00 67.25 649 LEU A O 1
ATOM 5198 N N . ASN A 1 650 ? 30.420 -5.208 7.024 1.00 59.34 650 ASN A N 1
ATOM 5199 C CA . ASN A 1 650 ? 30.224 -5.590 8.427 1.00 59.34 650 ASN A CA 1
ATOM 5200 C C . ASN A 1 650 ? 28.960 -4.986 9.065 1.00 59.34 650 ASN A C 1
ATOM 5202 O O . ASN A 1 650 ? 28.492 -5.489 10.085 1.00 59.34 650 ASN A O 1
ATOM 5206 N N . SER A 1 651 ? 28.380 -3.944 8.463 1.00 59.19 651 SER A N 1
ATOM 5207 C CA . SER A 1 651 ? 27.155 -3.276 8.930 1.00 59.19 651 SER A CA 1
ATOM 5208 C C . SER A 1 651 ? 25.903 -3.624 8.103 1.00 59.19 651 SER A C 1
ATOM 5210 O O . SER A 1 651 ? 24.792 -3.227 8.458 1.00 59.19 651 SER A O 1
ATOM 5212 N N . MET A 1 652 ? 26.044 -4.396 7.017 1.00 71.12 652 MET A N 1
ATOM 5213 C CA . MET A 1 652 ? 24.982 -4.631 6.032 1.00 71.12 652 MET A CA 1
ATOM 5214 C C . MET A 1 652 ? 24.157 -5.900 6.317 1.00 71.12 652 MET A C 1
ATOM 5216 O O . MET A 1 652 ? 24.628 -7.031 6.191 1.00 71.12 652 MET A O 1
ATOM 5220 N N . HIS A 1 653 ? 22.860 -5.733 6.601 1.00 76.62 653 HIS A N 1
ATOM 5221 C CA . HIS A 1 653 ? 21.925 -6.855 6.750 1.00 76.62 653 HIS A CA 1
ATOM 5222 C C . HIS A 1 653 ? 21.217 -7.194 5.423 1.00 76.62 653 HIS A C 1
ATOM 5224 O O . HIS A 1 653 ? 20.187 -6.600 5.100 1.00 76.62 653 HIS A O 1
ATOM 5230 N N . VAL A 1 654 ? 21.695 -8.200 4.684 1.00 83.19 654 VAL A N 1
ATOM 5231 C CA . VAL A 1 654 ? 21.149 -8.595 3.365 1.00 83.19 654 VAL A CA 1
ATOM 5232 C C . VAL A 1 654 ? 20.036 -9.646 3.470 1.00 83.19 654 VAL A C 1
ATOM 5234 O O . VAL A 1 654 ? 20.241 -10.710 4.059 1.00 83.19 654 VAL A O 1
ATOM 5237 N N . LYS A 1 655 ? 18.884 -9.431 2.813 1.00 84.75 655 LYS A N 1
ATOM 5238 C CA . LYS A 1 655 ? 17.833 -10.456 2.662 1.00 84.75 655 LYS A CA 1
ATOM 5239 C C . LYS A 1 655 ? 17.569 -10.760 1.187 1.00 84.75 655 LYS A C 1
ATOM 5241 O O . LYS A 1 655 ? 17.295 -9.880 0.387 1.00 84.75 655 LYS A O 1
ATOM 5246 N N . ALA A 1 656 ? 17.532 -12.044 0.826 1.00 85.19 656 ALA A N 1
ATOM 5247 C CA . ALA A 1 656 ? 17.254 -12.463 -0.555 1.00 85.19 656 ALA A CA 1
ATOM 5248 C C . ALA A 1 656 ? 15.877 -12.012 -1.084 1.00 85.19 656 ALA A C 1
ATOM 5250 O O . ALA A 1 656 ? 15.682 -11.883 -2.289 1.00 85.19 656 ALA A O 1
ATOM 5251 N N . HIS A 1 657 ? 14.909 -11.797 -0.189 1.00 84.75 657 HIS A N 1
ATOM 5252 C CA . HIS A 1 657 ? 13.565 -11.336 -0.545 1.00 84.75 657 HIS A CA 1
ATOM 5253 C C . HIS A 1 657 ? 13.548 -9.870 -1.006 1.00 84.75 657 HIS A C 1
ATOM 5255 O O . HIS A 1 657 ? 12.688 -9.506 -1.807 1.00 84.75 657 HIS A O 1
ATOM 5261 N N . ASP A 1 658 ? 14.555 -9.081 -0.615 1.00 87.88 658 ASP A N 1
ATOM 5262 C CA . ASP A 1 658 ? 14.713 -7.691 -1.049 1.00 87.88 658 ASP A CA 1
ATOM 5263 C C . ASP A 1 658 ? 14.848 -7.608 -2.572 1.00 87.88 658 ASP A C 1
ATOM 5265 O O . ASP A 1 658 ? 14.263 -6.727 -3.180 1.00 87.88 658 ASP A O 1
ATOM 5269 N N . VAL A 1 659 ? 15.516 -8.572 -3.221 1.00 92.44 659 VAL A N 1
ATOM 5270 C CA . VAL A 1 659 ? 15.673 -8.587 -4.691 1.00 92.44 659 VAL A CA 1
ATOM 5271 C C . VAL A 1 659 ? 14.326 -8.628 -5.403 1.00 92.44 659 VAL A C 1
ATOM 5273 O O . VAL A 1 659 ? 14.136 -7.952 -6.407 1.00 92.44 659 VAL A O 1
ATOM 5276 N N . ARG A 1 660 ? 13.361 -9.381 -4.870 1.00 92.31 660 ARG A N 1
ATOM 5277 C CA . ARG A 1 660 ? 12.007 -9.436 -5.425 1.00 92.31 660 ARG A CA 1
ATOM 5278 C C . ARG A 1 660 ? 11.255 -8.122 -5.210 1.00 92.31 660 ARG A C 1
ATOM 5280 O O . ARG A 1 660 ? 10.558 -7.667 -6.109 1.00 92.31 660 ARG A O 1
ATOM 5287 N N . ALA A 1 661 ? 11.392 -7.527 -4.029 1.00 87.81 661 ALA A N 1
ATOM 5288 C CA . ALA A 1 661 ? 10.793 -6.237 -3.705 1.00 87.81 661 ALA A CA 1
ATOM 5289 C C . ALA A 1 661 ? 11.351 -5.114 -4.605 1.00 87.81 661 ALA A C 1
ATOM 5291 O O . ALA A 1 661 ? 10.591 -4.362 -5.212 1.00 87.81 661 ALA A O 1
ATOM 5292 N N . ILE A 1 662 ? 12.674 -5.079 -4.768 1.00 90.06 662 ILE A N 1
ATOM 5293 C CA . ILE A 1 662 ? 13.412 -4.171 -5.651 1.00 90.06 662 ILE A CA 1
ATOM 5294 C C . ILE A 1 662 ? 13.024 -4.404 -7.111 1.00 90.06 662 ILE A C 1
ATOM 5296 O O . ILE A 1 662 ? 12.715 -3.445 -7.799 1.00 90.06 662 ILE A O 1
ATOM 5300 N N . SER A 1 663 ? 12.970 -5.658 -7.570 1.00 93.00 663 SER A N 1
ATOM 5301 C CA . SER A 1 663 ? 12.589 -6.021 -8.941 1.00 93.00 663 SER A CA 1
ATOM 5302 C C . SER A 1 663 ? 11.226 -5.442 -9.335 1.00 93.00 663 SER A C 1
ATOM 5304 O O . SER A 1 663 ? 11.094 -4.718 -10.324 1.00 93.00 663 SER A O 1
ATOM 5306 N N . SER A 1 664 ? 10.208 -5.716 -8.519 1.00 91.00 664 SER A N 1
ATOM 5307 C CA . SER A 1 664 ? 8.843 -5.253 -8.761 1.00 91.00 664 SER A CA 1
ATOM 5308 C C . SER A 1 664 ? 8.691 -3.740 -8.588 1.00 91.00 664 SER A C 1
ATOM 5310 O O . SER A 1 664 ? 7.969 -3.119 -9.360 1.00 91.00 664 SER A O 1
ATOM 5312 N N . SER A 1 665 ? 9.391 -3.133 -7.622 1.00 86.75 665 SER A N 1
ATOM 5313 C CA . SER A 1 665 ? 9.367 -1.674 -7.421 1.00 86.75 665 SER A CA 1
ATOM 5314 C C . SER A 1 665 ? 10.079 -0.939 -8.556 1.00 86.75 665 SER A C 1
ATOM 5316 O O . SER A 1 665 ? 9.568 0.052 -9.058 1.00 86.75 665 SER A O 1
ATOM 5318 N N . TRP A 1 666 ? 11.221 -1.453 -9.019 1.00 87.75 666 TRP A N 1
ATOM 5319 C CA . TRP A 1 666 ? 11.967 -0.884 -10.138 1.00 87.75 666 TRP A CA 1
ATOM 5320 C C . TRP A 1 666 ? 11.177 -0.960 -11.441 1.00 87.75 666 TRP A C 1
ATOM 5322 O O . TRP A 1 666 ? 11.155 0.016 -12.181 1.00 87.75 666 TRP A O 1
ATOM 5332 N N . ALA A 1 667 ? 10.479 -2.070 -11.697 1.00 83.94 667 ALA A N 1
ATOM 5333 C CA . ALA A 1 667 ? 9.576 -2.173 -12.840 1.00 83.94 667 ALA A CA 1
ATOM 5334 C C . ALA A 1 667 ? 8.433 -1.146 -12.750 1.00 83.94 667 ALA A C 1
ATOM 5336 O O . ALA A 1 667 ? 8.200 -0.420 -13.713 1.00 83.94 667 ALA A O 1
ATOM 5337 N N . LEU A 1 668 ? 7.781 -1.024 -11.584 1.00 83.50 668 LEU A N 1
ATOM 5338 C CA . LEU A 1 668 ? 6.719 -0.036 -11.356 1.00 83.50 668 LEU A CA 1
ATOM 5339 C C . LEU A 1 668 ? 7.202 1.404 -11.588 1.00 83.50 668 LEU A C 1
ATOM 5341 O O . LEU A 1 668 ? 6.529 2.182 -12.254 1.00 83.50 668 LEU A O 1
ATOM 5345 N N . PHE A 1 669 ? 8.381 1.760 -11.066 1.00 77.75 669 PHE A N 1
ATOM 5346 C CA . PHE A 1 669 ? 8.966 3.097 -11.232 1.00 77.75 669 PHE A CA 1
ATOM 5347 C C . PHE A 1 669 ? 9.444 3.386 -12.659 1.00 77.75 669 PHE A C 1
ATOM 5349 O O . PHE A 1 669 ? 9.752 4.530 -12.973 1.00 77.75 669 PHE A O 1
ATOM 5356 N N . ASN A 1 670 ? 9.489 2.368 -13.519 1.00 76.31 670 ASN A N 1
ATOM 5357 C CA . ASN A 1 670 ? 9.911 2.461 -14.910 1.00 76.31 670 ASN A CA 1
ATOM 5358 C C . ASN A 1 670 ? 8.782 2.068 -15.872 1.00 76.31 670 ASN A C 1
ATOM 5360 O O . ASN A 1 670 ? 8.989 1.327 -16.833 1.00 76.31 670 ASN A O 1
ATOM 5364 N N . ASN A 1 671 ? 7.585 2.596 -15.607 1.00 73.00 671 ASN A N 1
ATOM 5365 C CA . ASN A 1 671 ? 6.407 2.519 -16.476 1.00 73.00 671 ASN A CA 1
ATOM 5366 C C . ASN A 1 671 ? 5.792 1.120 -16.659 1.00 73.00 671 ASN A C 1
ATOM 5368 O O . ASN A 1 671 ? 5.000 0.932 -17.581 1.00 73.00 671 ASN A O 1
ATOM 5372 N N . ALA A 1 672 ? 6.101 0.137 -15.805 1.00 71.62 672 ALA A N 1
ATOM 5373 C CA . ALA A 1 672 ? 5.251 -1.049 -15.716 1.00 71.62 672 ALA A CA 1
ATOM 5374 C C . ALA A 1 672 ? 3.940 -0.677 -15.012 1.00 71.62 672 ALA A C 1
ATOM 5376 O O . ALA A 1 672 ? 3.951 -0.049 -13.951 1.00 71.62 672 ALA A O 1
ATOM 5377 N N . SER A 1 673 ? 2.809 -1.084 -15.580 1.00 79.75 673 SER A N 1
ATOM 5378 C CA . SER A 1 673 ? 1.511 -0.943 -14.925 1.00 79.75 673 SER A CA 1
ATOM 5379 C C . SER A 1 673 ? 1.463 -1.761 -13.632 1.00 79.75 673 SER A C 1
ATOM 5381 O O . SER A 1 673 ? 2.171 -2.761 -13.459 1.00 79.75 673 SER A O 1
ATOM 5383 N N . LEU A 1 674 ? 0.590 -1.359 -12.707 1.00 74.75 674 LEU A N 1
ATOM 5384 C CA . LEU A 1 674 ? 0.395 -2.103 -11.466 1.00 74.75 674 LEU A CA 1
ATOM 5385 C C . LEU A 1 674 ? -0.054 -3.547 -11.743 1.00 74.75 674 LEU A C 1
ATOM 5387 O O . LEU A 1 674 ? 0.416 -4.461 -11.074 1.00 74.75 674 LEU A O 1
ATOM 5391 N N . GLU A 1 675 ? -0.879 -3.770 -12.768 1.00 76.88 675 GLU A N 1
ATOM 5392 C CA . GLU A 1 675 ? -1.302 -5.104 -13.205 1.00 76.88 675 GLU A CA 1
ATOM 5393 C C . GLU A 1 675 ? -0.117 -5.979 -13.630 1.00 76.88 675 GLU A C 1
ATOM 5395 O O . GLU A 1 675 ? 0.008 -7.117 -13.179 1.00 76.88 675 GLU A O 1
ATOM 5400 N N . GLU A 1 676 ? 0.806 -5.441 -14.426 1.00 79.94 676 GLU A N 1
ATOM 5401 C CA . GLU A 1 676 ? 2.006 -6.165 -14.854 1.00 79.94 676 GLU A CA 1
ATOM 5402 C C . GLU A 1 676 ? 2.916 -6.506 -13.673 1.00 79.94 676 GLU A C 1
ATOM 5404 O O . GLU A 1 676 ? 3.456 -7.609 -13.597 1.00 79.94 676 GLU A O 1
ATOM 5409 N N . VAL A 1 677 ? 3.049 -5.594 -12.709 1.00 83.38 677 VAL A N 1
ATOM 5410 C CA . VAL A 1 677 ? 3.816 -5.827 -11.478 1.00 83.38 677 VAL A CA 1
ATOM 5411 C C . VAL A 1 677 ? 3.152 -6.902 -10.609 1.00 83.38 677 VAL A C 1
ATOM 5413 O O . VAL A 1 677 ? 3.843 -7.769 -10.061 1.00 83.38 677 VAL A O 1
ATOM 5416 N N . LEU A 1 678 ? 1.819 -6.890 -10.505 1.00 83.06 678 LEU A N 1
ATOM 5417 C CA . LEU A 1 678 ? 1.039 -7.913 -9.805 1.00 83.06 678 LEU A CA 1
ATOM 5418 C C . LEU A 1 678 ? 1.144 -9.281 -10.479 1.00 83.06 678 LEU A C 1
ATOM 5420 O O . LEU A 1 678 ? 1.386 -10.272 -9.784 1.00 83.06 678 LEU A O 1
ATOM 5424 N N . SER A 1 679 ? 1.049 -9.324 -11.806 1.00 84.31 679 SER A N 1
ATOM 5425 C CA . SER A 1 679 ? 1.223 -10.524 -12.623 1.00 84.31 679 SER A CA 1
ATOM 5426 C C . SER A 1 679 ? 2.636 -11.095 -12.475 1.00 84.31 679 SER A C 1
ATOM 5428 O O . SER A 1 679 ? 2.812 -12.249 -12.074 1.00 84.31 679 SER A O 1
ATOM 5430 N N . ALA A 1 680 ? 3.670 -10.264 -12.643 1.00 85.94 680 ALA A N 1
ATOM 5431 C CA . ALA A 1 680 ? 5.055 -10.702 -12.522 1.00 85.94 680 ALA A CA 1
ATOM 5432 C C . ALA A 1 680 ? 5.402 -11.199 -11.112 1.00 85.94 680 ALA A C 1
ATOM 5434 O O . ALA A 1 680 ? 6.099 -12.205 -10.938 1.00 85.94 680 ALA A O 1
ATOM 5435 N N . GLY A 1 681 ? 4.861 -10.535 -10.091 1.00 83.50 681 GLY A N 1
ATOM 5436 C CA . GLY A 1 681 ? 4.960 -10.971 -8.708 1.00 83.50 681 GLY A CA 1
ATOM 5437 C C . GLY A 1 681 ? 4.060 -12.161 -8.363 1.00 83.50 681 GLY A C 1
ATOM 5438 O O . GLY A 1 681 ? 4.293 -12.804 -7.340 1.00 83.50 681 GLY A O 1
ATOM 5439 N N . PHE A 1 682 ? 3.058 -12.527 -9.157 1.00 82.12 682 PHE A N 1
ATOM 5440 C CA . PHE A 1 682 ? 2.031 -13.499 -8.760 1.00 82.12 682 PHE A CA 1
ATOM 5441 C C . PHE A 1 682 ? 1.314 -13.086 -7.457 1.00 82.12 682 PHE A C 1
ATOM 5443 O O . PHE A 1 682 ? 1.229 -13.839 -6.469 1.00 82.12 682 PHE A O 1
ATOM 5450 N N . TRP A 1 683 ? 0.879 -11.824 -7.415 1.00 76.56 683 TRP A N 1
ATOM 5451 C CA . TRP A 1 683 ? 0.057 -11.234 -6.359 1.00 76.56 683 TRP A CA 1
ATOM 5452 C C . TRP A 1 683 ? -1.394 -11.108 -6.828 1.00 76.56 683 TRP A C 1
ATOM 5454 O O . TRP A 1 683 ? -1.648 -10.702 -7.951 1.00 76.56 683 TRP A O 1
ATOM 5464 N N . ARG A 1 684 ? -2.354 -11.430 -5.948 1.00 64.81 684 ARG A N 1
ATOM 5465 C CA . ARG A 1 684 ? -3.794 -11.305 -6.248 1.00 64.81 684 ARG A CA 1
ATOM 5466 C C . ARG A 1 684 ? -4.371 -9.925 -5.939 1.00 64.81 684 ARG A C 1
ATOM 5468 O O . ARG A 1 684 ? -5.446 -9.603 -6.417 1.00 64.81 684 ARG A O 1
ATOM 5475 N N . THR A 1 685 ? -3.712 -9.158 -5.071 1.00 60.94 685 THR A N 1
ATOM 5476 C CA . THR A 1 685 ? -4.206 -7.865 -4.587 1.00 60.94 685 THR A CA 1
ATOM 5477 C C . THR A 1 685 ? -3.077 -6.851 -4.506 1.00 60.94 685 THR A C 1
ATOM 5479 O O . THR A 1 685 ? -1.956 -7.191 -4.111 1.00 60.94 685 THR A O 1
ATOM 5482 N N . GLU A 1 686 ? -3.402 -5.594 -4.799 1.00 64.94 686 GLU A N 1
ATOM 5483 C CA . GLU A 1 686 ? -2.495 -4.444 -4.697 1.00 64.94 686 GLU A CA 1
ATOM 5484 C C . GLU A 1 686 ? -1.921 -4.298 -3.287 1.00 64.94 686 GLU A C 1
ATOM 5486 O O . GLU A 1 686 ? -0.713 -4.150 -3.119 1.00 64.94 686 GLU A O 1
ATOM 5491 N N . ASN A 1 687 ? -2.756 -4.477 -2.259 1.00 60.28 687 ASN A N 1
ATOM 5492 C CA . ASN A 1 687 ? -2.348 -4.400 -0.854 1.00 60.28 687 ASN A CA 1
ATOM 5493 C C . ASN A 1 687 ? -1.201 -5.360 -0.514 1.00 60.28 687 ASN A C 1
ATOM 5495 O O . ASN A 1 687 ? -0.300 -5.010 0.245 1.00 60.28 687 ASN A O 1
ATOM 5499 N N . SER A 1 688 ? -1.185 -6.563 -1.100 1.00 61.84 688 SER A N 1
ATOM 5500 C CA . SER A 1 688 ? -0.106 -7.524 -0.846 1.00 61.84 688 SER A CA 1
ATOM 5501 C C . SER A 1 688 ? 1.244 -6.985 -1.308 1.00 61.84 688 SER A C 1
ATOM 5503 O O . SER A 1 688 ? 2.239 -7.171 -0.610 1.00 61.84 688 SER A O 1
ATOM 5505 N N . PHE A 1 689 ? 1.279 -6.324 -2.465 1.00 76.19 689 PHE A N 1
ATOM 5506 C CA . PHE A 1 689 ? 2.469 -5.680 -3.011 1.00 76.19 689 PHE A CA 1
ATOM 5507 C C . PHE A 1 689 ? 2.793 -4.384 -2.252 1.00 76.19 689 PHE A C 1
ATOM 5509 O O . PHE A 1 689 ? 3.885 -4.254 -1.692 1.00 76.19 689 PHE A O 1
ATOM 5516 N N . ILE A 1 690 ? 1.823 -3.474 -2.137 1.00 70.75 690 ILE A N 1
ATOM 5517 C CA . ILE A 1 690 ? 1.987 -2.145 -1.537 1.00 70.75 690 ILE A CA 1
ATOM 5518 C C . ILE A 1 690 ? 2.395 -2.232 -0.071 1.00 70.75 690 ILE A C 1
ATOM 5520 O O . ILE A 1 690 ? 3.230 -1.442 0.351 1.00 70.75 690 ILE A O 1
ATOM 5524 N N . SER A 1 691 ? 1.868 -3.168 0.721 1.00 59.25 691 SER A N 1
ATOM 5525 C CA . SER A 1 691 ? 2.159 -3.251 2.161 1.00 59.25 691 SER A CA 1
ATOM 5526 C C . SER A 1 691 ? 3.413 -4.063 2.506 1.00 59.25 691 SER A C 1
ATOM 5528 O O . SER A 1 691 ? 3.919 -3.948 3.626 1.00 59.25 691 SER A O 1
ATOM 5530 N N . HIS A 1 692 ? 3.914 -4.913 1.601 1.00 67.50 692 HIS A N 1
ATOM 5531 C CA . HIS A 1 692 ? 4.991 -5.864 1.928 1.00 67.50 692 HIS A CA 1
ATOM 5532 C C . HIS A 1 692 ? 6.191 -5.869 0.975 1.00 67.50 692 HIS A C 1
ATOM 5534 O O . HIS A 1 692 ? 7.233 -6.387 1.371 1.00 67.50 692 HIS A O 1
ATOM 5540 N N . TYR A 1 693 ? 6.067 -5.336 -0.243 1.00 76.94 693 TYR A N 1
ATOM 5541 C CA . TYR A 1 693 ? 7.093 -5.453 -1.289 1.00 76.94 693 TYR A CA 1
ATOM 5542 C C . TYR A 1 693 ? 7.444 -4.132 -1.980 1.00 76.94 693 TYR A C 1
ATOM 5544 O O . TYR A 1 693 ? 8.514 -4.061 -2.570 1.00 76.94 693 TYR A O 1
ATOM 5552 N N . LEU A 1 694 ? 6.604 -3.095 -1.902 1.00 79.75 694 LEU A N 1
ATOM 5553 C CA . LEU A 1 694 ? 6.967 -1.774 -2.419 1.00 79.75 694 LEU A CA 1
ATOM 5554 C C . LEU A 1 694 ? 8.139 -1.192 -1.603 1.00 79.75 694 LEU A C 1
ATOM 5556 O O . LEU A 1 694 ? 8.033 -1.043 -0.380 1.00 79.75 694 LEU A O 1
ATOM 5560 N N . GLN A 1 695 ? 9.243 -0.901 -2.285 1.00 75.31 695 GLN A N 1
ATOM 5561 C CA . GLN A 1 695 ? 10.479 -0.312 -1.760 1.00 75.31 695 GLN A CA 1
ATOM 5562 C C . GLN A 1 695 ? 10.782 0.977 -2.529 1.00 75.31 695 GLN A C 1
ATOM 5564 O O . GLN A 1 695 ? 10.458 1.081 -3.707 1.00 75.31 695 GLN A O 1
ATOM 5569 N N . SER A 1 696 ? 11.425 1.941 -1.882 1.00 70.19 696 SER A N 1
ATOM 5570 C CA . SER A 1 696 ? 11.983 3.130 -2.518 1.00 70.19 696 SER A CA 1
ATOM 5571 C C . SER A 1 696 ? 13.379 2.825 -3.058 1.00 70.19 696 SER A C 1
ATOM 5573 O O . SER A 1 696 ? 14.225 2.262 -2.362 1.00 70.19 696 SER A O 1
ATOM 5575 N N . LEU A 1 697 ? 13.612 3.210 -4.313 1.00 66.31 697 LEU A N 1
ATOM 5576 C CA . LEU A 1 697 ? 14.904 3.107 -5.002 1.00 66.31 697 LEU A CA 1
ATOM 5577 C C . LEU A 1 697 ? 15.442 4.482 -5.419 1.00 66.31 697 LEU A C 1
ATOM 5579 O O . LEU A 1 697 ? 16.402 4.557 -6.182 1.00 66.31 697 LEU A O 1
ATOM 5583 N N . ALA A 1 698 ? 14.841 5.566 -4.917 1.00 60.09 698 ALA A N 1
ATOM 5584 C CA . ALA A 1 698 ? 15.143 6.935 -5.335 1.00 60.09 698 ALA A CA 1
ATOM 5585 C C . ALA A 1 698 ? 16.632 7.291 -5.179 1.00 60.09 698 ALA A C 1
ATOM 5587 O O . ALA A 1 698 ? 17.236 7.829 -6.101 1.00 60.09 698 ALA A O 1
ATOM 5588 N N . THR A 1 699 ? 17.258 6.883 -4.070 1.00 57.66 699 THR A N 1
ATOM 5589 C CA . THR A 1 699 ? 18.685 7.126 -3.784 1.00 57.66 699 THR A CA 1
ATOM 5590 C C . THR A 1 699 ? 19.649 6.342 -4.682 1.00 57.66 699 THR A C 1
ATOM 5592 O O . THR A 1 699 ? 20.843 6.617 -4.686 1.00 57.66 699 THR A O 1
ATOM 5595 N N . GLN A 1 700 ? 19.155 5.351 -5.430 1.00 66.69 700 GLN A N 1
ATOM 5596 C CA . GLN A 1 700 ? 19.958 4.462 -6.280 1.00 66.69 700 GLN A CA 1
ATOM 5597 C C . GLN A 1 700 ? 19.632 4.634 -7.771 1.00 66.69 700 GLN A C 1
ATOM 5599 O O . GLN A 1 700 ? 20.341 4.093 -8.619 1.00 66.69 700 GLN A O 1
ATOM 5604 N N . ALA A 1 701 ? 18.566 5.372 -8.100 1.00 63.44 701 ALA A N 1
ATOM 5605 C CA . ALA A 1 701 ? 17.996 5.440 -9.440 1.00 63.44 701 ALA A CA 1
ATOM 5606 C C . ALA A 1 701 ? 18.978 6.014 -10.469 1.00 63.44 701 ALA A C 1
ATOM 5608 O O . ALA A 1 701 ? 19.168 5.415 -11.523 1.00 63.44 701 ALA A O 1
ATOM 5609 N N . GLN A 1 702 ? 19.671 7.111 -10.148 1.00 62.59 702 GLN A N 1
ATOM 5610 C CA . GLN A 1 702 ? 20.638 7.738 -11.058 1.00 62.59 702 GLN A CA 1
ATOM 5611 C C . GLN A 1 702 ? 21.781 6.781 -11.439 1.00 62.59 702 GLN A C 1
ATOM 5613 O O . GLN A 1 702 ? 22.131 6.659 -12.611 1.00 62.59 702 GLN A O 1
ATOM 5618 N N . SER A 1 703 ? 22.311 6.034 -10.466 1.00 72.06 703 SER A N 1
ATOM 5619 C CA . SER A 1 703 ? 23.347 5.020 -10.697 1.00 72.06 703 SER A CA 1
ATOM 5620 C C . SER A 1 703 ? 22.811 3.756 -11.382 1.00 72.06 703 SER A C 1
ATOM 5622 O O . SER A 1 703 ? 23.576 3.006 -11.980 1.00 72.06 703 SER A O 1
ATOM 5624 N N . LEU A 1 704 ? 21.516 3.455 -11.269 1.00 74.38 704 LEU A N 1
ATOM 5625 C CA . LEU A 1 704 ? 20.887 2.359 -12.011 1.00 74.38 704 LEU A CA 1
ATOM 5626 C C . LEU A 1 704 ? 20.665 2.740 -13.476 1.00 74.38 704 LEU A C 1
ATOM 5628 O O . LEU A 1 704 ? 20.898 1.919 -14.358 1.00 74.38 704 LEU A O 1
ATOM 5632 N N . TYR A 1 705 ? 20.286 3.989 -13.744 1.00 75.88 705 TYR A N 1
ATOM 5633 C CA . TYR A 1 705 ? 20.132 4.510 -15.099 1.00 75.88 705 TYR A CA 1
ATOM 5634 C C . TYR A 1 705 ? 21.462 4.575 -15.859 1.00 75.88 705 TYR A C 1
ATOM 5636 O O . TYR A 1 705 ? 21.500 4.278 -17.050 1.00 75.88 705 TYR A O 1
ATOM 5644 N N . SER A 1 706 ? 22.583 4.850 -15.190 1.00 75.25 706 SER A N 1
ATOM 5645 C CA . SER A 1 706 ? 23.898 4.839 -15.848 1.00 75.25 706 SER A CA 1
ATOM 5646 C C . SER A 1 706 ? 24.373 3.445 -16.294 1.00 75.25 706 SER A C 1
ATOM 5648 O O . SER A 1 706 ? 25.305 3.339 -17.091 1.00 75.25 706 SER A O 1
ATOM 5650 N N . LEU A 1 707 ? 23.745 2.359 -15.823 1.00 73.81 707 LEU A N 1
ATOM 5651 C CA . LEU A 1 707 ? 24.135 0.986 -16.167 1.00 73.81 707 LEU A CA 1
ATOM 5652 C C . LEU A 1 707 ? 23.592 0.488 -17.511 1.00 73.81 707 LEU A C 1
ATOM 5654 O O . LEU A 1 707 ? 24.050 -0.558 -17.984 1.00 73.81 707 LEU A O 1
ATOM 5658 N N . GLY A 1 708 ? 22.671 1.227 -18.135 1.00 77.31 708 GLY A N 1
ATOM 5659 C CA . GLY A 1 708 ? 21.976 0.791 -19.344 1.00 77.31 708 GLY A CA 1
ATOM 5660 C C . GLY A 1 708 ? 20.661 0.057 -19.043 1.00 77.31 708 GLY A C 1
ATOM 5661 O O . GLY A 1 708 ? 20.193 0.060 -17.903 1.00 77.31 708 GLY A O 1
ATOM 5662 N N . PRO A 1 709 ? 20.029 -0.559 -20.058 1.00 86.12 709 PRO A N 1
ATOM 5663 C CA . PRO A 1 709 ? 18.778 -1.282 -19.872 1.00 86.12 709 PRO A CA 1
ATOM 5664 C C . PRO A 1 709 ? 18.948 -2.504 -18.961 1.00 86.12 709 PRO A C 1
ATOM 5666 O O . PRO A 1 709 ? 19.967 -3.193 -19.016 1.00 86.12 709 PRO A O 1
ATOM 5669 N N . LEU A 1 710 ? 17.934 -2.791 -18.142 1.00 89.88 710 LEU A N 1
ATOM 5670 C CA . LEU A 1 710 ? 17.909 -3.891 -17.169 1.00 89.88 710 LEU A CA 1
ATOM 5671 C C . LEU A 1 710 ? 16.625 -4.710 -17.311 1.00 89.88 710 LEU A C 1
ATOM 5673 O O . LEU A 1 710 ? 15.570 -4.147 -17.578 1.00 89.88 710 LEU A O 1
ATOM 5677 N N . VAL A 1 711 ? 16.679 -6.028 -17.091 1.00 90.50 711 VAL A N 1
ATOM 5678 C CA . VAL A 1 711 ? 15.452 -6.836 -17.014 1.00 90.50 711 VAL A CA 1
ATOM 5679 C C . VAL A 1 711 ? 14.991 -6.901 -15.569 1.00 90.50 711 VAL A C 1
ATOM 5681 O O . VAL A 1 711 ? 15.708 -7.422 -14.714 1.00 90.50 711 VAL A O 1
ATOM 5684 N N . SER A 1 712 ? 13.787 -6.408 -15.307 1.00 91.69 712 SER A N 1
ATOM 5685 C CA . SER A 1 712 ? 13.174 -6.387 -13.984 1.00 91.69 712 SER A CA 1
ATOM 5686 C C . SER A 1 712 ? 11.708 -6.785 -14.083 1.00 91.69 712 SER A C 1
ATOM 5688 O O . SER A 1 712 ? 10.979 -6.233 -14.902 1.00 91.69 712 SER A O 1
ATOM 5690 N N . ALA A 1 713 ? 11.281 -7.756 -13.271 1.00 90.81 713 ALA A N 1
ATOM 5691 C CA . ALA A 1 713 ? 9.903 -8.257 -13.230 1.00 90.81 713 ALA A CA 1
ATOM 5692 C C . ALA A 1 713 ? 9.302 -8.521 -14.633 1.00 90.81 713 ALA A C 1
ATOM 5694 O O . ALA A 1 713 ? 8.204 -8.080 -14.950 1.00 90.81 713 ALA A O 1
ATOM 5695 N N . GLN A 1 714 ? 10.048 -9.261 -15.457 1.00 92.69 714 GLN A N 1
ATOM 5696 C CA . GLN A 1 714 ? 9.740 -9.719 -16.818 1.00 92.69 714 GLN A CA 1
ATOM 5697 C C . GLN A 1 714 ? 9.758 -8.631 -17.902 1.00 92.69 714 GLN A C 1
ATOM 5699 O O . GLN A 1 714 ? 9.457 -8.914 -19.059 1.00 92.69 714 GLN A O 1
ATOM 5704 N N . ARG A 1 715 ? 10.178 -7.404 -17.570 1.00 86.75 715 ARG A N 1
ATOM 5705 C CA . ARG A 1 715 ? 10.240 -6.281 -18.515 1.00 86.75 715 ARG A CA 1
ATOM 5706 C C . ARG A 1 715 ? 11.649 -5.737 -18.671 1.00 86.75 715 ARG A C 1
ATOM 5708 O O . ARG A 1 715 ? 12.442 -5.776 -17.732 1.00 86.75 715 ARG A O 1
ATOM 5715 N N . VAL A 1 716 ? 11.945 -5.198 -19.853 1.00 87.81 716 VAL A N 1
ATOM 5716 C CA . VAL A 1 716 ? 13.126 -4.353 -20.044 1.00 87.81 716 VAL A CA 1
ATOM 5717 C C . VAL A 1 716 ? 12.807 -2.951 -19.541 1.00 87.81 716 VAL A C 1
ATOM 5719 O O . VAL A 1 716 ? 11.851 -2.323 -19.986 1.00 87.81 716 VAL A O 1
ATOM 5722 N N . VAL A 1 717 ? 13.625 -2.480 -18.614 1.00 83.06 717 VAL A N 1
ATOM 5723 C CA . VAL A 1 717 ? 13.616 -1.134 -18.059 1.00 83.06 717 VAL A CA 1
ATOM 5724 C C . VAL A 1 717 ? 14.745 -0.348 -18.716 1.00 83.06 717 VAL A C 1
ATOM 5726 O O . VAL A 1 717 ? 15.897 -0.771 -18.630 1.00 83.06 717 VAL A O 1
ATOM 5729 N N . PHE A 1 718 ? 14.427 0.771 -19.368 1.00 72.31 718 PHE A N 1
ATOM 5730 C CA . PHE A 1 718 ? 15.392 1.608 -20.085 1.00 72.31 718 PHE A CA 1
ATOM 5731 C C . PHE A 1 718 ? 15.747 2.872 -19.285 1.00 72.31 718 PHE A C 1
ATOM 5733 O O . PHE A 1 718 ? 14.842 3.511 -18.749 1.00 72.31 718 PHE A O 1
ATOM 5740 N N . PRO A 1 719 ? 17.029 3.278 -19.238 1.00 55.94 719 PRO A N 1
ATOM 5741 C CA . PRO A 1 719 ? 17.410 4.603 -18.770 1.00 55.94 719 PRO A CA 1
ATOM 5742 C C . PRO A 1 719 ? 16.841 5.705 -19.671 1.00 55.94 719 PRO A C 1
ATOM 5744 O O . PRO A 1 719 ? 16.796 5.514 -20.889 1.00 55.94 719 PRO A O 1
ATOM 5747 N N . PRO A 1 720 ? 16.454 6.866 -19.119 1.00 50.81 720 PRO A N 1
ATOM 5748 C CA . PRO A 1 720 ? 16.074 8.016 -19.931 1.00 50.81 720 PRO A CA 1
ATOM 5749 C C . PRO A 1 720 ? 17.276 8.467 -20.777 1.00 50.81 720 PRO A C 1
ATOM 5751 O O . PRO A 1 720 ? 18.358 8.717 -20.247 1.00 50.81 720 PRO A O 1
ATOM 5754 N N . ALA A 1 721 ? 17.101 8.506 -22.100 1.00 38.38 721 ALA A N 1
ATOM 5755 C CA . ALA A 1 721 ? 18.173 8.795 -23.048 1.00 38.38 721 ALA A CA 1
ATOM 5756 C C . ALA A 1 721 ? 18.739 10.213 -22.855 1.00 38.38 721 ALA A C 1
ATOM 5758 O O . ALA A 1 721 ? 17.990 11.187 -22.783 1.00 38.38 721 ALA A O 1
ATOM 5759 N N . SER A 1 722 ? 20.068 10.330 -22.816 1.00 32.34 722 SER A N 1
ATOM 5760 C CA . SER A 1 722 ? 20.778 11.603 -22.938 1.00 32.34 722 SER A CA 1
ATOM 5761 C C . SER A 1 722 ? 20.611 12.138 -24.362 1.00 32.34 722 SER A C 1
ATOM 5763 O O . SER A 1 722 ? 21.028 11.489 -25.320 1.00 32.34 722 SER A O 1
ATOM 5765 N N . SER A 1 723 ? 20.009 13.312 -24.516 1.00 29.34 723 SER A N 1
ATOM 5766 C CA . SER A 1 723 ? 19.876 14.004 -25.798 1.00 29.34 723 SER A CA 1
ATOM 5767 C C . SER A 1 723 ? 21.239 14.464 -26.334 1.00 29.34 723 SER A C 1
ATOM 5769 O O . SER A 1 723 ? 21.874 15.321 -25.721 1.00 29.34 723 SER A O 1
ATOM 5771 N N . GLY A 1 724 ? 21.656 13.932 -27.489 1.00 26.58 724 GLY A N 1
ATOM 5772 C CA . GLY A 1 724 ? 22.829 14.377 -28.250 1.00 26.58 724 GLY A CA 1
ATOM 5773 C C . GLY A 1 724 ? 22.901 13.788 -29.674 1.00 26.58 724 GLY A C 1
ATOM 5774 O O . GLY A 1 724 ? 23.183 12.606 -29.824 1.00 26.58 724 GLY A O 1
ATOM 5775 N N . SER A 1 725 ? 22.656 14.657 -30.670 1.00 26.67 725 SER A N 1
ATOM 5776 C CA . SER A 1 725 ? 23.058 14.656 -32.103 1.00 26.67 725 SER A CA 1
ATOM 5777 C C . SER A 1 725 ? 22.679 13.510 -33.080 1.00 26.67 725 SER A C 1
ATOM 5779 O O . SER A 1 725 ? 23.325 12.471 -33.085 1.00 26.67 725 SER A O 1
ATOM 5781 N N . GLY A 1 726 ? 21.753 13.815 -34.014 1.00 27.16 726 GLY A N 1
ATOM 5782 C CA . GLY A 1 726 ? 21.969 13.801 -35.486 1.00 27.16 726 GLY A CA 1
ATOM 5783 C C . GLY A 1 726 ? 21.794 12.517 -36.334 1.00 27.16 726 GLY A C 1
ATOM 5784 O O . GLY A 1 726 ? 22.703 11.700 -36.358 1.00 27.16 726 GLY A O 1
ATOM 5785 N N . ASP A 1 727 ? 20.698 12.482 -37.124 1.00 25.84 727 ASP A N 1
ATOM 5786 C CA . ASP A 1 727 ? 20.428 11.835 -38.447 1.00 25.84 727 ASP A CA 1
ATOM 5787 C C . ASP A 1 727 ? 20.516 10.287 -38.613 1.00 25.84 727 ASP A C 1
ATOM 5789 O O . ASP A 1 727 ? 21.475 9.665 -38.188 1.00 25.84 727 ASP A O 1
ATOM 5793 N N . SER A 1 728 ? 19.617 9.531 -39.285 1.00 26.47 728 SER A N 1
ATOM 5794 C CA . SER A 1 728 ? 18.485 9.788 -40.208 1.00 26.47 728 SER A CA 1
ATOM 5795 C C . SER A 1 728 ? 17.588 8.521 -40.410 1.00 26.47 728 SER A C 1
ATOM 5797 O O . SER A 1 728 ? 18.115 7.415 -40.396 1.00 26.47 728 SER A O 1
ATOM 5799 N N . ALA A 1 729 ? 16.267 8.727 -40.641 1.00 26.02 729 ALA A N 1
ATOM 5800 C CA . ALA A 1 729 ? 15.244 7.932 -41.398 1.00 26.02 729 ALA A CA 1
ATOM 5801 C C . ALA A 1 729 ? 15.016 6.407 -41.115 1.00 26.02 729 ALA A C 1
ATOM 5803 O O . ALA A 1 729 ? 15.964 5.659 -40.971 1.00 26.02 729 ALA A O 1
ATOM 5804 N N . LEU A 1 730 ? 13.827 5.766 -41.123 1.00 25.83 730 LEU A N 1
ATOM 5805 C CA . LEU A 1 730 ? 12.420 6.045 -41.484 1.00 25.83 730 LEU A CA 1
ATOM 5806 C C . LEU A 1 730 ? 11.518 4.873 -40.975 1.00 25.83 730 LEU A C 1
ATOM 5808 O O . LEU A 1 730 ? 11.928 3.717 -41.049 1.00 25.83 730 LEU A O 1
ATOM 5812 N N . SER A 1 731 ? 10.265 5.177 -40.591 1.00 23.31 731 SER A N 1
ATOM 5813 C CA . SER A 1 731 ? 9.000 4.421 -40.831 1.00 23.31 731 SER A CA 1
ATOM 5814 C C . SER A 1 731 ? 8.040 4.207 -39.631 1.00 23.31 731 SER A C 1
ATOM 5816 O O . SER A 1 731 ? 8.252 3.400 -38.738 1.00 23.31 731 SER A O 1
ATOM 5818 N N . HIS A 1 732 ? 6.939 4.966 -39.726 1.00 25.69 732 HIS A N 1
ATOM 5819 C CA . HIS A 1 732 ? 5.539 4.745 -39.321 1.00 25.69 732 HIS A CA 1
ATOM 5820 C C . HIS A 1 732 ? 5.124 4.451 -37.867 1.00 25.69 732 HIS A C 1
ATOM 5822 O O . HIS A 1 732 ? 5.350 3.375 -37.328 1.00 25.69 732 HIS A O 1
ATOM 5828 N N . GLY A 1 733 ? 4.285 5.360 -37.344 1.00 23.23 733 GLY A N 1
ATOM 5829 C CA . GLY A 1 733 ? 3.241 5.041 -36.363 1.00 23.23 733 GLY A CA 1
ATOM 5830 C C . GLY A 1 733 ? 3.079 6.074 -35.248 1.00 23.23 733 GLY A C 1
ATOM 5831 O O . GLY A 1 733 ? 3.690 5.928 -34.201 1.00 23.23 733 GLY A O 1
ATOM 5832 N N . ASN A 1 734 ? 2.258 7.101 -35.498 1.00 27.70 734 ASN A N 1
ATOM 5833 C CA . ASN A 1 734 ? 1.667 8.086 -34.573 1.00 27.70 734 ASN A CA 1
ATOM 5834 C C . ASN A 1 734 ? 2.068 8.004 -33.083 1.00 27.70 734 ASN A C 1
ATOM 5836 O O . ASN A 1 734 ? 1.529 7.201 -32.325 1.00 27.70 734 ASN A O 1
ATOM 5840 N N . SER A 1 735 ? 2.924 8.938 -32.658 1.00 22.59 735 SER A N 1
ATOM 5841 C CA . SER A 1 735 ? 3.294 9.174 -31.261 1.00 22.59 735 SER A CA 1
ATOM 5842 C C . SER A 1 735 ? 2.933 10.609 -30.875 1.00 22.59 735 SER A C 1
ATOM 5844 O O . SER A 1 735 ? 3.579 11.557 -31.316 1.00 22.59 735 SER A O 1
ATOM 5846 N N . LEU A 1 736 ? 1.900 10.763 -30.044 1.00 23.25 736 LEU A N 1
ATOM 5847 C CA . LEU A 1 736 ? 1.634 11.987 -29.290 1.00 23.25 736 LEU A CA 1
ATOM 5848 C C . LEU A 1 736 ? 2.418 11.897 -27.975 1.00 23.25 736 LEU A C 1
ATOM 5850 O O . LEU A 1 736 ? 2.085 11.129 -27.078 1.00 23.25 736 LEU A O 1
ATOM 5854 N N . THR A 1 737 ? 3.510 12.647 -27.910 1.00 25.14 737 THR A N 1
ATOM 5855 C CA . THR A 1 737 ? 4.386 12.835 -26.747 1.00 25.14 737 THR A CA 1
ATOM 5856 C C . THR A 1 737 ? 3.795 13.816 -25.733 1.00 25.14 737 THR A C 1
ATOM 5858 O O . THR A 1 737 ? 3.304 14.857 -26.161 1.00 25.14 737 THR A O 1
ATOM 5861 N N . ALA A 1 738 ? 3.960 13.552 -24.428 1.00 22.55 738 ALA A N 1
ATOM 5862 C CA . ALA A 1 738 ? 4.291 14.517 -23.352 1.00 22.55 738 ALA A CA 1
ATOM 5863 C C . ALA A 1 738 ? 4.368 13.784 -21.978 1.00 22.55 738 ALA A C 1
ATOM 5865 O O . ALA A 1 738 ? 3.750 12.730 -21.837 1.00 22.55 738 ALA A O 1
ATOM 5866 N N . PRO A 1 739 ? 5.010 14.331 -20.921 1.00 27.00 739 PRO A N 1
ATOM 5867 C CA . PRO A 1 739 ? 6.432 14.679 -20.826 1.00 27.00 739 PRO A CA 1
ATOM 5868 C C . PRO A 1 739 ? 7.108 14.165 -19.519 1.00 27.00 739 PRO A C 1
ATOM 5870 O O . PRO A 1 739 ? 6.466 13.746 -18.558 1.00 27.00 739 PRO A O 1
ATOM 5873 N N . HIS A 1 740 ? 8.442 14.220 -19.503 1.00 27.48 740 HIS A N 1
ATOM 5874 C CA . HIS A 1 740 ? 9.363 13.910 -18.398 1.00 27.48 740 HIS A CA 1
ATOM 5875 C C . HIS A 1 740 ? 9.114 14.718 -17.099 1.00 27.48 740 HIS A C 1
ATOM 5877 O O . HIS A 1 740 ? 8.748 15.887 -17.173 1.00 27.48 740 HIS A O 1
ATOM 5883 N N . SER A 1 741 ? 9.428 14.158 -15.916 1.00 26.70 741 SER A N 1
ATOM 5884 C CA . SER A 1 741 ? 9.507 14.908 -14.642 1.00 26.70 741 SER A CA 1
ATOM 5885 C C . SER A 1 741 ? 10.914 14.857 -14.023 1.00 26.70 741 SER A C 1
ATOM 5887 O O . SER A 1 741 ? 11.429 13.775 -13.738 1.00 26.70 741 SER A O 1
ATOM 5889 N N . GLN A 1 742 ? 11.502 16.041 -13.840 1.00 31.73 742 GLN A N 1
ATOM 5890 C CA . GLN A 1 742 ? 12.821 16.363 -13.276 1.00 31.73 742 GLN A CA 1
ATOM 5891 C C . GLN A 1 742 ? 12.846 16.373 -11.724 1.00 31.73 742 GLN A C 1
ATOM 5893 O O . GLN A 1 742 ? 11.774 16.320 -11.119 1.00 31.73 742 GLN A O 1
ATOM 5898 N N . PRO A 1 743 ? 14.032 16.405 -11.066 1.00 37.00 743 PRO A N 1
ATOM 5899 C CA . PRO A 1 743 ? 14.148 16.468 -9.599 1.00 37.00 743 PRO A CA 1
ATOM 5900 C C . PRO A 1 743 ? 13.628 17.788 -8.990 1.00 37.00 743 PRO A C 1
ATOM 5902 O O . PRO A 1 743 ? 13.676 18.835 -9.629 1.00 37.00 743 PRO A O 1
ATOM 5905 N N . GLY A 1 744 ? 13.117 17.715 -7.751 1.00 43.88 744 GLY A N 1
ATOM 5906 C CA . GLY A 1 744 ? 12.490 18.830 -7.024 1.00 43.88 744 GLY A CA 1
ATOM 5907 C C . GLY A 1 744 ? 13.464 19.752 -6.262 1.00 43.88 744 GLY A C 1
ATOM 5908 O O . GLY A 1 744 ? 14.653 19.445 -6.174 1.00 43.88 744 GLY A O 1
ATOM 5909 N N . PRO A 1 745 ? 12.964 20.882 -5.724 1.00 48.69 745 PRO A N 1
ATOM 5910 C CA . PRO A 1 745 ? 13.784 21.948 -5.141 1.00 48.69 745 PRO A CA 1
ATOM 5911 C C . PRO A 1 745 ? 14.243 21.691 -3.688 1.00 48.69 745 PRO A C 1
ATOM 5913 O O . PRO A 1 745 ? 13.423 21.328 -2.844 1.00 48.69 745 PRO A O 1
ATOM 5916 N N . ASN A 1 746 ? 15.521 21.954 -3.375 1.00 55.47 746 ASN A N 1
ATOM 5917 C CA . ASN A 1 746 ? 16.152 21.744 -2.056 1.00 55.47 746 ASN A CA 1
ATOM 5918 C C . ASN A 1 746 ? 16.567 23.065 -1.383 1.00 55.47 746 ASN A C 1
ATOM 5920 O O . ASN A 1 746 ? 16.952 24.014 -2.066 1.00 55.47 746 ASN A O 1
ATOM 5924 N N . ILE A 1 747 ? 16.548 23.129 -0.046 1.00 61.16 747 ILE A N 1
ATOM 5925 C CA . ILE A 1 747 ? 17.037 24.291 0.718 1.00 61.16 747 ILE A CA 1
ATOM 5926 C C . ILE A 1 747 ? 18.561 24.162 0.898 1.00 61.16 747 ILE A C 1
ATOM 5928 O O . ILE A 1 747 ? 19.032 23.246 1.571 1.00 61.16 747 ILE A O 1
ATOM 5932 N N . GLY A 1 748 ? 19.359 25.067 0.320 1.00 62.00 748 GLY A N 1
ATOM 5933 C CA . GLY A 1 748 ? 20.813 25.060 0.537 1.00 62.00 748 GLY A CA 1
ATOM 5934 C C . GLY A 1 748 ? 21.642 25.863 -0.467 1.00 62.00 748 GLY A C 1
ATOM 5935 O O . GLY A 1 748 ? 21.318 25.855 -1.650 1.00 62.00 748 GLY A O 1
ATOM 5936 N N . ASP A 1 749 ? 22.676 26.533 0.077 1.00 55.00 749 ASP A N 1
ATOM 5937 C CA . ASP A 1 749 ? 23.865 27.209 -0.520 1.00 55.00 749 ASP A CA 1
ATOM 5938 C C . ASP A 1 749 ? 24.118 28.628 0.057 1.00 55.00 749 ASP A C 1
ATOM 5940 O O . ASP A 1 749 ? 25.161 29.241 -0.172 1.00 55.00 749 ASP A O 1
ATOM 5944 N N . HIS A 1 750 ? 23.201 29.143 0.885 1.00 62.69 750 HIS A N 1
ATOM 5945 C CA . HIS A 1 750 ? 23.322 30.431 1.579 1.00 62.69 750 HIS A CA 1
ATOM 5946 C C . HIS A 1 750 ? 23.263 30.286 3.104 1.00 62.69 750 HIS A C 1
ATOM 5948 O O . HIS A 1 750 ? 22.957 29.224 3.645 1.00 62.69 750 HIS A O 1
ATOM 5954 N N . VAL A 1 751 ? 23.571 31.380 3.797 1.00 73.62 751 VAL A N 1
ATOM 5955 C CA . VAL A 1 751 ? 23.510 31.493 5.255 1.00 73.62 751 VAL A CA 1
ATOM 5956 C C . VAL A 1 751 ? 22.069 31.264 5.751 1.00 73.62 751 VAL A C 1
ATOM 5958 O O . VAL A 1 751 ? 21.164 32.022 5.407 1.00 73.62 751 VAL A O 1
ATOM 5961 N N . LEU A 1 752 ? 21.840 30.209 6.545 1.00 83.31 752 LEU A N 1
ATOM 5962 C CA . LEU A 1 752 ? 20.495 29.802 6.988 1.00 83.31 752 LEU A CA 1
ATOM 5963 C C . LEU A 1 752 ? 20.104 30.477 8.315 1.00 83.31 752 LEU A C 1
ATOM 5965 O O . LEU A 1 752 ? 20.912 30.474 9.246 1.00 83.31 752 LEU A O 1
ATOM 5969 N N . PRO A 1 753 ? 18.886 31.029 8.464 1.00 85.94 753 PRO A N 1
ATOM 5970 C CA . PRO A 1 753 ? 18.483 31.705 9.695 1.00 85.94 753 PRO A CA 1
ATOM 5971 C C . PRO A 1 753 ? 18.246 30.707 10.831 1.00 85.94 753 PRO A C 1
ATOM 5973 O O . PRO A 1 753 ? 17.490 29.764 10.675 1.00 85.94 753 PRO A O 1
ATOM 5976 N N . GLN A 1 754 ? 18.858 30.925 11.993 1.00 87.62 754 GLN A N 1
ATOM 5977 C CA . GLN A 1 754 ? 18.610 30.130 13.207 1.00 87.62 754 GLN A CA 1
ATOM 5978 C C . GLN A 1 754 ? 17.724 30.891 14.192 1.00 87.62 754 GLN A C 1
ATOM 5980 O O . GLN A 1 754 ? 16.815 30.327 14.799 1.00 87.62 754 GLN A O 1
ATOM 5985 N N . LYS A 1 755 ? 17.973 32.198 14.318 1.00 90.56 755 LYS A N 1
ATOM 5986 C CA . LYS A 1 755 ? 17.170 33.114 15.119 1.00 90.56 755 LYS A CA 1
ATOM 5987 C C . LYS A 1 755 ? 17.142 34.490 14.467 1.00 90.56 755 LYS A C 1
ATOM 5989 O O . LYS A 1 755 ? 18.199 35.066 14.238 1.00 90.56 755 LYS A O 1
ATOM 5994 N N . VAL A 1 756 ? 15.966 35.039 14.197 1.00 90.56 756 VAL A N 1
ATOM 5995 C CA . VAL A 1 756 ? 15.814 36.350 13.549 1.00 90.56 756 VAL A CA 1
ATOM 5996 C C . VAL A 1 756 ? 15.156 37.331 14.504 1.00 90.56 756 VAL A C 1
ATOM 5998 O O . VAL A 1 756 ? 14.161 36.997 15.143 1.00 90.56 756 VAL A O 1
ATOM 6001 N N . VAL A 1 757 ? 15.716 38.533 14.626 1.00 89.88 757 VAL A N 1
ATOM 6002 C CA . VAL A 1 757 ? 15.162 39.586 15.487 1.00 89.88 757 VAL A CA 1
ATOM 6003 C C . VAL A 1 757 ? 14.218 40.461 14.665 1.00 89.88 757 VAL A C 1
ATOM 6005 O O . VAL A 1 757 ? 14.604 40.974 13.618 1.00 89.88 757 VAL A O 1
ATOM 6008 N N . CYS A 1 758 ? 12.986 40.635 15.139 1.00 89.50 758 CYS A N 1
ATOM 6009 C CA . CYS A 1 758 ? 11.941 41.409 14.472 1.00 89.50 758 CYS A CA 1
ATOM 6010 C C . CYS A 1 758 ? 11.248 42.357 15.462 1.00 89.50 758 CYS A C 1
ATOM 6012 O O . CYS A 1 758 ? 11.270 42.135 16.675 1.00 89.50 758 CYS A O 1
ATOM 6014 N N . VAL A 1 759 ? 10.597 43.403 14.951 1.00 86.69 759 VAL A N 1
ATOM 6015 C CA . VAL A 1 759 ? 9.889 44.398 15.771 1.00 86.69 759 VAL A CA 1
ATOM 6016 C C . VAL A 1 759 ? 8.397 44.059 15.854 1.00 86.69 759 VAL A C 1
ATOM 6018 O O . VAL A 1 759 ? 7.779 43.604 14.889 1.00 86.69 759 VAL A O 1
ATOM 6021 N N . LEU A 1 760 ? 7.810 44.239 17.038 1.00 88.00 760 LEU A N 1
ATOM 6022 C CA . LEU A 1 760 ? 6.394 43.989 17.300 1.00 88.00 760 LEU A CA 1
ATOM 6023 C C . LEU A 1 760 ? 5.503 44.791 16.336 1.00 88.00 760 LEU A C 1
ATOM 6025 O O . LEU A 1 760 ? 5.635 46.007 16.247 1.00 88.00 760 LEU A O 1
ATOM 6029 N N . ARG A 1 761 ? 4.543 44.113 15.687 1.00 83.06 761 ARG A N 1
ATOM 6030 C CA . ARG A 1 761 ? 3.590 44.669 14.700 1.00 83.06 761 ARG A CA 1
ATOM 6031 C C . ARG A 1 761 ? 4.197 45.204 13.394 1.00 83.06 761 ARG A C 1
ATOM 6033 O O . ARG A 1 761 ? 3.441 45.731 12.581 1.00 83.06 761 ARG A O 1
ATOM 6040 N N . GLU A 1 762 ? 5.490 45.014 13.148 1.00 85.88 762 GLU A N 1
ATOM 6041 C CA . GLU A 1 762 ? 6.122 45.333 11.862 1.00 85.88 762 GLU A CA 1
ATOM 6042 C C . GLU A 1 762 ? 6.298 44.080 10.992 1.00 85.88 762 GLU A C 1
ATOM 6044 O O . GLU A 1 762 ? 6.360 42.952 11.490 1.00 85.88 762 GLU A O 1
ATOM 6049 N N . GLU A 1 763 ? 6.351 44.270 9.671 1.00 87.06 763 GLU A N 1
ATOM 6050 C CA . GLU A 1 763 ? 6.620 43.184 8.728 1.00 87.06 763 GLU A CA 1
ATOM 6051 C C . GLU A 1 763 ? 8.108 42.836 8.726 1.00 87.06 763 GLU A C 1
ATOM 6053 O O . GLU A 1 763 ? 8.961 43.637 8.350 1.00 87.06 763 GLU A O 1
ATOM 6058 N N . CYS A 1 764 ? 8.418 41.603 9.110 1.00 84.75 764 CYS A N 1
ATOM 6059 C CA . CYS A 1 764 ? 9.773 41.086 9.132 1.00 84.75 764 CYS A CA 1
ATOM 6060 C C . CYS A 1 764 ? 9.959 40.094 7.983 1.00 84.75 764 CYS A C 1
ATOM 6062 O O . CYS A 1 764 ? 9.356 39.019 7.969 1.00 84.75 764 CYS A O 1
ATOM 6064 N N . SER A 1 765 ? 10.774 40.475 6.998 1.00 85.44 765 SER A N 1
ATOM 6065 C CA . SER A 1 765 ? 11.103 39.634 5.843 1.00 85.44 765 SER A CA 1
ATOM 6066 C C . SER A 1 765 ? 12.366 38.831 6.119 1.00 85.44 765 SER A C 1
ATOM 6068 O O . SER A 1 765 ? 13.425 39.408 6.355 1.00 85.44 765 SER A O 1
ATOM 6070 N N . ILE A 1 766 ? 12.260 37.505 6.068 1.00 85.75 766 ILE A N 1
ATOM 6071 C CA . ILE A 1 766 ? 13.336 36.596 6.464 1.00 85.75 766 ILE A CA 1
ATOM 6072 C C . ILE A 1 766 ? 13.892 35.885 5.225 1.00 85.75 766 ILE A C 1
ATOM 6074 O O . ILE A 1 766 ? 13.159 35.090 4.628 1.00 85.75 766 ILE A O 1
ATOM 6078 N N . PRO A 1 767 ? 15.147 36.166 4.820 1.00 81.44 767 PRO A N 1
ATOM 6079 C CA . PRO A 1 767 ? 15.751 35.605 3.615 1.00 81.44 767 PRO A CA 1
ATOM 6080 C C . PRO A 1 767 ? 16.320 34.195 3.821 1.00 81.44 767 PRO A C 1
ATOM 6082 O O . PRO A 1 767 ? 16.865 33.878 4.877 1.00 81.44 767 PRO A O 1
ATOM 6085 N N . PHE A 1 768 ? 16.241 33.371 2.778 1.00 81.12 768 PHE A N 1
ATOM 6086 C CA . PHE A 1 768 ? 16.926 32.080 2.623 1.00 81.12 768 PHE A CA 1
ATOM 6087 C C . PHE A 1 768 ? 16.963 31.707 1.131 1.00 81.12 768 PHE A C 1
ATOM 6089 O O . PHE A 1 768 ? 16.390 32.411 0.299 1.00 81.12 768 PHE A O 1
ATOM 6096 N N . THR A 1 769 ? 17.621 30.608 0.759 1.00 73.19 769 THR A N 1
ATOM 6097 C CA . THR A 1 769 ? 17.708 30.192 -0.650 1.00 73.19 769 THR A CA 1
ATOM 6098 C C . THR A 1 769 ? 17.284 28.761 -0.899 1.00 73.19 769 THR A C 1
ATOM 6100 O O . THR A 1 769 ? 17.349 27.894 -0.027 1.00 73.19 769 THR A O 1
ATOM 6103 N N . VAL A 1 770 ? 16.841 28.536 -2.132 1.00 73.81 770 VAL A N 1
ATOM 6104 C CA . VAL A 1 770 ? 16.353 27.258 -2.633 1.00 73.81 770 VAL A CA 1
ATOM 6105 C C . VAL A 1 770 ? 17.018 26.977 -3.977 1.00 73.81 770 VAL A C 1
ATOM 6107 O O . VAL A 1 770 ? 16.969 27.814 -4.877 1.00 73.81 770 VAL A O 1
ATOM 6110 N N . THR A 1 771 ? 17.625 25.806 -4.137 1.00 67.56 771 THR A N 1
ATOM 6111 C CA . THR A 1 771 ? 18.224 25.346 -5.396 1.00 67.56 771 THR A CA 1
ATOM 6112 C C . THR A 1 771 ? 17.277 24.386 -6.121 1.00 67.56 771 THR A C 1
ATOM 6114 O O . THR A 1 771 ? 16.671 23.505 -5.514 1.00 67.56 771 THR A O 1
ATOM 6117 N N . SER A 1 772 ? 17.083 24.580 -7.429 1.00 64.12 772 SER A N 1
ATOM 6118 C CA . SER A 1 772 ? 16.097 23.868 -8.259 1.00 64.12 772 SER A CA 1
ATOM 6119 C C . SER A 1 772 ? 16.577 23.746 -9.711 1.00 64.12 772 SER A C 1
ATOM 6121 O O . SER A 1 772 ? 17.156 24.678 -10.266 1.00 64.12 772 SER A O 1
ATOM 6123 N N . SER A 1 773 ? 16.321 22.614 -10.375 1.00 55.34 773 SER A N 1
ATOM 6124 C CA . SER A 1 773 ? 16.913 22.269 -11.679 1.00 55.34 773 SER A CA 1
ATOM 6125 C C . SER A 1 773 ? 16.214 22.877 -12.915 1.00 55.34 773 SER A C 1
ATOM 6127 O O . SER A 1 773 ? 16.131 22.202 -13.934 1.00 55.34 773 SER A O 1
ATOM 6129 N N . ALA A 1 774 ? 15.786 24.149 -12.849 1.00 50.06 774 ALA A N 1
ATOM 6130 C CA . ALA A 1 774 ? 15.196 24.991 -13.922 1.00 50.06 774 ALA A CA 1
ATOM 6131 C C . ALA A 1 774 ? 13.669 25.270 -13.889 1.00 50.06 774 ALA A C 1
ATOM 6133 O O . ALA A 1 774 ? 13.134 25.823 -14.850 1.00 50.06 774 ALA A O 1
ATOM 6134 N N . GLN A 1 775 ? 12.963 24.990 -12.783 1.00 56.53 775 GLN A N 1
ATOM 6135 C CA . GLN A 1 775 ? 11.596 25.493 -12.516 1.00 56.53 775 GLN A CA 1
ATOM 6136 C C . GLN A 1 775 ? 11.548 26.303 -11.209 1.00 56.53 775 GLN A C 1
ATOM 6138 O O . GLN A 1 775 ? 12.236 25.946 -10.249 1.00 56.53 775 GLN A O 1
ATOM 6143 N N . GLN A 1 776 ? 10.733 27.372 -11.168 1.00 60.00 776 GLN A N 1
ATOM 6144 C CA . GLN A 1 776 ? 10.565 28.206 -9.968 1.00 60.00 776 GLN A CA 1
ATOM 6145 C C . GLN A 1 776 ? 10.007 27.347 -8.816 1.00 60.00 776 GLN A C 1
ATOM 6147 O O . GLN A 1 776 ? 8.937 26.755 -8.977 1.00 60.00 776 GLN A O 1
ATOM 6152 N N . PRO A 1 777 ? 10.723 27.230 -7.681 1.00 67.88 777 PRO A N 1
ATOM 6153 C CA . PRO A 1 777 ? 10.310 26.385 -6.567 1.00 67.88 777 PRO A CA 1
ATOM 6154 C C . PRO A 1 777 ? 9.046 26.939 -5.908 1.00 67.88 777 PRO A C 1
ATOM 6156 O O . PRO A 1 777 ? 8.832 28.149 -5.909 1.00 67.88 777 PRO A O 1
ATOM 6159 N N . SER A 1 778 ? 8.220 26.077 -5.306 1.00 71.31 778 SER A N 1
ATOM 6160 C CA . SER A 1 778 ? 7.165 26.551 -4.404 1.00 71.31 778 SER A CA 1
ATOM 6161 C C . SER A 1 778 ? 7.717 26.646 -2.984 1.00 71.31 778 SER A C 1
ATOM 6163 O O . SER A 1 778 ? 8.439 25.760 -2.530 1.00 71.31 778 SER A O 1
ATOM 6165 N N . VAL A 1 779 ? 7.401 27.738 -2.297 1.00 72.38 779 VAL A N 1
ATOM 6166 C CA . VAL A 1 779 ? 7.797 28.003 -0.913 1.00 72.38 779 VAL A CA 1
ATOM 6167 C C . VAL A 1 779 ? 6.542 28.396 -0.155 1.00 72.38 779 VAL A C 1
ATOM 6169 O O . VAL A 1 779 ? 5.786 29.249 -0.613 1.00 72.38 779 VAL A O 1
ATOM 6172 N N . ARG A 1 780 ? 6.307 27.778 1.000 1.00 75.69 780 ARG A N 1
ATOM 6173 C CA . ARG A 1 780 ? 5.153 28.056 1.859 1.00 75.69 780 ARG A CA 1
ATOM 6174 C C . ARG A 1 780 ? 5.549 28.062 3.328 1.00 75.69 780 ARG A C 1
ATOM 6176 O O . ARG A 1 780 ? 6.553 27.468 3.715 1.00 75.69 780 ARG A O 1
ATOM 6183 N N . HIS A 1 781 ? 4.740 28.718 4.151 1.00 78.81 781 HIS A N 1
ATOM 6184 C CA . HIS A 1 781 ? 4.891 28.648 5.604 1.00 78.81 781 HIS A CA 1
ATOM 6185 C C . HIS A 1 781 ? 4.494 27.253 6.099 1.00 78.81 781 HIS A C 1
ATOM 6187 O O . HIS A 1 781 ? 3.458 26.720 5.700 1.00 78.81 781 HIS A O 1
ATOM 6193 N N . GLY A 1 782 ? 5.339 26.668 6.943 1.00 74.69 782 GLY A N 1
ATOM 6194 C CA . GLY A 1 782 ? 5.035 25.485 7.740 1.00 74.69 782 GLY A CA 1
ATOM 6195 C C . GLY A 1 782 ? 4.332 25.868 9.052 1.00 74.69 782 GLY A C 1
ATOM 6196 O O . GLY A 1 782 ? 3.690 26.919 9.124 1.00 74.69 782 GLY A O 1
ATOM 6197 N N . PRO A 1 783 ? 4.424 25.032 10.102 1.00 79.62 783 PRO A N 1
ATOM 6198 C CA . PRO A 1 783 ? 3.876 25.356 11.420 1.00 79.62 783 PRO A CA 1
ATOM 6199 C C . PRO A 1 783 ? 4.381 26.704 11.963 1.00 79.62 783 PRO A C 1
ATOM 6201 O O . PRO A 1 783 ? 5.578 26.983 11.912 1.00 79.62 783 PRO A O 1
ATOM 6204 N N . ILE A 1 784 ? 3.466 27.517 12.503 1.00 81.31 784 ILE A N 1
ATOM 6205 C CA . ILE A 1 784 ? 3.737 28.844 13.073 1.00 81.31 784 ILE A CA 1
ATOM 6206 C C . ILE A 1 784 ? 3.137 28.937 14.482 1.00 81.31 784 ILE A C 1
ATOM 6208 O O . ILE A 1 784 ? 1.987 28.548 14.697 1.00 81.31 784 ILE A O 1
ATOM 6212 N N . GLU A 1 785 ? 3.912 29.419 15.453 1.00 84.69 785 GLU A N 1
ATOM 6213 C CA . GLU A 1 785 ? 3.427 29.638 16.820 1.00 84.69 785 GLU A CA 1
ATOM 6214 C C . GLU A 1 785 ? 2.483 30.848 16.919 1.00 84.69 785 GLU A C 1
ATOM 6216 O O . GLU A 1 785 ? 2.577 31.804 16.151 1.00 84.69 785 GLU A O 1
ATOM 6221 N N . SER A 1 786 ? 1.570 30.830 17.899 1.00 76.94 786 SER A N 1
ATOM 6222 C CA . SER A 1 786 ? 0.466 31.797 18.039 1.00 76.94 786 SER A CA 1
ATOM 6223 C C . SER A 1 786 ? 0.888 33.264 18.218 1.00 76.94 786 SER A C 1
ATOM 6225 O O . SER A 1 786 ? 0.054 34.156 18.064 1.00 76.94 786 SER A O 1
ATOM 6227 N N . GLY A 1 787 ? 2.159 33.530 18.533 1.00 79.75 787 GLY A N 1
ATOM 6228 C CA . GLY A 1 787 ? 2.725 34.880 18.629 1.00 79.75 787 GLY A CA 1
ATOM 6229 C C . GLY A 1 787 ? 3.252 35.467 17.315 1.00 79.75 787 GLY A C 1
ATOM 6230 O O . GLY A 1 787 ? 3.757 36.594 17.306 1.00 79.75 787 GLY A O 1
ATOM 6231 N N . LEU A 1 788 ? 3.128 34.728 16.207 1.00 85.94 788 LEU A N 1
ATOM 6232 C CA . LEU A 1 788 ? 3.503 35.153 14.861 1.00 85.94 788 LEU A CA 1
ATOM 6233 C C . LEU A 1 788 ? 2.318 35.003 13.899 1.00 85.94 788 LEU A C 1
ATOM 6235 O O . LEU A 1 788 ? 1.541 34.054 13.962 1.00 85.94 788 LEU A O 1
ATOM 6239 N N . SER A 1 789 ? 2.203 35.933 12.955 1.00 85.19 789 SER A N 1
ATOM 6240 C CA . SER A 1 789 ? 1.247 35.869 11.849 1.00 85.19 789 SER A CA 1
ATOM 6241 C C . SER A 1 789 ? 1.987 35.859 10.515 1.00 85.19 789 SER A C 1
ATOM 6243 O O . SER A 1 789 ? 2.887 36.668 10.296 1.00 85.19 789 SER A O 1
ATOM 6245 N N . SER A 1 790 ? 1.614 34.952 9.613 1.00 84.31 790 SER A N 1
ATOM 6246 C CA . SER A 1 790 ? 2.169 34.888 8.259 1.00 84.31 790 SER A CA 1
ATOM 6247 C C . SER A 1 790 ? 1.500 35.920 7.343 1.00 84.31 790 SER A C 1
ATOM 6249 O O . SER A 1 790 ? 0.271 36.014 7.302 1.00 84.31 790 SER A O 1
ATOM 6251 N N . LYS A 1 791 ? 2.302 36.685 6.591 1.00 78.25 791 LYS A N 1
ATOM 6252 C CA . LYS A 1 791 ? 1.829 37.676 5.603 1.00 78.25 791 LYS A CA 1
ATOM 6253 C C . LYS A 1 791 ? 2.080 37.280 4.151 1.00 78.25 791 LYS A C 1
ATOM 6255 O O . LYS A 1 791 ? 1.442 37.834 3.262 1.00 78.25 791 LYS A O 1
ATOM 6260 N N . GLY A 1 792 ? 2.961 36.313 3.906 1.00 76.00 792 GLY A N 1
ATOM 6261 C CA . GLY A 1 792 ? 3.227 35.799 2.564 1.00 76.00 792 GLY A CA 1
ATOM 6262 C C . GLY A 1 792 ? 4.655 35.306 2.370 1.00 76.00 792 GLY A C 1
ATOM 6263 O O . GLY A 1 792 ? 5.445 35.233 3.317 1.00 76.00 792 GLY A O 1
ATOM 6264 N N . THR A 1 793 ? 4.967 34.947 1.128 1.00 80.50 793 THR A N 1
ATOM 6265 C CA . THR A 1 793 ? 6.288 34.492 0.687 1.00 80.50 793 THR A CA 1
ATOM 6266 C C . THR A 1 793 ? 6.631 35.110 -0.662 1.00 80.50 793 THR A C 1
ATOM 6268 O O . THR A 1 793 ? 5.766 35.187 -1.534 1.00 80.50 793 THR A O 1
ATOM 6271 N N . THR A 1 794 ? 7.890 35.482 -0.860 1.00 79.31 794 THR A N 1
ATOM 6272 C CA . THR A 1 794 ? 8.390 36.063 -2.114 1.00 79.31 794 THR A CA 1
ATOM 6273 C C . THR A 1 794 ? 9.552 35.224 -2.634 1.00 79.31 794 THR A C 1
ATOM 6275 O O . THR A 1 794 ? 10.364 34.757 -1.843 1.00 79.31 794 THR A O 1
ATOM 6278 N N . ILE A 1 795 ? 9.637 35.022 -3.951 1.00 77.44 795 ILE A N 1
ATOM 6279 C CA . ILE A 1 795 ? 10.678 34.212 -4.600 1.00 77.44 795 ILE A CA 1
ATOM 6280 C C . ILE A 1 795 ? 11.269 35.018 -5.756 1.00 77.44 795 ILE A C 1
ATOM 6282 O O . ILE A 1 795 ? 10.536 35.453 -6.642 1.00 77.44 795 ILE A O 1
ATOM 6286 N N . ILE A 1 796 ? 12.587 35.186 -5.756 1.00 72.38 796 ILE A N 1
ATOM 6287 C CA . ILE A 1 796 ? 13.368 35.877 -6.782 1.00 72.38 796 ILE A CA 1
ATOM 6288 C C . ILE A 1 796 ? 14.396 34.886 -7.329 1.00 72.38 796 ILE A C 1
ATOM 6290 O O . ILE A 1 796 ? 15.118 34.258 -6.563 1.00 72.38 796 ILE A O 1
ATOM 6294 N N . GLN A 1 797 ? 14.488 34.733 -8.646 1.00 69.31 797 GLN A N 1
ATOM 6295 C CA . GLN A 1 797 ? 15.545 33.925 -9.259 1.00 69.31 797 GLN A CA 1
ATOM 6296 C C . GLN A 1 797 ? 16.875 34.691 -9.235 1.00 69.31 797 GLN A C 1
ATOM 6298 O O . GLN A 1 797 ? 16.894 35.873 -9.579 1.00 69.31 797 GLN A O 1
ATOM 6303 N N . ASP A 1 798 ? 17.971 34.035 -8.846 1.00 61.47 798 ASP A N 1
ATOM 6304 C CA . ASP A 1 798 ? 19.310 34.626 -8.919 1.00 61.47 798 ASP A CA 1
ATOM 6305 C C . ASP A 1 798 ? 19.701 34.819 -10.400 1.00 61.47 798 ASP A C 1
ATOM 6307 O O . ASP A 1 798 ? 19.800 33.839 -11.145 1.00 61.47 798 ASP A O 1
ATOM 6311 N N . PRO A 1 799 ? 19.927 36.062 -10.866 1.00 53.19 799 PRO A N 1
ATOM 6312 C CA . PRO A 1 799 ? 20.272 36.312 -12.260 1.00 53.19 799 PRO A CA 1
ATOM 6313 C C . PRO A 1 799 ? 21.669 35.810 -12.648 1.00 53.19 799 PRO A C 1
ATOM 6315 O O . PRO A 1 799 ? 21.941 35.684 -13.841 1.00 53.19 799 PRO A O 1
ATOM 6318 N N . LYS A 1 800 ? 22.557 35.517 -11.686 1.00 52.38 800 LYS A N 1
ATOM 6319 C CA . LYS A 1 800 ? 23.889 34.947 -11.954 1.00 52.38 800 LYS A CA 1
ATOM 6320 C C . LYS A 1 800 ? 23.875 33.416 -11.983 1.00 52.38 800 LYS A C 1
ATOM 6322 O O . LYS A 1 800 ? 24.668 32.830 -12.716 1.00 52.38 800 LYS A O 1
ATOM 6327 N N . ASN A 1 801 ? 22.961 32.777 -11.247 1.00 57.19 801 ASN A N 1
ATOM 6328 C CA . ASN A 1 801 ? 22.817 31.321 -11.171 1.00 57.19 801 ASN A CA 1
ATOM 6329 C C . ASN A 1 801 ? 21.358 30.895 -11.426 1.00 57.19 801 ASN A C 1
ATOM 6331 O O . ASN A 1 801 ? 20.560 30.846 -10.491 1.00 57.19 801 ASN A O 1
ATOM 6335 N N . PRO A 1 802 ? 20.989 30.496 -12.659 1.00 57.97 802 PRO A N 1
ATOM 6336 C CA . PRO A 1 802 ? 19.597 30.211 -13.027 1.00 57.97 802 PRO A CA 1
ATOM 6337 C C . PRO A 1 802 ? 18.958 29.010 -12.301 1.00 57.97 802 PRO A C 1
ATOM 6339 O O . PRO A 1 802 ? 17.755 28.790 -12.448 1.00 57.97 802 PRO A O 1
ATOM 6342 N N . GLY A 1 803 ? 19.732 28.249 -11.518 1.00 60.53 803 GLY A N 1
ATOM 6343 C CA . GLY A 1 803 ? 19.258 27.163 -10.655 1.00 60.53 803 GLY A CA 1
ATOM 6344 C C . GLY A 1 803 ? 19.071 27.536 -9.179 1.00 60.53 803 GLY A C 1
ATOM 6345 O O . GLY A 1 803 ? 18.667 26.674 -8.403 1.00 60.53 803 GLY A O 1
ATOM 6346 N N . THR A 1 804 ? 19.340 28.782 -8.777 1.00 65.44 804 THR A N 1
ATOM 6347 C CA . THR A 1 804 ? 19.244 29.244 -7.383 1.00 65.44 804 THR A CA 1
ATOM 6348 C C . THR A 1 804 ? 18.172 30.324 -7.256 1.00 65.44 804 THR A C 1
ATOM 6350 O O . THR A 1 804 ? 18.079 31.241 -8.070 1.00 65.44 804 THR A O 1
ATOM 6353 N N . PHE A 1 805 ? 17.338 30.214 -6.226 1.00 74.69 805 PHE A N 1
ATOM 6354 C CA . PHE A 1 805 ? 16.220 31.112 -5.963 1.00 74.69 805 PHE A CA 1
ATOM 6355 C C . PHE A 1 805 ? 16.347 31.699 -4.560 1.00 74.69 805 PHE A C 1
ATOM 6357 O O . PHE A 1 805 ? 16.384 30.974 -3.566 1.00 74.69 805 PHE A O 1
ATOM 6364 N N . LEU A 1 806 ? 16.378 33.022 -4.480 1.00 76.50 806 LEU A N 1
ATOM 6365 C CA . LEU A 1 806 ? 16.321 33.779 -3.243 1.00 76.50 806 LEU A CA 1
ATOM 6366 C C . LEU A 1 806 ? 14.867 33.911 -2.790 1.00 76.50 806 LEU A C 1
ATOM 6368 O O . LEU A 1 806 ? 14.027 34.467 -3.495 1.00 76.50 806 LEU A O 1
ATOM 6372 N N . CYS A 1 807 ? 14.569 33.379 -1.614 1.00 81.88 807 CYS A N 1
ATOM 6373 C CA . CYS A 1 807 ? 13.221 33.282 -1.081 1.00 81.88 807 CYS A CA 1
ATOM 6374 C C . CYS A 1 807 ? 13.105 34.066 0.228 1.00 81.88 807 CYS A C 1
ATOM 6376 O O . CYS A 1 807 ? 14.045 34.119 1.020 1.00 81.88 807 CYS A O 1
ATOM 6378 N N . PHE A 1 808 ? 11.933 34.650 0.473 1.00 83.12 808 PHE A N 1
ATOM 6379 C CA . PHE A 1 808 ? 11.627 35.370 1.705 1.00 83.12 808 PHE A CA 1
ATOM 6380 C C . PHE A 1 808 ? 10.308 34.901 2.271 1.00 83.12 808 PHE A C 1
ATOM 6382 O O . PHE A 1 808 ? 9.324 34.776 1.540 1.00 83.12 808 PHE A O 1
ATOM 6389 N N . VAL A 1 809 ? 10.272 34.714 3.581 1.00 87.38 809 VAL A N 1
ATOM 6390 C CA . VAL A 1 809 ? 9.026 34.542 4.322 1.00 87.38 809 VAL A CA 1
ATOM 6391 C C . VAL A 1 809 ? 8.757 35.796 5.140 1.00 87.38 809 VAL A C 1
ATOM 6393 O O . VAL A 1 809 ? 9.656 36.310 5.803 1.00 87.38 809 VAL A O 1
ATOM 6396 N N . ILE A 1 810 ? 7.532 36.314 5.058 1.00 87.12 810 ILE A N 1
ATOM 6397 C CA . ILE A 1 810 ? 7.125 37.535 5.757 1.00 87.12 810 ILE A CA 1
ATOM 6398 C C . ILE A 1 810 ? 6.282 37.142 6.963 1.00 87.12 810 ILE A C 1
ATOM 6400 O O . ILE A 1 810 ? 5.226 36.512 6.816 1.00 87.12 810 ILE A O 1
ATOM 6404 N N . VAL A 1 811 ? 6.754 37.522 8.146 1.00 89.75 811 VAL A N 1
ATOM 6405 C CA . VAL A 1 811 ? 6.070 37.299 9.423 1.00 89.75 811 VAL A CA 1
ATOM 6406 C C . VAL A 1 811 ? 5.843 38.621 10.148 1.00 89.75 811 VAL A C 1
ATOM 6408 O O . VAL A 1 811 ? 6.641 39.548 10.035 1.00 89.75 811 VAL A O 1
ATOM 6411 N N . VAL A 1 812 ? 4.751 38.702 10.904 1.00 90.00 812 VAL A N 1
ATOM 6412 C CA . VAL A 1 812 ? 4.424 39.834 11.780 1.00 90.00 812 VAL A CA 1
ATOM 6413 C C . VAL A 1 812 ? 4.281 39.317 13.201 1.00 90.00 812 VAL A C 1
ATOM 6415 O O . VAL A 1 812 ? 3.457 38.439 13.466 1.00 90.00 812 VAL A O 1
ATOM 6418 N N . GLY A 1 813 ? 5.070 39.870 14.121 1.00 87.31 813 GLY A N 1
ATOM 6419 C CA . GLY A 1 813 ? 4.967 39.551 15.542 1.00 87.31 813 GLY A CA 1
ATOM 6420 C C . GLY A 1 813 ? 3.711 40.152 16.160 1.00 87.31 813 GLY A C 1
ATOM 6421 O O . GLY A 1 813 ? 3.526 41.370 16.118 1.00 87.31 813 GLY A O 1
ATOM 6422 N N . THR A 1 814 ? 2.860 39.316 16.755 1.00 86.75 814 THR A N 1
ATOM 6423 C CA . THR A 1 814 ? 1.640 39.750 17.459 1.00 86.75 814 THR A CA 1
ATOM 6424 C C . THR A 1 814 ? 1.866 39.902 18.962 1.00 86.75 814 THR A C 1
ATOM 6426 O O . THR A 1 814 ? 1.203 40.724 19.595 1.00 86.75 814 THR A O 1
ATOM 6429 N N . THR A 1 815 ? 2.841 39.178 19.522 1.00 86.00 815 THR A N 1
ATOM 6430 C CA . THR A 1 815 ? 3.215 39.228 20.945 1.00 86.00 815 THR A CA 1
ATOM 6431 C C . THR A 1 815 ? 4.737 39.291 21.124 1.00 86.00 815 THR A C 1
ATOM 6433 O O . THR A 1 815 ? 5.434 38.544 20.434 1.00 86.00 815 THR A O 1
ATOM 6436 N N . PRO A 1 816 ? 5.277 40.108 22.053 1.00 87.12 816 PRO A N 1
ATOM 6437 C CA . PRO A 1 816 ? 6.706 40.106 22.376 1.00 87.12 816 PRO A CA 1
ATOM 6438 C C . PRO A 1 816 ? 7.200 38.730 22.840 1.00 87.12 816 PRO A C 1
ATOM 6440 O O . PRO A 1 816 ? 6.441 37.974 23.446 1.00 87.12 816 PRO A O 1
ATOM 6443 N N . GLY A 1 817 ? 8.473 38.420 22.595 1.00 86.94 817 GLY A N 1
ATOM 6444 C CA . GLY A 1 817 ? 9.100 37.155 22.997 1.00 86.94 817 GLY A CA 1
ATOM 6445 C C . GLY A 1 817 ? 9.647 36.341 21.824 1.00 86.94 817 GLY A C 1
ATOM 6446 O O . GLY A 1 817 ? 9.628 36.790 20.681 1.00 86.94 817 GLY A O 1
ATOM 6447 N N . VAL A 1 818 ? 10.176 35.153 22.117 1.00 89.31 818 VAL A N 1
ATOM 6448 C CA . VAL A 1 818 ? 10.728 34.233 21.111 1.00 89.31 818 VAL A CA 1
ATOM 6449 C C . VAL A 1 818 ? 9.651 33.242 20.693 1.00 89.31 818 VAL A C 1
ATOM 6451 O O . VAL A 1 818 ? 9.082 32.573 21.551 1.00 89.31 818 VAL A O 1
ATOM 6454 N N . HIS A 1 819 ? 9.413 33.140 19.389 1.00 89.25 819 HIS A N 1
ATOM 6455 C CA . HIS A 1 819 ? 8.415 32.258 18.783 1.00 89.25 819 HIS A CA 1
ATOM 6456 C C . HIS A 1 819 ? 9.050 31.426 17.670 1.00 89.25 819 HIS A C 1
ATOM 6458 O O . HIS A 1 819 ? 9.983 31.885 17.015 1.00 89.25 819 HIS A O 1
ATOM 6464 N N . LYS A 1 820 ? 8.556 30.217 17.415 1.00 87.69 820 LYS A N 1
ATOM 6465 C CA . LYS A 1 820 ? 9.057 29.335 16.348 1.00 87.69 820 LYS A CA 1
ATOM 6466 C C . LYS A 1 820 ? 8.179 29.370 15.104 1.00 87.69 820 LYS A C 1
ATOM 6468 O O . LYS A 1 820 ? 6.950 29.425 15.176 1.00 87.69 820 LYS A O 1
ATOM 6473 N N . THR A 1 821 ? 8.831 29.293 13.949 1.00 87.69 821 THR A N 1
ATOM 6474 C CA . THR A 1 821 ? 8.167 29.130 12.655 1.00 87.69 821 THR A CA 1
ATOM 6475 C C . THR A 1 821 ? 8.976 28.211 11.749 1.00 87.69 821 THR A C 1
ATOM 6477 O O . THR A 1 821 ? 10.194 28.087 11.895 1.00 87.69 821 THR A O 1
ATOM 6480 N N . CYS A 1 822 ? 8.296 27.566 10.810 1.00 84.88 822 CYS A N 1
ATOM 6481 C CA . CYS A 1 822 ? 8.903 26.693 9.817 1.00 84.88 822 CYS A CA 1
ATOM 6482 C C . CYS A 1 822 ? 8.582 27.156 8.399 1.00 84.88 822 CYS A C 1
ATOM 6484 O O . CYS A 1 822 ? 7.572 27.811 8.141 1.00 84.88 822 CYS A O 1
ATOM 6486 N N . VAL A 1 823 ? 9.425 26.760 7.456 1.00 83.06 823 VAL A N 1
ATOM 6487 C CA . VAL A 1 823 ? 9.276 27.019 6.029 1.00 83.06 823 VAL A CA 1
ATOM 6488 C C . VAL A 1 823 ? 9.396 25.705 5.286 1.00 83.06 823 VAL A C 1
ATOM 6490 O O . VAL A 1 823 ? 10.256 24.888 5.595 1.00 83.06 823 VAL A O 1
ATOM 6493 N N . GLN A 1 824 ? 8.528 25.512 4.304 1.00 82.19 824 GLN A N 1
ATOM 6494 C CA . GLN A 1 824 ? 8.463 24.311 3.490 1.00 82.19 824 GLN A CA 1
ATOM 6495 C C . GLN A 1 824 ? 8.692 24.661 2.022 1.00 82.19 824 GLN A C 1
ATOM 6497 O O . GLN A 1 824 ? 8.077 25.600 1.509 1.00 82.19 824 GLN A O 1
ATOM 6502 N N . THR A 1 825 ? 9.520 23.886 1.326 1.00 74.88 825 THR A N 1
ATOM 6503 C CA . THR A 1 825 ? 9.586 23.914 -0.142 1.00 74.88 825 THR A CA 1
ATOM 6504 C C . THR A 1 825 ? 8.702 22.817 -0.717 1.00 74.88 825 THR A C 1
ATOM 6506 O O . THR A 1 825 ? 8.420 21.821 -0.051 1.00 74.88 825 THR A O 1
ATOM 6509 N N . GLY A 1 826 ? 8.237 22.976 -1.951 1.00 61.00 826 GLY A N 1
ATOM 6510 C CA . GLY A 1 826 ? 7.451 21.952 -2.631 1.00 61.00 826 GLY A CA 1
ATOM 6511 C C . GLY A 1 826 ? 7.713 21.889 -4.128 1.00 61.00 826 GLY A C 1
ATOM 6512 O O . GLY A 1 826 ? 8.082 22.888 -4.756 1.00 61.00 826 GLY A O 1
ATOM 6513 N N . ASP A 1 827 ? 7.495 20.706 -4.694 1.00 50.81 827 ASP A N 1
ATOM 6514 C CA . ASP A 1 827 ? 7.606 20.439 -6.125 1.00 50.81 827 ASP A CA 1
ATOM 6515 C C . ASP A 1 827 ? 6.320 20.823 -6.888 1.00 50.81 827 ASP A C 1
ATOM 6517 O O . ASP A 1 827 ? 5.357 21.353 -6.328 1.00 50.81 827 ASP A O 1
ATOM 6521 N N . THR A 1 828 ? 6.281 20.541 -8.193 1.00 41.66 828 THR A N 1
ATOM 6522 C CA . THR A 1 828 ? 5.157 20.856 -9.098 1.00 41.66 828 THR A CA 1
ATOM 6523 C C . THR A 1 828 ? 3.825 20.173 -8.753 1.00 41.66 828 THR A C 1
ATOM 6525 O O . THR A 1 828 ? 2.832 20.392 -9.446 1.00 41.66 828 THR A O 1
ATOM 6528 N N . ARG A 1 829 ? 3.776 19.354 -7.692 1.00 43.97 829 ARG A N 1
ATOM 6529 C CA . ARG A 1 829 ? 2.586 18.650 -7.189 1.00 43.97 829 ARG A CA 1
ATOM 6530 C C . ARG A 1 829 ? 2.133 19.158 -5.814 1.00 43.97 829 ARG A C 1
ATOM 6532 O O . ARG A 1 829 ? 1.302 18.510 -5.183 1.00 43.97 829 ARG A O 1
ATOM 6539 N N . GLU A 1 830 ? 2.686 20.284 -5.350 1.00 47.66 830 GLU A N 1
ATOM 6540 C CA . GLU A 1 830 ? 2.417 20.912 -4.045 1.00 47.66 830 GLU A CA 1
ATOM 6541 C C . GLU A 1 830 ? 2.709 20.006 -2.826 1.00 47.66 830 GLU A C 1
ATOM 6543 O O . GLU A 1 830 ? 2.229 20.254 -1.714 1.00 47.66 830 GLU A O 1
ATOM 6548 N N . LEU A 1 831 ? 3.526 18.962 -2.985 1.00 45.78 831 LEU A N 1
ATOM 6549 C CA . LEU A 1 831 ? 3.984 18.110 -1.884 1.00 45.78 831 LEU A CA 1
ATOM 6550 C C . LEU A 1 831 ? 5.232 18.719 -1.238 1.00 45.78 831 LEU A C 1
ATOM 6552 O O . LEU A 1 831 ? 6.117 19.194 -1.946 1.00 45.78 831 LEU A O 1
ATOM 6556 N N . THR A 1 832 ? 5.310 18.704 0.100 1.00 54.34 832 THR A N 1
ATOM 6557 C CA . THR A 1 832 ? 6.474 19.249 0.819 1.00 54.34 832 THR A CA 1
ATOM 6558 C C . THR A 1 832 ? 7.713 18.438 0.447 1.00 54.34 832 THR A C 1
ATOM 6560 O O . THR A 1 832 ? 7.772 17.241 0.724 1.00 54.34 832 THR A O 1
ATOM 6563 N N . SER A 1 833 ? 8.664 19.084 -0.221 1.00 60.97 833 SER A N 1
ATOM 6564 C CA . SER A 1 833 ? 9.946 18.518 -0.640 1.00 60.97 833 SER A CA 1
ATOM 6565 C C . SER A 1 833 ? 10.999 18.634 0.464 1.00 60.97 833 SER A C 1
ATOM 6567 O O . SER A 1 833 ? 11.739 17.678 0.675 1.00 60.97 833 SER A O 1
ATOM 6569 N N . ASP A 1 834 ? 11.015 19.751 1.199 1.00 67.25 834 ASP A N 1
ATOM 6570 C CA . ASP A 1 834 ? 11.942 20.023 2.307 1.00 67.25 834 ASP A CA 1
ATOM 6571 C C . ASP A 1 834 ? 11.281 20.933 3.370 1.00 67.25 834 ASP A C 1
ATOM 6573 O O . ASP A 1 834 ? 10.344 21.668 3.043 1.00 67.25 834 ASP A O 1
ATOM 6577 N N . GLU A 1 835 ? 11.732 20.888 4.631 1.00 79.44 835 GLU A N 1
ATOM 6578 C CA . GLU A 1 835 ? 11.217 21.712 5.747 1.00 79.44 835 GLU A CA 1
ATOM 6579 C C . GLU A 1 835 ? 12.347 22.208 6.664 1.00 79.44 835 GLU A C 1
ATOM 6581 O O . GLU A 1 835 ? 13.179 21.431 7.131 1.00 79.44 835 GLU A O 1
ATOM 6586 N N . PHE A 1 836 ? 12.339 23.505 6.975 1.00 80.50 836 PHE A N 1
ATOM 6587 C CA . PHE A 1 836 ? 13.330 24.166 7.821 1.00 80.50 836 PHE A CA 1
ATOM 6588 C C . PHE A 1 836 ? 12.660 25.073 8.864 1.00 80.50 836 PHE A C 1
ATOM 6590 O O . PHE A 1 836 ? 11.849 25.924 8.503 1.00 80.50 836 PHE A O 1
ATOM 6597 N N . CYS A 1 837 ? 13.003 24.920 10.147 1.00 83.31 837 CYS A N 1
ATOM 6598 C CA . CYS A 1 837 ? 12.418 25.682 11.258 1.00 83.31 837 CYS A CA 1
ATOM 6599 C C . CYS A 1 837 ? 13.458 26.538 11.983 1.00 83.31 837 CYS A C 1
ATOM 6601 O O . CYS A 1 837 ? 14.585 26.094 12.192 1.00 83.31 837 CYS A O 1
ATOM 6603 N N . PHE A 1 838 ? 13.056 27.733 12.418 1.00 86.31 838 PHE A N 1
ATOM 6604 C CA . PHE A 1 838 ? 13.918 28.688 13.115 1.00 86.31 838 PHE A CA 1
ATOM 6605 C C . PHE A 1 838 ? 13.127 29.567 14.097 1.00 86.31 838 PHE A C 1
ATOM 6607 O O . PHE A 1 838 ? 11.893 29.593 14.097 1.00 86.31 838 PHE A O 1
ATOM 6614 N N . GLU A 1 839 ? 13.847 30.275 14.965 1.00 92.19 839 GLU A N 1
ATOM 6615 C CA . GLU A 1 839 ? 13.267 31.151 15.986 1.00 92.19 839 GLU A CA 1
ATOM 6616 C C . GLU A 1 839 ? 13.121 32.599 15.494 1.00 92.19 839 GLU A C 1
ATOM 6618 O O . GLU A 1 839 ? 13.960 33.122 14.762 1.00 92.19 839 GLU A O 1
ATOM 6623 N N . VAL A 1 840 ? 12.070 33.281 15.939 1.00 91.00 840 VAL A N 1
ATOM 6624 C CA . VAL A 1 840 ? 11.803 34.698 15.686 1.00 91.00 840 VAL A CA 1
ATOM 6625 C C . VAL A 1 840 ? 11.635 35.402 17.029 1.00 91.00 840 VAL A C 1
ATOM 6627 O O . VAL A 1 840 ? 10.688 35.140 17.767 1.00 91.00 840 VAL A O 1
ATOM 6630 N N . GLU A 1 841 ? 12.566 36.290 17.369 1.00 93.12 841 GLU A N 1
ATOM 6631 C CA . GLU A 1 841 ? 12.508 37.108 18.582 1.00 93.12 841 GLU A CA 1
ATOM 6632 C C . GLU A 1 841 ? 11.821 38.440 18.284 1.00 93.12 841 GLU A C 1
ATOM 6634 O O . GLU A 1 841 ? 12.383 39.301 17.609 1.00 93.12 841 GLU A O 1
ATOM 6639 N N . ILE A 1 842 ? 10.612 38.615 18.815 1.00 90.75 842 ILE A N 1
ATOM 6640 C CA . ILE A 1 842 ? 9.824 39.839 18.701 1.00 90.75 842 ILE A CA 1
ATOM 6641 C C . ILE A 1 842 ? 10.182 40.789 19.844 1.00 90.75 842 ILE A C 1
ATOM 6643 O O . ILE A 1 842 ? 9.832 40.542 21.004 1.00 90.75 842 ILE A O 1
ATOM 6647 N N . LYS A 1 843 ? 10.852 41.895 19.510 1.00 87.06 843 LYS A N 1
ATOM 6648 C CA . LYS A 1 843 ? 11.184 42.985 20.436 1.00 87.06 843 LYS A CA 1
ATOM 6649 C C . LYS A 1 843 ? 10.167 44.122 20.325 1.00 87.06 843 LYS A C 1
ATOM 6651 O O . LYS A 1 843 ? 9.638 44.403 19.251 1.00 87.06 843 LYS A O 1
ATOM 6656 N N . SER A 1 844 ? 9.881 44.778 21.446 1.00 82.62 844 SER A N 1
ATOM 6657 C CA . SER A 1 844 ? 9.083 46.007 21.449 1.00 82.62 844 SER A CA 1
ATOM 6658 C C . SER A 1 844 ? 9.879 47.146 20.795 1.00 82.62 844 SER A C 1
ATOM 6660 O O . SER A 1 844 ? 11.104 47.155 20.922 1.00 82.62 844 SER A O 1
ATOM 6662 N N . PRO A 1 845 ? 9.222 48.130 20.154 1.00 77.31 845 PRO A N 1
ATOM 6663 C CA . PRO A 1 845 ? 9.911 49.268 19.538 1.00 77.31 845 PRO A CA 1
ATOM 6664 C C . PRO A 1 845 ? 10.866 49.987 20.504 1.00 77.31 845 PRO A C 1
ATOM 6666 O O . PRO A 1 845 ? 11.988 50.312 20.135 1.00 77.31 845 PRO A O 1
ATOM 6669 N N . ASP A 1 846 ? 10.475 50.124 21.775 1.00 73.19 846 ASP A N 1
ATOM 6670 C CA . ASP A 1 846 ? 11.278 50.796 22.809 1.00 73.19 846 ASP A CA 1
ATOM 6671 C C . ASP A 1 846 ? 12.525 50.004 23.249 1.00 73.19 846 ASP A C 1
ATOM 6673 O O . ASP A 1 846 ? 13.462 50.573 23.806 1.00 73.19 846 ASP A O 1
ATOM 6677 N N . SER A 1 847 ? 12.549 48.681 23.030 1.00 68.75 847 SER A N 1
ATOM 6678 C CA . SER A 1 847 ? 13.680 47.810 23.386 1.00 68.75 847 SER A CA 1
ATOM 6679 C C . SER A 1 847 ? 14.605 47.499 22.208 1.00 68.75 847 SER A C 1
ATOM 6681 O O . SER A 1 847 ? 15.664 46.894 22.398 1.00 68.75 847 SER A O 1
ATOM 6683 N N . TYR A 1 848 ? 14.236 47.924 20.997 1.00 70.19 848 TYR A N 1
ATOM 6684 C CA . TYR A 1 848 ? 15.053 47.803 19.798 1.00 70.19 848 TYR A CA 1
ATOM 6685 C C . TYR A 1 848 ? 15.839 49.103 19.578 1.00 70.19 848 TYR A C 1
ATOM 6687 O O . TYR A 1 848 ? 15.352 50.066 18.997 1.00 70.19 848 TYR A O 1
ATOM 6695 N N . GLN A 1 849 ? 17.078 49.142 20.074 1.00 58.25 849 GLN A N 1
ATOM 6696 C CA . GLN A 1 849 ? 17.922 50.349 20.106 1.00 58.25 849 GLN A CA 1
ATOM 6697 C C . GLN A 1 849 ? 18.526 50.760 18.746 1.00 58.25 849 GLN A C 1
ATOM 6699 O O . GLN A 1 849 ? 19.380 51.642 18.698 1.00 58.25 849 GLN A O 1
ATOM 6704 N N . HIS A 1 850 ? 18.110 50.144 17.637 1.00 68.25 850 HIS A N 1
ATOM 6705 C CA . HIS A 1 850 ? 18.677 50.411 16.314 1.00 68.25 850 HIS A CA 1
ATOM 6706 C C . HIS A 1 850 ? 17.789 51.380 15.525 1.00 68.25 850 HIS A C 1
ATOM 6708 O O . HIS A 1 850 ? 16.879 50.965 14.808 1.00 68.25 850 HIS A O 1
ATOM 6714 N N . GLN A 1 851 ? 18.035 52.682 15.689 1.00 62.66 851 GLN A N 1
ATOM 6715 C CA . GLN A 1 851 ? 17.364 53.738 14.924 1.00 62.66 851 GLN A CA 1
ATOM 6716 C C . GLN A 1 851 ? 18.064 53.939 13.574 1.00 62.66 851 GLN A C 1
ATOM 6718 O O . GLN A 1 851 ? 19.264 54.202 13.525 1.00 62.66 851 GLN A O 1
ATOM 6723 N N . VAL A 1 852 ? 17.313 53.813 12.479 1.00 72.19 852 VAL A N 1
ATOM 6724 C CA . VAL A 1 852 ? 17.833 53.941 11.110 1.00 72.19 852 VAL A CA 1
ATOM 6725 C C . VAL A 1 852 ? 17.465 55.313 10.548 1.00 72.19 852 VAL A C 1
ATOM 6727 O O . VAL A 1 852 ? 16.286 55.629 10.397 1.00 72.19 852 VAL A O 1
ATOM 6730 N N . GLU A 1 853 ? 18.466 56.133 10.227 1.00 77.69 853 GLU A N 1
ATOM 6731 C CA . GLU A 1 853 ? 18.255 57.445 9.613 1.00 77.69 853 GLU A CA 1
ATOM 6732 C C . GLU A 1 853 ? 18.065 57.294 8.095 1.00 77.69 853 GLU A C 1
ATOM 6734 O O . GLU A 1 853 ? 19.014 57.077 7.345 1.00 77.69 853 GLU A O 1
ATOM 6739 N N . THR A 1 854 ? 16.825 57.407 7.616 1.00 80.06 854 THR A N 1
ATOM 6740 C CA . THR A 1 854 ? 16.483 57.145 6.203 1.00 80.06 854 THR A CA 1
ATOM 6741 C C . THR A 1 854 ? 16.956 58.228 5.221 1.00 80.06 854 THR A C 1
ATOM 6743 O O . THR A 1 854 ? 16.771 58.079 4.013 1.00 80.06 854 THR A O 1
ATOM 6746 N N . SER A 1 855 ? 17.521 59.334 5.722 1.00 79.69 855 SER A N 1
ATOM 6747 C CA . SER A 1 855 ? 18.113 60.428 4.934 1.00 79.69 855 SER A CA 1
ATOM 6748 C C . SER A 1 855 ? 19.510 60.076 4.391 1.00 79.69 855 SER A C 1
ATOM 6750 O O . SER A 1 855 ? 19.927 60.623 3.369 1.00 79.69 855 SER A O 1
ATOM 6752 N N . GLN A 1 856 ? 20.214 59.151 5.050 1.00 84.56 856 GLN A N 1
ATOM 6753 C CA . GLN A 1 856 ? 21.557 58.662 4.718 1.00 84.56 856 GLN A CA 1
ATOM 6754 C C . GLN A 1 856 ? 21.487 57.250 4.116 1.00 84.56 856 GLN A C 1
ATOM 6756 O O . GLN A 1 856 ? 20.417 56.650 4.131 1.00 84.56 856 GLN A O 1
ATOM 6761 N N . PRO A 1 857 ? 22.583 56.684 3.579 1.00 88.56 857 PRO A N 1
ATOM 6762 C CA . PRO A 1 857 ? 22.613 55.288 3.159 1.00 88.56 857 PRO A CA 1
ATOM 6763 C C . PRO A 1 857 ? 22.213 54.317 4.277 1.00 88.56 857 PRO A C 1
ATOM 6765 O O . PRO A 1 857 ? 22.827 54.301 5.343 1.00 88.56 857 PRO A O 1
ATOM 6768 N N . TYR A 1 858 ? 21.218 53.467 4.027 1.00 89.12 858 TYR A N 1
ATOM 6769 C CA . TYR A 1 858 ? 20.726 52.488 5.002 1.00 89.12 858 TYR A CA 1
ATOM 6770 C C . TYR A 1 858 ? 20.399 51.140 4.349 1.00 89.12 858 TYR A C 1
ATOM 6772 O O . TYR A 1 858 ? 20.170 51.041 3.140 1.00 89.12 858 TYR A O 1
ATOM 6780 N N . PHE A 1 859 ? 20.404 50.073 5.143 1.00 88.81 859 PHE A N 1
ATOM 6781 C CA . PHE A 1 859 ? 20.055 48.739 4.675 1.00 88.81 859 PHE A CA 1
ATOM 6782 C C . PHE A 1 859 ? 18.536 48.572 4.683 1.00 88.81 859 PHE A C 1
ATOM 6784 O O . PHE A 1 859 ? 17.864 48.791 5.695 1.00 88.81 859 PHE A O 1
ATOM 6791 N N . ILE A 1 860 ? 17.996 48.081 3.576 1.00 85.12 860 ILE A N 1
ATOM 6792 C CA . ILE A 1 860 ? 16.566 47.818 3.414 1.00 85.12 860 ILE A CA 1
ATOM 6793 C C . ILE A 1 860 ? 16.274 46.326 3.568 1.00 85.12 860 ILE A C 1
ATOM 6795 O O . ILE A 1 860 ? 17.164 45.473 3.457 1.00 85.12 860 ILE A O 1
ATOM 6799 N N . THR A 1 861 ? 15.012 45.995 3.830 1.00 79.69 861 THR A N 1
ATOM 6800 C CA . THR A 1 861 ? 14.548 44.614 3.709 1.00 79.69 861 THR A CA 1
ATOM 6801 C C . THR A 1 861 ? 14.724 44.158 2.256 1.00 79.69 861 THR A C 1
ATOM 6803 O O . THR A 1 861 ? 14.526 44.952 1.332 1.00 79.69 861 THR A O 1
ATOM 6806 N N . PRO A 1 862 ? 15.132 42.902 2.018 1.00 79.44 862 PRO A N 1
ATOM 6807 C CA . PRO A 1 862 ? 15.195 41.778 2.959 1.00 79.44 862 PRO A CA 1
ATOM 6808 C C . PRO A 1 862 ? 16.593 41.463 3.546 1.00 79.44 862 PRO A C 1
ATOM 6810 O O . PRO A 1 862 ? 16.894 40.302 3.812 1.00 79.44 862 PRO A O 1
ATOM 6813 N N . THR A 1 863 ? 17.461 42.456 3.773 1.00 85.75 863 THR A N 1
ATOM 6814 C CA . THR A 1 863 ? 18.742 42.229 4.480 1.00 85.75 863 THR A CA 1
ATOM 6815 C C . THR A 1 863 ? 18.520 41.648 5.879 1.00 85.75 863 THR A C 1
ATOM 6817 O O . THR A 1 863 ? 17.656 42.138 6.606 1.00 85.75 863 THR A O 1
ATOM 6820 N N . ILE A 1 864 ? 19.343 40.665 6.277 1.00 88.31 864 ILE A N 1
ATOM 6821 C CA . ILE A 1 864 ? 19.306 40.026 7.607 1.00 88.31 864 ILE A CA 1
ATOM 6822 C C . ILE A 1 864 ? 19.244 41.104 8.714 1.00 88.31 864 ILE A C 1
ATOM 6824 O O . ILE A 1 864 ? 20.117 41.976 8.738 1.00 88.31 864 ILE A O 1
ATOM 6828 N N . PRO A 1 865 ? 18.243 41.074 9.619 1.00 87.25 865 PRO A N 1
ATOM 6829 C CA . PRO A 1 865 ? 18.089 42.081 10.671 1.00 87.25 865 PRO A CA 1
ATOM 6830 C C . PRO A 1 865 ? 19.245 42.110 11.678 1.00 87.25 865 PRO A C 1
ATOM 6832 O O . PRO A 1 865 ? 19.902 41.092 11.917 1.00 87.25 865 PRO A O 1
ATOM 6835 N N . HIS A 1 866 ? 19.446 43.267 12.316 1.00 87.69 866 HIS A N 1
ATOM 6836 C CA . HIS A 1 866 ? 20.478 43.460 13.339 1.00 87.69 866 HIS A CA 1
ATOM 6837 C C . HIS A 1 866 ? 20.311 42.460 14.500 1.00 87.69 866 HIS A C 1
ATOM 6839 O O . HIS A 1 866 ? 19.192 42.129 14.886 1.00 87.69 866 HIS A O 1
ATOM 6845 N N . ASP A 1 867 ? 21.425 41.961 15.039 1.00 88.19 867 ASP A N 1
ATOM 6846 C CA . ASP A 1 867 ? 21.508 40.947 16.106 1.00 88.19 867 ASP A CA 1
ATOM 6847 C C . ASP A 1 867 ? 20.901 39.567 15.786 1.00 88.19 867 ASP A C 1
ATOM 6849 O O . ASP A 1 867 ? 20.807 38.706 16.667 1.00 88.19 867 ASP A O 1
ATOM 6853 N N . SER A 1 868 ? 20.548 39.300 14.527 1.00 90.94 868 SER A N 1
ATOM 6854 C CA . SER A 1 868 ? 20.099 37.967 14.111 1.00 90.94 868 SER A CA 1
ATOM 6855 C C . SER A 1 868 ? 21.236 36.941 14.157 1.00 90.94 868 SER A C 1
ATOM 6857 O O . SER A 1 868 ? 22.422 37.272 14.118 1.00 90.94 868 SER A O 1
ATOM 6859 N N . VAL A 1 869 ? 20.875 35.664 14.239 1.00 90.62 869 VAL A N 1
ATOM 6860 C CA . VAL A 1 869 ? 21.784 34.520 14.276 1.00 90.62 869 VAL A CA 1
ATOM 6861 C C . VAL A 1 869 ? 21.488 33.608 13.101 1.00 90.62 869 VAL A C 1
ATOM 6863 O O . VAL A 1 869 ? 20.349 33.207 12.860 1.00 90.62 869 VAL A O 1
ATOM 6866 N N . THR A 1 870 ? 22.543 33.238 12.401 1.00 89.62 870 THR A N 1
ATOM 6867 C CA . THR A 1 870 ? 22.484 32.416 11.202 1.00 89.62 870 THR A CA 1
ATOM 6868 C C . THR A 1 870 ? 23.538 31.314 11.236 1.00 89.62 870 THR A C 1
ATOM 6870 O O . THR A 1 870 ? 24.424 31.337 12.090 1.00 89.62 870 THR A O 1
ATOM 6873 N N . GLN A 1 871 ? 23.444 30.331 10.345 1.00 86.81 871 GLN A N 1
ATOM 6874 C CA . GLN A 1 871 ? 24.337 29.178 10.281 1.00 86.81 871 GLN A CA 1
ATOM 6875 C C . GLN A 1 871 ? 25.018 29.065 8.916 1.00 86.81 871 GLN A C 1
ATOM 6877 O O . GLN A 1 871 ? 24.382 29.232 7.875 1.00 86.81 871 GLN A O 1
ATOM 6882 N N . CYS A 1 872 ? 26.300 28.697 8.944 1.00 86.06 872 CYS A N 1
ATOM 6883 C CA . CYS A 1 872 ? 27.069 28.256 7.787 1.00 86.06 872 CYS A CA 1
ATOM 6884 C C . CYS A 1 872 ? 27.824 26.954 8.110 1.00 86.06 872 CYS A C 1
ATOM 6886 O O . CYS A 1 872 ? 28.230 26.718 9.251 1.00 86.06 872 CYS A O 1
ATOM 6888 N N . VAL A 1 873 ? 27.989 26.085 7.110 1.00 81.69 873 VAL A N 1
ATOM 6889 C CA . VAL A 1 873 ? 28.652 24.783 7.276 1.00 81.69 873 VAL A CA 1
ATOM 6890 C C . VAL A 1 873 ? 30.163 24.935 7.038 1.00 81.69 873 VAL A C 1
ATOM 6892 O O . VAL A 1 873 ? 30.542 25.408 5.966 1.00 81.69 873 VAL A O 1
ATOM 6895 N N . PRO A 1 874 ? 31.033 24.507 7.976 1.00 80.62 874 PRO A N 1
ATOM 6896 C CA . PRO A 1 874 ? 32.486 24.578 7.809 1.00 80.62 874 PRO A CA 1
ATOM 6897 C C . PRO A 1 874 ? 32.965 23.839 6.553 1.00 80.62 874 PRO A C 1
ATOM 6899 O O . PRO A 1 874 ? 32.503 22.735 6.263 1.00 80.62 874 PRO A O 1
ATOM 6902 N N . GLY A 1 875 ? 33.906 24.427 5.809 1.00 71.69 875 GLY A N 1
ATOM 6903 C CA . GLY A 1 875 ? 34.431 23.852 4.564 1.00 71.69 875 GLY A CA 1
ATOM 6904 C C . GLY A 1 875 ? 33.529 24.020 3.332 1.00 71.69 875 GLY A C 1
ATOM 6905 O O . GLY A 1 875 ? 33.870 23.502 2.269 1.00 71.69 875 GLY A O 1
ATOM 6906 N N . LYS A 1 876 ? 32.405 24.741 3.448 1.00 76.06 876 LYS A N 1
ATOM 6907 C CA . LYS A 1 876 ? 31.573 25.194 2.321 1.00 76.06 876 LYS A CA 1
ATOM 6908 C C . LYS A 1 876 ? 31.547 26.722 2.257 1.00 76.06 876 LYS A C 1
ATOM 6910 O O . LYS A 1 876 ? 31.675 27.381 3.282 1.00 76.06 876 LYS A O 1
ATOM 6915 N N . SER A 1 877 ? 31.336 27.273 1.065 1.00 76.62 877 SER A N 1
ATOM 6916 C CA . SER A 1 877 ? 31.050 28.700 0.881 1.00 76.62 877 SER A CA 1
ATOM 6917 C C . SER A 1 877 ? 29.560 28.962 1.119 1.00 76.62 877 SER A C 1
ATOM 6919 O O . SER A 1 877 ? 28.729 28.287 0.516 1.00 76.62 877 SER A O 1
ATOM 6921 N N . CYS A 1 878 ? 29.217 29.922 1.982 1.00 80.81 878 CYS A N 1
ATOM 6922 C CA . CYS A 1 878 ? 27.834 30.355 2.213 1.00 80.81 878 CYS A CA 1
ATOM 6923 C C . CYS A 1 878 ? 27.663 31.814 1.801 1.00 80.81 878 CYS A C 1
ATOM 6925 O O . CYS A 1 878 ? 28.435 32.668 2.225 1.00 80.81 878 CYS A O 1
ATOM 6927 N N . HIS A 1 879 ? 26.628 32.121 1.030 1.00 81.38 879 HIS A N 1
ATOM 6928 C CA . HIS A 1 879 ? 26.371 33.472 0.527 1.00 81.38 879 HIS A CA 1
ATOM 6929 C C . HIS A 1 879 ? 25.307 34.214 1.359 1.00 81.38 879 HIS A C 1
ATOM 6931 O O . HIS A 1 879 ? 24.385 33.595 1.897 1.00 81.38 879 HIS A O 1
ATOM 6937 N N . ALA A 1 880 ? 25.388 35.543 1.435 1.00 83.44 880 ALA A N 1
ATOM 6938 C CA . ALA A 1 880 ? 24.349 36.419 1.974 1.00 83.44 880 ALA A CA 1
ATOM 6939 C C . ALA A 1 880 ? 24.230 37.692 1.122 1.00 83.44 880 ALA A C 1
ATOM 6941 O O . ALA A 1 880 ? 25.221 38.351 0.820 1.00 83.44 880 ALA A O 1
ATOM 6942 N N . LEU A 1 881 ? 23.000 38.058 0.756 1.00 81.12 881 LEU A N 1
ATOM 6943 C CA . LEU A 1 881 ? 22.729 39.246 -0.053 1.00 81.12 881 LEU A CA 1
ATOM 6944 C C . LEU A 1 881 ? 22.325 40.424 0.833 1.00 81.12 881 LEU A C 1
ATOM 6946 O O . LEU A 1 881 ? 21.388 40.332 1.628 1.00 81.12 881 LEU A O 1
ATOM 6950 N N . LEU A 1 882 ? 23.029 41.539 0.665 1.00 86.44 882 LEU A N 1
ATOM 6951 C CA . LEU A 1 882 ? 22.790 42.794 1.364 1.00 86.44 882 LEU A CA 1
ATOM 6952 C C . LEU A 1 882 ? 22.054 43.756 0.432 1.00 86.44 882 LEU A C 1
ATOM 6954 O O . LEU A 1 882 ? 22.594 44.161 -0.594 1.00 86.44 882 LEU A O 1
ATOM 6958 N N . PHE A 1 883 ? 20.831 44.125 0.798 1.00 85.62 883 PHE A N 1
ATOM 6959 C CA . PHE A 1 883 ? 20.001 45.109 0.111 1.00 85.62 883 PHE A CA 1
ATOM 6960 C C . PHE A 1 883 ? 20.109 46.461 0.809 1.00 85.62 883 PHE A C 1
ATOM 6962 O O . PHE A 1 883 ? 19.936 46.574 2.025 1.00 85.62 883 PHE A O 1
ATOM 6969 N N . MET A 1 884 ? 20.360 47.507 0.034 1.00 88.06 884 MET A N 1
ATOM 6970 C CA . MET A 1 884 ? 20.608 48.847 0.553 1.00 88.06 884 MET A CA 1
ATOM 6971 C C . MET A 1 884 ? 19.943 49.924 -0.300 1.00 88.06 884 MET A C 1
ATOM 6973 O O . MET A 1 884 ? 19.649 49.733 -1.482 1.00 88.06 884 MET A O 1
ATOM 6977 N N . SER A 1 885 ? 19.716 51.068 0.330 1.00 85.75 885 SER A N 1
ATOM 6978 C CA . SER A 1 885 ? 19.247 52.297 -0.292 1.00 85.75 885 SER A CA 1
ATOM 6979 C C . SER A 1 885 ? 20.278 53.394 -0.058 1.00 85.75 885 SER A C 1
ATOM 6981 O O . SER A 1 885 ? 20.857 53.479 1.024 1.00 85.75 885 SER A O 1
ATOM 6983 N N . GLY A 1 886 ? 20.483 54.256 -1.054 1.00 81.81 886 GLY A N 1
ATOM 6984 C CA . GLY A 1 886 ? 21.270 55.482 -0.903 1.00 81.81 886 GLY A CA 1
ATOM 6985 C C . GLY A 1 886 ? 20.561 56.562 -0.076 1.00 81.81 886 GLY A C 1
ATOM 6986 O O . GLY A 1 886 ? 21.108 57.645 0.103 1.00 81.81 886 GLY A O 1
ATOM 6987 N N . GLY A 1 887 ? 19.351 56.297 0.433 1.00 83.19 887 GLY A N 1
ATOM 6988 C CA . GLY A 1 887 ? 18.548 57.290 1.144 1.00 83.19 887 GLY A CA 1
ATOM 6989 C C . GLY A 1 887 ? 18.022 58.340 0.173 1.00 83.19 887 GLY A C 1
ATOM 6990 O O . GLY A 1 887 ? 17.312 58.009 -0.778 1.00 83.19 887 GLY A O 1
ATOM 6991 N N . PHE A 1 888 ? 18.383 59.605 0.390 1.00 82.25 888 PHE A N 1
ATOM 6992 C CA . PHE A 1 888 ? 18.082 60.686 -0.558 1.00 82.25 888 PHE A CA 1
ATOM 6993 C C . PHE A 1 888 ? 19.019 60.717 -1.770 1.00 82.25 888 PHE A C 1
ATOM 6995 O O . PHE A 1 888 ? 18.752 61.440 -2.731 1.00 82.25 888 PHE A O 1
ATOM 7002 N N . TYR A 1 889 ? 20.093 59.927 -1.750 1.00 81.81 889 TYR A N 1
ATOM 7003 C CA . TYR A 1 889 ? 21.052 59.859 -2.841 1.00 81.81 889 TYR A CA 1
ATOM 7004 C C . TYR A 1 889 ? 20.682 58.722 -3.806 1.00 81.81 889 TYR A C 1
ATOM 7006 O O . TYR A 1 889 ? 20.388 57.608 -3.371 1.00 81.81 889 TYR A O 1
ATOM 7014 N N . PRO A 1 890 ? 20.704 58.970 -5.127 1.00 74.12 890 PRO A N 1
ATOM 7015 C CA . PRO A 1 890 ? 20.350 57.963 -6.131 1.00 74.12 890 PRO A CA 1
ATOM 7016 C C . PRO A 1 890 ? 21.461 56.925 -6.371 1.00 74.12 890 PRO A C 1
ATOM 7018 O O . PRO A 1 890 ? 21.249 55.944 -7.088 1.00 74.12 890 PRO A O 1
ATOM 7021 N N . GLU A 1 891 ? 22.648 57.168 -5.819 1.00 81.00 891 GLU A N 1
ATOM 7022 C CA . GLU A 1 891 ? 23.845 56.346 -5.963 1.00 81.00 891 GLU A CA 1
ATOM 7023 C C . GLU A 1 891 ? 23.798 55.129 -5.036 1.00 81.00 891 GLU A C 1
ATOM 7025 O O . GLU A 1 891 ? 23.274 55.188 -3.922 1.00 81.00 891 GLU A O 1
ATOM 7030 N N . CYS A 1 892 ? 24.379 54.017 -5.488 1.00 82.50 892 CYS A N 1
ATOM 7031 C CA . CYS A 1 892 ? 24.453 52.810 -4.677 1.00 82.50 892 CYS A CA 1
ATOM 7032 C C . CYS A 1 892 ? 25.624 52.872 -3.678 1.00 82.50 892 CYS A C 1
ATOM 7034 O O . CYS A 1 892 ? 26.761 53.050 -4.120 1.00 82.50 892 CYS A O 1
ATOM 7036 N N . PRO A 1 893 ? 25.369 52.697 -2.365 1.00 85.69 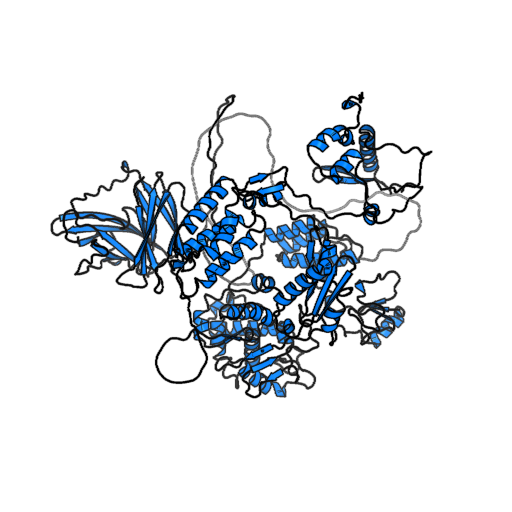893 PRO A N 1
ATOM 7037 C CA . PRO A 1 893 ? 26.399 52.706 -1.326 1.00 85.69 893 PRO A CA 1
ATOM 7038 C C . PRO A 1 893 ? 27.445 51.597 -1.491 1.00 85.69 893 PRO A C 1
ATOM 7040 O O . PRO A 1 893 ? 27.153 50.515 -1.997 1.00 85.69 893 PRO A O 1
ATOM 7043 N N . PHE A 1 894 ? 28.660 51.850 -1.009 1.00 84.38 894 PHE A N 1
ATOM 7044 C CA . PHE A 1 894 ? 29.710 50.846 -0.853 1.00 84.38 894 PHE A CA 1
ATOM 7045 C C . PHE A 1 894 ? 29.556 50.112 0.478 1.00 84.38 894 PHE A C 1
ATOM 7047 O O . PHE A 1 894 ? 29.153 50.714 1.469 1.00 84.38 894 PHE A O 1
ATOM 7054 N N . VAL A 1 895 ? 29.932 48.830 0.515 1.00 88.69 895 VAL A N 1
ATOM 7055 C CA . VAL A 1 895 ? 29.928 48.002 1.730 1.00 88.69 895 VAL A CA 1
ATOM 7056 C C . VAL A 1 895 ? 31.357 47.764 2.200 1.00 88.69 895 VAL A C 1
ATOM 7058 O O . VAL A 1 895 ? 32.219 47.373 1.413 1.00 88.69 895 VAL A O 1
ATOM 7061 N N . LYS A 1 896 ? 31.596 47.922 3.500 1.00 88.31 896 LYS A N 1
ATOM 7062 C CA . LYS A 1 896 ? 32.848 47.538 4.153 1.00 88.31 896 LYS A CA 1
ATOM 7063 C C . LYS A 1 896 ? 32.570 46.729 5.416 1.00 88.31 896 LYS A C 1
ATOM 7065 O O . LYS A 1 896 ? 31.712 47.089 6.218 1.00 88.31 896 LYS A O 1
ATOM 7070 N N . GLN A 1 897 ? 33.341 45.664 5.621 1.00 90.69 897 GLN A N 1
ATOM 7071 C CA . GLN A 1 897 ? 33.362 44.949 6.894 1.00 90.69 897 GLN A CA 1
ATOM 7072 C C . GLN A 1 897 ? 34.058 45.803 7.965 1.00 90.69 897 GLN A C 1
ATOM 7074 O O . GLN A 1 897 ? 35.172 46.291 7.758 1.00 90.69 897 GLN A O 1
ATOM 7079 N N . THR A 1 898 ? 33.406 45.977 9.111 1.00 88.69 898 THR A N 1
ATOM 7080 C CA . THR A 1 898 ? 33.945 46.700 10.274 1.00 88.69 898 THR A CA 1
ATOM 7081 C C . THR A 1 898 ? 34.265 45.786 11.455 1.00 88.69 898 THR A C 1
ATOM 7083 O O . THR A 1 898 ? 35.086 46.157 12.288 1.00 88.69 898 THR A O 1
ATOM 7086 N N . GLU A 1 899 ? 33.675 44.588 11.512 1.00 88.75 899 GLU A N 1
ATOM 7087 C CA . GLU A 1 899 ? 33.923 43.581 12.553 1.00 88.75 899 GLU A CA 1
ATOM 7088 C C . GLU A 1 899 ? 33.833 42.159 11.967 1.00 88.75 899 GLU A C 1
ATOM 7090 O O . GLU A 1 899 ? 33.059 41.910 11.036 1.00 88.75 899 GLU A O 1
ATOM 7095 N N . GLY A 1 900 ? 34.612 41.230 12.522 1.00 84.94 900 GLY A N 1
ATOM 7096 C CA . GLY A 1 900 ? 34.655 39.811 12.150 1.00 84.94 900 GLY A CA 1
ATOM 7097 C C . GLY A 1 900 ? 35.985 39.390 11.502 1.00 84.94 900 GLY A C 1
ATOM 7098 O O . GLY A 1 900 ? 36.805 40.249 11.174 1.00 84.94 900 GLY A O 1
ATOM 7099 N N . PRO A 1 901 ? 36.231 38.079 11.327 1.00 82.00 901 PRO A N 1
ATOM 7100 C CA . PRO A 1 901 ? 37.427 37.581 10.650 1.00 82.00 901 PRO A CA 1
ATOM 7101 C C . PRO A 1 901 ? 37.435 38.023 9.180 1.00 82.00 901 PRO A C 1
ATOM 7103 O O . PRO A 1 901 ? 36.455 37.800 8.470 1.00 82.00 901 PRO A O 1
ATOM 7106 N N . SER A 1 902 ? 38.520 38.656 8.727 1.00 72.56 902 SER A N 1
ATOM 7107 C CA . SER A 1 902 ? 38.664 39.117 7.337 1.00 72.56 902 SER A CA 1
ATOM 7108 C C . SER A 1 902 ? 38.929 37.973 6.360 1.00 72.56 902 SER A C 1
ATOM 7110 O O . SER A 1 902 ? 38.464 38.019 5.229 1.00 72.56 902 SER A O 1
ATOM 7112 N N . ASP A 1 903 ? 39.648 36.937 6.799 1.00 76.19 903 ASP A N 1
ATOM 7113 C CA . ASP A 1 903 ? 40.042 35.804 5.946 1.00 76.19 903 ASP A CA 1
ATOM 7114 C C . ASP A 1 903 ? 38.871 34.845 5.660 1.00 76.19 903 ASP A C 1
ATOM 7116 O O . ASP A 1 903 ? 38.920 34.057 4.716 1.00 76.19 903 ASP A O 1
ATOM 7120 N N . ASP A 1 904 ? 37.795 34.946 6.447 1.00 80.62 904 ASP A N 1
ATOM 7121 C CA . ASP A 1 904 ? 36.585 34.132 6.312 1.00 80.62 904 ASP A CA 1
ATOM 7122 C C . ASP A 1 904 ? 35.515 34.808 5.442 1.00 80.62 904 ASP A C 1
ATOM 7124 O O . ASP A 1 904 ? 34.438 34.237 5.264 1.00 80.62 904 ASP A O 1
ATOM 7128 N N . LEU A 1 905 ? 35.751 36.029 4.947 1.00 85.81 905 LEU A N 1
ATOM 7129 C CA . LEU A 1 905 ? 34.738 36.830 4.265 1.00 85.81 905 LEU A CA 1
ATOM 7130 C C . LEU A 1 905 ? 35.265 37.420 2.957 1.00 85.81 905 LEU A C 1
ATOM 7132 O O . LEU A 1 905 ? 36.218 38.193 2.932 1.00 85.81 905 LEU A O 1
ATOM 7136 N N . HIS A 1 906 ? 34.548 37.154 1.870 1.00 84.44 906 HIS A N 1
ATOM 7137 C CA . HIS A 1 906 ? 34.750 37.821 0.593 1.00 84.44 906 HIS A CA 1
ATOM 7138 C C . HIS A 1 906 ? 33.544 38.702 0.247 1.00 84.44 906 HIS A C 1
ATOM 7140 O O . HIS A 1 906 ? 32.423 38.211 0.112 1.00 84.44 906 HIS A O 1
ATOM 7146 N N . ILE A 1 907 ? 33.769 40.007 0.072 1.00 82.69 907 ILE A N 1
ATOM 7147 C CA . ILE A 1 907 ? 32.750 40.954 -0.401 1.00 82.69 907 ILE A CA 1
ATOM 7148 C C . ILE A 1 907 ? 32.916 41.106 -1.912 1.00 82.69 907 ILE A C 1
ATOM 7150 O O . ILE A 1 907 ? 33.935 41.613 -2.379 1.00 82.69 907 ILE A O 1
ATOM 7154 N N . PHE A 1 908 ? 31.916 40.687 -2.688 1.00 73.31 908 PHE A N 1
ATOM 7155 C CA . PHE A 1 908 ? 31.942 40.841 -4.141 1.00 73.31 908 PHE A CA 1
ATOM 7156 C C . PHE A 1 908 ? 31.586 42.281 -4.519 1.00 73.31 908 PHE A C 1
ATOM 7158 O O . PHE A 1 908 ? 30.416 42.640 -4.657 1.00 73.31 908 PHE A O 1
ATOM 7165 N N . THR A 1 909 ? 32.605 43.118 -4.699 1.00 60.59 909 THR A N 1
ATOM 7166 C CA . THR A 1 909 ? 32.458 44.475 -5.230 1.00 60.59 909 THR A CA 1
ATOM 7167 C C . THR A 1 909 ? 32.305 44.415 -6.749 1.00 60.59 909 THR A C 1
ATOM 7169 O O . THR A 1 909 ? 33.253 44.180 -7.493 1.00 60.59 909 THR A O 1
ATOM 7172 N N . SER A 1 910 ? 31.079 44.587 -7.239 1.00 50.59 910 SER A N 1
ATOM 7173 C CA . SER A 1 910 ? 30.839 44.746 -8.674 1.00 50.59 910 SER A CA 1
ATOM 7174 C C . SER A 1 910 ? 31.179 46.180 -9.086 1.00 50.59 910 SER A C 1
ATOM 7176 O O . SER A 1 910 ? 30.701 47.121 -8.458 1.00 50.59 910 SER A O 1
ATOM 7178 N N . ALA A 1 911 ? 31.978 46.355 -10.144 1.00 45.38 911 ALA A N 1
ATOM 7179 C CA . ALA A 1 911 ? 32.248 47.671 -10.741 1.00 45.38 911 ALA A CA 1
ATOM 7180 C C . ALA A 1 911 ? 30.973 48.342 -11.299 1.00 45.38 911 ALA A C 1
ATOM 7182 O O . ALA A 1 911 ? 30.933 49.559 -11.440 1.00 45.38 911 ALA A O 1
ATOM 7183 N N . ASP A 1 912 ? 29.918 47.555 -11.520 1.00 45.34 912 ASP A N 1
ATOM 7184 C CA . ASP A 1 912 ? 28.555 48.015 -11.752 1.00 45.34 912 ASP A CA 1
ATOM 7185 C C . ASP A 1 912 ? 27.686 47.560 -10.577 1.00 45.34 912 ASP A C 1
ATOM 7187 O O . ASP A 1 912 ? 27.388 46.370 -10.452 1.00 45.34 912 ASP A O 1
ATOM 7191 N N . ASN A 1 913 ? 27.276 48.475 -9.696 1.00 48.75 913 ASN A N 1
ATOM 7192 C CA . ASN A 1 913 ? 26.285 48.189 -8.657 1.00 48.75 913 ASN A CA 1
ATOM 7193 C C . ASN A 1 913 ? 24.955 47.806 -9.331 1.00 48.75 913 ASN A C 1
ATOM 7195 O O . ASN A 1 913 ? 24.116 48.652 -9.644 1.00 48.75 913 ASN A O 1
ATOM 7199 N N . THR A 1 914 ? 24.787 46.517 -9.623 1.00 51.97 914 THR A N 1
ATOM 7200 C CA . THR A 1 914 ? 23.632 45.988 -10.342 1.00 51.97 914 THR A CA 1
ATOM 7201 C C . THR A 1 914 ? 22.376 46.194 -9.511 1.00 51.97 914 THR A C 1
ATOM 7203 O O . THR A 1 914 ? 22.275 45.691 -8.394 1.00 51.97 914 THR A O 1
ATOM 7206 N N . LYS A 1 915 ? 21.402 46.907 -10.084 1.00 51.91 915 LYS A N 1
ATOM 7207 C CA . LYS A 1 915 ? 20.054 47.047 -9.534 1.00 51.91 915 LYS A CA 1
ATOM 7208 C C . LYS A 1 915 ? 19.268 45.753 -9.750 1.00 51.91 915 LYS A C 1
ATOM 7210 O O . LYS A 1 915 ? 18.598 45.611 -10.773 1.00 51.91 915 LYS A O 1
ATOM 7215 N N . LEU A 1 916 ? 19.310 44.814 -8.804 1.00 51.44 916 LEU A N 1
ATOM 7216 C CA . LEU A 1 916 ? 18.292 43.760 -8.758 1.00 51.44 916 LEU A CA 1
ATOM 7217 C C . LEU A 1 916 ? 16.975 44.410 -8.317 1.00 51.44 916 LEU A C 1
ATOM 7219 O O . LEU A 1 916 ? 16.867 44.900 -7.196 1.00 51.44 916 LEU A O 1
ATOM 7223 N N . ILE A 1 917 ? 15.972 44.431 -9.200 1.00 50.38 917 ILE A N 1
ATOM 7224 C CA . ILE A 1 917 ? 14.629 44.968 -8.893 1.00 50.38 917 ILE A CA 1
ATOM 7225 C C . ILE A 1 917 ? 14.698 46.452 -8.470 1.00 50.38 917 ILE A C 1
ATOM 7227 O O . ILE A 1 917 ? 14.008 46.909 -7.568 1.00 50.38 917 ILE A O 1
ATOM 7231 N N . GLY A 1 918 ? 15.581 47.231 -9.100 1.00 58.50 918 GLY A N 1
ATOM 7232 C CA . GLY A 1 918 ? 15.690 48.674 -8.847 1.00 58.50 918 GLY A CA 1
ATOM 7233 C C . GLY A 1 918 ? 16.456 49.083 -7.580 1.00 58.50 918 GLY A C 1
ATOM 7234 O O . GLY A 1 918 ? 16.782 50.263 -7.466 1.00 58.50 918 GLY A O 1
ATOM 7235 N N . ASN A 1 919 ? 16.813 48.140 -6.698 1.00 67.81 919 ASN A N 1
ATOM 7236 C CA . ASN A 1 919 ? 17.497 48.395 -5.424 1.00 67.81 919 ASN A CA 1
ATOM 7237 C C . ASN A 1 919 ? 18.986 48.022 -5.474 1.00 67.81 919 ASN A C 1
ATOM 7239 O O . ASN A 1 919 ? 19.389 47.146 -6.239 1.00 67.81 919 ASN A O 1
ATOM 7243 N N . CYS A 1 920 ? 19.811 48.671 -4.649 1.00 80.06 920 CYS A N 1
ATOM 7244 C CA . CYS A 1 920 ? 21.246 48.398 -4.586 1.00 80.06 920 CYS A CA 1
ATOM 7245 C C . CYS A 1 920 ? 21.506 47.104 -3.805 1.00 80.06 920 CYS A C 1
ATOM 7247 O O . CYS A 1 920 ? 20.990 46.934 -2.699 1.00 80.06 920 CYS A O 1
ATOM 7249 N N . THR A 1 921 ? 22.296 46.191 -4.372 1.00 80.44 921 THR A N 1
ATOM 7250 C CA . THR A 1 921 ? 22.566 44.875 -3.772 1.00 80.44 921 THR A CA 1
ATOM 7251 C C . THR A 1 921 ? 24.046 44.511 -3.807 1.00 80.44 921 THR A C 1
ATOM 7253 O O . THR A 1 921 ? 24.692 44.698 -4.837 1.00 80.44 921 THR A O 1
ATOM 7256 N N . THR A 1 922 ? 24.559 43.912 -2.731 1.00 81.75 922 THR A N 1
ATOM 7257 C CA . THR A 1 922 ? 25.927 43.371 -2.647 1.00 81.75 922 THR A CA 1
ATOM 7258 C C . THR A 1 922 ? 25.903 41.941 -2.111 1.00 81.75 922 THR A C 1
ATOM 7260 O O . THR A 1 922 ? 25.227 41.672 -1.121 1.00 81.75 922 THR A O 1
ATOM 7263 N N . ASP A 1 923 ? 26.638 41.030 -2.757 1.00 81.50 923 ASP A N 1
ATOM 7264 C CA . ASP A 1 923 ? 26.814 39.645 -2.296 1.00 81.50 923 ASP A CA 1
ATOM 7265 C C . ASP A 1 923 ? 28.058 39.533 -1.411 1.00 81.50 923 ASP A C 1
ATOM 7267 O O . ASP A 1 923 ? 29.139 40.019 -1.768 1.00 81.50 923 ASP A O 1
ATOM 7271 N N . VAL A 1 924 ? 27.896 38.901 -0.253 1.00 85.75 924 VAL A N 1
ATOM 7272 C CA . VAL A 1 924 ? 28.986 38.583 0.667 1.00 85.75 924 VAL A CA 1
ATOM 7273 C C . VAL A 1 924 ? 29.046 37.076 0.883 1.00 85.75 924 VAL A C 1
ATOM 7275 O O . VAL A 1 924 ? 28.037 36.432 1.166 1.00 85.75 924 VAL A O 1
ATOM 7278 N N . THR A 1 925 ? 30.238 36.503 0.764 1.00 85.38 925 THR A N 1
ATOM 7279 C CA . THR A 1 925 ? 30.453 35.061 0.899 1.00 85.38 925 THR A CA 1
ATOM 7280 C C . THR A 1 925 ? 31.319 34.770 2.106 1.00 85.38 925 THR A C 1
ATOM 7282 O O . THR A 1 925 ? 32.438 35.263 2.213 1.00 85.38 925 THR A O 1
ATOM 7285 N N . PHE A 1 926 ? 30.795 33.931 2.990 1.00 85.75 926 PHE A N 1
ATOM 7286 C CA . PHE A 1 926 ? 31.499 33.372 4.130 1.00 85.75 926 PHE A CA 1
ATOM 7287 C C . PHE A 1 926 ? 32.186 32.073 3.705 1.00 85.75 926 PHE A C 1
ATOM 7289 O O . PHE A 1 926 ? 31.539 31.177 3.158 1.00 85.75 926 PHE A O 1
ATOM 7296 N N . THR A 1 927 ? 33.482 31.954 3.966 1.00 84.50 927 THR A N 1
ATOM 7297 C CA . THR A 1 927 ? 34.308 30.782 3.651 1.00 84.50 927 THR A CA 1
ATOM 7298 C C . THR A 1 927 ? 34.956 30.224 4.919 1.00 84.50 927 THR A C 1
ATOM 7300 O O . THR A 1 927 ? 36.175 30.308 5.070 1.00 84.50 927 THR A O 1
ATOM 7303 N N . PRO A 1 928 ? 34.165 29.659 5.855 1.00 83.06 928 PRO A N 1
ATOM 7304 C CA . PRO A 1 928 ? 34.695 29.106 7.095 1.00 83.06 928 PRO A CA 1
ATOM 7305 C C . PRO A 1 928 ? 35.672 27.950 6.817 1.00 83.06 928 PRO A C 1
ATOM 7307 O O . PRO A 1 928 ? 35.310 26.996 6.111 1.00 83.06 928 PRO A O 1
ATOM 7310 N N . PRO A 1 929 ? 36.883 27.962 7.404 1.00 79.38 929 PRO A N 1
ATOM 7311 C CA . PRO A 1 929 ? 37.847 26.879 7.252 1.00 79.38 929 PRO A CA 1
ATOM 7312 C C . PRO A 1 929 ? 37.264 25.519 7.681 1.00 79.38 929 PRO A C 1
ATOM 7314 O O . PRO A 1 929 ? 36.486 25.465 8.644 1.00 79.38 929 PRO A O 1
ATOM 7317 N N . PRO A 1 930 ? 37.634 24.399 7.030 1.00 78.19 930 PRO A N 1
ATOM 7318 C CA . PRO A 1 930 ? 37.198 23.066 7.446 1.00 78.19 930 PRO A CA 1
ATOM 7319 C C . PRO A 1 930 ? 37.547 22.793 8.919 1.00 78.19 930 PRO A C 1
ATOM 7321 O O . PRO A 1 930 ? 38.687 22.987 9.334 1.00 78.19 930 PRO A O 1
ATOM 7324 N N . GLY A 1 931 ? 36.570 22.344 9.713 1.00 70.38 931 GLY A N 1
ATOM 7325 C CA . GLY A 1 931 ? 36.752 22.055 11.143 1.00 70.38 931 GLY A CA 1
ATOM 7326 C C . GLY A 1 931 ? 36.667 23.265 12.086 1.00 70.38 931 GLY A C 1
ATOM 7327 O O . GLY A 1 931 ? 36.839 23.093 13.291 1.00 70.38 931 GLY A O 1
ATOM 7328 N N . SER A 1 932 ? 36.381 24.471 11.581 1.00 75.56 932 SER A N 1
ATOM 7329 C CA . SER A 1 932 ? 36.088 25.639 12.423 1.00 75.56 932 SER A CA 1
ATOM 7330 C C . SER A 1 932 ? 34.712 25.512 13.094 1.00 75.56 932 SER A C 1
ATOM 7332 O O . SER A 1 932 ? 33.723 25.155 12.457 1.00 75.56 932 SER A O 1
ATOM 7334 N N . THR A 1 933 ? 34.632 25.796 14.398 1.00 79.25 933 THR A N 1
ATOM 7335 C CA . THR A 1 933 ? 33.371 25.795 15.159 1.00 79.25 933 THR A CA 1
ATOM 7336 C C . THR A 1 933 ? 33.314 27.003 16.078 1.00 79.25 933 THR A C 1
ATOM 7338 O O . THR A 1 933 ? 34.237 27.219 16.863 1.00 79.25 933 THR A O 1
ATOM 7341 N N . GLY A 1 934 ? 32.230 27.772 16.026 1.00 82.44 934 GLY A N 1
ATOM 7342 C CA . GLY A 1 934 ? 32.090 28.973 16.847 1.00 82.44 934 GLY A CA 1
ATOM 7343 C C . GLY A 1 934 ? 30.976 29.895 16.369 1.00 82.44 934 GLY A C 1
ATOM 7344 O O . GLY A 1 934 ? 30.413 29.695 15.295 1.00 82.44 934 GLY A O 1
ATOM 7345 N N . LYS A 1 935 ? 30.645 30.899 17.187 1.00 88.75 935 LYS A N 1
ATOM 7346 C CA . LYS A 1 935 ? 29.696 31.970 16.856 1.00 88.75 935 LYS A CA 1
ATOM 7347 C C . LYS A 1 935 ? 30.481 33.263 16.659 1.00 88.75 935 LYS A C 1
ATOM 7349 O O . LYS A 1 935 ? 31.062 33.769 17.616 1.00 88.75 935 LYS A O 1
ATOM 7354 N N . TYR A 1 936 ? 30.466 33.796 15.445 1.00 89.44 936 TYR A N 1
ATOM 7355 C CA . TYR A 1 936 ? 31.236 34.976 15.054 1.00 89.44 936 TYR A CA 1
ATOM 7356 C C . TYR A 1 936 ? 30.297 36.136 14.742 1.00 89.44 936 TYR A C 1
ATOM 7358 O O . TYR A 1 936 ? 29.238 35.929 14.151 1.00 89.44 936 TYR A O 1
ATOM 7366 N N . ARG A 1 937 ? 30.661 37.350 15.166 1.00 93.00 937 ARG A N 1
ATOM 7367 C CA . ARG A 1 937 ? 29.907 38.574 14.878 1.00 93.00 937 ARG A CA 1
ATOM 7368 C C . ARG A 1 937 ? 30.508 39.245 13.650 1.00 93.00 937 ARG A C 1
ATOM 7370 O O . ARG A 1 937 ? 31.705 39.518 13.631 1.00 93.00 937 ARG A O 1
ATOM 7377 N N . PHE A 1 938 ? 29.675 39.501 12.651 1.00 92.56 938 PHE A N 1
ATOM 7378 C CA . PHE A 1 938 ? 30.052 40.226 11.445 1.00 92.56 938 PHE A CA 1
ATOM 7379 C C . PHE A 1 938 ? 29.274 41.532 11.388 1.00 92.56 938 PHE A C 1
ATOM 7381 O O . PHE A 1 938 ? 28.046 41.519 11.487 1.00 92.56 938 PHE A O 1
ATOM 7388 N N . CYS A 1 939 ? 29.988 42.645 11.230 1.00 92.44 939 CYS A N 1
ATOM 7389 C CA . CYS A 1 939 ? 29.396 43.969 11.071 1.00 92.44 939 CYS A CA 1
ATOM 7390 C C . CYS A 1 939 ? 29.768 44.556 9.714 1.00 92.44 939 CYS A C 1
ATOM 7392 O O . CYS A 1 939 ? 30.935 44.548 9.317 1.00 92.44 939 CYS A O 1
ATOM 7394 N N . PHE A 1 940 ? 28.763 45.091 9.029 1.00 92.81 940 PHE A N 1
ATOM 7395 C CA . PHE A 1 940 ? 28.884 45.713 7.720 1.00 92.81 940 PHE A CA 1
ATOM 7396 C C . PHE A 1 940 ? 28.460 47.169 7.831 1.00 92.81 940 PHE A C 1
ATOM 7398 O O . PHE A 1 940 ? 27.336 47.456 8.239 1.00 92.81 940 PHE A O 1
ATOM 7405 N N . ASN A 1 941 ? 29.356 48.080 7.472 1.00 91.62 941 ASN A N 1
ATOM 7406 C CA . ASN A 1 941 ? 29.050 49.493 7.320 1.00 91.62 941 ASN A CA 1
ATOM 7407 C C . ASN A 1 941 ? 28.834 49.808 5.841 1.00 91.62 941 ASN A C 1
ATOM 7409 O O . ASN A 1 941 ? 29.623 49.372 4.997 1.00 91.62 941 ASN A O 1
ATOM 7413 N N . ILE A 1 942 ? 27.781 50.568 5.545 1.00 90.25 942 ILE A N 1
ATOM 7414 C CA . ILE A 1 942 ? 27.566 51.136 4.216 1.00 90.25 942 ILE A CA 1
ATOM 7415 C C . ILE A 1 942 ? 27.852 52.628 4.204 1.00 90.25 942 ILE A C 1
ATOM 7417 O O . ILE A 1 942 ? 27.604 53.324 5.184 1.00 90.25 942 ILE A O 1
ATOM 7421 N N . PHE A 1 943 ? 28.388 53.116 3.091 1.00 87.94 943 PHE A N 1
ATOM 7422 C CA . PHE A 1 943 ? 28.745 54.522 2.935 1.00 87.94 943 PHE A CA 1
ATOM 7423 C C . PHE A 1 943 ? 28.718 54.943 1.465 1.00 87.94 943 PHE A C 1
ATOM 7425 O O . PHE A 1 943 ? 28.969 54.144 0.563 1.00 87.94 943 PHE A O 1
ATOM 7432 N N . LEU A 1 944 ? 28.442 56.220 1.222 1.00 85.38 944 LEU A N 1
ATOM 7433 C CA . LEU A 1 944 ? 28.753 56.892 -0.041 1.00 85.38 944 LEU A CA 1
ATOM 7434 C C . LEU A 1 944 ? 30.007 57.759 0.169 1.00 85.38 944 LEU A C 1
ATOM 7436 O O . LEU A 1 944 ? 30.390 58.007 1.318 1.00 85.38 944 LEU A O 1
ATOM 7440 N N . PRO A 1 945 ? 30.691 58.221 -0.892 1.00 84.38 945 PRO A N 1
ATOM 7441 C CA . PRO A 1 945 ? 31.839 59.110 -0.733 1.00 84.38 945 PRO A CA 1
ATOM 7442 C C . PRO A 1 945 ? 31.491 60.317 0.161 1.00 84.38 945 PRO A C 1
ATOM 7444 O O . PRO A 1 945 ? 30.634 61.123 -0.183 1.00 84.38 945 PRO A O 1
ATOM 7447 N N . ASN A 1 946 ? 32.154 60.432 1.319 1.00 80.00 946 ASN A N 1
ATOM 7448 C CA . ASN A 1 946 ? 31.944 61.465 2.351 1.00 80.00 946 ASN A CA 1
ATOM 7449 C C . ASN A 1 946 ? 30.578 61.473 3.071 1.00 80.00 946 ASN A C 1
ATOM 7451 O O . ASN A 1 946 ? 30.311 62.407 3.827 1.00 80.00 946 ASN A O 1
ATOM 7455 N N . ILE A 1 947 ? 29.733 60.453 2.895 1.00 84.44 947 ILE A N 1
ATOM 7456 C CA . ILE A 1 947 ? 28.442 60.335 3.587 1.00 84.44 947 ILE A CA 1
ATOM 7457 C C . ILE A 1 947 ? 28.423 58.998 4.342 1.00 84.44 947 ILE A C 1
ATOM 7459 O O . ILE A 1 947 ? 28.390 57.940 3.699 1.00 84.44 947 ILE A O 1
ATOM 7463 N N . PRO A 1 948 ? 28.471 59.012 5.688 1.00 83.19 948 PRO A N 1
ATOM 7464 C CA . PRO A 1 948 ? 28.358 57.790 6.470 1.00 83.19 948 PRO A CA 1
ATOM 7465 C C . PRO A 1 948 ? 26.951 57.207 6.324 1.00 83.19 948 PRO A C 1
ATOM 7467 O O . PRO A 1 948 ? 25.990 57.929 6.074 1.00 83.19 948 PRO A O 1
ATOM 7470 N N . GLY A 1 949 ? 26.843 55.894 6.469 1.00 86.44 949 GLY A N 1
ATOM 7471 C CA . GLY A 1 949 ? 25.571 55.191 6.472 1.00 86.44 949 GLY A CA 1
ATOM 7472 C C . GLY A 1 949 ? 25.480 54.173 7.599 1.00 86.44 949 GLY A C 1
ATOM 7473 O O . GLY A 1 949 ? 26.348 54.077 8.474 1.00 86.44 949 GLY A O 1
ATOM 7474 N N . GLU A 1 950 ? 24.397 53.407 7.573 1.00 90.88 950 GLU A N 1
ATOM 7475 C CA . GLU A 1 950 ? 24.061 52.431 8.601 1.00 90.88 950 GLU A CA 1
ATOM 7476 C C . GLU A 1 950 ? 25.164 51.370 8.786 1.00 90.88 950 GLU A C 1
ATOM 7478 O O . GLU A 1 950 ? 25.783 50.890 7.833 1.00 90.88 950 GLU A O 1
ATOM 7483 N N . THR A 1 951 ? 25.382 50.952 10.036 1.00 90.50 951 THR A N 1
ATOM 7484 C CA . THR A 1 951 ? 26.140 49.732 10.346 1.00 90.50 951 THR A CA 1
ATOM 7485 C C . THR A 1 951 ? 25.190 48.647 10.827 1.00 90.50 951 THR A C 1
ATOM 7487 O O . THR A 1 951 ? 24.445 48.855 11.785 1.00 90.50 951 THR A O 1
ATOM 7490 N N . ARG A 1 952 ? 25.233 47.471 10.197 1.00 90.44 952 ARG A N 1
ATOM 7491 C CA . ARG A 1 952 ? 24.392 46.328 10.562 1.00 90.44 952 ARG A CA 1
ATOM 7492 C C . ARG A 1 952 ? 25.244 45.127 10.945 1.00 90.44 952 ARG A C 1
ATOM 7494 O O . ARG A 1 952 ? 26.158 44.756 10.212 1.00 90.44 952 ARG A O 1
ATOM 7501 N N . CYS A 1 953 ? 24.933 44.535 12.095 1.00 91.56 953 CYS A N 1
ATOM 7502 C CA . CYS A 1 953 ? 25.674 43.415 12.658 1.00 91.56 953 CYS A CA 1
ATOM 7503 C C . CYS A 1 953 ? 24.769 42.200 12.841 1.00 91.56 953 CYS A C 1
ATOM 7505 O O . CYS A 1 953 ? 23.648 42.337 13.324 1.00 91.56 953 CYS A O 1
ATOM 7507 N N . PHE A 1 954 ? 25.268 41.012 12.518 1.00 92.81 954 PHE A N 1
ATOM 7508 C CA . PHE A 1 954 ? 24.606 39.743 12.820 1.00 92.81 954 PHE A CA 1
ATOM 7509 C C . PHE A 1 954 ? 25.644 38.655 13.114 1.00 92.81 954 PHE A C 1
ATOM 7511 O O . PHE A 1 954 ? 26.844 38.826 12.888 1.00 92.81 954 PHE A O 1
ATOM 7518 N N . TYR A 1 955 ? 25.184 37.537 13.666 1.00 92.44 955 TYR A N 1
ATOM 7519 C CA . TYR A 1 955 ? 26.035 36.419 14.048 1.00 92.44 955 TYR A CA 1
ATOM 7520 C C . TYR A 1 955 ? 25.944 35.273 13.043 1.00 92.44 955 TYR A C 1
ATOM 7522 O O . TYR A 1 955 ? 24.847 34.893 12.624 1.00 92.44 955 TYR A O 1
ATOM 7530 N N . VAL A 1 956 ? 27.088 34.667 12.733 1.00 90.50 956 VAL A N 1
ATOM 7531 C CA . VAL A 1 956 ? 27.191 33.444 11.930 1.00 90.50 956 VAL A CA 1
ATOM 7532 C C . VAL A 1 956 ? 27.787 32.338 12.797 1.00 90.50 956 VAL A C 1
ATOM 7534 O O . VAL A 1 956 ? 28.849 32.500 13.399 1.00 90.50 956 VAL A O 1
ATOM 7537 N N . ILE A 1 957 ? 27.069 31.222 12.905 1.00 88.56 957 ILE A N 1
ATOM 7538 C CA . ILE A 1 957 ? 27.495 30.016 13.612 1.00 88.56 957 ILE A CA 1
ATOM 7539 C C . ILE A 1 957 ? 28.101 29.049 12.601 1.00 88.56 957 ILE A C 1
ATOM 7541 O O . ILE A 1 957 ? 27.438 28.654 11.641 1.00 88.56 957 ILE A O 1
ATOM 7545 N N . TYR A 1 958 ? 29.337 28.630 12.853 1.00 88.75 958 TYR A N 1
ATOM 7546 C CA . TYR A 1 958 ? 30.011 27.579 12.099 1.00 88.75 958 TYR A CA 1
ATOM 7547 C C . TYR A 1 958 ? 29.752 26.236 12.785 1.00 88.75 958 TYR A C 1
ATOM 7549 O O . TYR A 1 958 ? 30.225 26.003 13.901 1.00 88.75 958 TYR A O 1
ATOM 7557 N N . MET A 1 959 ? 28.942 25.377 12.159 1.00 78.88 959 MET A N 1
ATOM 7558 C CA . MET A 1 959 ? 28.593 24.058 12.701 1.00 78.88 959 MET A CA 1
ATOM 7559 C C . MET A 1 959 ? 28.167 23.089 11.589 1.00 78.88 959 MET A C 1
ATOM 7561 O O . MET A 1 959 ? 27.480 23.487 10.645 1.00 78.88 959 MET A O 1
ATOM 7565 N N . GLU A 1 960 ? 28.550 21.814 11.704 1.00 65.44 960 GLU A N 1
ATOM 7566 C CA . GLU A 1 960 ? 28.117 20.757 10.780 1.00 65.44 960 GLU A CA 1
ATOM 7567 C C . GLU A 1 960 ? 26.595 20.540 10.841 1.00 65.44 960 GLU A C 1
ATOM 7569 O O . GLU A 1 960 ? 25.978 20.590 11.908 1.00 65.44 960 GLU A O 1
ATOM 7574 N N . TYR A 1 961 ? 25.976 20.293 9.681 1.00 53.09 961 TYR A N 1
ATOM 7575 C CA . TYR A 1 961 ? 24.541 20.031 9.591 1.00 53.09 961 TYR A CA 1
ATOM 7576 C C . TYR A 1 961 ? 24.211 18.684 10.247 1.00 53.09 961 TYR A C 1
ATOM 7578 O O . TYR A 1 961 ? 24.584 17.627 9.739 1.00 53.09 961 TYR A O 1
ATOM 7586 N N . THR A 1 962 ? 23.494 18.719 11.368 1.00 39.62 962 THR A N 1
ATOM 7587 C CA . THR A 1 962 ? 22.878 17.535 11.972 1.00 39.62 962 THR A CA 1
ATOM 7588 C C . THR A 1 962 ? 21.430 17.464 11.491 1.00 39.62 962 THR A C 1
ATOM 7590 O O . THR A 1 962 ? 20.631 18.322 11.863 1.00 39.62 962 THR A O 1
ATOM 7593 N N . PRO A 1 963 ? 21.053 16.485 10.647 1.00 38.28 963 PRO A N 1
ATOM 7594 C CA . PRO A 1 963 ? 19.667 16.345 10.230 1.00 38.28 963 PRO A CA 1
ATOM 7595 C C . PRO A 1 963 ? 18.816 16.046 11.462 1.00 38.28 963 PRO A C 1
ATOM 7597 O O . PRO A 1 963 ? 18.973 14.997 12.095 1.00 38.28 963 PRO A O 1
ATOM 7600 N N . VAL A 1 964 ? 17.913 16.956 11.813 1.00 31.88 964 VAL A N 1
ATOM 7601 C CA . VAL A 1 964 ? 16.869 16.652 12.789 1.00 31.88 964 VAL A CA 1
ATOM 7602 C C . VAL A 1 964 ? 15.920 15.666 12.100 1.00 31.88 964 VAL A C 1
ATOM 7604 O O . VAL A 1 964 ? 15.399 15.973 11.027 1.00 31.88 964 VAL A O 1
ATOM 7607 N N . PRO A 1 965 ? 15.696 14.455 12.642 1.00 27.38 965 PRO A N 1
ATOM 7608 C CA . PRO A 1 965 ? 14.672 13.573 12.102 1.00 27.38 965 PRO A CA 1
ATOM 7609 C C . PRO A 1 965 ? 13.333 14.298 12.209 1.00 27.38 965 PRO A C 1
ATOM 7611 O O . PRO A 1 965 ? 13.051 14.840 13.276 1.00 27.38 965 PRO A O 1
ATOM 7614 N N . ILE A 1 966 ? 12.502 14.259 11.164 1.00 31.28 966 ILE A N 1
ATOM 7615 C CA . ILE A 1 966 ? 11.117 14.750 11.213 1.00 31.28 966 ILE A CA 1
ATOM 7616 C C . ILE A 1 966 ? 10.373 13.955 12.300 1.00 31.28 966 ILE A C 1
ATOM 7618 O O . ILE A 1 966 ? 9.825 12.876 12.067 1.00 31.28 966 ILE A O 1
ATOM 7622 N N . ARG A 1 967 ? 10.425 14.454 13.534 1.00 27.84 967 ARG A N 1
ATOM 7623 C CA . ARG A 1 967 ? 9.555 14.082 14.640 1.00 27.84 967 ARG A CA 1
ATOM 7624 C C . ARG A 1 967 ? 8.431 15.101 14.615 1.00 27.84 967 ARG A C 1
ATOM 7626 O O . ARG A 1 967 ? 8.690 16.296 14.686 1.00 27.84 967 ARG A O 1
ATOM 7633 N N . HIS A 1 968 ? 7.188 14.635 14.562 1.00 31.00 968 HIS A N 1
ATOM 7634 C CA . HIS A 1 968 ? 6.068 15.454 15.004 1.00 31.00 968 HIS A CA 1
ATOM 7635 C C . HIS A 1 968 ? 6.240 15.684 16.511 1.00 31.00 968 HIS A C 1
ATOM 7637 O O . HIS A 1 968 ? 5.784 14.879 17.322 1.00 31.00 968 HIS A O 1
ATOM 7643 N N . GLU A 1 969 ? 6.964 16.734 16.894 1.00 25.62 969 GLU A N 1
ATOM 7644 C CA . GLU A 1 969 ? 6.856 17.266 18.244 1.00 25.62 969 GLU A CA 1
ATOM 7645 C C . GLU A 1 969 ? 5.435 17.809 18.403 1.00 25.62 969 GLU A C 1
ATOM 7647 O O . GLU A 1 969 ? 4.955 18.643 17.634 1.00 25.62 969 GLU A O 1
ATOM 7652 N N . HIS A 1 970 ? 4.716 17.242 19.366 1.00 30.56 970 HIS A N 1
ATOM 7653 C CA . HIS A 1 970 ? 3.407 17.720 19.764 1.00 30.56 970 HIS A CA 1
ATOM 7654 C C . HIS A 1 970 ? 3.540 19.137 20.330 1.00 30.56 970 HIS A C 1
ATOM 7656 O O . HIS A 1 970 ? 4.101 19.316 21.409 1.00 30.56 970 HIS A O 1
ATOM 7662 N N . PHE A 1 971 ? 2.963 20.122 19.640 1.00 25.25 971 PHE A N 1
ATOM 7663 C CA . PHE A 1 971 ? 2.608 21.402 20.246 1.00 25.25 971 PHE A CA 1
ATOM 7664 C C . PHE A 1 971 ? 1.564 21.158 21.350 1.00 25.25 971 PHE A C 1
ATOM 7666 O O . PHE A 1 971 ? 0.504 20.587 21.063 1.00 25.25 971 PHE A O 1
ATOM 7673 N N . PRO A 1 972 ? 1.812 21.566 22.606 1.00 27.11 972 PRO A N 1
ATOM 7674 C CA . PRO A 1 972 ? 0.790 21.550 23.635 1.00 27.11 972 PRO A CA 1
ATOM 7675 C C . PRO A 1 972 ? -0.114 22.768 23.419 1.00 27.11 972 PRO A C 1
ATOM 7677 O O . PRO A 1 972 ? 0.228 23.883 23.803 1.00 27.11 972 PRO A O 1
ATOM 7680 N N . LEU A 1 973 ? -1.270 22.575 22.783 1.00 28.53 973 LEU A N 1
ATOM 7681 C CA . LEU A 1 973 ? -2.293 23.619 22.731 1.00 28.53 973 LEU A CA 1
ATOM 7682 C C . LEU A 1 973 ? -3.039 23.644 24.065 1.00 28.53 973 LEU A C 1
ATOM 7684 O O . LEU A 1 973 ? -3.851 22.768 24.368 1.00 28.53 973 LEU A O 1
ATOM 7688 N N . GLY A 1 974 ? -2.691 24.651 24.866 1.00 22.55 974 GLY A N 1
ATOM 7689 C CA . GLY A 1 974 ? -3.414 25.057 26.057 1.00 22.55 974 GLY A CA 1
ATOM 7690 C C . GLY A 1 974 ? -4.832 25.510 25.723 1.00 22.55 974 GLY A C 1
ATOM 7691 O O . GLY A 1 974 ? -5.092 26.140 24.699 1.00 22.55 974 GLY A O 1
ATOM 7692 N N . CYS A 1 975 ? -5.747 25.156 26.618 1.00 23.56 975 CYS A N 1
ATOM 7693 C CA . CYS A 1 975 ? -7.072 25.741 26.713 1.00 23.56 975 CYS A CA 1
ATOM 7694 C C . CYS A 1 975 ? -6.959 27.200 27.169 1.00 23.56 975 CYS A C 1
ATOM 7696 O O . CYS A 1 975 ? -6.360 27.424 28.216 1.00 23.56 975 CYS A O 1
ATOM 7698 N N . THR A 1 976 ? -7.624 28.126 26.475 1.00 22.97 976 THR A N 1
ATOM 7699 C CA . THR A 1 976 ? -8.250 29.311 27.088 1.00 22.97 976 THR A CA 1
ATOM 7700 C C . THR A 1 976 ? -9.453 29.790 26.263 1.00 22.97 976 THR A C 1
ATOM 7702 O O . THR A 1 976 ? -9.350 30.105 25.080 1.00 22.97 976 THR A O 1
ATOM 7705 N N . ASP A 1 977 ? -10.595 29.756 26.951 1.00 23.03 977 ASP A N 1
ATOM 7706 C CA . ASP A 1 977 ? -11.622 30.791 27.110 1.00 23.03 977 ASP A CA 1
ATOM 7707 C C . ASP A 1 977 ? -12.497 31.261 25.935 1.00 23.03 977 ASP A C 1
ATOM 7709 O O . ASP A 1 977 ? -12.115 32.049 25.074 1.00 23.03 977 ASP A O 1
ATOM 7713 N N . TYR A 1 978 ? -13.771 30.865 26.041 1.00 24.12 978 TYR A N 1
ATOM 7714 C CA . TYR A 1 978 ? -14.913 31.755 25.840 1.00 24.12 978 TYR A CA 1
ATOM 7715 C C . TYR A 1 978 ? -15.591 31.942 27.211 1.00 24.12 978 TYR A C 1
ATOM 7717 O O . TYR A 1 978 ? -16.103 30.974 27.777 1.00 24.12 978 TYR A O 1
ATOM 7725 N N . GLU A 1 979 ? -15.567 33.171 27.738 1.00 22.72 979 GLU A N 1
ATOM 7726 C CA . GLU A 1 979 ? -16.464 33.663 28.800 1.00 22.72 979 GLU A CA 1
ATOM 7727 C C . GLU A 1 979 ? -17.931 33.515 28.296 1.00 22.72 979 GLU A C 1
ATOM 7729 O O . GLU A 1 979 ? -18.182 33.585 27.093 1.00 22.72 979 GLU A O 1
ATOM 7734 N N . ASP A 1 980 ? -18.976 33.250 29.088 1.00 22.22 980 ASP A N 1
ATOM 7735 C CA . ASP A 1 980 ? -19.383 33.973 30.287 1.00 22.22 980 ASP A CA 1
ATOM 7736 C C . ASP A 1 980 ? -20.705 33.375 30.857 1.00 22.22 980 ASP A C 1
ATOM 7738 O O . ASP A 1 980 ? -21.412 32.634 30.167 1.00 22.22 980 ASP A O 1
ATOM 7742 N N . ILE A 1 981 ? -21.088 33.828 32.062 1.00 23.81 981 ILE A N 1
ATOM 7743 C CA . ILE A 1 981 ? -22.392 33.711 32.775 1.00 23.81 981 ILE A CA 1
ATOM 7744 C C . ILE A 1 981 ? -22.520 32.659 33.918 1.00 23.81 981 ILE A C 1
ATOM 7746 O O . ILE A 1 981 ? -23.017 31.547 33.752 1.00 23.81 981 ILE A O 1
ATOM 7750 N N . ASN A 1 982 ? -22.204 33.160 35.128 1.00 20.06 982 ASN A N 1
ATOM 7751 C CA . ASN A 1 982 ? -22.891 33.056 36.439 1.00 20.06 982 ASN A CA 1
ATOM 7752 C C . ASN A 1 982 ? -23.168 31.694 37.130 1.00 20.06 982 ASN A C 1
ATOM 7754 O O . ASN A 1 982 ? -24.096 30.984 36.762 1.00 20.06 982 ASN A O 1
ATOM 7758 N N . PHE A 1 983 ? -22.535 31.439 38.293 1.00 21.14 983 PHE A N 1
ATOM 7759 C CA . PHE A 1 983 ? -23.061 31.734 39.656 1.00 21.14 983 PHE A CA 1
ATOM 7760 C C . PHE A 1 983 ? -22.197 31.080 40.773 1.00 21.14 983 PHE A C 1
ATOM 7762 O O . PHE A 1 983 ? -22.019 29.870 40.816 1.00 21.14 983 PHE A O 1
ATOM 7769 N N . SER A 1 984 ? -21.734 31.922 41.711 1.00 19.84 984 SER A N 1
ATOM 7770 C CA . SER A 1 984 ? -21.510 31.717 43.164 1.00 19.84 984 SER A CA 1
ATOM 7771 C C . SER A 1 984 ? -20.786 30.471 43.733 1.00 19.84 984 SER A C 1
ATOM 7773 O O . SER A 1 984 ? -21.340 29.378 43.756 1.00 19.84 984 SER A O 1
ATOM 7775 N N . CYS A 1 985 ? -19.648 30.701 44.414 1.00 20.39 985 CYS A N 1
ATOM 7776 C CA . CYS A 1 985 ? -19.481 30.692 45.892 1.00 20.39 985 CYS A CA 1
ATOM 7777 C C . CYS A 1 985 ? -18.133 30.125 46.413 1.00 20.39 985 CYS A C 1
ATOM 7779 O O . CYS A 1 985 ? -17.890 28.927 46.372 1.00 20.39 985 CYS A O 1
ATOM 7781 N N . ARG A 1 986 ? -17.412 31.022 47.113 1.00 22.08 986 ARG A N 1
ATOM 7782 C CA . ARG A 1 986 ? -16.602 30.859 48.347 1.00 22.08 986 ARG A CA 1
ATOM 7783 C C . ARG A 1 986 ? -15.165 30.297 48.280 1.00 22.08 986 ARG A C 1
ATOM 7785 O O . ARG A 1 986 ? -14.931 29.098 48.272 1.00 22.08 986 ARG A O 1
ATOM 7792 N N . ASN A 1 987 ? -14.239 31.257 48.409 1.00 22.00 987 ASN A N 1
ATOM 7793 C CA . ASN A 1 987 ? -12.908 31.260 49.039 1.00 22.00 987 ASN A CA 1
ATOM 7794 C C . ASN A 1 987 ? -12.530 30.065 49.937 1.00 22.00 987 ASN A C 1
ATOM 7796 O O . ASN A 1 987 ? -13.308 29.713 50.820 1.00 22.00 987 ASN A O 1
ATOM 7800 N N . TRP A 1 988 ? -11.254 29.653 49.869 1.00 23.33 988 TRP A N 1
ATOM 7801 C CA . TRP A 1 988 ? -10.299 29.703 50.997 1.00 23.33 988 TRP A CA 1
ATOM 7802 C C . TRP A 1 988 ? -8.830 29.599 50.514 1.00 23.33 988 TRP A C 1
ATOM 7804 O O . TRP A 1 988 ? -8.539 28.992 49.490 1.00 23.33 988 TRP A O 1
ATOM 7814 N N . ASN A 1 989 ? -7.946 30.283 51.246 1.00 22.97 989 ASN A N 1
ATOM 7815 C CA . ASN A 1 989 ? -6.560 30.684 50.947 1.00 22.97 989 ASN A CA 1
ATOM 7816 C C . ASN A 1 989 ? -5.493 29.564 50.855 1.00 22.97 989 ASN A C 1
ATOM 7818 O O . ASN A 1 989 ? -5.626 28.539 51.511 1.00 22.97 989 ASN A O 1
ATOM 7822 N N . ASN A 1 990 ? -4.402 29.885 50.124 1.00 24.45 990 ASN A N 1
ATOM 7823 C CA . ASN A 1 990 ? -2.952 29.616 50.325 1.00 24.45 990 ASN A CA 1
ATOM 7824 C C . ASN A 1 990 ? -2.547 28.374 51.166 1.00 24.45 990 ASN A C 1
ATOM 7826 O O . ASN A 1 990 ? -2.952 28.239 52.312 1.00 24.45 990 ASN A O 1
ATOM 7830 N N . SER A 1 991 ? -1.582 27.516 50.797 1.00 24.19 991 SER A N 1
ATOM 7831 C CA . SER A 1 991 ? -0.168 27.831 50.501 1.00 24.19 991 SER A CA 1
ATOM 7832 C C . SER A 1 991 ? 0.642 26.548 50.167 1.00 24.19 991 SER A C 1
ATOM 7834 O O . SER A 1 991 ? 0.401 25.519 50.785 1.00 24.19 991 SER A O 1
ATOM 7836 N N . ILE A 1 992 ? 1.695 26.705 49.341 1.00 23.59 992 ILE A N 1
ATOM 7837 C CA . ILE A 1 992 ? 3.028 26.030 49.362 1.00 23.59 992 ILE A CA 1
ATOM 7838 C C . ILE A 1 992 ? 3.147 24.556 48.911 1.00 23.59 992 ILE A C 1
ATOM 7840 O O . ILE A 1 992 ? 2.556 23.662 49.505 1.00 23.59 992 ILE A O 1
ATOM 7844 N N . GLY A 1 993 ? 4.054 24.287 47.945 1.00 22.06 993 GLY A N 1
ATOM 7845 C CA . GLY A 1 993 ? 4.490 22.905 47.683 1.00 22.06 993 GLY A CA 1
ATOM 7846 C C . GLY A 1 993 ? 5.431 22.520 46.523 1.00 22.06 993 GLY A C 1
ATOM 7847 O O . GLY A 1 993 ? 5.335 21.385 46.095 1.00 22.06 993 GLY A O 1
ATOM 7848 N N . ILE A 1 994 ? 6.354 23.383 46.070 1.00 23.44 994 ILE A N 1
ATOM 7849 C CA . ILE A 1 994 ? 7.728 23.024 45.616 1.00 23.44 994 ILE A CA 1
ATOM 7850 C C . ILE A 1 994 ? 7.941 22.176 44.325 1.00 23.44 994 ILE A C 1
ATOM 7852 O O . ILE A 1 994 ? 7.703 20.975 44.261 1.00 23.44 994 ILE A O 1
ATOM 7856 N N . CYS A 1 995 ? 8.603 22.816 43.347 1.00 19.89 995 CYS A N 1
ATOM 7857 C CA . CYS A 1 995 ? 9.396 22.226 42.258 1.00 19.89 995 CYS A CA 1
ATOM 7858 C C . CYS A 1 995 ? 10.698 21.563 42.753 1.00 19.89 995 CYS A C 1
ATOM 7860 O O . CYS A 1 995 ? 11.377 22.142 43.599 1.00 19.89 995 CYS A O 1
ATOM 7862 N N . ARG A 1 996 ? 11.167 20.495 42.081 1.00 22.03 996 ARG A N 1
ATOM 7863 C CA . ARG A 1 996 ? 12.584 20.391 41.665 1.00 22.03 996 ARG A CA 1
ATOM 7864 C C . ARG A 1 996 ? 12.845 19.339 40.577 1.00 22.03 996 ARG A C 1
ATOM 7866 O O . ARG A 1 996 ? 12.475 18.178 40.677 1.00 22.03 996 ARG A O 1
ATOM 7873 N N . THR A 1 997 ? 13.538 19.840 39.566 1.00 21.52 997 THR A N 1
ATOM 7874 C CA . THR A 1 997 ? 14.303 19.250 38.461 1.00 21.52 997 THR A CA 1
ATOM 7875 C C . THR A 1 997 ? 15.502 18.402 38.897 1.00 21.52 997 THR A C 1
ATOM 7877 O O . THR A 1 997 ? 16.145 18.779 39.874 1.00 21.52 997 THR A O 1
ATOM 7880 N N . THR A 1 998 ? 15.929 17.442 38.059 1.00 23.69 998 THR A N 1
ATOM 7881 C CA . THR A 1 998 ? 17.363 17.195 37.771 1.00 23.69 998 THR A CA 1
ATOM 7882 C C . THR A 1 998 ? 17.598 16.421 36.462 1.00 23.69 998 THR A C 1
ATOM 7884 O O . THR A 1 998 ? 17.039 15.352 36.235 1.00 23.69 998 THR A O 1
ATOM 7887 N N . TYR A 1 999 ? 18.472 16.992 35.626 1.00 24.80 999 TYR A N 1
ATOM 7888 C CA . TYR A 1 999 ? 19.208 16.382 34.512 1.00 24.80 999 TYR A CA 1
ATOM 7889 C C . TYR A 1 999 ? 20.285 15.398 35.028 1.00 24.80 999 TYR A C 1
ATOM 7891 O O . TYR A 1 999 ? 20.763 15.546 36.152 1.00 24.80 999 TYR A O 1
ATOM 7899 N N . GLY A 1 1000 ? 20.688 14.425 34.198 1.00 23.94 1000 GLY A N 1
ATOM 7900 C CA . GLY A 1 1000 ? 21.826 13.521 34.457 1.00 23.94 1000 GLY A CA 1
ATOM 7901 C C . GLY A 1 1000 ? 23.198 14.133 34.127 1.00 23.94 1000 GLY A C 1
ATOM 7902 O O . GLY A 1 1000 ? 23.277 15.324 33.833 1.00 23.94 1000 GLY A O 1
ATOM 7903 N N . PRO A 1 1001 ? 24.274 13.320 34.106 1.00 29.19 1001 PRO A N 1
ATOM 7904 C CA . PRO A 1 1001 ? 25.461 13.660 33.324 1.00 29.19 1001 PRO A CA 1
ATOM 7905 C C . PRO A 1 1001 ? 25.951 12.523 32.406 1.00 29.19 1001 PRO A C 1
ATOM 7907 O O . PRO A 1 1001 ? 25.833 11.335 32.701 1.00 29.19 1001 PRO A O 1
ATOM 7910 N N . VAL A 1 1002 ? 26.543 12.939 31.286 1.00 23.67 1002 VAL A N 1
ATOM 7911 C CA . VAL A 1 1002 ? 27.274 12.143 30.289 1.00 23.67 1002 VAL A CA 1
ATOM 7912 C C . VAL A 1 1002 ? 28.776 12.312 30.537 1.00 23.67 1002 VAL A C 1
ATOM 7914 O O . VAL A 1 1002 ? 29.213 13.431 30.782 1.00 23.67 1002 VAL A O 1
ATOM 7917 N N . HIS A 1 1003 ? 29.571 11.247 30.383 1.00 23.30 1003 HIS A N 1
ATOM 7918 C CA . HIS A 1 1003 ? 30.945 11.349 29.870 1.00 23.30 1003 HIS A CA 1
ATOM 7919 C C . HIS A 1 1003 ? 31.369 10.063 29.130 1.00 23.30 1003 HIS A C 1
ATOM 7921 O O . HIS A 1 1003 ? 31.222 8.949 29.627 1.00 23.30 1003 HIS A O 1
ATOM 7927 N N . THR A 1 1004 ? 31.884 10.267 27.918 1.00 23.52 1004 THR A N 1
ATOM 7928 C CA . THR A 1 1004 ? 32.571 9.362 26.972 1.00 23.52 1004 THR A CA 1
ATOM 7929 C C . THR A 1 1004 ? 33.981 8.988 27.491 1.00 23.52 1004 THR A C 1
ATOM 7931 O O . THR A 1 1004 ? 34.548 9.746 28.268 1.00 23.52 1004 THR A O 1
ATOM 7934 N N . ILE A 1 1005 ? 34.601 7.840 27.155 1.00 23.89 1005 ILE A N 1
ATOM 7935 C CA . ILE A 1 1005 ? 35.520 7.605 26.007 1.00 23.89 1005 ILE A CA 1
ATOM 7936 C C . ILE A 1 1005 ? 35.905 6.092 25.924 1.00 23.89 1005 ILE A C 1
ATOM 7938 O O . ILE A 1 1005 ? 35.975 5.398 26.932 1.00 23.89 1005 ILE A O 1
ATOM 7942 N N . ALA A 1 1006 ? 36.175 5.630 24.691 1.00 22.22 1006 ALA A N 1
ATOM 7943 C CA . ALA A 1 1006 ? 36.729 4.350 24.190 1.00 22.22 1006 ALA A CA 1
ATOM 7944 C C . ALA A 1 1006 ? 37.840 3.658 25.039 1.00 22.22 1006 ALA A C 1
ATOM 7946 O O . ALA A 1 1006 ? 38.610 4.330 25.709 1.00 22.22 1006 ALA A O 1
ATOM 7947 N N . ARG A 1 1007 ? 38.061 2.327 25.009 1.00 23.20 1007 ARG A N 1
ATOM 7948 C CA . ARG A 1 1007 ? 38.535 1.489 23.877 1.00 23.20 1007 ARG A CA 1
ATOM 7949 C C . ARG A 1 1007 ? 38.393 -0.031 24.157 1.00 23.20 1007 ARG A C 1
ATOM 7951 O O . ARG A 1 1007 ? 38.472 -0.476 25.292 1.00 23.20 1007 ARG A O 1
ATOM 7958 N N . HIS A 1 1008 ? 38.247 -0.792 23.061 1.00 22.91 1008 HIS A N 1
ATOM 7959 C CA . HIS A 1 1008 ? 38.871 -2.095 22.715 1.00 22.91 1008 HIS A CA 1
ATOM 7960 C C . HIS A 1 1008 ? 39.917 -2.687 23.697 1.00 22.91 1008 HIS A C 1
ATOM 7962 O O . HIS A 1 1008 ? 40.713 -1.935 24.234 1.00 22.91 1008 HIS A O 1
ATOM 7968 N N . ARG A 1 1009 ? 40.139 -4.003 23.869 1.00 22.88 1009 ARG A N 1
ATOM 7969 C CA . ARG A 1 1009 ? 39.777 -5.244 23.144 1.00 22.88 1009 ARG A CA 1
ATOM 7970 C C . ARG A 1 1009 ? 40.293 -6.448 23.978 1.00 22.88 1009 ARG A C 1
ATOM 7972 O O . ARG A 1 1009 ? 41.376 -6.357 24.539 1.00 22.88 1009 ARG A O 1
ATOM 7979 N N . CYS A 1 1010 ? 39.641 -7.605 23.812 1.00 22.09 1010 CYS A N 1
ATOM 7980 C CA . CYS A 1 1010 ? 40.253 -8.952 23.734 1.00 22.09 1010 CYS A CA 1
ATOM 7981 C C . CYS A 1 1010 ? 40.695 -9.714 25.017 1.00 22.09 1010 CYS A C 1
ATOM 7983 O O . CYS A 1 1010 ? 40.744 -9.146 26.099 1.00 22.09 1010 CYS A O 1
ATOM 7985 N N . PRO A 1 1011 ? 40.867 -11.055 24.908 1.00 33.03 1011 PRO A N 1
ATOM 7986 C CA . PRO A 1 1011 ? 40.482 -12.033 25.928 1.00 33.03 1011 PRO A CA 1
ATOM 7987 C C . PRO A 1 1011 ? 41.654 -12.583 26.762 1.00 33.03 1011 PRO A C 1
ATOM 7989 O O . PRO A 1 1011 ? 42.811 -12.360 26.430 1.00 33.03 1011 PRO A O 1
ATOM 7992 N N . ARG A 1 1012 ? 41.281 -13.474 27.698 1.00 23.91 1012 ARG A N 1
ATOM 7993 C CA . ARG A 1 1012 ? 42.033 -14.597 28.306 1.00 23.91 1012 ARG A CA 1
ATOM 7994 C C . ARG A 1 1012 ? 42.680 -14.377 29.681 1.00 23.91 1012 ARG A C 1
ATOM 7996 O O . ARG A 1 1012 ? 43.469 -13.474 29.879 1.00 23.91 1012 ARG A O 1
ATOM 8003 N N . PHE A 1 1013 ? 42.398 -15.379 30.524 1.00 24.16 1013 PHE A N 1
ATOM 8004 C CA . PHE A 1 1013 ? 43.227 -15.987 31.572 1.00 24.16 1013 PHE A CA 1
ATOM 8005 C C . PHE A 1 1013 ? 43.686 -15.141 32.778 1.00 24.16 1013 PHE A C 1
ATOM 8007 O O . PHE A 1 1013 ? 44.356 -14.128 32.658 1.00 24.16 1013 PHE A O 1
ATOM 8014 N N . CYS A 1 1014 ? 43.344 -15.674 33.960 1.00 21.52 1014 CYS A N 1
ATOM 8015 C CA . CYS A 1 1014 ? 43.995 -15.550 35.270 1.00 21.52 1014 CYS A CA 1
ATOM 8016 C C . CYS A 1 1014 ? 45.362 -14.842 35.315 1.00 21.52 1014 CYS A C 1
ATOM 8018 O O . CYS A 1 1014 ? 46.321 -15.338 34.732 1.00 21.52 1014 CYS A O 1
ATOM 8020 N N . SER A 1 1015 ? 45.533 -13.865 36.213 1.00 22.64 1015 SER A N 1
ATOM 8021 C CA . SER A 1 1015 ? 46.061 -14.071 37.581 1.00 22.64 1015 SER A CA 1
ATOM 8022 C C . SER A 1 1015 ? 46.532 -12.762 38.255 1.00 22.64 1015 SER A C 1
ATOM 8024 O O . SER A 1 1015 ? 47.065 -11.878 37.602 1.00 22.64 1015 SER A O 1
ATOM 8026 N N . LEU A 1 1016 ? 46.344 -12.720 39.585 1.00 23.67 1016 LEU A N 1
ATOM 8027 C CA . LEU A 1 1016 ? 47.167 -12.072 40.629 1.00 23.67 1016 LEU A CA 1
ATOM 8028 C C . LEU A 1 1016 ? 47.251 -10.527 40.757 1.00 23.67 1016 LEU A C 1
ATOM 8030 O O . LEU A 1 1016 ? 48.014 -9.859 40.079 1.00 23.67 1016 LEU A O 1
ATOM 8034 N N . CYS A 1 1017 ? 46.515 -10.044 41.772 1.00 20.95 1017 CYS A N 1
ATOM 8035 C CA . CYS A 1 1017 ? 46.959 -9.357 43.005 1.00 20.95 1017 CYS A CA 1
ATOM 8036 C C . CYS A 1 1017 ? 47.801 -8.057 43.031 1.00 20.95 1017 CYS A C 1
ATOM 8038 O O . CYS A 1 1017 ? 48.807 -7.923 42.352 1.00 20.95 1017 CYS A O 1
ATOM 8040 N N . GLN A 1 1018 ? 47.447 -7.264 44.069 1.00 22.92 1018 GLN A N 1
ATOM 8041 C CA . GLN A 1 1018 ? 48.207 -6.257 44.850 1.00 22.92 1018 GLN A CA 1
ATOM 8042 C C . GLN A 1 1018 ? 48.168 -4.793 44.348 1.00 22.92 1018 GLN A C 1
ATOM 8044 O O . GLN A 1 1018 ? 48.610 -4.489 43.252 1.00 22.92 1018 GLN A O 1
ATOM 8049 N N . SER A 1 1019 ? 47.421 -3.905 45.041 1.00 24.08 1019 SER A N 1
ATOM 8050 C CA . SER A 1 1019 ? 47.844 -3.006 46.161 1.00 24.08 1019 SER A CA 1
ATOM 8051 C C . SER A 1 1019 ? 48.460 -1.699 45.614 1.00 24.08 1019 SER A C 1
ATOM 8053 O O . SER A 1 1019 ? 49.247 -1.784 44.690 1.00 24.08 1019 SER A O 1
ATOM 8055 N N . SER A 1 1020 ? 48.245 -0.460 46.072 1.00 24.38 1020 SER A N 1
ATOM 8056 C CA . SER A 1 1020 ? 47.724 0.134 47.313 1.00 24.38 1020 SER A CA 1
ATOM 8057 C C . SER A 1 1020 ? 47.997 1.664 47.281 1.00 24.38 1020 SER A C 1
ATOM 8059 O O . SER A 1 1020 ? 48.862 2.071 46.511 1.00 24.38 1020 SER A O 1
ATOM 8061 N N . ILE A 1 1021 ? 47.400 2.429 48.222 1.00 24.67 1021 ILE A N 1
ATOM 8062 C CA . ILE A 1 1021 ? 47.899 3.708 48.827 1.00 24.67 1021 ILE A CA 1
ATOM 8063 C C . ILE A 1 1021 ? 47.763 4.992 47.966 1.00 24.67 1021 ILE A C 1
ATOM 8065 O O . ILE A 1 1021 ? 48.045 4.963 46.780 1.00 24.67 1021 ILE A O 1
ATOM 8069 N N . ALA A 1 1022 ? 47.433 6.193 48.469 1.00 24.09 1022 ALA A N 1
ATOM 8070 C CA . ALA A 1 1022 ? 46.843 6.710 49.717 1.00 24.09 1022 ALA A CA 1
ATOM 8071 C C . ALA A 1 1022 ? 46.699 8.254 49.617 1.00 24.09 1022 ALA A C 1
ATOM 8073 O O . ALA A 1 1022 ? 47.454 8.882 48.881 1.00 24.09 1022 ALA A O 1
ATOM 8074 N N . GLY A 1 1023 ? 45.830 8.827 50.469 1.00 23.91 1023 GLY A N 1
ATOM 8075 C CA . GLY A 1 1023 ? 45.991 10.138 51.141 1.00 23.91 1023 GLY A CA 1
ATOM 8076 C C . GLY A 1 1023 ? 45.552 11.401 50.376 1.00 23.91 1023 GLY A C 1
ATOM 8077 O O . GLY A 1 1023 ? 45.703 11.474 49.170 1.00 23.91 1023 GLY A O 1
ATOM 8078 N N . THR A 1 1024 ? 45.030 12.470 50.995 1.00 25.78 1024 THR A N 1
ATOM 8079 C CA . THR A 1 1024 ? 44.811 12.797 52.423 1.00 25.78 1024 THR A CA 1
ATOM 8080 C C . THR A 1 1024 ? 44.051 14.139 52.537 1.00 25.78 1024 THR A C 1
ATOM 8082 O O . THR A 1 1024 ? 44.300 15.017 51.723 1.00 25.78 1024 THR A O 1
ATOM 8085 N N . CYS A 1 1025 ? 43.195 14.251 53.572 1.00 22.53 1025 CYS A N 1
ATOM 8086 C CA . CYS A 1 1025 ? 42.865 15.385 54.479 1.00 22.53 1025 CYS A CA 1
ATOM 8087 C C . CYS A 1 1025 ? 42.717 16.842 53.964 1.00 22.53 1025 CYS A C 1
ATOM 8089 O O . CYS A 1 1025 ? 43.507 17.310 53.164 1.00 22.53 1025 CYS A O 1
ATOM 8091 N N . GLY A 1 1026 ? 41.823 17.688 54.496 1.00 23.78 1026 GLY A N 1
ATOM 8092 C CA . GLY A 1 1026 ? 40.908 17.574 55.641 1.00 23.78 1026 GLY A CA 1
ATOM 8093 C C . GLY A 1 1026 ? 40.342 18.946 56.072 1.00 23.78 1026 GLY A C 1
ATOM 8094 O O . GLY A 1 1026 ? 40.732 19.966 55.510 1.00 23.78 1026 GLY A O 1
ATOM 8095 N N . ASN A 1 1027 ? 39.523 18.913 57.140 1.00 25.55 1027 ASN A N 1
ATOM 8096 C CA . ASN A 1 1027 ? 39.238 19.983 58.125 1.00 25.55 1027 ASN A CA 1
ATOM 8097 C C . ASN A 1 1027 ? 38.258 21.127 57.724 1.00 25.55 1027 ASN A C 1
ATOM 8099 O O . ASN A 1 1027 ? 38.302 21.592 56.599 1.00 25.55 1027 ASN A O 1
ATOM 8103 N N . ILE A 1 1028 ? 37.365 21.686 58.568 1.00 24.50 1028 ILE A N 1
ATOM 8104 C CA . ILE A 1 1028 ? 37.109 21.607 60.027 1.00 24.50 1028 ILE A CA 1
ATOM 8105 C C . ILE A 1 1028 ? 35.778 22.362 60.371 1.00 24.50 1028 ILE A C 1
ATOM 8107 O O . ILE A 1 1028 ? 35.504 23.362 59.720 1.00 24.50 1028 ILE A O 1
ATOM 8111 N N . LEU A 1 1029 ? 35.025 21.858 61.380 1.00 25.73 1029 LEU A N 1
ATOM 8112 C CA . LEU A 1 1029 ? 34.135 22.464 62.435 1.00 25.73 1029 LEU A CA 1
ATOM 8113 C C . LEU A 1 1029 ? 33.196 23.663 62.107 1.00 25.73 1029 LEU A C 1
ATOM 8115 O O . LEU A 1 1029 ? 33.566 24.553 61.364 1.00 25.73 1029 LEU A O 1
ATOM 8119 N N . GLY A 1 1030 ? 31.999 23.855 62.685 1.00 24.44 1030 GLY A N 1
ATOM 8120 C CA . GLY A 1 1030 ? 31.298 23.311 63.863 1.00 24.44 1030 GLY A CA 1
ATOM 8121 C C . GLY A 1 1030 ? 30.233 24.328 64.363 1.00 24.44 1030 GLY A C 1
ATOM 8122 O O . GLY A 1 1030 ? 30.199 25.447 63.854 1.00 24.44 1030 GLY A O 1
ATOM 8123 N N . ASN A 1 1031 ? 29.439 23.937 65.378 1.00 25.56 1031 ASN A N 1
ATOM 8124 C CA . ASN A 1 1031 ? 28.470 24.707 66.208 1.00 25.56 1031 ASN A CA 1
ATOM 8125 C C . ASN A 1 1031 ? 27.012 24.776 65.689 1.00 25.56 1031 ASN A C 1
ATOM 8127 O O . ASN A 1 1031 ? 26.781 25.086 64.529 1.00 25.56 1031 ASN A O 1
ATOM 8131 N N . ASP A 1 1032 ? 25.946 24.562 66.470 1.00 25.45 1032 ASP A N 1
ATOM 8132 C CA . ASP A 1 1032 ? 25.770 24.167 67.875 1.00 25.45 1032 ASP A CA 1
ATOM 8133 C C . ASP A 1 1032 ? 24.281 23.797 68.117 1.00 25.45 1032 ASP A C 1
ATOM 8135 O O . ASP A 1 1032 ? 23.396 24.450 67.574 1.00 25.45 1032 ASP A O 1
ATOM 8139 N N . CYS A 1 1033 ? 24.055 22.743 68.919 1.00 22.55 1033 CYS A N 1
ATOM 8140 C CA . CYS A 1 1033 ? 23.128 22.629 70.067 1.00 22.55 1033 CYS A CA 1
ATOM 8141 C C . CYS A 1 1033 ? 21.654 23.139 69.978 1.00 22.55 1033 CYS A C 1
ATOM 8143 O O . CYS A 1 1033 ? 21.398 24.254 69.559 1.00 22.55 1033 CYS A O 1
ATOM 8145 N N . LEU A 1 1034 ? 20.593 22.482 70.488 1.00 24.23 1034 LEU A N 1
ATOM 8146 C CA . LEU A 1 1034 ? 20.446 21.499 71.578 1.00 24.23 1034 LEU A CA 1
ATOM 8147 C C . LEU A 1 1034 ? 18.942 21.089 71.718 1.00 24.23 1034 LEU A C 1
ATOM 8149 O O . LEU A 1 1034 ? 18.093 21.972 71.735 1.00 24.23 1034 LEU A O 1
ATOM 8153 N N . THR A 1 1035 ? 18.666 19.781 71.931 1.00 22.47 1035 THR A N 1
ATOM 8154 C CA . THR A 1 1035 ? 17.628 19.139 72.816 1.00 22.47 1035 THR A CA 1
ATOM 8155 C C . THR A 1 1035 ? 16.114 19.455 72.673 1.00 22.47 1035 THR A C 1
ATOM 8157 O O . THR A 1 1035 ? 15.742 20.580 72.407 1.00 22.47 1035 THR A O 1
ATOM 8160 N N . ILE A 1 1036 ? 15.116 18.576 72.904 1.00 23.16 1036 ILE A N 1
ATOM 8161 C CA . ILE A 1 1036 ? 14.925 17.315 73.673 1.00 23.16 1036 ILE A CA 1
ATOM 8162 C C . ILE A 1 1036 ? 13.610 16.665 73.124 1.00 23.16 1036 ILE A C 1
ATOM 8164 O O . ILE A 1 1036 ? 12.658 17.394 72.873 1.00 23.16 1036 ILE A O 1
ATOM 8168 N N . ASN A 1 1037 ? 13.597 15.382 72.705 1.00 23.66 1037 ASN A N 1
ATOM 8169 C CA . ASN A 1 1037 ? 13.107 14.173 73.431 1.00 23.66 1037 ASN A CA 1
ATOM 8170 C C . ASN A 1 1037 ? 11.559 13.988 73.313 1.00 23.66 1037 ASN A C 1
ATOM 8172 O O . ASN A 1 1037 ? 10.840 14.957 73.491 1.00 23.66 1037 ASN A O 1
ATOM 8176 N N . ILE A 1 1038 ? 10.904 12.854 73.003 1.00 23.09 1038 ILE A N 1
ATOM 8177 C CA . ILE A 1 1038 ? 11.014 11.404 73.314 1.00 23.09 1038 ILE A CA 1
ATOM 8178 C C . ILE A 1 1038 ? 10.131 10.692 72.230 1.00 23.09 1038 ILE A C 1
ATOM 8180 O O . ILE A 1 1038 ? 9.071 11.215 71.903 1.00 23.09 1038 ILE A O 1
ATOM 8184 N N . THR A 1 1039 ? 10.458 9.584 71.537 1.00 24.02 1039 THR A N 1
ATOM 8185 C CA . THR A 1 1039 ? 10.473 8.177 72.009 1.00 24.02 1039 THR A CA 1
ATOM 8186 C C . THR A 1 1039 ? 10.994 7.214 70.901 1.00 24.02 1039 THR A C 1
ATOM 8188 O O . THR A 1 1039 ? 10.509 7.281 69.775 1.00 24.02 1039 THR A O 1
ATOM 8191 N N . ASN A 1 1040 ? 11.908 6.294 71.271 1.00 25.59 1040 ASN A N 1
ATOM 8192 C CA . ASN A 1 1040 ? 12.286 4.966 70.701 1.00 25.59 1040 ASN A CA 1
ATOM 8193 C C . ASN A 1 1040 ? 12.710 4.856 69.211 1.00 25.59 1040 ASN A C 1
ATOM 8195 O O . ASN A 1 1040 ? 11.864 4.802 68.330 1.00 25.59 1040 ASN A O 1
ATOM 8199 N N . ILE A 1 1041 ? 13.996 4.875 68.812 1.00 23.83 1041 ILE A N 1
ATOM 8200 C CA . ILE A 1 1041 ? 15.186 4.001 69.054 1.00 23.83 1041 ILE A CA 1
ATOM 8201 C C . ILE A 1 1041 ? 15.165 2.620 68.351 1.00 23.83 1041 ILE A C 1
ATOM 8203 O O . ILE A 1 1041 ? 14.709 1.618 68.890 1.00 23.83 1041 ILE A O 1
ATOM 8207 N N . CYS A 1 1042 ? 15.748 2.634 67.143 1.00 22.38 1042 CYS A N 1
ATOM 8208 C CA . CYS A 1 1042 ? 16.762 1.758 66.523 1.00 22.38 1042 CYS A CA 1
ATOM 8209 C C . CYS A 1 1042 ? 17.018 0.323 67.022 1.00 22.38 1042 CYS A C 1
ATOM 8211 O O . CYS A 1 1042 ? 17.304 0.109 68.197 1.00 22.38 1042 CYS A O 1
ATOM 8213 N N . ARG A 1 1043 ? 17.222 -0.585 66.049 1.00 22.78 1043 ARG A N 1
ATOM 8214 C CA . ARG A 1 1043 ? 18.452 -1.391 65.801 1.00 22.78 1043 ARG A CA 1
ATOM 8215 C C . ARG A 1 1043 ? 18.142 -2.474 64.755 1.00 22.78 1043 ARG A C 1
ATOM 8217 O O . ARG A 1 1043 ? 17.039 -2.991 64.744 1.00 22.78 1043 ARG A O 1
ATOM 8224 N N . ASN A 1 1044 ? 19.050 -2.985 63.937 1.00 24.12 1044 ASN A N 1
ATOM 8225 C CA . ASN A 1 1044 ? 20.270 -2.506 63.299 1.00 24.12 1044 ASN A CA 1
ATOM 8226 C C . ASN A 1 1044 ? 20.626 -3.616 62.285 1.00 24.12 1044 ASN A C 1
ATOM 8228 O O . ASN A 1 1044 ? 20.418 -4.787 62.581 1.00 24.12 1044 ASN A O 1
ATOM 8232 N N . THR A 1 1045 ? 21.171 -3.225 61.134 1.00 23.97 1045 THR A N 1
ATOM 8233 C CA . THR A 1 1045 ? 22.197 -3.933 60.331 1.00 23.97 1045 THR A CA 1
ATOM 8234 C C . THR A 1 1045 ? 22.146 -5.455 60.076 1.00 23.97 1045 THR A C 1
ATOM 8236 O O . THR A 1 1045 ? 22.279 -6.270 60.978 1.00 23.97 1045 THR A O 1
ATOM 8239 N N . PHE A 1 1046 ? 22.155 -5.786 58.774 1.00 26.27 1046 PHE A N 1
ATOM 8240 C CA . PHE A 1 1046 ? 23.092 -6.686 58.068 1.00 26.27 1046 PHE A CA 1
ATOM 8241 C C . PHE A 1 1046 ? 23.857 -7.763 58.868 1.00 26.27 1046 PHE A C 1
ATOM 8243 O O . PHE A 1 1046 ? 24.669 -7.427 59.725 1.00 26.27 1046 PHE A O 1
ATOM 8250 N N . GLY A 1 1047 ? 23.803 -9.021 58.399 1.00 23.75 1047 GLY A N 1
ATOM 8251 C CA . GLY A 1 1047 ? 24.920 -9.954 58.611 1.00 23.75 1047 GLY A CA 1
ATOM 8252 C C . GLY A 1 1047 ? 24.651 -11.458 58.471 1.00 23.75 1047 GLY A C 1
ATOM 8253 O O . GLY A 1 1047 ? 24.248 -12.095 59.427 1.00 23.75 1047 GLY A O 1
ATOM 8254 N N . GLN A 1 1048 ? 25.047 -12.004 57.316 1.00 24.78 1048 GLN A N 1
ATOM 8255 C CA . GLN A 1 1048 ? 25.780 -13.274 57.133 1.00 24.78 1048 GLN A CA 1
ATOM 8256 C C . GLN A 1 1048 ? 25.163 -14.667 57.403 1.00 24.78 1048 GLN A C 1
ATOM 8258 O O . GLN A 1 1048 ? 24.301 -14.909 58.235 1.00 24.78 1048 GLN A O 1
ATOM 8263 N N . LYS A 1 1049 ? 25.693 -15.595 56.592 1.00 25.64 1049 LYS A N 1
ATOM 8264 C CA . LYS A 1 1049 ? 25.415 -17.027 56.459 1.00 25.64 1049 LYS A CA 1
ATOM 8265 C C . LYS A 1 1049 ? 26.312 -17.900 57.365 1.00 25.64 1049 LYS A C 1
ATOM 8267 O O . LYS A 1 1049 ? 27.481 -17.577 57.539 1.00 25.64 1049 LYS A O 1
ATOM 8272 N N . TYR A 1 1050 ? 25.783 -19.102 57.639 1.00 25.12 1050 TYR A N 1
ATOM 8273 C CA . TYR A 1 1050 ? 26.418 -20.425 57.859 1.00 25.12 1050 TYR A CA 1
ATOM 8274 C C . TYR A 1 1050 ? 26.979 -20.844 59.234 1.00 25.12 1050 TYR A C 1
ATOM 8276 O O . TYR A 1 1050 ? 27.520 -20.030 59.971 1.00 25.12 1050 TYR A O 1
ATOM 8284 N N . CYS A 1 1051 ? 26.918 -22.187 59.424 1.00 21.64 1051 CYS A N 1
ATOM 8285 C CA . CYS A 1 1051 ? 27.507 -23.101 60.439 1.00 21.64 1051 CYS A CA 1
ATOM 8286 C C . CYS A 1 1051 ? 26.607 -23.406 61.670 1.00 21.64 1051 CYS A C 1
ATOM 8288 O O . CYS A 1 1051 ? 25.993 -22.485 62.178 1.00 21.64 1051 CYS A O 1
ATOM 8290 N N . VAL A 1 1052 ? 26.398 -24.619 62.234 1.00 23.94 1052 VAL A N 1
ATOM 8291 C CA . VAL A 1 1052 ? 26.986 -25.997 62.269 1.00 23.94 1052 VAL A CA 1
ATOM 8292 C C . VAL A 1 1052 ? 25.887 -26.931 62.882 1.00 23.94 1052 VAL A C 1
ATOM 8294 O O . VAL A 1 1052 ? 25.164 -26.481 63.759 1.00 23.94 1052 VAL A O 1
ATOM 8297 N N . LYS A 1 1053 ? 25.527 -28.103 62.322 1.00 23.42 1053 LYS A N 1
ATOM 8298 C CA . LYS A 1 1053 ? 25.940 -29.505 62.640 1.00 23.42 1053 LYS A CA 1
ATOM 8299 C C . LYS A 1 1053 ? 25.514 -30.111 64.018 1.00 23.42 1053 LYS A C 1
ATOM 8301 O O . LYS A 1 1053 ? 25.967 -29.663 65.058 1.00 23.42 1053 LYS A O 1
ATOM 8306 N N . HIS A 1 1054 ? 24.800 -31.248 63.915 1.00 26.00 1054 HIS A N 1
ATOM 8307 C CA . HIS A 1 1054 ? 24.691 -32.453 64.782 1.00 26.00 1054 HIS A CA 1
ATOM 8308 C C . HIS A 1 1054 ? 23.784 -32.573 66.041 1.00 26.00 1054 HIS A C 1
ATOM 8310 O O . HIS A 1 1054 ? 24.045 -31.991 67.080 1.00 26.00 1054 HIS A O 1
ATOM 8316 N N . CYS A 1 1055 ? 22.849 -33.538 65.906 1.00 23.03 1055 CYS A N 1
ATOM 8317 C CA . CYS A 1 1055 ? 22.502 -34.694 66.767 1.00 23.03 1055 CYS A CA 1
ATOM 8318 C C . CYS A 1 1055 ? 21.957 -34.517 68.199 1.00 23.03 1055 CYS A C 1
ATOM 8320 O O . CYS A 1 1055 ? 22.681 -34.093 69.089 1.00 23.03 1055 CYS A O 1
ATOM 8322 N N . ASN A 1 1056 ? 20.752 -35.068 68.436 1.00 24.97 1056 ASN A N 1
ATOM 8323 C CA . ASN A 1 1056 ? 20.508 -36.050 69.505 1.00 24.97 1056 ASN A CA 1
ATOM 8324 C C . ASN A 1 1056 ? 19.256 -36.924 69.233 1.00 24.97 1056 ASN A C 1
ATOM 8326 O O . ASN A 1 1056 ? 18.159 -36.422 69.004 1.00 24.97 1056 ASN A O 1
ATOM 8330 N N . GLN A 1 1057 ? 19.492 -38.242 69.252 1.00 27.41 1057 GLN A N 1
ATOM 8331 C CA . GLN A 1 1057 ? 18.601 -39.380 69.566 1.00 27.41 1057 GLN A CA 1
ATOM 8332 C C . GLN A 1 1057 ? 18.147 -39.304 71.051 1.00 27.41 1057 GLN A C 1
ATOM 8334 O O . GLN A 1 1057 ? 18.753 -38.544 71.796 1.00 27.41 1057 GLN A O 1
ATOM 8339 N N . CYS A 1 1058 ? 17.195 -40.034 71.653 1.00 25.14 1058 CYS A N 1
ATOM 8340 C CA . CYS A 1 1058 ? 16.258 -41.130 71.350 1.00 25.14 1058 CYS A CA 1
ATOM 8341 C C . CYS A 1 1058 ? 15.266 -41.208 72.546 1.00 25.14 1058 CYS A C 1
ATOM 8343 O O . CYS A 1 1058 ? 15.644 -40.841 73.659 1.00 25.14 1058 CYS A O 1
ATOM 8345 N N . THR A 1 1059 ? 14.059 -41.763 72.369 1.00 25.88 1059 THR A N 1
ATOM 8346 C CA . THR A 1 1059 ? 13.463 -42.786 73.271 1.00 25.88 1059 THR A CA 1
ATOM 8347 C C . THR A 1 1059 ? 12.216 -43.425 72.637 1.00 25.88 1059 THR A C 1
ATOM 8349 O O . THR A 1 1059 ? 11.393 -42.751 72.024 1.00 25.88 1059 THR A O 1
ATOM 8352 N N . GLU A 1 1060 ? 12.163 -44.754 72.748 1.00 28.61 1060 GLU A N 1
ATOM 8353 C CA . GLU A 1 1060 ? 11.259 -45.760 72.156 1.00 28.61 1060 GLU A CA 1
ATOM 8354 C C . GLU A 1 1060 ? 9.946 -45.907 72.979 1.00 28.61 1060 GLU A C 1
ATOM 8356 O O . GLU A 1 1060 ? 9.907 -45.488 74.132 1.00 28.61 1060 GLU A O 1
ATOM 8361 N N . SER A 1 1061 ? 8.828 -46.509 72.531 1.00 26.27 1061 SER A N 1
ATOM 8362 C CA . SER A 1 1061 ? 8.684 -47.959 72.278 1.00 26.27 1061 SER A CA 1
ATOM 8363 C C . SER A 1 1061 ? 7.244 -48.396 71.866 1.00 26.27 1061 SER A C 1
ATOM 8365 O O . SER A 1 1061 ? 6.273 -47.971 72.479 1.00 26.27 1061 SER A O 1
ATOM 8367 N N . VAL A 1 1062 ? 7.182 -49.262 70.828 1.00 27.80 1062 VAL A N 1
ATOM 8368 C CA . VAL A 1 1062 ? 6.433 -50.548 70.624 1.00 27.80 1062 VAL A CA 1
ATOM 8369 C C . VAL A 1 1062 ? 4.896 -50.606 70.836 1.00 27.80 1062 VAL A C 1
ATOM 8371 O O . VAL A 1 1062 ? 4.406 -50.227 71.885 1.00 27.80 1062 VAL A O 1
ATOM 8374 N N . GLY A 1 1063 ? 4.045 -51.189 69.971 1.00 25.41 1063 GLY A N 1
ATOM 8375 C CA . GLY A 1 1063 ? 4.184 -51.913 68.694 1.00 25.41 1063 GLY A CA 1
ATOM 8376 C C . GLY A 1 1063 ? 2.939 -52.793 68.409 1.00 25.41 1063 GLY A C 1
ATOM 8377 O O . GLY A 1 1063 ? 2.288 -53.221 69.355 1.00 25.41 1063 GLY A O 1
ATOM 8378 N N . LEU A 1 1064 ? 2.615 -53.046 67.127 1.00 24.70 1064 LEU A N 1
ATOM 8379 C CA . LEU A 1 1064 ? 1.962 -54.254 66.562 1.00 24.70 1064 LEU A CA 1
ATOM 8380 C C . LEU A 1 1064 ? 1.922 -54.144 65.010 1.00 24.70 1064 LEU A C 1
ATOM 8382 O O . LEU A 1 1064 ? 1.530 -53.117 64.464 1.00 24.70 1064 LEU A O 1
ATOM 8386 N N . LEU A 1 1065 ? 2.399 -55.197 64.335 1.00 23.80 1065 LEU A N 1
ATOM 8387 C CA . LEU A 1 1065 ? 2.535 -55.457 62.877 1.00 23.80 1065 LEU A CA 1
ATOM 8388 C C . LEU A 1 1065 ? 1.239 -56.115 62.300 1.00 23.80 1065 LEU A C 1
ATOM 8390 O O . LEU A 1 1065 ? 0.372 -56.405 63.127 1.00 23.80 1065 LEU A O 1
ATOM 8394 N N . PRO A 1 1066 ? 1.070 -56.446 60.983 1.00 35.41 1066 PRO A N 1
ATOM 8395 C CA . PRO A 1 1066 ? 2.082 -56.585 59.915 1.00 35.41 1066 PRO A CA 1
ATOM 8396 C C . PRO A 1 1066 ? 1.748 -56.055 58.488 1.00 35.41 1066 PRO A C 1
ATOM 8398 O O . PRO A 1 1066 ? 0.607 -55.799 58.119 1.00 35.41 1066 PRO A O 1
ATOM 8401 N N . ASP A 1 1067 ? 2.825 -56.002 57.693 1.00 24.94 1067 ASP A N 1
ATOM 8402 C CA . ASP A 1 1067 ? 2.954 -56.264 56.246 1.00 24.94 1067 ASP A CA 1
ATOM 8403 C C . ASP A 1 1067 ? 2.327 -55.337 55.186 1.00 24.94 1067 ASP A C 1
ATOM 8405 O O . ASP A 1 1067 ? 1.260 -55.582 54.631 1.00 24.94 1067 ASP A O 1
ATOM 8409 N N . LEU A 1 1068 ? 3.145 -54.366 54.751 1.00 28.06 1068 LEU A N 1
ATOM 8410 C CA . LEU A 1 1068 ? 3.200 -53.847 53.379 1.00 28.06 1068 LEU A CA 1
ATOM 8411 C C . LEU A 1 1068 ? 4.675 -53.729 52.961 1.00 28.06 1068 LEU A C 1
ATOM 8413 O O . LEU A 1 1068 ? 5.454 -53.014 53.590 1.00 28.06 1068 LEU A O 1
ATOM 8417 N N . GLY A 1 1069 ? 5.056 -54.443 51.900 1.00 25.14 1069 GLY A N 1
ATOM 8418 C CA . GLY A 1 1069 ? 6.420 -54.507 51.383 1.00 25.14 1069 GLY A CA 1
ATOM 8419 C C . GLY A 1 1069 ? 6.496 -54.335 49.864 1.00 25.14 1069 GLY A C 1
ATOM 8420 O O . GLY A 1 1069 ? 5.618 -54.774 49.127 1.00 25.14 1069 GLY A O 1
ATOM 8421 N N . SER A 1 1070 ? 7.627 -53.758 49.442 1.00 27.61 1070 SER A N 1
ATOM 8422 C CA . SER A 1 1070 ? 8.141 -53.474 48.086 1.00 27.61 1070 SER A CA 1
ATOM 8423 C C . SER A 1 1070 ? 7.713 -52.123 47.471 1.00 27.61 1070 SER A C 1
ATOM 8425 O O . SER A 1 1070 ? 6.634 -51.975 46.919 1.00 27.61 1070 SER A O 1
ATOM 8427 N N . LEU A 1 1071 ? 8.400 -51.011 47.771 1.00 26.53 1071 LEU A N 1
ATOM 8428 C CA . LEU A 1 1071 ? 9.735 -50.522 47.339 1.00 26.53 1071 LEU A CA 1
ATOM 8429 C C . LEU A 1 1071 ? 9.795 -49.909 45.927 1.00 26.53 1071 LEU A C 1
ATOM 8431 O O . LEU A 1 1071 ? 10.063 -50.573 44.933 1.00 26.53 1071 LEU A O 1
ATOM 8435 N N . PHE A 1 1072 ? 9.625 -48.585 45.927 1.00 26.75 1072 PHE A N 1
ATOM 8436 C CA . PHE A 1 1072 ? 10.421 -47.549 45.259 1.00 26.75 1072 PHE A CA 1
ATOM 8437 C C . PHE A 1 1072 ? 11.464 -47.964 44.206 1.00 26.75 1072 PHE A C 1
ATOM 8439 O O . PHE A 1 1072 ? 12.507 -48.541 44.514 1.00 26.75 1072 PHE A O 1
ATOM 8446 N N . GLY A 1 1073 ? 11.266 -47.425 43.002 1.00 24.77 1073 GLY A N 1
ATOM 8447 C CA . GLY A 1 1073 ? 12.303 -47.144 42.018 1.00 24.77 1073 GLY A CA 1
ATOM 8448 C C . GLY A 1 1073 ? 12.254 -45.669 41.612 1.00 24.77 1073 GLY A C 1
ATOM 8449 O O . GLY A 1 1073 ? 11.216 -45.169 41.201 1.00 24.77 1073 GLY A O 1
ATOM 8450 N N . ARG A 1 1074 ? 13.402 -45.004 41.771 1.00 26.56 1074 ARG A N 1
ATOM 8451 C CA . ARG A 1 1074 ? 13.818 -43.690 41.241 1.00 26.56 1074 ARG A CA 1
ATOM 8452 C C . ARG A 1 1074 ? 13.288 -43.450 39.808 1.00 26.56 1074 ARG A C 1
ATOM 8454 O O . ARG A 1 1074 ? 13.240 -44.395 39.030 1.00 26.56 1074 ARG A O 1
ATOM 8461 N N . LYS A 1 1075 ? 13.004 -42.226 39.370 1.00 28.25 1075 LYS A N 1
ATOM 8462 C CA . LYS A 1 1075 ? 13.745 -40.979 39.583 1.00 28.25 1075 LYS A CA 1
ATOM 8463 C C . LYS A 1 1075 ? 12.861 -39.783 39.258 1.00 28.25 1075 LYS A C 1
ATOM 8465 O O . LYS A 1 1075 ? 12.033 -39.946 38.336 1.00 28.25 1075 LYS A O 1
#

Radius of gyration: 41.9 Å; chains: 1; bounding box: 111×118×115 Å

pLDDT: mean 70.67, std 21.5, range [19.84, 97.38]

Organism: Mytilus edulis (NCBI:txid6550)